Protein AF-A0A3L7VMI9-F1 (afdb_monomer_lite)

Radius of gyration: 37.43 Å; chains: 1; bounding box: 93×86×102 Å

Secondary structure (DSSP, 8-state):
-PPPHHHHHHHHHHHSTTEEEE-HHHHHHHHHHHTT--TT----S-SSEEEEEHHHHHTS--S-TTSS-----TT-EEEEEEPPPHHHHTT--HHHHHHHHHHHHHHHHHHHHHHHHHHTTS--HHHHHHHHHHH-HHHHHHHHHHHHHTT-S-TT--HHHHHHHHHHHHHHHHHH-GGGHHHH-TT--GGGGHHHHHHH--HHHHHHHT--TTPPPHHHHHHTS-----PPP-----HHHHHHHHHHHHHHHHTT-HHHHHHHHHHHHHH--SSSHHHHHHHHHHHHHHHHTTTTSS---SSPPHHHHHHHHHHHHTTTTT-HHHHHHHHHHHHHHHHHS--EEE-HHHHHHTTT-S-SEEE-TTHHHHHHHHHHHHHHHHHTTS-S-HHHHHHHHHHHHHHHHHHHHHHHHHHHHHHHHHHHHTT----SHHHHHHHHHHHHHHHHHHHHHSSEEHHHHHHHHHHSS-PBPPP-SHHHHHT--HHHHHHHHHHHHSBTTEEPPPHHHHHHHHHHHHHHTSHHHHHHIIIIIHHHHHHHHHHHHHHHHHHHHHHHHHHHTT-HHHHHHHHHHH-S------------TTTEEEEEEE-TTS-EEEEEEES-HHHHHHHHHHHHHHHH-HHHHHHHHHHHHHHHHHHHIIIIIHHHHHHHSHHHHHHHHSHHHHHHIIIIIHHHHHHHHHHHHHHHHHTTS---HHHHHHHHHHHHHHHTSHHHHHHHHHHHHHHHHHHHHTSHHHHHHHHHHHHHHHHHHHHHHHHHHHHHHHHTSPPTT--THHHHHHHHHHHHHHHHHHHHHHIIIIIIHHHH-HHHIIIIIHHHHHHHHTTHHHHHHHHHHTT--HHHHHHHHHHHHHHSTHHHHHHHHHHHHHHTTBGGG--SSPPPPEETTTTEEHHHHTSSS---

pLDDT: mean 74.66, std 13.31, range [31.59, 93.62]

Structure (mmCIF, N/CA/C/O backbone):
data_AF-A0A3L7VMI9-F1
#
_entry.id   AF-A0A3L7VMI9-F1
#
loop_
_atom_site.group_PDB
_atom_site.id
_atom_site.type_symbol
_atom_site.label_atom_id
_atom_site.label_alt_id
_atom_site.label_comp_id
_atom_site.label_asym_id
_atom_site.label_entity_id
_atom_site.label_seq_id
_atom_site.pdbx_PDB_ins_code
_atom_site.Cartn_x
_atom_site.Cartn_y
_atom_site.Cartn_z
_atom_site.occupancy
_atom_site.B_iso_or_equiv
_atom_site.auth_seq_id
_atom_site.auth_comp_id
_atom_site.auth_asym_id
_atom_site.auth_atom_id
_atom_site.pdbx_PDB_model_num
ATOM 1 N N . MET A 1 1 ? 32.407 -4.230 32.947 1.00 40.41 1 MET A N 1
ATOM 2 C CA . MET A 1 1 ? 33.372 -5.328 32.732 1.00 40.41 1 MET A CA 1
ATOM 3 C C . MET A 1 1 ? 33.107 -5.873 31.345 1.00 40.41 1 MET A C 1
ATOM 5 O O . MET A 1 1 ? 32.041 -6.430 31.130 1.00 40.41 1 MET A O 1
ATOM 9 N N . THR A 1 2 ? 33.994 -5.601 30.394 1.00 49.28 2 THR A N 1
ATOM 10 C CA . THR A 1 2 ? 33.923 -6.137 29.029 1.00 49.28 2 THR A CA 1
ATOM 11 C C . THR A 1 2 ? 34.437 -7.572 29.056 1.00 49.28 2 THR A C 1
ATOM 13 O O . THR A 1 2 ? 35.595 -7.775 29.407 1.00 49.28 2 THR A O 1
ATOM 16 N N . TRP A 1 3 ? 33.585 -8.544 28.737 1.00 59.41 3 TRP A N 1
ATOM 17 C CA . TRP A 1 3 ? 33.980 -9.950 28.617 1.00 59.41 3 TRP A CA 1
ATOM 18 C C . TRP A 1 3 ? 34.935 -10.123 27.441 1.00 59.41 3 TRP A C 1
ATOM 20 O O . TRP A 1 3 ? 34.664 -9.606 26.352 1.00 59.41 3 TRP A O 1
ATOM 30 N N . SER A 1 4 ? 36.036 -10.846 27.638 1.00 69.38 4 SER A N 1
ATOM 31 C CA . SER A 1 4 ? 36.892 -11.238 26.519 1.00 69.38 4 SER A CA 1
ATOM 32 C C . SER A 1 4 ? 36.332 -12.499 25.849 1.00 69.38 4 SER A C 1
ATOM 34 O O . SER A 1 4 ? 35.715 -13.359 26.482 1.00 69.38 4 SER A O 1
ATOM 36 N N . VAL A 1 5 ? 36.537 -12.632 24.538 1.00 69.50 5 VAL A N 1
ATOM 37 C CA . VAL A 1 5 ? 36.149 -13.843 23.792 1.00 69.50 5 VAL A CA 1
ATOM 38 C C . VAL A 1 5 ? 36.865 -15.087 24.344 1.00 69.50 5 VAL A C 1
ATOM 40 O O . VAL A 1 5 ? 36.305 -16.182 24.331 1.00 69.50 5 VAL A O 1
ATOM 43 N N . GLU A 1 6 ? 38.068 -14.912 24.894 1.00 73.81 6 GLU A N 1
ATOM 44 C CA . GLU A 1 6 ? 38.850 -15.966 25.549 1.00 73.81 6 GLU A CA 1
ATOM 45 C C . GLU A 1 6 ? 38.201 -16.451 26.856 1.00 73.81 6 GLU A C 1
ATOM 47 O O . GLU A 1 6 ? 38.164 -17.657 27.114 1.00 73.81 6 GLU A O 1
ATOM 52 N N . GLU A 1 7 ? 37.621 -15.547 27.655 1.00 78.62 7 GLU A N 1
ATOM 53 C CA . GLU A 1 7 ? 36.875 -15.899 28.872 1.00 78.62 7 GLU A CA 1
ATOM 54 C C . GLU A 1 7 ? 35.625 -16.723 28.539 1.00 78.62 7 GLU A C 1
ATOM 56 O O . GLU A 1 7 ? 35.392 -17.771 29.149 1.00 78.62 7 GLU A O 1
ATOM 61 N N . LEU A 1 8 ? 34.852 -16.301 27.529 1.00 81.06 8 LEU A N 1
ATOM 62 C CA . LEU A 1 8 ? 33.688 -17.056 27.051 1.00 81.06 8 LEU A CA 1
ATOM 63 C C . LEU A 1 8 ? 34.095 -18.424 26.488 1.00 81.06 8 LEU A C 1
ATOM 65 O O . LEU A 1 8 ? 33.434 -19.420 26.775 1.00 81.06 8 LEU A O 1
ATOM 69 N N . GLY A 1 9 ? 35.201 -18.500 25.739 1.00 80.94 9 GLY A N 1
ATOM 70 C CA . GLY A 1 9 ? 35.722 -19.756 25.192 1.00 80.94 9 GLY A CA 1
ATOM 71 C C . GLY A 1 9 ? 36.192 -20.732 26.275 1.00 80.94 9 GLY A C 1
ATOM 72 O O . GLY A 1 9 ? 35.923 -21.936 26.197 1.00 80.94 9 GLY A O 1
ATOM 73 N N . THR A 1 10 ? 36.828 -20.214 27.328 1.00 82.69 10 THR A N 1
ATOM 74 C CA . THR A 1 10 ? 37.255 -21.004 28.492 1.00 82.69 10 THR A CA 1
ATOM 75 C C . THR A 1 10 ? 36.047 -21.555 29.247 1.00 82.69 10 THR A C 1
ATOM 77 O O . THR A 1 10 ? 36.005 -22.742 29.577 1.00 82.69 10 THR A O 1
ATOM 80 N N . LEU A 1 11 ? 35.029 -20.720 29.473 1.00 84.62 11 LEU A N 1
ATOM 81 C CA . LEU A 1 11 ? 33.807 -21.118 30.170 1.00 84.62 11 LEU A CA 1
ATOM 82 C C . LEU A 1 11 ? 32.978 -22.123 29.353 1.00 84.62 11 LEU A C 1
ATOM 84 O O . LEU A 1 11 ? 32.453 -23.086 29.919 1.00 84.62 11 LEU A O 1
ATOM 88 N N . ALA A 1 12 ? 32.920 -21.952 28.028 1.00 84.56 12 ALA A N 1
ATOM 89 C CA . ALA A 1 12 ? 32.299 -22.900 27.106 1.00 84.56 12 ALA A CA 1
ATOM 90 C C . ALA A 1 12 ? 32.961 -24.281 27.205 1.00 84.56 12 ALA A C 1
ATOM 92 O O . ALA A 1 12 ? 32.272 -25.273 27.425 1.00 84.56 12 ALA A O 1
ATOM 93 N N . THR A 1 13 ? 34.296 -24.327 27.140 1.00 83.00 13 THR A N 1
ATOM 94 C CA . THR A 1 13 ? 35.079 -25.574 27.199 1.00 83.00 13 THR A CA 1
ATOM 95 C C . THR A 1 13 ? 34.976 -26.258 28.566 1.00 83.00 13 THR A C 1
ATOM 97 O O . THR A 1 13 ? 34.907 -27.483 28.639 1.00 83.00 13 THR A O 1
ATOM 100 N N . LYS A 1 14 ? 34.929 -25.485 29.660 1.00 85.06 14 LYS A N 1
ATOM 101 C CA . LYS A 1 14 ? 34.741 -26.015 31.021 1.00 85.06 14 LYS A CA 1
ATOM 102 C C . LYS A 1 14 ? 33.357 -26.650 31.208 1.00 85.06 14 LYS A C 1
ATOM 104 O O . LYS A 1 14 ? 33.241 -27.653 31.903 1.00 85.06 14 LYS A O 1
ATOM 109 N N . THR A 1 15 ? 32.326 -26.063 30.598 1.00 84.25 15 THR A N 1
ATOM 110 C CA . THR A 1 15 ? 30.929 -26.518 30.720 1.00 84.25 15 THR A CA 1
ATOM 111 C C . THR A 1 15 ? 30.641 -27.695 29.786 1.00 84.25 15 THR A C 1
ATOM 113 O O . THR A 1 15 ? 30.086 -28.709 30.200 1.00 84.25 15 THR A O 1
ATOM 116 N N . VAL A 1 16 ? 31.056 -27.588 28.521 1.00 84.25 16 VAL A N 1
ATOM 117 C CA . VAL A 1 16 ? 30.921 -28.628 27.498 1.00 84.25 16 VAL A CA 1
ATOM 118 C C . VAL A 1 16 ? 32.297 -28.855 26.856 1.00 84.25 16 VAL A C 1
ATOM 120 O O . VAL A 1 16 ? 32.711 -28.065 26.007 1.00 84.25 16 VAL A O 1
ATOM 123 N N . PRO A 1 17 ? 33.014 -29.945 27.200 1.00 81.25 17 PRO A N 1
ATOM 124 C CA . PRO A 1 17 ? 34.388 -30.177 26.737 1.00 81.25 17 PRO A CA 1
ATOM 125 C C . PRO A 1 17 ? 34.582 -30.207 25.214 1.00 81.25 17 PRO A C 1
ATOM 127 O O . PRO A 1 17 ? 35.685 -29.938 24.736 1.00 81.25 17 PRO A O 1
ATOM 130 N N . SER A 1 18 ? 33.528 -30.504 24.447 1.00 79.75 18 SER A N 1
ATOM 131 C CA . SER A 1 18 ? 33.520 -30.530 22.978 1.00 79.75 18 SER A CA 1
ATOM 132 C C . SER A 1 18 ? 33.166 -29.190 22.315 1.00 79.75 18 SER A C 1
ATOM 134 O O . SER A 1 18 ? 33.252 -29.095 21.092 1.00 79.75 18 SER A O 1
ATOM 136 N N . ALA A 1 19 ? 32.776 -28.162 23.079 1.00 84.12 19 ALA A N 1
ATOM 137 C CA . ALA A 1 19 ? 32.385 -26.856 22.550 1.00 84.12 19 ALA A CA 1
ATOM 138 C C . ALA A 1 19 ? 33.593 -25.935 22.332 1.00 84.12 19 ALA A C 1
ATOM 140 O O . ALA A 1 19 ? 34.449 -25.802 23.209 1.00 84.12 19 ALA A O 1
ATOM 141 N N . ARG A 1 20 ? 33.669 -25.274 21.175 1.00 85.62 20 ARG A N 1
ATOM 142 C CA . ARG A 1 20 ? 34.714 -24.302 20.827 1.00 85.62 20 ARG A CA 1
ATOM 143 C C . ARG A 1 20 ? 34.093 -23.051 20.228 1.00 85.62 20 ARG A C 1
ATOM 145 O O . ARG A 1 20 ? 33.284 -23.142 19.311 1.00 85.62 20 ARG A O 1
ATOM 152 N N . ILE A 1 21 ? 34.511 -21.889 20.721 1.00 84.38 21 ILE A N 1
ATOM 153 C CA . ILE A 1 21 ? 34.149 -20.604 20.121 1.00 84.38 21 ILE A CA 1
ATOM 154 C C . ILE A 1 21 ? 35.179 -20.274 19.038 1.00 84.38 21 ILE A C 1
ATOM 156 O O . ILE A 1 21 ? 36.371 -20.195 19.327 1.00 84.38 21 ILE A O 1
ATOM 160 N N . VAL A 1 22 ? 34.726 -20.081 17.802 1.00 83.12 22 VAL A N 1
ATOM 161 C CA . VAL A 1 22 ? 35.566 -19.824 16.621 1.00 83.12 22 VAL A CA 1
ATOM 162 C C . VAL A 1 22 ? 35.161 -18.525 15.931 1.00 83.12 22 VAL A C 1
ATOM 164 O O . VAL A 1 22 ? 34.031 -18.052 16.074 1.00 83.12 22 VAL A O 1
ATOM 167 N N . SER A 1 23 ? 36.075 -17.920 15.170 1.00 78.69 23 SER A N 1
ATOM 168 C CA . SER A 1 23 ? 35.725 -16.738 14.376 1.00 78.69 23 SER A CA 1
ATOM 169 C C . SER A 1 23 ? 34.623 -17.083 13.364 1.00 78.69 23 SER A C 1
ATOM 171 O O . SER A 1 23 ? 34.585 -18.191 12.823 1.00 78.69 23 SER A O 1
ATOM 173 N N . ARG A 1 24 ? 33.732 -16.122 13.081 1.00 75.75 24 ARG A N 1
ATOM 174 C CA . ARG A 1 24 ? 32.665 -16.284 12.071 1.00 75.75 24 ARG A CA 1
ATOM 175 C C . ARG A 1 24 ? 33.235 -16.712 10.712 1.00 75.75 24 ARG A C 1
ATOM 177 O O . ARG A 1 24 ? 32.659 -17.565 10.046 1.00 75.75 24 ARG A O 1
ATOM 184 N N . GLN A 1 25 ? 34.409 -16.187 10.350 1.00 72.75 25 GLN A N 1
ATOM 185 C CA . GLN A 1 25 ? 35.116 -16.558 9.124 1.00 72.75 25 GLN A CA 1
ATOM 186 C C . GLN A 1 25 ? 35.567 -18.023 9.120 1.00 72.75 25 GLN A C 1
ATOM 188 O O . GLN A 1 25 ? 35.386 -18.716 8.123 1.00 72.75 25 GLN A O 1
ATOM 193 N N . LEU A 1 26 ? 36.149 -18.505 10.223 1.00 76.75 26 LEU A N 1
ATOM 194 C CA . LEU A 1 26 ? 36.621 -19.886 10.316 1.00 76.75 26 LEU A CA 1
ATOM 195 C C . LEU A 1 26 ? 35.449 -20.868 10.224 1.00 76.75 26 LEU A C 1
ATOM 197 O O . LEU A 1 26 ? 35.517 -21.824 9.455 1.00 76.75 26 LEU A O 1
ATOM 201 N N . LEU A 1 27 ? 34.349 -20.592 10.933 1.00 79.12 27 LEU A N 1
ATOM 202 C CA . LEU A 1 27 ? 33.138 -21.410 10.850 1.00 79.12 27 LEU A CA 1
ATOM 203 C C . LEU A 1 27 ? 32.574 -21.444 9.424 1.00 79.12 27 LEU A C 1
ATOM 205 O O . LEU A 1 27 ? 32.246 -22.513 8.917 1.00 79.12 27 LEU A O 1
ATOM 209 N N . ARG A 1 28 ? 32.538 -20.292 8.744 1.00 74.00 28 ARG A N 1
ATOM 210 C CA . ARG A 1 28 ? 32.099 -20.185 7.348 1.00 74.00 28 ARG A CA 1
ATOM 211 C C . ARG A 1 28 ? 32.957 -21.025 6.400 1.00 74.00 28 ARG A C 1
ATOM 213 O O . ARG A 1 28 ? 32.413 -21.747 5.568 1.00 74.00 28 ARG A O 1
ATOM 220 N N . ASN A 1 29 ? 34.280 -20.961 6.541 1.00 73.19 29 ASN A N 1
ATOM 221 C CA . ASN A 1 29 ? 35.206 -21.737 5.716 1.00 73.19 29 ASN A CA 1
ATOM 222 C C . ASN A 1 29 ? 35.028 -23.251 5.942 1.00 73.19 29 ASN A C 1
ATOM 224 O O . ASN A 1 29 ? 35.033 -24.022 4.982 1.00 73.19 29 ASN A O 1
ATOM 228 N N . ILE A 1 30 ? 34.824 -23.672 7.198 1.00 75.94 30 ILE A N 1
ATOM 229 C CA . ILE A 1 30 ? 34.547 -25.072 7.558 1.00 75.94 30 ILE A CA 1
ATOM 230 C C . ILE A 1 30 ? 33.219 -25.531 6.942 1.00 75.94 30 ILE A C 1
ATOM 232 O O . ILE A 1 30 ? 33.175 -26.591 6.322 1.00 75.94 30 ILE A O 1
ATOM 236 N N . LEU A 1 31 ? 32.158 -24.724 7.044 1.00 74.56 31 LEU A N 1
ATOM 237 C CA . LEU A 1 31 ? 30.854 -25.018 6.441 1.00 74.56 31 LEU A CA 1
ATOM 238 C C . LEU A 1 31 ? 30.947 -25.164 4.917 1.00 74.56 31 LEU A C 1
ATOM 240 O O . LEU A 1 31 ? 30.411 -26.121 4.362 1.00 74.56 31 LEU A O 1
ATOM 244 N N . GLN A 1 32 ? 31.660 -24.263 4.232 1.00 71.81 32 GLN A N 1
ATOM 245 C CA . GLN A 1 32 ? 31.852 -24.338 2.777 1.00 71.81 32 GLN A CA 1
ATOM 246 C C . GLN A 1 32 ? 32.584 -25.612 2.355 1.00 71.81 32 GLN A C 1
ATOM 248 O O . GLN A 1 32 ? 32.165 -26.276 1.406 1.00 71.81 32 GLN A O 1
ATOM 253 N N . ALA A 1 33 ? 33.657 -25.960 3.068 1.00 69.88 33 ALA A N 1
ATOM 254 C CA . ALA A 1 33 ? 34.448 -27.146 2.775 1.00 69.88 33 ALA A CA 1
ATOM 255 C C . ALA A 1 33 ? 33.692 -28.446 3.083 1.00 69.88 33 ALA A C 1
ATOM 257 O O . ALA A 1 33 ? 33.752 -29.381 2.288 1.00 69.88 33 ALA A O 1
ATOM 258 N N . HIS A 1 34 ? 32.955 -28.499 4.198 1.00 70.94 34 HIS A N 1
ATOM 259 C CA . HIS A 1 34 ? 32.206 -29.688 4.605 1.00 70.94 34 HIS A CA 1
ATOM 260 C C . HIS A 1 34 ? 30.989 -29.956 3.717 1.00 70.94 34 HIS A C 1
ATOM 262 O O . HIS A 1 34 ? 30.733 -31.100 3.356 1.00 70.94 34 HIS A O 1
ATOM 268 N N . LEU A 1 35 ? 30.257 -28.905 3.339 1.00 67.19 35 LEU A N 1
ATOM 269 C CA . LEU A 1 35 ? 29.027 -29.011 2.550 1.00 67.19 35 LEU A CA 1
ATOM 270 C C . LEU A 1 35 ? 29.286 -28.982 1.029 1.00 67.19 35 LEU A C 1
ATOM 272 O O . LEU A 1 35 ? 28.346 -29.011 0.239 1.00 67.19 35 LEU A O 1
ATOM 276 N N . GLY A 1 36 ? 30.553 -28.925 0.593 1.00 59.31 36 GLY A N 1
ATOM 277 C CA . GLY A 1 36 ? 30.933 -28.981 -0.826 1.00 59.31 36 GLY A CA 1
ATOM 278 C C . GLY A 1 36 ? 30.521 -27.751 -1.641 1.00 59.31 36 GLY A C 1
ATOM 279 O O . GLY A 1 36 ? 30.455 -27.802 -2.874 1.00 59.31 36 GLY A O 1
ATOM 280 N N . TYR A 1 37 ? 30.241 -26.635 -0.972 1.00 57.66 37 TYR A N 1
ATOM 281 C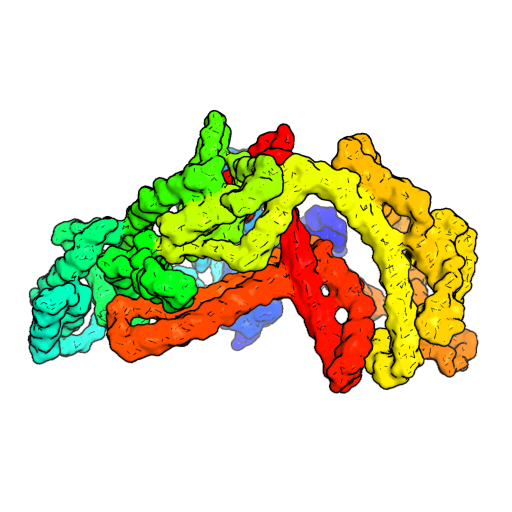 CA . TYR A 1 37 ? 29.866 -25.396 -1.631 1.00 57.66 37 TYR A CA 1
ATOM 282 C C . TYR A 1 37 ? 31.092 -24.777 -2.332 1.00 57.66 37 TYR A C 1
ATOM 284 O O . TYR A 1 37 ? 32.156 -24.656 -1.722 1.00 57.66 37 TYR A O 1
ATOM 292 N N . PRO A 1 38 ? 30.993 -24.345 -3.608 1.00 50.38 38 PRO A N 1
ATOM 293 C CA . PRO A 1 38 ? 32.072 -23.586 -4.239 1.00 50.38 38 PRO A CA 1
ATOM 294 C C . PRO A 1 38 ? 32.353 -22.330 -3.402 1.00 50.38 38 PRO A C 1
ATOM 296 O O . PRO A 1 38 ? 31.413 -21.761 -2.858 1.00 50.38 38 PRO A O 1
ATOM 299 N N . GLY A 1 39 ? 33.599 -21.842 -3.345 1.00 43.16 39 GLY A N 1
ATOM 300 C CA . GLY A 1 39 ? 33.997 -20.673 -2.524 1.00 43.16 39 GLY A CA 1
ATOM 301 C C . GLY A 1 39 ? 33.257 -19.348 -2.809 1.00 43.16 39 GLY A C 1
ATOM 302 O O . GLY A 1 39 ? 33.553 -18.330 -2.204 1.00 43.16 39 GLY A O 1
ATOM 303 N N . LEU A 1 40 ? 32.284 -19.369 -3.724 1.00 41.31 40 LEU A N 1
ATOM 304 C CA . LEU A 1 40 ? 31.339 -18.312 -4.087 1.00 41.31 40 LEU A CA 1
ATOM 305 C C . LEU A 1 40 ? 29.884 -18.649 -3.695 1.00 41.31 40 LEU A C 1
ATOM 307 O O . LEU A 1 40 ? 28.959 -18.054 -4.238 1.00 41.31 40 LEU A O 1
ATOM 311 N N . ALA A 1 41 ? 29.633 -19.630 -2.826 1.00 41.97 41 ALA A N 1
ATOM 312 C CA . ALA A 1 41 ? 28.279 -19.927 -2.372 1.00 41.97 41 ALA A CA 1
ATOM 313 C C . ALA A 1 41 ? 27.784 -18.817 -1.446 1.00 41.97 41 ALA A C 1
ATOM 315 O O . ALA A 1 41 ? 28.363 -18.547 -0.391 1.00 41.97 41 ALA A O 1
ATOM 316 N N . TRP A 1 42 ? 26.731 -18.151 -1.910 1.00 46.41 42 TRP A N 1
ATOM 317 C CA . TRP A 1 42 ? 26.243 -16.908 -1.340 1.00 46.41 42 TRP A CA 1
ATOM 318 C C . TRP A 1 42 ? 25.449 -17.130 -0.044 1.00 46.41 42 TRP A C 1
ATOM 320 O O . TRP A 1 42 ? 25.654 -16.365 0.884 1.00 46.41 42 TRP A O 1
ATOM 330 N N . ASN A 1 43 ? 24.690 -18.226 0.111 1.00 50.50 43 ASN A N 1
ATOM 331 C CA . ASN A 1 43 ? 23.945 -18.527 1.344 1.00 50.50 43 ASN A CA 1
ATOM 332 C C . ASN A 1 43 ? 24.456 -19.809 2.022 1.00 50.50 43 ASN A C 1
ATOM 334 O O . ASN A 1 43 ? 24.373 -20.880 1.421 1.00 50.50 43 ASN A O 1
ATOM 338 N N . LEU A 1 44 ? 24.974 -19.705 3.251 1.00 58.78 44 LEU A N 1
ATOM 339 C CA . LEU A 1 44 ? 25.351 -20.857 4.076 1.00 58.78 44 LEU A CA 1
ATOM 340 C C . LEU A 1 44 ? 24.373 -20.947 5.254 1.00 58.78 44 LEU A C 1
ATOM 342 O O . LEU A 1 44 ? 24.344 -20.011 6.054 1.00 58.78 44 LEU A O 1
ATOM 346 N N . PRO A 1 45 ? 23.573 -22.019 5.359 1.00 60.97 45 PRO A N 1
ATOM 347 C CA . PRO A 1 45 ? 22.741 -22.247 6.538 1.00 60.97 45 PRO A CA 1
ATOM 348 C C . PRO A 1 45 ? 23.636 -22.468 7.769 1.00 60.97 45 PRO A C 1
ATOM 350 O O . PRO A 1 45 ? 24.766 -22.947 7.633 1.00 60.97 45 PRO A O 1
ATOM 353 N N . HIS A 1 46 ? 23.140 -22.138 8.964 1.00 64.31 46 HIS A N 1
ATOM 354 C CA . HIS A 1 46 ? 23.820 -22.417 10.243 1.00 64.31 46 HIS A CA 1
ATOM 355 C C . HIS A 1 46 ? 25.166 -21.744 10.465 1.00 64.31 46 HIS A C 1
ATOM 357 O O . HIS A 1 46 ? 26.117 -22.335 10.974 1.00 64.31 46 HIS A O 1
ATOM 363 N N . SER A 1 47 ? 25.249 -20.452 10.157 1.00 65.25 47 SER A N 1
ATOM 364 C CA . SER A 1 47 ? 26.471 -19.672 10.380 1.00 65.25 47 SER A CA 1
ATOM 365 C C . SER A 1 47 ? 26.774 -19.343 11.850 1.00 65.25 47 SER A C 1
ATOM 367 O O . SER A 1 47 ? 27.778 -18.680 12.112 1.00 65.25 47 SER A O 1
ATOM 369 N N . GLU A 1 48 ? 25.923 -19.746 12.802 1.00 74.06 48 GLU A N 1
ATOM 370 C CA . GLU A 1 48 ? 26.089 -19.419 14.227 1.00 74.06 48 GLU A CA 1
ATOM 371 C C . GLU A 1 48 ? 26.542 -20.609 15.083 1.00 74.06 48 GLU A C 1
ATOM 373 O O . GLU A 1 48 ? 27.378 -20.431 15.970 1.00 74.06 48 GLU A O 1
ATOM 378 N N . ILE A 1 49 ? 26.061 -21.824 14.804 1.00 83.69 49 ILE A N 1
ATOM 379 C CA . ILE A 1 49 ? 26.427 -23.044 15.534 1.00 83.69 49 ILE A CA 1
ATOM 380 C C . ILE A 1 49 ? 26.519 -24.210 14.548 1.00 83.69 49 ILE A C 1
ATOM 382 O O . ILE A 1 49 ? 25.638 -24.385 13.712 1.00 83.69 49 ILE A O 1
ATOM 386 N N . TYR A 1 50 ? 27.560 -25.038 14.656 1.00 84.44 50 TYR A N 1
ATOM 387 C CA . TYR A 1 50 ? 27.705 -26.222 13.811 1.00 84.44 50 TYR A CA 1
ATOM 388 C C . TYR A 1 50 ? 28.329 -27.411 14.541 1.00 84.44 50 TYR A C 1
ATOM 390 O O . TYR A 1 50 ? 29.330 -27.268 15.243 1.00 84.44 50 TYR A O 1
ATOM 398 N N . LEU A 1 51 ? 27.762 -28.602 14.341 1.00 84.62 51 LEU A N 1
ATOM 399 C CA . LEU A 1 51 ? 28.286 -29.858 14.874 1.00 84.62 51 LEU A CA 1
ATOM 400 C C . LEU A 1 51 ? 29.004 -30.636 13.765 1.00 84.62 51 LEU A C 1
ATOM 402 O O . LEU A 1 51 ? 28.417 -30.915 12.723 1.00 84.62 51 LEU A O 1
ATOM 406 N N . ILE A 1 52 ? 30.261 -31.019 13.997 1.00 82.19 52 ILE A N 1
ATOM 407 C CA . ILE A 1 52 ? 31.071 -31.748 13.011 1.00 82.19 52 ILE A CA 1
ATOM 408 C C . ILE A 1 52 ? 31.916 -32.856 13.667 1.00 82.19 52 ILE A C 1
ATOM 410 O O . ILE A 1 52 ? 32.486 -32.632 14.738 1.00 82.19 52 ILE A O 1
ATOM 414 N N . PRO A 1 53 ? 32.047 -34.057 13.065 1.00 79.94 53 PRO A N 1
ATOM 415 C CA . PRO A 1 53 ? 33.004 -35.067 13.520 1.00 79.94 53 PRO A CA 1
ATOM 416 C C . PRO A 1 53 ? 34.453 -34.572 13.416 1.00 79.94 53 PRO A C 1
ATOM 418 O O . PRO A 1 53 ? 34.848 -34.002 12.396 1.00 79.94 53 PRO A O 1
ATOM 421 N N . TYR A 1 54 ? 35.278 -34.831 14.435 1.00 75.31 54 TYR A N 1
ATOM 422 C CA . TYR A 1 54 ? 36.672 -34.380 14.443 1.00 75.31 54 TYR A CA 1
ATOM 423 C C . TYR A 1 54 ? 37.489 -34.961 13.278 1.00 75.31 54 TYR A C 1
ATOM 425 O O . TYR A 1 54 ? 38.272 -34.236 12.668 1.00 75.31 54 TYR A O 1
ATOM 433 N N . ALA A 1 55 ? 37.252 -36.224 12.905 1.00 69.81 55 ALA A N 1
ATOM 434 C CA . ALA A 1 55 ? 37.876 -36.843 11.734 1.00 69.81 55 ALA A CA 1
ATOM 435 C C . ALA A 1 55 ? 37.545 -36.124 10.411 1.00 69.81 55 ALA A C 1
ATOM 437 O O . ALA A 1 55 ? 38.386 -36.058 9.518 1.00 69.81 55 ALA A O 1
ATOM 438 N N . SER A 1 56 ? 36.341 -35.560 10.267 1.00 73.44 56 SER A N 1
ATOM 439 C CA . SER A 1 56 ? 35.989 -34.758 9.089 1.00 73.44 56 SER A CA 1
ATOM 440 C C . SER A 1 56 ? 36.723 -33.421 9.113 1.00 73.44 56 SER A C 1
ATOM 442 O O . SER A 1 56 ? 37.275 -33.005 8.100 1.00 73.44 56 SER A O 1
ATOM 444 N N . LEU A 1 57 ? 36.781 -32.777 10.283 1.00 73.38 57 LEU A N 1
ATOM 445 C CA . LEU A 1 57 ? 37.437 -31.486 10.474 1.00 73.38 57 LEU A CA 1
ATOM 446 C C . LEU A 1 57 ? 38.952 -31.562 10.198 1.00 73.38 57 LEU A C 1
ATOM 448 O O . LEU A 1 57 ? 39.483 -30.720 9.477 1.00 73.38 57 LEU A O 1
ATOM 452 N N . SER A 1 58 ? 39.644 -32.586 10.711 1.00 67.62 58 SER A N 1
ATOM 453 C CA . SER A 1 58 ? 41.097 -32.761 10.541 1.00 67.62 58 SER A CA 1
ATOM 454 C C . SER A 1 58 ? 41.524 -33.031 9.092 1.00 67.62 58 SER A C 1
ATOM 456 O O . SER A 1 58 ? 42.634 -32.668 8.704 1.00 67.62 58 SER A O 1
ATOM 458 N N . ASN A 1 59 ? 40.636 -33.599 8.272 1.00 64.31 59 ASN A N 1
ATOM 459 C CA . ASN A 1 59 ? 40.906 -33.946 6.876 1.00 64.31 59 ASN A CA 1
ATOM 460 C C . ASN A 1 59 ? 40.653 -32.797 5.875 1.00 64.31 59 ASN A C 1
ATOM 462 O O . ASN A 1 59 ? 40.969 -32.949 4.696 1.00 64.31 59 ASN A O 1
ATOM 466 N N . MET A 1 60 ? 40.102 -31.651 6.301 1.00 67.81 60 MET A N 1
ATOM 467 C CA . MET A 1 60 ? 39.720 -30.560 5.385 1.00 67.81 60 MET A CA 1
ATOM 468 C C . MET A 1 60 ? 40.891 -29.693 4.900 1.00 67.81 60 MET A C 1
ATOM 470 O O . MET A 1 60 ? 40.808 -29.128 3.814 1.00 67.81 60 MET A O 1
ATOM 474 N N . GLY A 1 61 ? 41.982 -29.562 5.666 1.00 59.34 61 GLY A N 1
ATOM 475 C CA . GLY A 1 61 ? 43.149 -28.749 5.273 1.00 59.34 61 GLY A CA 1
ATOM 476 C C . GLY A 1 61 ? 42.875 -27.240 5.116 1.00 59.34 61 GLY A C 1
ATOM 477 O O . GLY A 1 61 ? 43.636 -26.546 4.446 1.00 59.34 61 GLY A O 1
ATOM 478 N N . VAL A 1 62 ? 41.780 -26.738 5.702 1.00 58.09 62 VAL A N 1
ATOM 479 C CA . VAL A 1 62 ? 41.263 -25.363 5.526 1.00 58.09 62 VAL A CA 1
ATOM 480 C C . VAL A 1 62 ? 41.862 -24.357 6.524 1.00 58.09 62 VAL A C 1
ATOM 482 O O . VAL A 1 62 ? 41.741 -23.152 6.318 1.00 58.09 62 VAL A O 1
ATOM 485 N N . PHE A 1 63 ? 42.523 -24.822 7.586 1.00 63.81 63 PHE A N 1
ATOM 486 C CA . PHE A 1 63 ? 42.999 -23.993 8.701 1.00 63.81 63 PHE A CA 1
ATOM 487 C C . PHE A 1 63 ? 44.386 -24.430 9.193 1.00 63.81 63 PHE A C 1
ATOM 489 O O . PHE A 1 63 ? 44.801 -25.575 8.989 1.00 63.81 63 PHE A O 1
ATOM 496 N N . ALA A 1 64 ? 45.111 -23.520 9.849 1.00 56.03 64 ALA A N 1
ATOM 497 C CA . ALA A 1 64 ? 46.387 -23.847 10.486 1.00 56.03 64 ALA A CA 1
ATOM 498 C C . ALA A 1 64 ? 46.150 -24.654 11.785 1.00 56.03 64 ALA A C 1
ATOM 500 O O . ALA A 1 64 ? 45.180 -24.376 12.491 1.00 56.03 64 ALA A O 1
ATOM 501 N N . PRO A 1 65 ? 47.028 -25.607 12.168 1.00 53.97 65 PRO A N 1
ATOM 502 C CA . PRO A 1 65 ? 46.892 -26.378 13.416 1.00 53.97 65 PRO A CA 1
ATOM 503 C C . PRO A 1 65 ? 46.816 -25.517 14.689 1.00 53.97 65 PRO A C 1
ATOM 505 O O . PRO A 1 65 ? 46.350 -25.976 15.723 1.00 53.97 65 PRO A O 1
ATOM 508 N N . GLU A 1 66 ? 47.281 -24.271 14.606 1.00 54.78 66 GLU A N 1
ATOM 509 C CA . GLU A 1 66 ? 47.293 -23.277 15.682 1.00 54.78 66 GLU A CA 1
ATOM 510 C C . GLU A 1 66 ? 45.927 -22.583 15.876 1.00 54.78 66 GLU A C 1
ATOM 512 O O . GLU A 1 66 ? 45.680 -22.007 16.932 1.00 54.78 66 GLU A O 1
ATOM 517 N N . GLU A 1 67 ? 45.021 -22.650 14.889 1.00 56.72 67 GLU A N 1
ATOM 518 C CA . GLU A 1 67 ? 43.694 -22.004 14.914 1.00 56.72 67 GLU A CA 1
ATOM 519 C C . GLU A 1 67 ? 42.611 -22.859 15.604 1.00 56.72 67 GLU A C 1
ATOM 521 O O . GLU A 1 67 ? 41.526 -22.362 15.911 1.00 56.72 67 GLU A O 1
ATOM 526 N N . LEU A 1 68 ? 42.901 -24.136 15.883 1.00 59.97 68 LEU A N 1
ATOM 527 C CA . LEU A 1 68 ? 42.025 -25.068 16.596 1.00 59.97 68 LEU A CA 1
ATOM 528 C C . LEU A 1 68 ? 42.807 -25.721 17.754 1.00 59.97 68 LEU A C 1
ATOM 530 O O . LEU A 1 68 ? 43.745 -26.473 17.500 1.00 59.97 68 LEU A O 1
ATOM 534 N N . PRO A 1 69 ? 42.451 -25.473 19.032 1.00 54.56 69 PRO A N 1
ATOM 535 C CA . PRO A 1 69 ? 43.148 -26.075 20.171 1.00 54.56 69 PRO A CA 1
ATOM 536 C C . PRO A 1 69 ? 43.036 -27.606 20.141 1.00 54.56 69 PRO A C 1
ATOM 538 O O . PRO A 1 69 ? 42.061 -28.135 19.617 1.00 54.56 69 PRO A O 1
ATOM 541 N N . SER A 1 70 ? 44.007 -28.321 20.726 1.00 56.16 70 SER A N 1
ATOM 542 C CA . SER A 1 70 ? 44.102 -29.791 20.696 1.00 56.16 70 SER A CA 1
ATOM 543 C C . SER A 1 70 ? 42.784 -30.460 21.111 1.00 56.16 70 SER A C 1
ATOM 545 O O . SER A 1 70 ? 42.383 -30.411 22.278 1.00 56.16 70 SER A O 1
ATOM 547 N N . LEU A 1 71 ? 42.094 -31.055 20.143 1.00 58.19 71 LEU A N 1
ATOM 548 C CA . LEU A 1 71 ? 40.837 -31.768 20.335 1.00 58.19 71 LEU A CA 1
ATOM 549 C C . LEU A 1 71 ? 41.137 -33.249 20.619 1.00 58.19 71 LEU A C 1
ATOM 551 O O . LEU A 1 71 ? 42.172 -33.770 20.206 1.00 58.19 71 LEU A O 1
ATOM 555 N N . GLY A 1 72 ? 40.263 -33.900 21.390 1.00 55.09 72 GLY A N 1
ATOM 556 C CA . GLY A 1 72 ? 40.374 -35.321 21.727 1.00 55.09 72 GLY A CA 1
ATOM 557 C C . GLY A 1 72 ? 40.246 -36.247 20.511 1.00 55.09 72 GLY A C 1
ATOM 558 O O . GLY A 1 72 ? 40.213 -35.802 19.369 1.00 55.09 72 GLY A O 1
ATOM 559 N N . GLY A 1 73 ? 40.210 -37.557 20.773 1.00 54.88 73 GLY A N 1
ATOM 560 C CA . GLY A 1 73 ? 40.357 -38.612 19.762 1.00 54.88 73 GLY A CA 1
ATOM 561 C C . GLY A 1 73 ? 39.414 -38.542 18.540 1.00 54.88 73 GLY A C 1
ATOM 562 O O . GLY A 1 73 ? 38.378 -37.880 18.579 1.00 54.88 73 GLY A O 1
ATOM 563 N N . PRO A 1 74 ? 39.755 -39.272 17.458 1.00 52.09 74 PRO A N 1
ATOM 564 C CA . PRO A 1 74 ? 39.139 -39.179 16.122 1.00 52.09 74 PRO A CA 1
ATOM 565 C C . PRO A 1 74 ? 37.617 -39.403 16.063 1.00 52.09 74 PRO A C 1
ATOM 567 O O . PRO A 1 74 ? 36.975 -38.889 15.148 1.00 52.09 74 PRO A O 1
ATOM 570 N N . ASP A 1 75 ? 37.034 -40.081 17.053 1.00 54.44 75 ASP A N 1
ATOM 571 C CA . ASP A 1 75 ? 35.610 -40.449 17.083 1.00 54.44 75 ASP A CA 1
ATOM 572 C C . ASP A 1 75 ? 34.706 -39.418 17.794 1.00 54.44 75 ASP A C 1
ATOM 574 O O . ASP A 1 75 ? 33.521 -39.667 18.023 1.00 54.44 75 ASP A O 1
ATOM 578 N N . GLN A 1 76 ? 35.240 -38.256 18.188 1.00 70.12 76 GLN A N 1
ATOM 579 C CA . GLN A 1 76 ? 34.483 -37.232 18.916 1.00 70.12 76 GLN A CA 1
ATOM 580 C C . GLN A 1 76 ? 33.857 -36.186 17.980 1.00 70.12 76 GLN A C 1
ATOM 582 O O . GLN A 1 76 ? 34.505 -35.663 17.075 1.00 70.12 76 GLN A O 1
ATOM 587 N N . THR A 1 77 ? 32.593 -35.830 18.221 1.00 77.25 77 THR A N 1
ATOM 588 C CA . THR A 1 77 ? 31.933 -34.679 17.581 1.00 77.25 77 THR A CA 1
ATOM 589 C C . THR A 1 77 ? 32.294 -33.382 18.297 1.00 77.25 77 THR A C 1
ATOM 591 O O . THR A 1 77 ? 32.210 -33.306 19.526 1.00 77.25 77 THR A O 1
ATOM 594 N N . VAL A 1 78 ? 32.636 -32.351 17.530 1.00 83.44 78 VAL A N 1
ATOM 595 C CA . VAL A 1 78 ? 33.011 -31.018 18.008 1.00 83.44 78 VAL A CA 1
ATOM 596 C C . VAL A 1 78 ? 31.870 -30.048 17.731 1.00 83.44 78 VAL A C 1
ATOM 598 O O . VAL A 1 78 ? 31.338 -30.018 16.622 1.00 83.44 78 VAL A O 1
ATOM 601 N N . LEU A 1 79 ? 31.499 -29.260 18.741 1.00 86.25 79 LEU A N 1
ATOM 602 C CA . LEU A 1 79 ? 30.499 -28.202 18.629 1.00 86.25 79 LEU A CA 1
ATOM 603 C C . LEU A 1 79 ? 31.216 -26.868 18.407 1.00 86.25 79 LEU A C 1
ATOM 605 O O . LEU A 1 79 ? 31.910 -26.379 19.297 1.00 86.25 79 LEU A O 1
ATOM 609 N N . LEU A 1 80 ? 31.054 -26.284 17.228 1.00 87.19 80 LEU A N 1
ATOM 610 C CA . LEU A 1 80 ? 31.611 -24.986 16.871 1.00 87.19 80 LEU A CA 1
ATOM 611 C C . LEU A 1 80 ? 30.549 -23.908 17.081 1.00 87.19 80 LEU A C 1
ATOM 613 O O . LEU A 1 80 ? 29.443 -24.027 16.567 1.00 87.19 80 LEU A O 1
ATOM 617 N N . ILE A 1 81 ? 30.890 -22.862 17.827 1.00 87.31 81 ILE A N 1
ATOM 618 C CA . ILE A 1 81 ? 30.022 -21.715 18.105 1.00 87.31 81 ILE A CA 1
ATOM 619 C C . ILE A 1 81 ? 30.698 -20.476 17.526 1.00 87.31 81 ILE A C 1
ATOM 621 O O . ILE A 1 81 ? 31.867 -20.205 17.809 1.00 87.31 81 ILE A O 1
ATOM 625 N N . ALA A 1 82 ? 29.983 -19.718 16.708 1.00 84.31 82 ALA A N 1
ATOM 626 C CA . ALA A 1 82 ? 30.480 -18.473 16.156 1.00 84.31 82 ALA A CA 1
ATOM 627 C C . ALA A 1 82 ? 30.685 -17.426 17.255 1.00 84.31 82 ALA A C 1
ATOM 629 O O . ALA A 1 82 ? 29.870 -17.267 18.164 1.00 84.31 82 ALA A O 1
ATOM 630 N N . GLN A 1 83 ? 31.756 -16.643 17.141 1.00 83.12 83 GLN A N 1
ATOM 631 C CA . GLN A 1 83 ? 31.933 -15.466 17.986 1.00 83.12 83 GLN A CA 1
ATOM 632 C C . GLN A 1 83 ? 30.738 -14.496 17.847 1.00 83.12 83 GLN A C 1
ATOM 634 O O . GLN A 1 83 ? 30.273 -14.241 16.724 1.00 83.12 83 GLN A O 1
ATOM 639 N N . PRO A 1 84 ? 30.255 -13.916 18.963 1.00 77.81 84 PRO A N 1
ATOM 640 C CA . PRO A 1 84 ? 29.194 -12.916 18.926 1.00 77.81 84 PRO A CA 1
ATOM 641 C C . PRO A 1 84 ? 29.680 -11.653 18.203 1.00 77.81 84 PRO A C 1
ATOM 643 O O . PRO A 1 84 ? 30.866 -11.313 18.243 1.00 77.81 84 PRO A O 1
ATOM 646 N N . ALA A 1 85 ? 28.776 -10.946 17.521 1.00 68.06 85 ALA A N 1
ATOM 647 C CA . ALA A 1 85 ? 29.155 -9.752 16.772 1.00 68.06 85 ALA A CA 1
ATOM 648 C C . ALA A 1 85 ? 29.646 -8.640 17.719 1.00 68.06 85 ALA A C 1
ATOM 650 O O . ALA A 1 85 ? 29.046 -8.390 18.765 1.00 68.06 85 ALA A O 1
ATOM 651 N N . VAL A 1 86 ? 30.697 -7.907 17.328 1.00 58.94 86 VAL A N 1
ATOM 652 C CA . VAL A 1 86 ? 31.305 -6.833 18.148 1.00 58.94 86 VAL A CA 1
ATOM 653 C C . VAL A 1 86 ? 30.294 -5.737 18.522 1.00 58.94 86 VAL A C 1
ATOM 655 O O . VAL A 1 86 ? 30.422 -5.101 19.564 1.00 58.94 86 VAL A O 1
ATOM 658 N N . ALA A 1 87 ? 29.272 -5.511 17.691 1.00 54.47 87 ALA A N 1
ATOM 659 C CA . ALA A 1 87 ? 28.193 -4.570 17.988 1.00 54.47 87 ALA A CA 1
ATOM 660 C C . ALA A 1 87 ? 27.273 -5.053 19.126 1.00 54.47 87 ALA A C 1
ATOM 662 O O . ALA A 1 87 ? 26.822 -4.234 19.921 1.00 54.47 87 ALA A O 1
ATOM 663 N N . GLN A 1 88 ? 27.031 -6.365 19.226 1.00 56.97 88 GLN A N 1
ATOM 664 C CA . GLN A 1 88 ? 26.148 -6.967 20.230 1.00 56.97 88 GLN A CA 1
ATOM 665 C C . GLN A 1 88 ? 26.809 -7.006 21.614 1.00 56.97 88 GLN A C 1
ATOM 667 O O . GLN A 1 88 ? 26.163 -6.711 22.613 1.00 56.97 88 GLN A O 1
ATOM 672 N N . THR A 1 89 ? 28.111 -7.294 21.691 1.00 60.72 89 THR A N 1
ATOM 673 C CA . THR A 1 89 ? 28.817 -7.473 22.975 1.00 60.72 89 THR A CA 1
ATOM 674 C C . THR A 1 89 ? 29.132 -6.175 23.720 1.00 60.72 89 THR A C 1
ATOM 676 O O . THR A 1 89 ? 29.419 -6.216 24.916 1.00 60.72 89 THR A O 1
ATOM 679 N N . ARG A 1 90 ? 29.067 -5.010 23.057 1.00 59.75 90 ARG A N 1
ATOM 680 C CA . ARG A 1 90 ? 29.385 -3.701 23.667 1.00 59.75 90 ARG A CA 1
ATOM 681 C C . ARG A 1 90 ? 28.423 -3.284 24.779 1.00 59.75 90 ARG A C 1
ATOM 683 O O . ARG A 1 90 ? 28.826 -2.516 25.649 1.00 59.75 90 ARG A O 1
ATOM 690 N N . SER A 1 91 ? 27.181 -3.760 24.746 1.00 62.22 91 SER A N 1
ATOM 691 C CA . SER A 1 91 ? 26.128 -3.394 25.700 1.00 62.22 91 SER A CA 1
ATOM 692 C C . SER A 1 91 ? 25.803 -4.490 26.714 1.00 62.22 91 SER A C 1
ATOM 694 O O . SER A 1 91 ? 24.921 -4.281 27.542 1.00 62.22 91 SER A O 1
ATOM 696 N N . TRP A 1 92 ? 26.462 -5.653 26.645 1.00 71.81 92 TRP A N 1
ATOM 697 C CA . TRP A 1 92 ? 26.086 -6.797 27.473 1.00 71.81 92 TRP A CA 1
ATOM 698 C C . TRP A 1 92 ? 26.539 -6.661 28.921 1.00 71.81 92 TRP A C 1
ATOM 700 O O . TRP A 1 92 ? 27.717 -6.431 29.211 1.00 71.81 92 TRP A O 1
ATOM 710 N N . ASP A 1 93 ? 25.603 -6.887 29.841 1.00 75.56 93 ASP A N 1
ATOM 711 C CA . ASP A 1 93 ? 25.945 -7.194 31.224 1.00 75.56 93 ASP A CA 1
ATOM 712 C C . ASP A 1 93 ? 26.403 -8.663 31.378 1.00 75.56 93 ASP A C 1
ATOM 714 O O . ASP A 1 93 ? 26.340 -9.484 30.456 1.00 75.56 93 ASP A O 1
ATOM 718 N N . ARG A 1 94 ? 26.907 -9.016 32.566 1.00 76.94 94 ARG A N 1
ATOM 719 C CA . ARG A 1 94 ? 27.378 -10.379 32.871 1.00 76.94 94 ARG A CA 1
ATOM 720 C C . ARG A 1 94 ? 26.293 -11.439 32.692 1.00 76.94 94 ARG A C 1
ATOM 722 O O . ARG A 1 94 ? 26.601 -12.540 32.243 1.00 76.94 94 ARG A O 1
ATOM 729 N N . ASN A 1 95 ? 25.050 -11.131 33.037 1.00 77.44 95 ASN A N 1
ATOM 730 C CA . ASN A 1 95 ? 23.965 -12.097 32.938 1.00 77.44 95 ASN A CA 1
ATOM 731 C C . ASN A 1 95 ? 23.575 -12.322 31.476 1.00 77.44 95 ASN A C 1
ATOM 733 O O . ASN A 1 95 ? 23.338 -13.462 31.089 1.00 77.44 95 ASN A O 1
ATOM 737 N N . GLN A 1 96 ? 23.589 -11.277 30.652 1.00 79.50 96 GLN A N 1
ATOM 738 C CA . GLN A 1 96 ? 23.330 -11.345 29.216 1.00 79.50 96 GLN A CA 1
ATOM 739 C C . GLN A 1 96 ? 24.398 -12.174 28.493 1.00 79.50 96 GLN A C 1
ATOM 741 O O . GLN A 1 96 ? 24.047 -13.073 27.731 1.00 79.50 96 GLN A O 1
ATOM 746 N N . ALA A 1 97 ? 25.684 -11.970 28.801 1.00 81.44 97 ALA A N 1
ATOM 747 C CA . ALA A 1 97 ? 26.773 -12.764 28.223 1.00 81.44 97 ALA A CA 1
ATOM 748 C C . ALA A 1 97 ? 26.690 -14.257 28.608 1.00 81.44 97 ALA A C 1
ATOM 750 O O . ALA A 1 97 ? 26.844 -15.135 27.756 1.00 81.44 97 ALA A O 1
ATOM 751 N N . LEU A 1 98 ? 26.395 -14.558 29.880 1.00 85.50 98 LEU A N 1
ATOM 752 C CA . LEU A 1 98 ? 26.222 -15.936 30.356 1.00 85.50 98 LEU A CA 1
ATOM 753 C C . LEU A 1 98 ? 24.951 -16.594 29.805 1.00 85.50 98 LEU A C 1
ATOM 755 O O . LEU A 1 98 ? 24.970 -17.785 29.509 1.00 85.50 98 LEU A O 1
ATOM 759 N N . THR A 1 99 ? 23.870 -15.830 29.633 1.00 84.56 99 THR A N 1
ATOM 760 C CA . THR A 1 99 ? 22.617 -16.317 29.036 1.00 84.56 99 THR A CA 1
ATOM 761 C C . THR A 1 99 ? 22.810 -16.627 27.557 1.00 84.56 99 THR A C 1
ATOM 763 O O . THR A 1 99 ? 22.396 -17.693 27.113 1.00 84.56 99 THR A O 1
ATOM 766 N N . TRP A 1 100 ? 23.501 -15.762 26.807 1.00 87.00 100 TRP A N 1
ATOM 767 C CA . TRP A 1 100 ? 23.862 -16.031 25.413 1.00 87.00 100 TRP A CA 1
ATOM 768 C C . TRP A 1 100 ? 24.677 -17.322 25.289 1.00 87.00 100 TRP A C 1
ATOM 770 O O . TRP A 1 100 ? 24.327 -18.201 24.501 1.00 87.00 100 TRP A O 1
ATOM 780 N N . LEU A 1 101 ? 25.719 -17.485 26.113 1.00 87.62 101 LEU A N 1
ATOM 781 C CA . LEU A 1 101 ? 26.537 -18.697 26.093 1.00 87.62 101 LEU A CA 1
ATOM 782 C C . LEU A 1 101 ? 25.707 -19.939 26.446 1.00 87.62 101 LEU A C 1
ATOM 784 O O . LEU A 1 101 ? 25.823 -20.967 25.783 1.00 87.62 101 LEU A O 1
ATOM 788 N N . TRP A 1 102 ? 24.853 -19.845 27.467 1.00 89.69 102 TRP A N 1
ATOM 789 C CA . TRP A 1 102 ? 24.006 -20.956 27.891 1.00 89.69 102 TRP A CA 1
ATOM 790 C C . TRP A 1 102 ? 23.031 -21.390 26.793 1.00 89.69 102 TRP A C 1
ATOM 792 O O . TRP A 1 102 ? 22.898 -22.588 26.551 1.00 89.69 102 TRP A O 1
ATOM 802 N N . ARG A 1 103 ? 22.412 -20.438 26.085 1.00 89.00 103 ARG A N 1
ATOM 803 C CA . ARG A 1 103 ? 21.522 -20.715 24.946 1.00 89.00 103 ARG A CA 1
ATOM 804 C C . ARG A 1 103 ? 22.239 -21.490 23.849 1.00 89.00 103 ARG A C 1
ATOM 806 O O . ARG A 1 103 ? 21.791 -22.572 23.490 1.00 89.00 103 ARG A O 1
ATOM 813 N N . ASN A 1 104 ? 23.405 -21.013 23.414 1.00 88.50 104 ASN A N 1
ATOM 814 C CA . ASN A 1 104 ? 24.188 -21.669 22.361 1.00 88.50 104 ASN A CA 1
ATOM 815 C C . ASN A 1 104 ? 24.674 -23.072 22.777 1.00 88.50 104 ASN A C 1
ATOM 817 O O . ASN A 1 104 ? 24.627 -24.017 21.990 1.00 88.50 104 ASN A O 1
ATOM 821 N N . LEU A 1 105 ? 25.111 -23.242 24.032 1.00 89.12 105 LEU A N 1
ATOM 822 C CA . LEU A 1 105 ? 25.511 -24.554 24.555 1.00 89.12 105 LEU A CA 1
ATOM 823 C C . LEU A 1 105 ? 24.325 -25.513 24.678 1.00 89.12 105 LEU A C 1
ATOM 825 O O . LEU A 1 105 ? 24.476 -26.705 24.418 1.00 89.12 105 LEU A O 1
ATOM 829 N N . PHE A 1 106 ? 23.158 -25.017 25.089 1.00 88.56 106 PHE A N 1
ATOM 830 C CA . PHE A 1 106 ? 21.936 -25.808 25.153 1.00 88.56 106 PHE A CA 1
ATOM 831 C C . PHE A 1 106 ? 21.513 -26.256 23.751 1.00 88.56 106 PHE A C 1
ATOM 833 O O . PHE A 1 106 ? 21.413 -27.458 23.517 1.00 88.56 106 PHE A O 1
ATOM 840 N N . HIS A 1 107 ? 21.396 -25.315 22.815 1.00 88.44 107 HIS A N 1
ATOM 841 C CA . HIS A 1 107 ? 21.055 -25.553 21.414 1.00 88.44 107 HIS A CA 1
ATOM 842 C C . HIS A 1 107 ? 21.986 -26.601 20.772 1.00 88.44 107 HIS A C 1
ATOM 844 O O . HIS A 1 107 ? 21.543 -27.630 20.262 1.00 88.44 107 HIS A O 1
ATOM 850 N N . GLY A 1 108 ? 23.305 -26.435 20.916 1.00 86.75 108 GLY A N 1
ATOM 851 C CA . GLY A 1 108 ? 24.284 -27.392 20.396 1.00 86.75 108 GLY A CA 1
ATOM 852 C C . GLY A 1 108 ? 24.233 -28.788 21.037 1.00 86.75 108 GLY A C 1
ATOM 853 O O . GLY A 1 108 ? 24.553 -29.786 20.387 1.00 86.75 108 GLY A O 1
ATOM 854 N N . ARG A 1 109 ? 23.809 -28.904 22.304 1.00 86.75 109 ARG A N 1
ATOM 855 C CA . ARG A 1 109 ? 23.608 -30.212 22.954 1.00 86.75 109 ARG A CA 1
ATOM 856 C C . ARG A 1 109 ? 22.390 -30.954 22.419 1.00 86.75 109 ARG A C 1
ATOM 858 O O . ARG A 1 109 ? 22.441 -32.184 22.363 1.00 86.75 109 ARG A O 1
ATOM 865 N N . ILE A 1 110 ? 21.341 -30.235 22.020 1.00 86.44 110 ILE 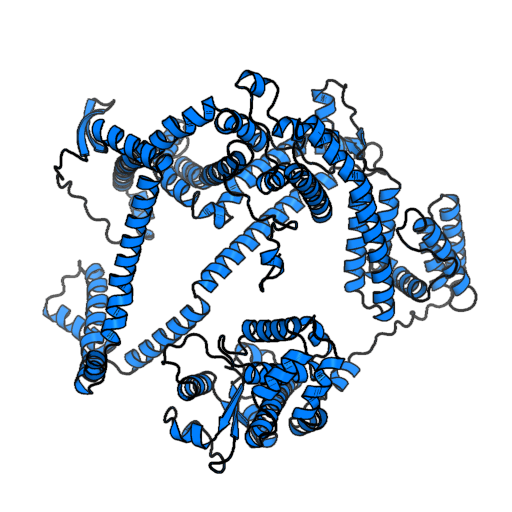A N 1
ATOM 866 C CA . ILE A 1 110 ? 20.170 -30.826 21.365 1.00 86.44 110 ILE A CA 1
ATOM 867 C C . ILE A 1 110 ? 20.585 -31.421 20.013 1.00 86.44 110 ILE A C 1
ATOM 869 O O . ILE A 1 110 ? 20.371 -32.617 19.807 1.00 86.44 110 ILE A O 1
ATOM 873 N N . HIS A 1 111 ? 21.331 -30.681 19.182 1.00 86.12 111 HIS A N 1
ATOM 874 C CA . HIS A 1 111 ? 21.939 -31.230 17.957 1.00 86.12 111 HIS A CA 1
ATOM 875 C C . HIS A 1 111 ? 22.775 -32.483 18.223 1.00 86.12 111 HIS A C 1
ATOM 877 O O . HIS A 1 111 ? 22.608 -33.510 17.568 1.00 86.12 111 HIS A O 1
ATOM 883 N N . ALA A 1 112 ? 23.649 -32.451 19.233 1.00 83.88 112 ALA A N 1
ATOM 884 C CA . ALA A 1 112 ? 24.474 -33.608 19.578 1.00 83.88 112 ALA A CA 1
ATOM 885 C C . ALA A 1 112 ? 23.653 -34.816 20.072 1.00 83.88 112 ALA A C 1
ATOM 887 O O . ALA A 1 112 ? 24.081 -35.964 19.928 1.00 83.88 112 ALA A O 1
ATOM 888 N N . ALA A 1 113 ? 22.490 -34.596 20.685 1.00 84.00 113 ALA A N 1
ATOM 889 C CA . ALA A 1 113 ? 21.582 -35.666 21.081 1.00 84.00 113 ALA A CA 1
ATOM 890 C C . ALA A 1 113 ? 20.869 -36.280 19.867 1.00 84.00 113 ALA A C 1
ATOM 892 O O . ALA A 1 113 ? 20.878 -37.504 19.730 1.00 84.00 113 ALA A O 1
ATOM 893 N N . VAL A 1 114 ? 20.357 -35.452 18.951 1.00 82.81 114 VAL A N 1
ATOM 894 C CA . VAL A 1 114 ? 19.733 -35.916 17.702 1.00 82.81 114 VAL A CA 1
ATOM 895 C C . VAL A 1 114 ? 20.751 -36.653 16.825 1.00 82.81 114 VAL A C 1
ATOM 897 O O . VAL A 1 114 ? 20.473 -37.749 16.344 1.00 82.81 114 VAL A O 1
ATOM 900 N N . HIS A 1 115 ? 21.974 -36.134 16.699 1.00 83.00 115 HIS A N 1
ATOM 901 C CA . HIS A 1 115 ? 23.060 -36.794 15.972 1.00 83.00 115 HIS A CA 1
ATOM 902 C C . HIS A 1 115 ? 23.423 -38.165 16.571 1.00 83.00 115 HIS A C 1
ATOM 904 O O . HIS A 1 115 ? 23.633 -39.133 15.840 1.00 83.00 115 HIS A O 1
ATOM 910 N N . ARG A 1 116 ? 23.443 -38.300 17.907 1.00 82.06 116 ARG A N 1
ATOM 911 C CA . ARG A 1 116 ? 23.633 -39.607 18.566 1.00 82.06 116 ARG A CA 1
ATOM 912 C C . ARG A 1 116 ? 22.478 -40.568 18.290 1.00 82.06 116 ARG A C 1
ATOM 914 O O . ARG A 1 116 ? 22.732 -41.749 18.066 1.00 82.06 116 ARG A O 1
ATOM 921 N N . ALA A 1 117 ? 21.238 -40.079 18.268 1.00 81.12 117 ALA A N 1
ATOM 922 C CA . ALA A 1 117 ? 20.075 -40.889 17.910 1.00 81.12 117 ALA A CA 1
ATOM 923 C C . ALA A 1 117 ? 20.131 -41.368 16.446 1.00 81.12 117 ALA A C 1
ATOM 925 O O . ALA A 1 117 ? 19.779 -42.518 16.176 1.00 81.12 117 ALA A O 1
ATOM 926 N N . LYS A 1 118 ? 20.648 -40.533 15.530 1.00 80.88 118 LYS A N 1
ATOM 927 C CA . LYS A 1 118 ? 20.919 -40.903 14.130 1.00 80.88 118 LYS A CA 1
ATOM 928 C C . LYS A 1 118 ? 21.970 -42.011 14.024 1.00 80.88 118 LYS A C 1
ATOM 930 O O . LYS A 1 118 ? 21.706 -43.038 13.408 1.00 80.88 118 LYS A O 1
ATOM 935 N N . ILE A 1 119 ? 23.120 -41.866 14.694 1.00 80.81 119 ILE A N 1
ATOM 936 C CA . ILE A 1 119 ? 24.171 -42.907 14.711 1.00 80.81 119 ILE A CA 1
ATOM 937 C C . ILE A 1 119 ? 23.650 -44.229 15.294 1.00 80.81 119 ILE A C 1
ATOM 939 O O . ILE A 1 119 ? 23.993 -45.301 14.804 1.00 80.81 119 ILE A O 1
ATOM 943 N N . ALA A 1 120 ? 22.810 -44.165 16.328 1.00 81.44 120 ALA A N 1
ATOM 944 C CA . ALA A 1 120 ? 22.237 -45.343 16.972 1.00 81.44 120 ALA A CA 1
ATOM 945 C C . ALA A 1 120 ? 21.103 -46.017 16.166 1.00 81.44 120 ALA A C 1
ATOM 947 O O . ALA A 1 120 ? 20.559 -47.021 16.625 1.00 81.44 120 ALA A O 1
ATOM 948 N N . GLY A 1 121 ? 20.703 -45.474 15.007 1.00 78.62 121 GLY A N 1
ATOM 949 C CA . GLY A 1 121 ? 19.570 -45.978 14.217 1.00 78.62 121 GLY A CA 1
ATOM 950 C C . GLY A 1 121 ? 18.203 -45.779 14.892 1.00 78.62 121 GLY A C 1
ATOM 951 O O . GLY A 1 121 ? 17.211 -46.417 14.528 1.00 78.62 121 GLY A O 1
ATOM 952 N N . VAL A 1 122 ? 18.134 -44.909 15.904 1.00 78.44 122 VAL A N 1
ATOM 953 C CA . VAL A 1 122 ? 16.905 -44.550 16.632 1.00 78.44 122 VAL A CA 1
ATOM 954 C C . VAL A 1 122 ? 16.128 -43.455 15.886 1.00 78.44 122 VAL A C 1
ATOM 956 O O . VAL A 1 122 ? 14.909 -43.356 16.033 1.00 78.44 122 VAL A O 1
ATOM 959 N N . TRP A 1 123 ? 16.789 -42.704 15.007 1.00 79.06 123 TRP A N 1
ATOM 960 C CA . TRP A 1 123 ? 16.184 -41.649 14.195 1.00 79.06 123 TRP A CA 1
ATOM 961 C C . TRP A 1 123 ? 16.734 -41.659 12.769 1.00 79.06 123 TRP A C 1
ATOM 963 O O . TRP A 1 123 ? 17.946 -41.716 12.583 1.00 79.06 123 TRP A O 1
ATOM 973 N N . ASP A 1 124 ? 15.847 -41.597 11.781 1.00 79.69 124 ASP A N 1
ATOM 974 C CA . ASP A 1 124 ? 16.153 -41.545 10.350 1.00 79.69 124 ASP A CA 1
ATOM 975 C C . ASP A 1 124 ? 15.083 -40.724 9.603 1.00 79.69 124 ASP A C 1
ATOM 977 O O . ASP A 1 124 ? 14.086 -40.294 10.193 1.00 79.69 124 ASP A O 1
ATOM 981 N N . ASP A 1 125 ? 15.283 -40.489 8.305 1.00 75.94 125 ASP A N 1
ATOM 982 C CA . ASP A 1 125 ? 14.354 -39.687 7.497 1.00 75.94 125 ASP A CA 1
ATOM 983 C C . ASP A 1 125 ? 12.986 -40.354 7.293 1.00 75.94 125 ASP A C 1
ATOM 985 O O . ASP A 1 125 ? 11.986 -39.661 7.107 1.00 75.94 125 ASP A O 1
ATOM 989 N N . ALA A 1 126 ? 12.905 -41.686 7.387 1.00 77.56 126 ALA A N 1
ATOM 990 C CA . ALA A 1 126 ? 11.634 -42.406 7.319 1.00 77.56 126 ALA A CA 1
ATOM 991 C C . ALA A 1 126 ? 10.759 -42.091 8.543 1.00 77.56 126 ALA A C 1
ATOM 993 O O . ALA A 1 126 ? 9.598 -41.709 8.399 1.00 77.56 126 ALA A O 1
ATOM 994 N N . ARG A 1 127 ? 11.336 -42.146 9.750 1.00 79.56 127 ARG A N 1
ATOM 995 C CA . ARG A 1 127 ? 10.646 -41.770 10.996 1.00 79.56 127 ARG A CA 1
ATOM 996 C C . ARG A 1 127 ? 10.350 -40.275 11.074 1.00 79.56 127 ARG A C 1
ATOM 998 O O . ARG A 1 127 ? 9.349 -39.888 11.676 1.00 79.56 127 ARG A O 1
ATOM 1005 N N . ALA A 1 128 ? 11.193 -39.444 10.460 1.00 78.62 128 ALA A N 1
ATOM 1006 C CA . ALA A 1 128 ? 10.916 -38.022 10.289 1.00 78.62 128 ALA A CA 1
ATOM 1007 C C . ALA A 1 128 ? 9.650 -37.807 9.437 1.00 78.62 128 ALA A C 1
ATOM 1009 O O . ALA A 1 128 ? 8.793 -37.011 9.818 1.00 78.62 128 ALA A O 1
ATOM 1010 N N . GLY A 1 129 ? 9.488 -38.563 8.345 1.00 79.81 129 GLY A N 1
ATOM 1011 C CA . GLY A 1 129 ? 8.270 -38.582 7.527 1.00 79.81 129 GLY A CA 1
ATOM 1012 C C . GLY A 1 129 ? 7.024 -39.009 8.311 1.00 79.81 129 GLY A C 1
ATOM 1013 O O . GLY A 1 129 ? 6.041 -38.271 8.337 1.00 79.81 129 GLY A O 1
ATOM 1014 N N . ASP A 1 130 ? 7.101 -40.118 9.055 1.00 80.75 130 ASP A N 1
ATOM 1015 C CA . ASP A 1 130 ? 6.000 -40.603 9.909 1.00 80.75 130 ASP A CA 1
ATOM 1016 C C . ASP A 1 130 ? 5.567 -39.578 10.970 1.00 80.75 130 ASP A C 1
ATOM 1018 O O . ASP A 1 130 ? 4.446 -39.620 11.491 1.00 80.75 130 ASP A O 1
ATOM 1022 N N . TRP A 1 131 ? 6.479 -38.698 11.384 1.00 79.38 131 TRP A N 1
ATOM 1023 C CA . TRP A 1 131 ? 6.170 -37.624 12.317 1.00 79.38 131 TRP A CA 1
ATOM 1024 C C . TRP A 1 131 ? 5.505 -36.436 11.622 1.00 79.38 131 TRP A C 1
ATOM 1026 O O . TRP A 1 131 ? 4.533 -35.906 12.153 1.00 79.38 131 TRP A O 1
ATOM 1036 N N . VAL A 1 132 ? 5.949 -36.068 10.416 1.00 79.25 132 VAL A N 1
ATOM 1037 C CA . VAL A 1 132 ? 5.273 -35.050 9.591 1.00 79.25 132 VAL A CA 1
ATOM 1038 C C . VAL A 1 132 ? 3.821 -35.441 9.314 1.00 79.25 132 VAL A C 1
ATOM 1040 O O . VAL A 1 132 ? 2.929 -34.603 9.454 1.00 79.25 132 VAL A O 1
ATOM 1043 N N . ASP A 1 133 ? 3.565 -36.716 9.023 1.00 79.88 133 ASP A N 1
ATOM 1044 C CA . ASP A 1 133 ? 2.210 -37.231 8.798 1.00 79.88 133 ASP A CA 1
ATOM 1045 C C . ASP A 1 133 ? 1.312 -37.116 10.045 1.00 79.88 133 ASP A C 1
ATOM 1047 O O . ASP A 1 133 ? 0.100 -36.927 9.930 1.00 79.88 133 ASP A O 1
ATOM 1051 N N . ARG A 1 134 ? 1.896 -37.192 11.249 1.00 75.38 134 ARG A N 1
ATOM 1052 C CA . ARG A 1 134 ? 1.185 -37.044 12.533 1.00 75.38 134 ARG A CA 1
ATOM 1053 C C . ARG A 1 134 ? 1.041 -35.597 12.997 1.00 75.38 134 ARG A C 1
ATOM 1055 O O . ARG A 1 134 ? 0.052 -35.281 13.663 1.00 75.38 134 ARG A O 1
ATOM 1062 N N . LEU A 1 135 ? 2.025 -34.751 12.693 1.00 72.19 135 LEU A N 1
ATOM 1063 C CA . LEU A 1 135 ? 2.007 -33.323 12.998 1.00 72.19 135 LEU A CA 1
ATOM 1064 C C . LEU A 1 135 ? 0.945 -32.610 12.153 1.00 72.19 135 LEU A C 1
ATOM 1066 O O . LEU A 1 135 ? 0.220 -31.775 12.679 1.00 72.19 135 LEU A O 1
ATOM 1070 N N . GLY A 1 136 ? 0.840 -32.981 10.877 1.00 70.25 136 GLY A N 1
ATOM 1071 C CA . GLY A 1 136 ? 0.036 -32.270 9.895 1.00 70.25 136 GLY A CA 1
ATOM 1072 C C . GLY A 1 136 ? 0.911 -31.479 8.924 1.00 70.25 136 GLY A C 1
ATOM 1073 O O . GLY A 1 136 ? 1.962 -30.926 9.260 1.00 70.25 136 GLY A O 1
ATOM 1074 N N . TRP A 1 137 ? 0.487 -31.457 7.660 1.00 68.81 137 TRP A N 1
ATOM 1075 C CA . TRP A 1 137 ? 1.260 -30.834 6.584 1.00 68.81 137 TRP A CA 1
ATOM 1076 C C . TRP A 1 137 ? 1.324 -29.305 6.701 1.00 68.81 137 TRP A C 1
ATOM 1078 O O . TRP A 1 137 ? 2.267 -28.697 6.203 1.00 68.81 137 TRP A O 1
ATOM 1088 N N . MET A 1 138 ? 0.339 -28.664 7.335 1.00 59.25 138 MET A N 1
ATOM 1089 C CA . MET A 1 138 ? 0.298 -27.203 7.463 1.00 59.25 138 MET A CA 1
ATOM 1090 C C . MET A 1 138 ? 1.299 -26.712 8.510 1.00 59.25 138 MET A C 1
ATOM 1092 O O . MET A 1 138 ? 2.068 -25.792 8.247 1.00 59.25 138 MET A O 1
ATOM 1096 N N . GLU A 1 139 ? 1.357 -27.402 9.638 1.00 69.19 139 GLU A N 1
ATOM 1097 C CA . GLU A 1 139 ? 2.250 -27.173 10.765 1.00 69.19 139 GLU A CA 1
ATOM 1098 C C . GLU A 1 139 ? 3.707 -27.459 10.370 1.00 69.19 139 GLU A C 1
ATOM 1100 O O . GLU A 1 139 ? 4.589 -26.635 10.592 1.00 69.19 139 GLU A O 1
ATOM 1105 N N . TYR A 1 140 ? 3.978 -28.571 9.670 1.00 78.56 140 TYR A N 1
ATOM 1106 C CA . TYR A 1 140 ? 5.321 -28.837 9.131 1.00 78.56 140 TYR A CA 1
ATOM 1107 C C . TYR A 1 140 ? 5.783 -27.748 8.152 1.00 78.56 140 TYR A C 1
ATOM 1109 O O . TYR A 1 140 ? 6.961 -27.378 8.113 1.00 78.56 140 TYR A O 1
ATOM 1117 N N . ARG A 1 141 ? 4.861 -27.214 7.345 1.00 73.25 141 ARG A N 1
ATOM 1118 C CA . ARG A 1 141 ? 5.177 -26.138 6.403 1.00 73.25 141 ARG A CA 1
ATOM 1119 C C . ARG A 1 141 ? 5.431 -24.811 7.088 1.00 73.25 141 ARG A C 1
ATOM 1121 O O . ARG A 1 141 ? 6.327 -24.109 6.629 1.00 73.25 141 ARG A O 1
ATOM 1128 N N . GLU A 1 142 ? 4.683 -24.473 8.132 1.00 73.50 142 GLU A N 1
ATOM 1129 C CA . GLU A 1 142 ? 4.977 -23.317 8.983 1.00 73.50 142 GLU A CA 1
ATOM 1130 C C . GLU A 1 142 ? 6.389 -23.448 9.551 1.00 73.50 142 GLU A C 1
ATOM 1132 O O . GLU A 1 142 ? 7.226 -22.592 9.277 1.00 73.50 142 GLU A O 1
ATOM 1137 N N . ILE A 1 143 ? 6.693 -24.579 10.197 1.00 78.94 143 ILE A N 1
ATOM 1138 C CA . ILE A 1 143 ? 8.015 -24.869 10.764 1.00 78.94 143 ILE A CA 1
ATOM 1139 C C . ILE A 1 143 ? 9.116 -24.672 9.721 1.00 78.94 143 ILE A C 1
ATOM 1141 O O . ILE A 1 143 ? 10.059 -23.911 9.931 1.00 78.94 143 ILE A O 1
ATOM 1145 N N . ARG A 1 144 ? 8.989 -25.317 8.558 1.00 79.25 144 ARG A N 1
ATOM 1146 C CA . ARG A 1 144 ? 9.984 -25.204 7.486 1.00 79.25 144 ARG A CA 1
ATOM 1147 C C . ARG A 1 144 ? 10.114 -23.771 6.972 1.00 79.25 144 ARG A C 1
ATOM 1149 O O . ARG A 1 144 ? 11.209 -23.362 6.608 1.00 79.25 144 ARG A O 1
ATOM 1156 N N . THR A 1 145 ? 9.016 -23.025 6.899 1.00 69.38 145 THR A N 1
ATOM 1157 C CA . THR A 1 145 ? 9.019 -21.646 6.391 1.00 69.38 145 THR A CA 1
ATOM 1158 C C . THR A 1 145 ? 9.722 -20.714 7.367 1.00 69.38 145 THR A C 1
ATOM 1160 O O . THR A 1 145 ? 10.633 -20.008 6.953 1.00 69.38 145 THR A O 1
ATOM 1163 N N . VAL A 1 146 ? 9.382 -20.788 8.654 1.00 69.69 146 VAL A N 1
ATOM 1164 C CA . VAL A 1 146 ? 10.006 -19.988 9.718 1.00 69.69 146 VAL A CA 1
ATOM 1165 C C . VAL A 1 146 ? 11.512 -20.249 9.768 1.00 69.69 146 VAL A C 1
ATOM 1167 O O . VAL A 1 146 ? 12.306 -19.315 9.715 1.00 69.69 146 VAL A O 1
ATOM 1170 N N . LEU A 1 147 ? 11.933 -21.519 9.747 1.00 76.94 147 LEU A N 1
ATOM 1171 C CA . LEU A 1 147 ? 13.358 -21.869 9.755 1.00 76.94 147 LEU A CA 1
ATOM 1172 C C . LEU A 1 147 ? 14.100 -21.423 8.481 1.00 76.94 147 LEU A C 1
ATOM 1174 O O . LEU A 1 147 ? 15.284 -21.096 8.541 1.00 76.94 147 LEU A O 1
ATOM 1178 N N . LEU A 1 148 ? 13.435 -21.404 7.319 1.00 72.38 148 LEU A N 1
ATOM 1179 C CA . LEU A 1 148 ? 14.018 -20.879 6.077 1.00 72.38 148 LEU A CA 1
ATOM 1180 C C . LEU A 1 148 ? 14.159 -19.353 6.109 1.00 72.38 148 LEU A C 1
ATOM 1182 O O . LEU A 1 148 ? 15.167 -18.831 5.633 1.00 72.38 148 LEU A O 1
ATOM 1186 N N . GLU A 1 149 ? 13.158 -18.642 6.631 1.00 66.75 149 GLU A N 1
ATOM 1187 C CA . GLU A 1 149 ? 13.162 -17.178 6.731 1.00 66.75 149 GLU A CA 1
ATOM 1188 C C . GLU A 1 149 ? 14.225 -16.676 7.710 1.00 66.75 149 GLU A C 1
ATOM 1190 O O . GLU A 1 149 ? 14.940 -15.722 7.395 1.00 66.75 149 GLU A O 1
ATOM 1195 N N . GLU A 1 150 ? 14.411 -17.389 8.821 1.00 68.06 150 GLU A N 1
ATOM 1196 C CA . GLU A 1 150 ? 15.464 -17.142 9.814 1.00 68.06 150 GLU A CA 1
ATOM 1197 C C . GLU A 1 150 ? 16.849 -17.664 9.370 1.00 68.06 150 GLU A C 1
ATOM 1199 O O . GLU A 1 150 ? 17.833 -17.558 10.099 1.00 68.06 150 GLU A O 1
ATOM 1204 N N . ASN A 1 151 ? 16.957 -18.200 8.144 1.00 64.81 151 ASN A N 1
ATOM 1205 C CA . ASN A 1 151 ? 18.189 -18.718 7.538 1.00 64.81 151 ASN A CA 1
ATOM 1206 C C . ASN A 1 151 ? 18.868 -19.850 8.347 1.00 64.81 151 ASN A C 1
ATOM 1208 O O . ASN A 1 151 ? 20.090 -20.026 8.300 1.00 64.81 151 ASN A O 1
ATOM 1212 N N . LEU A 1 152 ? 18.058 -20.635 9.062 1.00 73.06 152 LEU A N 1
ATOM 1213 C CA . LEU A 1 152 ? 18.462 -21.780 9.881 1.00 73.06 152 LEU A CA 1
ATOM 1214 C C . LEU A 1 152 ? 18.496 -23.095 9.082 1.00 73.06 152 LEU A C 1
ATOM 1216 O O . LEU A 1 152 ? 19.075 -24.082 9.501 1.00 73.06 152 LEU A O 1
ATOM 1220 N N . ILE A 1 153 ? 17.907 -23.166 7.891 1.00 77.44 153 ILE A N 1
ATOM 1221 C CA . ILE A 1 153 ? 17.989 -24.377 7.056 1.00 77.44 153 ILE A CA 1
ATOM 1222 C C . ILE A 1 153 ? 18.264 -24.047 5.592 1.00 77.44 153 ILE A C 1
ATOM 1224 O O . ILE A 1 153 ? 17.972 -22.953 5.109 1.00 77.44 153 ILE A O 1
ATOM 1228 N N . ALA A 1 154 ? 18.839 -25.009 4.865 1.00 67.38 154 ALA A N 1
ATOM 1229 C CA . ALA A 1 154 ? 19.042 -24.894 3.425 1.00 67.38 154 ALA A CA 1
ATOM 1230 C C . ALA A 1 154 ? 17.695 -24.965 2.671 1.00 67.38 154 ALA A C 1
ATOM 1232 O O . ALA A 1 154 ? 16.799 -25.702 3.093 1.00 67.38 154 ALA A O 1
ATOM 1233 N N . PRO A 1 155 ? 17.539 -24.290 1.514 1.00 62.16 155 PRO A N 1
ATOM 1234 C CA . PRO A 1 155 ? 16.330 -24.400 0.688 1.00 62.16 155 PRO A CA 1
ATOM 1235 C C . PRO A 1 155 ? 15.993 -25.834 0.251 1.00 62.16 155 PRO A C 1
ATOM 1237 O O . PRO A 1 155 ? 14.824 -26.152 0.023 1.00 62.16 155 PRO A O 1
ATOM 1240 N N . ASP A 1 156 ? 17.013 -26.679 0.130 1.00 68.06 156 ASP A N 1
ATOM 1241 C CA . ASP A 1 156 ? 16.974 -28.093 -0.238 1.00 68.06 156 ASP A CA 1
ATOM 1242 C C . ASP A 1 156 ? 17.149 -29.043 0.961 1.00 68.06 156 ASP A C 1
ATOM 1244 O O . ASP A 1 156 ? 17.337 -30.238 0.758 1.00 68.06 156 ASP A O 1
ATOM 1248 N N . ALA A 1 157 ? 17.042 -28.540 2.200 1.00 70.25 157 ALA A N 1
ATOM 1249 C CA . ALA A 1 157 ? 17.157 -29.358 3.407 1.00 70.25 157 ALA A CA 1
ATOM 1250 C C . ALA A 1 157 ? 16.110 -30.486 3.444 1.00 70.25 157 ALA A C 1
ATOM 1252 O O . ALA A 1 157 ? 14.911 -30.257 3.235 1.00 70.25 157 ALA A O 1
ATOM 1253 N N . GLU A 1 158 ? 16.582 -31.693 3.754 1.00 78.88 158 GLU A N 1
ATOM 1254 C CA . GLU A 1 158 ? 15.763 -32.895 3.911 1.00 78.88 158 GLU A CA 1
ATOM 1255 C C . GLU A 1 158 ? 14.927 -32.843 5.199 1.00 78.88 158 GLU A C 1
ATOM 1257 O O . GLU A 1 158 ? 15.250 -32.132 6.156 1.00 78.88 158 GLU A O 1
ATOM 1262 N N . THR A 1 159 ? 13.835 -33.610 5.251 1.00 80.19 159 THR A N 1
ATOM 1263 C CA . THR A 1 159 ? 12.869 -33.570 6.361 1.00 80.19 159 THR A CA 1
ATOM 1264 C C . THR A 1 159 ? 13.516 -33.832 7.721 1.00 80.19 159 THR A C 1
ATOM 1266 O O . THR A 1 159 ? 13.218 -33.107 8.671 1.00 80.19 159 THR A O 1
ATOM 1269 N N . GLY A 1 160 ? 14.446 -34.786 7.826 1.00 80.75 160 GLY A N 1
ATOM 1270 C CA . GLY A 1 160 ? 15.157 -35.050 9.075 1.00 80.75 160 GLY A CA 1
ATOM 1271 C C . GLY A 1 160 ? 16.062 -33.904 9.533 1.00 80.75 160 GLY A C 1
ATOM 1272 O O . GLY A 1 160 ? 16.280 -33.763 10.735 1.00 80.75 160 GLY A O 1
ATOM 1273 N N . GLN A 1 161 ? 16.565 -33.068 8.618 1.00 79.88 161 GLN A N 1
ATOM 1274 C CA . GLN A 1 161 ? 17.338 -31.865 8.952 1.00 79.88 161 GLN A CA 1
ATOM 1275 C C . GLN A 1 161 ? 16.424 -30.726 9.420 1.00 79.88 161 GLN A C 1
ATOM 1277 O O . GLN A 1 161 ? 16.738 -30.053 10.397 1.00 79.88 161 GLN A O 1
ATOM 1282 N N . VAL A 1 162 ? 15.266 -30.548 8.772 1.00 82.75 162 VAL A N 1
ATOM 1283 C CA . VAL A 1 162 ? 14.252 -29.562 9.191 1.00 82.75 162 VAL A CA 1
ATOM 1284 C C . VAL A 1 162 ? 13.767 -29.845 10.612 1.00 82.75 162 VAL A C 1
ATOM 1286 O O . VAL A 1 162 ? 13.669 -28.928 11.422 1.00 82.75 162 VAL A O 1
ATOM 1289 N N . LEU A 1 163 ? 13.481 -31.111 10.929 1.00 83.81 163 LEU A N 1
ATOM 1290 C CA . LEU A 1 163 ? 13.001 -31.496 12.259 1.00 83.81 163 LEU A CA 1
ATOM 1291 C C . LEU A 1 163 ? 14.087 -31.432 13.333 1.00 83.81 163 LEU A C 1
ATOM 1293 O O . LEU A 1 163 ? 13.784 -31.087 14.472 1.00 83.81 163 LEU A O 1
ATOM 1297 N N . GLU A 1 164 ? 15.334 -31.754 12.984 1.00 84.69 164 GLU A N 1
ATOM 1298 C CA . GLU A 1 164 ? 16.472 -31.565 13.886 1.00 84.69 164 GLU A CA 1
ATOM 1299 C C . GLU A 1 164 ? 16.587 -30.099 14.302 1.00 84.69 164 GLU A C 1
ATOM 1301 O O . GLU A 1 164 ? 16.699 -29.807 15.491 1.00 84.69 164 GLU A O 1
ATOM 1306 N N . GLU A 1 165 ? 16.485 -29.191 13.334 1.00 86.69 165 GLU A N 1
ATOM 1307 C CA . GLU A 1 165 ? 16.597 -27.768 13.611 1.00 86.69 165 GLU A CA 1
ATOM 1308 C C . GLU A 1 165 ? 15.403 -27.215 14.379 1.00 86.69 165 GLU A C 1
ATOM 1310 O O . GLU A 1 165 ? 15.555 -26.506 15.374 1.00 86.69 165 GLU A O 1
ATOM 1315 N N . PHE A 1 166 ? 14.201 -27.610 13.971 1.00 87.44 166 PHE A N 1
ATOM 1316 C CA . PHE A 1 166 ? 12.981 -27.278 14.689 1.00 87.44 166 PHE A CA 1
ATOM 1317 C C . PHE A 1 166 ? 13.061 -27.675 16.165 1.00 87.44 166 PHE A C 1
ATOM 1319 O O . PHE A 1 166 ? 12.695 -26.885 17.032 1.00 87.44 166 PHE A O 1
ATOM 1326 N N . LEU A 1 167 ? 13.573 -28.874 16.460 1.00 85.44 167 LEU A N 1
ATOM 1327 C CA . LEU A 1 167 ? 13.726 -29.358 17.828 1.00 85.44 167 LEU A CA 1
ATOM 1328 C C . LEU A 1 167 ? 14.672 -28.496 18.657 1.00 85.44 167 LEU A C 1
ATOM 1330 O O . LEU A 1 167 ? 14.347 -28.181 19.803 1.00 85.44 167 LEU A O 1
ATOM 1334 N N . SER A 1 168 ? 15.818 -28.117 18.093 1.00 85.94 168 SER A N 1
ATOM 1335 C CA . SER A 1 168 ? 16.782 -27.242 18.760 1.00 85.94 168 SER A CA 1
ATOM 1336 C C . SER A 1 168 ? 16.171 -25.874 19.076 1.00 85.94 168 SER A C 1
ATOM 1338 O O . SER A 1 168 ? 16.254 -25.418 20.218 1.00 85.94 168 SER A O 1
ATOM 1340 N N . VAL A 1 169 ? 15.478 -25.265 18.108 1.00 84.94 169 VAL A N 1
ATOM 1341 C CA . VAL A 1 169 ? 14.856 -23.938 18.247 1.00 84.94 169 VAL A CA 1
ATOM 1342 C C . VAL A 1 169 ? 13.675 -23.957 19.215 1.00 84.94 169 VAL A C 1
ATOM 1344 O O . VAL A 1 169 ? 13.615 -23.143 20.136 1.00 84.94 169 VAL A O 1
ATOM 1347 N N . VAL A 1 170 ? 12.735 -24.893 19.059 1.00 81.50 170 VAL A N 1
ATOM 1348 C CA . VAL A 1 170 ? 11.518 -24.920 19.883 1.00 81.50 170 VAL A CA 1
ATOM 1349 C C . VAL A 1 170 ? 11.842 -25.215 21.347 1.00 81.50 170 VAL A C 1
ATOM 1351 O O . VAL A 1 170 ? 11.255 -24.611 22.242 1.00 81.50 170 VAL A O 1
ATOM 1354 N N . LEU A 1 171 ? 12.819 -26.090 21.615 1.00 81.44 171 LEU A N 1
ATOM 1355 C CA . LEU A 1 171 ? 13.281 -26.368 22.974 1.00 81.44 171 LEU A CA 1
ATOM 1356 C C . LEU A 1 171 ? 14.010 -25.179 23.587 1.00 81.44 171 LEU A C 1
ATOM 1358 O O . LEU A 1 171 ? 13.858 -24.924 24.782 1.00 81.44 171 LEU A O 1
ATOM 1362 N N . GLU A 1 172 ? 14.798 -24.455 22.795 1.00 83.69 172 GLU A N 1
ATOM 1363 C CA . GLU A 1 172 ? 15.427 -23.222 23.249 1.00 83.69 172 GLU A CA 1
ATOM 1364 C C . GLU A 1 172 ? 14.366 -22.184 23.641 1.00 83.69 172 GLU A C 1
ATOM 1366 O O . GLU A 1 172 ? 14.421 -21.651 24.753 1.00 83.69 172 GLU A O 1
ATOM 1371 N N . LEU A 1 173 ? 13.363 -21.951 22.788 1.00 77.25 173 LEU A N 1
ATOM 1372 C CA . LEU A 1 173 ? 12.264 -21.024 23.070 1.00 77.25 173 LEU A CA 1
ATOM 1373 C C . LEU A 1 173 ? 11.479 -21.452 24.316 1.00 77.25 173 LEU A C 1
ATOM 1375 O O . LEU A 1 173 ? 11.304 -20.656 25.232 1.00 77.25 173 LEU A O 1
ATOM 1379 N N . LEU A 1 174 ? 11.104 -22.726 24.439 1.00 74.25 174 LEU A N 1
ATOM 1380 C CA . LEU A 1 174 ? 10.380 -23.240 25.609 1.00 74.25 174 LEU A CA 1
ATOM 1381 C C . LEU A 1 174 ? 11.145 -23.082 26.934 1.00 74.25 174 LEU A C 1
ATOM 1383 O O . LEU A 1 174 ? 10.536 -23.074 28.003 1.00 74.25 174 LEU A O 1
ATOM 1387 N N . VAL A 1 175 ? 12.471 -22.961 26.901 1.00 71.44 175 VAL A N 1
ATOM 1388 C CA . VAL A 1 175 ? 13.288 -22.784 28.107 1.00 71.44 175 VAL A CA 1
ATOM 1389 C C . VAL A 1 175 ? 13.575 -21.312 28.389 1.00 71.44 175 VAL A C 1
ATOM 1391 O O . VAL A 1 175 ? 13.429 -20.852 29.527 1.00 71.44 175 VAL A O 1
ATOM 1394 N N . PHE A 1 176 ? 14.007 -20.569 27.375 1.00 75.12 176 PHE A N 1
ATOM 1395 C CA . PHE A 1 176 ? 14.518 -19.213 27.547 1.00 75.12 176 PHE A CA 1
ATOM 1396 C C . PHE A 1 176 ? 13.448 -18.143 27.286 1.00 75.12 176 PHE A C 1
ATOM 1398 O O . PHE A 1 176 ? 13.466 -17.120 27.967 1.00 75.12 176 PHE A O 1
ATOM 1405 N N . GLU A 1 177 ? 12.478 -18.393 26.401 1.00 71.88 177 GLU A N 1
ATOM 1406 C CA . GLU A 1 177 ? 11.493 -17.417 25.898 1.00 71.88 177 GLU A CA 1
ATOM 1407 C C . GLU A 1 177 ? 10.116 -18.072 25.634 1.00 71.88 177 GLU A C 1
ATOM 1409 O O . GLU A 1 177 ? 9.626 -18.075 24.505 1.00 71.88 177 GLU A O 1
ATOM 1414 N N . THR A 1 178 ? 9.482 -18.655 26.664 1.00 66.56 178 THR A N 1
ATOM 1415 C CA . THR A 1 178 ? 8.229 -19.441 26.511 1.00 66.56 178 THR A CA 1
ATOM 1416 C C . THR A 1 178 ? 7.125 -18.683 25.795 1.00 66.56 178 THR A C 1
ATOM 1418 O O . THR A 1 178 ? 6.380 -19.266 25.014 1.00 66.56 178 THR A O 1
ATOM 1421 N N . ASP A 1 179 ? 7.054 -17.383 26.048 1.00 62.09 179 ASP A N 1
ATOM 1422 C CA . ASP A 1 179 ? 5.960 -16.523 25.609 1.00 62.09 179 ASP A CA 1
ATOM 1423 C C . ASP A 1 179 ? 6.077 -16.205 24.107 1.00 62.09 179 ASP A C 1
ATOM 1425 O O . ASP A 1 179 ? 5.115 -15.772 23.488 1.00 62.09 179 ASP A O 1
ATOM 1429 N N . ARG A 1 180 ? 7.241 -16.489 23.498 1.00 63.91 180 ARG A N 1
ATOM 1430 C CA . ARG A 1 180 ? 7.524 -16.262 22.072 1.00 63.91 180 ARG A CA 1
ATOM 1431 C C . ARG A 1 180 ? 7.324 -17.493 21.195 1.00 63.91 180 ARG A C 1
ATOM 1433 O O . ARG A 1 180 ? 7.442 -17.390 19.978 1.00 63.91 180 ARG A O 1
ATOM 1440 N N . VAL A 1 181 ? 7.003 -18.655 21.769 1.00 67.44 181 VAL A N 1
ATOM 1441 C CA . VAL A 1 181 ? 6.722 -19.863 20.971 1.00 67.44 181 VAL A CA 1
ATOM 1442 C C . VAL A 1 181 ? 5.515 -19.632 20.059 1.00 67.44 181 VAL A C 1
ATOM 1444 O O . VAL A 1 181 ? 5.580 -19.985 18.887 1.00 67.44 181 VAL A O 1
ATOM 1447 N N . GLY A 1 182 ? 4.463 -18.978 20.566 1.00 62.22 182 GLY A N 1
ATOM 1448 C CA . GLY A 1 182 ? 3.274 -18.626 19.780 1.00 62.22 182 GLY A CA 1
ATOM 1449 C C . GLY A 1 182 ? 3.518 -17.536 18.730 1.00 62.22 182 GLY A C 1
ATOM 1450 O O . GLY A 1 182 ? 2.793 -17.486 17.743 1.00 62.22 182 GLY A O 1
ATOM 1451 N N . ASP A 1 183 ? 4.557 -16.711 18.901 1.00 67.94 183 ASP A N 1
ATOM 1452 C CA . ASP A 1 183 ? 4.973 -15.730 17.890 1.00 67.94 183 ASP A CA 1
ATOM 1453 C C . ASP A 1 183 ? 5.709 -16.403 16.721 1.00 67.94 183 ASP A C 1
ATOM 1455 O O . ASP A 1 183 ? 5.554 -15.996 15.572 1.00 67.94 183 ASP A O 1
ATOM 1459 N N . TRP A 1 184 ? 6.539 -17.410 17.021 1.00 64.50 184 TRP A N 1
ATOM 1460 C CA . TRP A 1 184 ? 7.360 -18.119 16.032 1.00 64.50 184 TRP A CA 1
ATOM 1461 C C . TRP A 1 184 ? 6.597 -19.237 15.323 1.00 64.50 184 TRP A C 1
ATOM 1463 O O . TRP A 1 184 ? 6.776 -19.426 14.125 1.00 64.50 184 TRP A O 1
ATOM 1473 N N . PHE A 1 185 ? 5.748 -19.969 16.046 1.00 75.56 185 PHE A N 1
ATOM 1474 C CA . PHE A 1 185 ? 4.958 -21.079 15.512 1.00 75.56 185 PHE A CA 1
ATOM 1475 C C . PHE A 1 185 ? 3.479 -20.968 15.940 1.00 75.56 185 PHE A C 1
ATOM 1477 O O . PHE A 1 185 ? 3.024 -21.741 16.789 1.00 75.56 185 PHE A O 1
ATOM 1484 N N . PRO A 1 186 ? 2.718 -19.999 15.392 1.00 70.12 186 PRO A N 1
ATOM 1485 C CA . PRO A 1 186 ? 1.300 -19.800 15.702 1.00 70.12 186 PRO A CA 1
ATOM 1486 C C . PRO A 1 186 ? 0.403 -21.036 15.549 1.00 70.12 186 PRO A C 1
ATOM 1488 O O . PRO A 1 186 ? -0.589 -21.153 16.270 1.00 70.12 186 PRO A O 1
ATOM 1491 N N . LEU A 1 187 ? 0.707 -21.941 14.611 1.00 66.88 187 LEU A N 1
ATOM 1492 C CA . LEU A 1 187 ? -0.101 -23.143 14.362 1.00 66.88 187 LEU A CA 1
ATOM 1493 C C . LEU A 1 187 ? 0.300 -24.338 15.245 1.00 66.88 187 LEU A C 1
ATOM 1495 O O . LEU A 1 187 ? -0.347 -25.385 15.191 1.00 66.88 187 LEU A O 1
ATOM 1499 N N . LEU A 1 188 ? 1.348 -24.216 16.066 1.00 68.88 188 LEU A N 1
ATOM 1500 C CA . LEU A 1 188 ? 1.883 -25.324 16.852 1.00 68.88 188 LEU A CA 1
ATOM 1501 C C . LEU A 1 188 ? 1.140 -25.510 18.185 1.00 68.88 188 LEU A C 1
ATOM 1503 O O . LEU A 1 188 ? 1.306 -24.746 19.135 1.00 68.88 188 LEU A O 1
ATOM 1507 N N . GLU A 1 189 ? 0.380 -26.601 18.308 1.00 66.00 189 GLU A N 1
ATOM 1508 C CA . GLU A 1 189 ? -0.251 -26.982 19.577 1.00 66.00 189 GLU A CA 1
ATOM 1509 C C . GLU A 1 189 ? 0.778 -27.533 20.598 1.00 66.00 189 GLU A C 1
ATOM 1511 O O . GLU A 1 189 ? 1.518 -28.475 20.282 1.00 66.00 189 GLU A O 1
ATOM 1516 N N . PRO A 1 190 ? 0.780 -27.074 21.870 1.00 58.22 190 PRO A N 1
ATOM 1517 C CA . PRO A 1 190 ? 1.755 -27.495 22.890 1.00 58.22 190 PRO A CA 1
ATOM 1518 C C . PRO A 1 190 ? 1.819 -29.011 23.157 1.00 58.22 190 PRO A C 1
ATOM 1520 O O . PRO A 1 190 ? 2.855 -29.537 23.566 1.00 58.22 190 PRO A O 1
ATOM 1523 N N . GLY A 1 191 ? 0.719 -29.736 22.928 1.00 63.19 191 GLY A N 1
ATOM 1524 C CA . GLY A 1 191 ? 0.644 -31.189 23.123 1.00 63.19 191 GLY A CA 1
ATOM 1525 C C . GLY A 1 191 ? 1.399 -32.009 22.070 1.00 63.19 191 GLY A C 1
ATOM 1526 O O . GLY A 1 191 ? 1.754 -33.153 22.337 1.00 63.19 191 GLY A O 1
ATOM 1527 N N . ARG A 1 192 ? 1.688 -31.435 20.894 1.00 66.44 192 ARG A N 1
ATOM 1528 C CA . ARG A 1 192 ? 2.244 -32.150 19.728 1.00 66.44 192 ARG A CA 1
ATOM 1529 C C . ARG A 1 192 ? 3.766 -32.322 19.765 1.00 66.44 192 ARG A C 1
ATOM 1531 O O . ARG A 1 192 ? 4.311 -33.133 19.023 1.00 66.44 192 ARG A O 1
ATOM 1538 N N . ILE A 1 193 ? 4.453 -31.598 20.649 1.00 66.81 193 ILE A N 1
ATOM 1539 C CA . ILE A 1 193 ? 5.919 -31.637 20.792 1.00 66.81 193 ILE A CA 1
ATOM 1540 C C . ILE A 1 193 ? 6.363 -32.822 21.673 1.00 66.81 193 ILE A C 1
ATOM 1542 O O . ILE A 1 193 ? 7.507 -33.264 21.584 1.00 66.81 193 ILE A O 1
ATOM 1546 N N . GLN A 1 194 ? 5.465 -33.381 22.499 1.00 66.50 194 GLN A N 1
ATOM 1547 C CA . GLN A 1 194 ? 5.795 -34.397 23.513 1.00 66.50 194 GLN A CA 1
ATOM 1548 C C . GLN A 1 194 ? 6.455 -35.657 22.930 1.00 66.50 194 GLN A C 1
ATOM 1550 O O . GLN A 1 194 ? 7.391 -36.188 23.529 1.00 66.50 194 GLN A O 1
ATOM 1555 N N . ASP A 1 195 ? 6.043 -36.078 21.733 1.00 63.06 195 ASP A N 1
ATOM 1556 C CA . ASP A 1 195 ? 6.610 -37.242 21.044 1.00 63.06 195 ASP A CA 1
ATOM 1557 C C . ASP A 1 195 ? 8.066 -37.016 20.603 1.00 63.06 195 ASP A C 1
ATOM 1559 O O . ASP A 1 195 ? 8.881 -37.938 20.652 1.00 63.06 195 ASP A O 1
ATOM 1563 N N . LEU A 1 196 ? 8.429 -35.784 20.222 1.00 64.50 196 LEU A N 1
ATOM 1564 C CA . LEU A 1 196 ? 9.809 -35.437 19.869 1.00 64.50 196 LEU A CA 1
ATOM 1565 C C . LEU A 1 196 ? 10.694 -35.209 21.100 1.00 64.50 196 LEU A C 1
ATOM 1567 O O . LEU A 1 196 ? 11.904 -35.416 21.031 1.00 64.50 196 LEU A O 1
ATOM 1571 N N . LEU A 1 197 ? 10.120 -34.844 22.252 1.00 67.31 197 LEU A N 1
ATOM 1572 C CA . LEU A 1 197 ? 10.879 -34.761 23.508 1.00 67.31 197 LEU A CA 1
ATOM 1573 C C . LEU A 1 197 ? 11.444 -36.128 23.918 1.00 67.31 197 LEU A C 1
ATOM 1575 O O . LEU A 1 197 ? 12.539 -36.203 24.476 1.00 67.31 197 LEU A O 1
ATOM 1579 N N . ALA A 1 198 ? 10.743 -37.217 23.587 1.00 67.62 198 ALA A N 1
ATOM 1580 C CA . ALA A 1 198 ? 11.223 -38.574 23.835 1.00 67.62 198 ALA A CA 1
ATOM 1581 C C . ALA A 1 198 ? 12.504 -38.913 23.044 1.00 67.62 198 ALA A C 1
ATOM 1583 O O . ALA A 1 198 ? 13.312 -39.710 23.520 1.00 67.62 198 ALA A O 1
ATOM 1584 N N . LEU A 1 199 ? 12.725 -38.283 21.880 1.00 68.00 199 LEU A N 1
ATOM 1585 C CA . LEU A 1 199 ? 13.908 -38.491 21.034 1.00 68.00 199 LEU A CA 1
ATOM 1586 C C . LEU A 1 199 ? 15.188 -37.928 21.667 1.00 68.00 199 LEU A C 1
ATOM 1588 O O . LEU A 1 199 ? 16.262 -38.521 21.563 1.00 68.00 199 LEU A O 1
ATOM 1592 N N . VAL A 1 200 ? 15.077 -36.766 22.310 1.00 69.00 200 VAL A N 1
ATOM 1593 C CA . VAL A 1 200 ? 16.221 -36.022 22.851 1.00 69.00 200 VAL A CA 1
ATOM 1594 C C . VAL A 1 200 ? 16.483 -36.373 24.324 1.00 69.00 200 VAL A C 1
ATOM 1596 O O . VAL A 1 200 ? 17.574 -36.120 24.841 1.00 69.00 200 VAL A O 1
ATOM 1599 N N . GLY A 1 201 ? 15.529 -37.023 24.996 1.00 71.19 201 GLY A N 1
ATOM 1600 C CA . GLY A 1 201 ? 15.561 -37.292 26.434 1.00 71.19 201 GLY A CA 1
ATOM 1601 C C . GLY A 1 201 ? 15.096 -36.080 27.249 1.00 71.19 201 GLY A C 1
ATOM 1602 O O . GLY A 1 201 ? 14.575 -35.118 26.697 1.00 71.19 201 GLY A O 1
ATOM 1603 N N . SER A 1 202 ? 15.279 -36.109 28.574 1.00 73.25 202 SER A N 1
ATOM 1604 C CA . SER A 1 202 ? 14.842 -35.028 29.476 1.00 73.25 202 SER A CA 1
ATOM 1605 C C . SER A 1 202 ? 15.481 -33.679 29.090 1.00 73.25 202 SER A C 1
ATOM 1607 O O . SER A 1 202 ? 16.692 -33.502 29.273 1.00 73.25 202 SER A O 1
ATOM 1609 N N . PRO A 1 203 ? 14.702 -32.678 28.622 1.00 70.06 203 PRO A N 1
ATOM 1610 C CA . PRO A 1 203 ? 15.240 -31.351 28.306 1.00 70.06 203 PRO A CA 1
ATOM 1611 C C . PRO A 1 203 ? 15.839 -30.661 29.538 1.00 70.06 203 PRO A C 1
ATOM 1613 O O . PRO A 1 203 ? 16.781 -29.879 29.422 1.00 70.06 203 PRO A O 1
ATOM 1616 N N . ARG A 1 204 ? 15.339 -30.999 30.737 1.00 70.94 204 ARG A N 1
ATOM 1617 C CA . ARG A 1 204 ? 15.868 -30.510 32.019 1.00 70.94 204 ARG A CA 1
ATOM 1618 C C . ARG A 1 204 ? 17.306 -30.965 32.257 1.00 70.94 204 ARG A C 1
ATOM 1620 O O . ARG A 1 204 ? 18.102 -30.196 32.791 1.00 70.94 204 ARG A O 1
ATOM 1627 N N . ASP A 1 205 ? 17.654 -32.170 31.819 1.00 76.06 205 ASP A N 1
ATOM 1628 C CA . ASP A 1 205 ? 18.993 -32.730 32.011 1.00 76.06 205 ASP A CA 1
ATOM 1629 C C . ASP A 1 205 ? 19.989 -32.059 31.060 1.00 76.06 205 ASP A C 1
ATOM 1631 O O . ASP A 1 205 ? 21.102 -31.710 31.460 1.00 76.06 205 ASP A O 1
ATOM 1635 N N . HIS A 1 206 ? 19.574 -31.799 29.813 1.00 79.88 206 HIS A N 1
ATOM 1636 C CA . HIS A 1 206 ? 20.377 -31.023 28.861 1.00 79.88 206 HIS A CA 1
ATOM 1637 C C . HIS A 1 206 ? 20.586 -29.587 29.318 1.00 79.88 206 HIS A C 1
ATOM 1639 O O . HIS A 1 206 ? 21.695 -29.076 29.178 1.00 79.88 206 HIS A O 1
ATOM 1645 N N . LEU A 1 207 ? 19.558 -28.973 29.907 1.00 80.94 207 LEU A N 1
ATOM 1646 C CA . LEU A 1 207 ? 19.616 -27.621 30.450 1.00 80.94 207 LEU A CA 1
ATOM 1647 C C . LEU A 1 207 ? 20.563 -27.513 31.649 1.00 80.94 207 LEU A C 1
ATOM 1649 O O . LEU A 1 207 ? 21.355 -26.573 31.735 1.00 80.94 207 LEU A O 1
ATOM 1653 N N . ALA A 1 208 ? 20.504 -28.480 32.567 1.00 80.00 208 ALA A N 1
ATOM 1654 C CA . ALA A 1 208 ? 21.402 -28.539 33.715 1.00 80.00 208 ALA A CA 1
ATOM 1655 C C . ALA A 1 208 ? 22.857 -28.769 33.280 1.00 80.00 208 ALA A C 1
ATOM 1657 O O . ALA A 1 208 ? 23.763 -28.111 33.788 1.00 80.00 208 ALA A O 1
ATOM 1658 N N . ALA A 1 209 ? 23.078 -29.656 32.306 1.00 81.56 209 ALA A N 1
ATOM 1659 C CA . ALA A 1 209 ? 24.406 -29.980 31.792 1.00 81.56 209 ALA A CA 1
ATOM 1660 C C . ALA A 1 209 ? 25.019 -28.889 30.892 1.00 81.56 209 ALA A C 1
ATOM 1662 O O . ALA A 1 209 ? 26.230 -28.896 30.686 1.00 81.56 209 ALA A O 1
ATOM 1663 N N . SER A 1 210 ? 24.220 -27.972 30.335 1.00 87.25 210 SER A N 1
ATOM 1664 C CA . SER A 1 210 ? 24.707 -26.838 29.532 1.00 87.25 210 SER A CA 1
ATOM 1665 C C . SER A 1 210 ? 24.934 -25.556 30.331 1.00 87.25 210 SER A C 1
ATOM 1667 O O . SER A 1 210 ? 25.386 -24.574 29.745 1.00 87.25 210 SER A O 1
ATOM 1669 N N . ARG A 1 211 ? 24.612 -25.533 31.633 1.00 87.06 211 ARG A N 1
ATOM 1670 C CA . ARG A 1 211 ? 24.617 -24.316 32.457 1.00 87.06 211 ARG A CA 1
ATOM 1671 C C . ARG A 1 211 ? 26.040 -23.830 32.763 1.00 87.06 211 ARG A C 1
ATOM 1673 O O . ARG A 1 211 ? 26.745 -24.497 33.522 1.00 87.06 211 ARG A O 1
ATOM 1680 N N . PRO A 1 212 ? 26.445 -22.639 32.279 1.00 87.38 212 PRO A N 1
ATOM 1681 C CA . PRO A 1 212 ? 27.720 -22.041 32.652 1.00 87.38 212 PRO A CA 1
ATOM 1682 C C . PRO A 1 212 ? 27.745 -21.640 34.130 1.00 87.38 212 PRO A C 1
ATOM 1684 O O . PRO A 1 212 ? 26.732 -21.233 34.710 1.00 87.38 212 PRO A O 1
ATOM 1687 N N . GLU A 1 213 ? 28.924 -21.708 34.745 1.00 80.94 213 GLU A N 1
ATOM 1688 C CA . GLU A 1 213 ? 29.119 -21.320 36.142 1.00 80.94 213 GLU A CA 1
ATOM 1689 C C . GLU A 1 213 ? 28.734 -19.844 36.368 1.00 80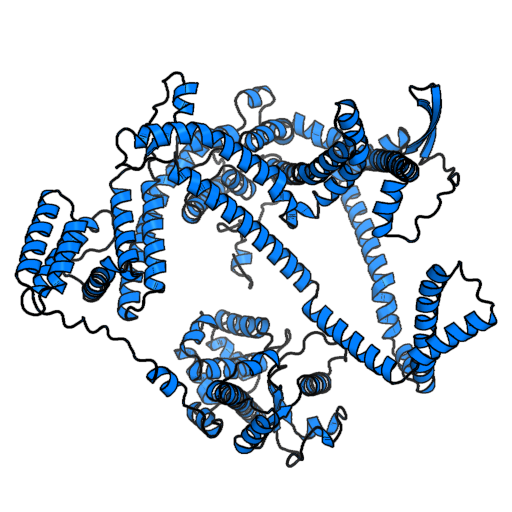.94 213 GLU A C 1
ATOM 1691 O O . GLU A 1 213 ? 29.237 -18.936 35.706 1.00 80.94 213 GLU A O 1
ATOM 1696 N N . GLY A 1 214 ? 27.812 -19.600 37.305 1.00 77.12 214 GLY A N 1
ATOM 1697 C CA . GLY A 1 214 ? 27.297 -18.262 37.611 1.00 77.12 214 GLY A CA 1
ATOM 1698 C C . GLY A 1 214 ? 26.091 -17.804 36.779 1.00 77.12 214 GLY A C 1
ATOM 1699 O O . GLY A 1 214 ? 25.584 -16.716 37.041 1.00 77.12 214 GLY A O 1
ATOM 1700 N N . ALA A 1 215 ? 25.591 -18.600 35.825 1.00 80.00 215 ALA A N 1
ATOM 1701 C CA . ALA A 1 215 ? 24.366 -18.271 35.091 1.00 80.00 215 ALA A CA 1
ATOM 1702 C C . ALA A 1 215 ? 23.120 -18.396 35.993 1.00 80.00 215 ALA A C 1
ATOM 1704 O O . ALA A 1 215 ? 22.949 -19.406 36.686 1.00 80.00 215 ALA A O 1
ATOM 1705 N N . ILE A 1 216 ? 22.238 -17.391 35.991 1.00 76.94 216 ILE A N 1
ATOM 1706 C CA . ILE A 1 216 ? 20.975 -17.378 36.755 1.00 76.94 216 ILE A CA 1
ATOM 1707 C C . ILE A 1 216 ? 19.893 -18.115 35.960 1.00 76.94 216 ILE A C 1
ATOM 1709 O O . ILE A 1 216 ? 19.767 -17.906 34.759 1.00 76.94 216 ILE A O 1
ATOM 1713 N N . HIS A 1 217 ? 19.107 -18.976 36.618 1.00 67.25 217 HIS A N 1
ATOM 1714 C CA . HIS A 1 217 ? 18.076 -19.773 35.946 1.00 67.25 217 HIS A CA 1
ATOM 1715 C C . HIS A 1 217 ? 16.982 -18.876 35.314 1.00 67.25 217 HIS A C 1
ATOM 1717 O O . HIS A 1 217 ? 16.510 -17.960 35.993 1.00 67.25 217 HIS A O 1
ATOM 1723 N N . PRO A 1 218 ? 16.511 -19.145 34.076 1.00 59.47 218 PRO A N 1
ATOM 1724 C CA . PRO A 1 218 ? 15.533 -18.297 33.382 1.00 59.47 218 PRO A CA 1
ATOM 1725 C C . PRO A 1 218 ? 14.214 -18.127 34.149 1.00 59.47 218 PRO A C 1
ATOM 1727 O O . PRO A 1 218 ? 13.683 -17.024 34.243 1.00 59.47 218 PRO A O 1
ATOM 1730 N N . ALA A 1 219 ? 13.725 -19.194 34.793 1.00 57.72 219 ALA A N 1
ATOM 1731 C CA . ALA A 1 219 ? 12.542 -19.121 35.660 1.00 57.72 219 ALA A CA 1
ATOM 1732 C C . ALA A 1 219 ? 12.745 -18.218 36.896 1.00 57.72 219 ALA A C 1
ATOM 1734 O O . ALA A 1 219 ? 11.799 -17.601 37.369 1.00 57.72 219 ALA A O 1
ATOM 1735 N N . THR A 1 220 ? 13.977 -18.102 37.406 1.00 56.22 220 THR A N 1
ATOM 1736 C CA . THR A 1 220 ? 14.307 -17.206 38.526 1.00 56.22 220 THR A CA 1
ATOM 1737 C C . THR A 1 220 ? 14.394 -15.755 38.062 1.00 56.22 220 THR A C 1
ATOM 1739 O O . THR A 1 220 ? 13.964 -14.875 38.791 1.00 56.22 220 THR A O 1
ATOM 1742 N N . LEU A 1 221 ? 14.877 -15.495 36.840 1.00 50.50 221 LEU A N 1
ATOM 1743 C CA . LEU A 1 221 ? 14.814 -14.165 36.217 1.00 50.50 221 LEU A CA 1
ATOM 1744 C C . LEU A 1 221 ? 13.365 -13.696 36.015 1.00 50.50 221 LEU A C 1
ATOM 1746 O O . LEU A 1 221 ? 13.082 -12.534 36.280 1.00 50.50 221 LEU A O 1
ATOM 1750 N N . ARG A 1 222 ? 12.447 -14.596 35.630 1.00 48.22 222 ARG A N 1
ATOM 1751 C CA . ARG A 1 222 ? 11.005 -14.293 35.548 1.00 48.22 222 ARG A CA 1
ATOM 1752 C C . ARG A 1 222 ? 10.370 -14.068 36.920 1.00 48.22 222 ARG A C 1
ATOM 1754 O O . ARG A 1 222 ? 9.667 -13.088 37.089 1.00 48.22 222 ARG A O 1
ATOM 1761 N N . ALA A 1 223 ? 10.679 -14.903 37.915 1.00 44.88 223 ALA A N 1
ATOM 1762 C CA . ALA A 1 223 ? 10.174 -14.735 39.285 1.00 44.88 223 ALA A CA 1
ATOM 1763 C C . ALA A 1 223 ? 10.736 -13.495 40.015 1.00 44.88 223 ALA A C 1
ATOM 1765 O O . ALA A 1 223 ? 10.160 -13.040 40.999 1.00 44.88 223 ALA A O 1
ATOM 1766 N N . LEU A 1 224 ? 11.872 -12.954 39.558 1.00 42.28 224 LEU A N 1
ATOM 1767 C CA . LEU A 1 224 ? 12.448 -11.693 40.042 1.00 42.28 224 LEU A CA 1
ATOM 1768 C C . LEU A 1 224 ? 11.763 -10.455 39.437 1.00 42.28 224 LEU A C 1
ATOM 1770 O O . LEU A 1 224 ? 12.000 -9.346 39.918 1.00 42.28 224 LEU A O 1
ATOM 1774 N N . VAL A 1 225 ? 10.914 -10.631 38.420 1.00 35.53 225 VAL A N 1
ATOM 1775 C CA . VAL A 1 225 ? 9.957 -9.618 37.971 1.00 35.53 225 VAL A CA 1
ATOM 1776 C C . VAL A 1 225 ? 8.681 -9.850 38.783 1.00 35.53 225 VAL A C 1
ATOM 1778 O O . VAL A 1 225 ? 8.000 -10.847 38.555 1.00 35.53 225 VAL A O 1
ATOM 1781 N N . PRO A 1 226 ? 8.367 -9.015 39.787 1.00 35.31 226 PRO A N 1
ATOM 1782 C CA . PRO A 1 226 ? 7.200 -9.257 40.622 1.00 35.31 226 PRO A CA 1
ATOM 1783 C C . PRO A 1 226 ? 5.924 -9.209 39.771 1.00 35.31 226 PRO A C 1
ATOM 1785 O O . PRO A 1 226 ? 5.696 -8.223 39.066 1.00 35.31 226 PRO A O 1
ATOM 1788 N N . GLU A 1 227 ? 5.077 -10.239 39.887 1.00 33.16 227 GLU A N 1
ATOM 1789 C CA . GLU A 1 227 ? 3.652 -10.133 39.562 1.00 33.16 227 GLU A CA 1
ATOM 1790 C C . GLU A 1 227 ? 3.100 -8.955 40.366 1.00 33.16 227 GLU A C 1
ATOM 1792 O O . GLU A 1 227 ? 3.005 -8.991 41.596 1.00 33.16 227 GLU A O 1
ATOM 1797 N N . LYS A 1 228 ? 2.785 -7.857 39.679 1.00 33.94 228 LYS A N 1
ATOM 1798 C CA . LYS A 1 228 ? 2.087 -6.736 40.297 1.00 33.94 228 LYS A CA 1
ATOM 1799 C C . LYS A 1 228 ? 0.630 -7.134 40.509 1.00 33.94 228 LYS A C 1
ATOM 1801 O O . LYS A 1 228 ? -0.250 -6.700 39.777 1.00 33.94 228 LYS A O 1
ATOM 1806 N N . THR A 1 229 ? 0.342 -7.890 41.562 1.00 35.34 229 THR A N 1
ATOM 1807 C CA . THR A 1 229 ? -0.981 -7.791 42.184 1.00 35.34 229 THR A CA 1
ATOM 1808 C C . THR A 1 229 ? -1.146 -6.360 42.682 1.00 35.34 229 THR A C 1
ATOM 1810 O O . THR A 1 229 ? -0.424 -5.911 43.575 1.00 35.34 229 THR A O 1
ATOM 1813 N N . PHE A 1 230 ? -2.061 -5.622 42.056 1.00 39.66 230 PHE A N 1
ATOM 1814 C CA . PHE A 1 230 ? -2.417 -4.267 42.448 1.00 39.66 230 PHE A CA 1
ATOM 1815 C C . PHE A 1 230 ? -3.019 -4.289 43.860 1.00 39.66 230 PHE A C 1
ATOM 1817 O O . PHE A 1 230 ? -4.158 -4.704 44.064 1.00 39.66 230 PHE A O 1
ATOM 1824 N N . VAL A 1 231 ? -2.238 -3.849 44.847 1.00 40.00 231 VAL A N 1
ATOM 1825 C CA . VAL A 1 231 ? -2.731 -3.546 46.193 1.00 40.00 231 VAL A CA 1
ATOM 1826 C C . VAL A 1 231 ? -3.304 -2.126 46.131 1.00 40.00 231 VAL A C 1
ATOM 1828 O O . VAL A 1 231 ? -2.549 -1.204 45.807 1.00 40.00 231 VAL A O 1
ATOM 1831 N N . PRO A 1 232 ? -4.613 -1.915 46.382 1.00 46.41 232 PRO A N 1
ATOM 1832 C CA . PRO A 1 232 ? -5.175 -0.573 46.473 1.00 46.41 232 PRO A CA 1
ATOM 1833 C C . PRO A 1 232 ? -4.352 0.235 47.473 1.00 46.41 232 PRO A C 1
ATOM 1835 O O . PRO A 1 232 ? -4.049 -0.270 48.551 1.00 46.41 232 PRO A O 1
ATOM 1838 N N . ALA A 1 233 ? -3.972 1.464 47.123 1.00 47.88 233 ALA A N 1
ATOM 1839 C CA . ALA A 1 233 ? -3.295 2.342 48.068 1.00 47.88 233 ALA A CA 1
ATOM 1840 C C . ALA A 1 233 ? -4.138 2.434 49.350 1.00 47.88 233 ALA A C 1
ATOM 1842 O O . ALA A 1 233 ? -5.342 2.680 49.255 1.00 47.88 233 ALA A O 1
ATOM 1843 N N . ASP A 1 234 ? -3.515 2.227 50.513 1.00 48.75 234 ASP A N 1
ATOM 1844 C CA . ASP A 1 234 ? -4.135 2.373 51.833 1.00 48.75 234 ASP A CA 1
ATOM 1845 C C . ASP A 1 234 ? -4.618 3.824 52.017 1.00 48.75 234 ASP A C 1
ATOM 1847 O O . ASP A 1 234 ? -3.932 4.678 52.577 1.00 48.75 234 ASP A O 1
ATOM 1851 N N . ARG A 1 235 ? -5.792 4.142 51.466 1.00 58.12 235 ARG A N 1
ATOM 1852 C CA . ARG A 1 235 ? -6.480 5.417 51.652 1.00 58.12 235 ARG A CA 1
ATOM 1853 C C . ARG A 1 235 ? -7.319 5.322 52.920 1.00 58.12 235 ARG A C 1
ATOM 1855 O O . ARG A 1 235 ? -8.180 4.450 53.036 1.00 58.12 235 ARG A O 1
ATOM 1862 N N . GLU A 1 236 ? -7.076 6.228 53.864 1.00 61.22 236 GLU A N 1
ATOM 1863 C CA . GLU A 1 236 ? -7.955 6.405 55.021 1.00 61.22 236 GLU A CA 1
ATOM 1864 C C . GLU A 1 236 ? -9.361 6.811 54.557 1.00 61.22 236 GLU A C 1
ATOM 1866 O O . GLU A 1 236 ? -9.527 7.614 53.639 1.00 61.22 236 GLU A O 1
ATOM 1871 N N . PHE A 1 237 ? -10.385 6.239 55.192 1.00 71.00 237 PHE A N 1
ATOM 1872 C CA . PHE A 1 237 ? -11.781 6.518 54.867 1.00 71.00 237 PHE A CA 1
ATOM 1873 C C . PHE A 1 237 ? -12.156 7.968 55.222 1.00 71.00 237 PHE A C 1
ATOM 1875 O O . PHE A 1 237 ? -12.216 8.318 56.403 1.00 71.00 237 PHE A O 1
ATOM 1882 N N . ASP A 1 238 ? -12.490 8.783 54.215 1.00 74.50 238 ASP A N 1
ATOM 1883 C CA . ASP A 1 238 ? -13.102 10.105 54.397 1.00 74.50 238 ASP A CA 1
ATOM 1884 C C . ASP A 1 238 ? -14.618 10.046 54.139 1.00 74.50 238 ASP A C 1
ATOM 1886 O O . ASP A 1 238 ? -15.101 10.013 53.003 1.00 74.50 238 ASP A O 1
ATOM 1890 N N . GLY A 1 239 ? -15.399 10.080 55.223 1.00 75.31 239 GLY A N 1
ATOM 1891 C CA . GLY A 1 239 ? -16.861 10.070 55.154 1.00 75.31 239 GLY A CA 1
ATOM 1892 C C . GLY A 1 239 ? -17.468 11.285 54.437 1.00 75.31 239 GLY A C 1
ATOM 1893 O O . GLY A 1 239 ? -18.555 11.170 53.871 1.00 75.31 239 GLY A O 1
ATOM 1894 N N . ARG A 1 240 ? -16.786 12.441 54.408 1.00 80.38 240 ARG A N 1
ATOM 1895 C CA . ARG A 1 240 ? -17.273 13.632 53.687 1.00 80.38 240 ARG A CA 1
ATOM 1896 C C . ARG A 1 240 ? -17.088 13.486 52.183 1.00 80.38 240 ARG A C 1
ATOM 1898 O O . ARG A 1 240 ? -17.993 13.846 51.431 1.00 80.38 240 ARG A O 1
ATOM 1905 N N . GLU A 1 241 ? -15.940 12.965 51.754 1.00 79.50 241 GLU A N 1
ATOM 1906 C CA . GLU A 1 241 ? -15.656 12.674 50.344 1.00 79.50 241 GLU A CA 1
ATOM 1907 C C . GLU A 1 241 ? -16.612 11.597 49.812 1.00 79.50 241 GLU A C 1
ATOM 1909 O O . GLU A 1 241 ? -17.194 11.758 48.737 1.00 79.50 241 GLU A O 1
ATOM 1914 N N . TYR A 1 242 ? -16.872 10.561 50.614 1.00 82.00 242 TYR A N 1
ATOM 1915 C CA . TYR A 1 242 ? -17.867 9.537 50.305 1.00 82.00 242 TYR A CA 1
ATOM 1916 C C . TYR A 1 242 ? -19.276 10.123 50.114 1.00 82.00 242 TYR A C 1
ATOM 1918 O O . TYR A 1 242 ? -19.899 9.922 49.068 1.00 82.00 242 TYR A O 1
ATOM 1926 N N . ASP A 1 243 ? -19.775 10.906 51.078 1.00 84.44 243 ASP A N 1
ATOM 1927 C CA . ASP A 1 243 ? -21.103 11.528 50.993 1.00 84.44 243 ASP A CA 1
ATOM 1928 C C . ASP A 1 243 ? -21.223 12.477 49.792 1.00 84.44 243 ASP A C 1
ATOM 1930 O O . ASP A 1 243 ? -22.280 12.558 49.151 1.00 84.44 243 ASP A O 1
ATOM 1934 N N . LEU A 1 244 ? -20.142 13.191 49.463 1.00 87.50 244 LEU A N 1
ATOM 1935 C CA . LEU A 1 244 ? -20.071 14.051 48.287 1.00 87.50 244 LEU A CA 1
ATOM 1936 C C . LEU A 1 244 ? -20.164 13.236 46.993 1.00 87.50 244 LEU A C 1
ATOM 1938 O O . LEU A 1 244 ? -20.942 13.608 46.108 1.00 87.50 244 LEU A O 1
ATOM 1942 N N . CYS A 1 245 ? -19.439 12.120 46.890 1.00 85.69 245 CYS A N 1
ATOM 1943 C CA . CYS A 1 245 ? -19.516 11.219 45.741 1.00 85.69 245 CYS A CA 1
ATOM 1944 C C . CYS A 1 245 ? -20.938 10.676 45.569 1.00 85.69 245 CYS A C 1
ATOM 1946 O O . CYS A 1 245 ? -21.496 10.759 44.480 1.00 85.69 245 CYS A O 1
ATOM 1948 N N . ILE A 1 246 ? -21.599 10.234 46.644 1.00 88.25 246 ILE A N 1
ATOM 1949 C CA . ILE A 1 246 ? -22.980 9.731 46.565 1.00 88.25 246 ILE A CA 1
ATOM 1950 C C . ILE A 1 246 ? -23.968 10.812 46.110 1.00 88.25 246 ILE A C 1
ATOM 1952 O O . ILE A 1 246 ? -24.832 10.548 45.269 1.00 88.25 246 ILE A O 1
ATOM 1956 N N . ARG A 1 247 ? -23.866 12.039 46.638 1.00 88.88 247 ARG A N 1
ATOM 1957 C CA . ARG A 1 247 ? -24.726 13.157 46.202 1.00 88.88 247 ARG A CA 1
ATOM 1958 C C . ARG A 1 247 ? -24.489 13.511 44.737 1.00 88.88 247 ARG A C 1
ATOM 1960 O O . ARG A 1 247 ? -25.449 13.771 44.015 1.00 88.88 247 ARG A O 1
ATOM 1967 N N . THR A 1 248 ? -23.232 13.495 44.307 1.00 89.00 248 THR A N 1
ATOM 1968 C CA . THR A 1 248 ? -22.835 13.803 42.929 1.00 89.00 248 THR A CA 1
ATOM 1969 C C . THR A 1 248 ? -23.296 12.709 41.964 1.00 89.00 248 THR A C 1
ATOM 1971 O O . THR A 1 248 ? -23.885 13.024 40.934 1.00 89.00 248 THR A O 1
ATOM 1974 N N . ALA A 1 249 ? -23.164 11.434 42.339 1.00 87.56 249 ALA A N 1
ATOM 1975 C CA . ALA A 1 249 ? -23.655 10.299 41.560 1.00 87.56 249 ALA A CA 1
ATOM 1976 C C . ALA A 1 249 ? -25.179 10.361 41.369 1.00 87.56 249 ALA A C 1
ATOM 1978 O O . ALA A 1 249 ? -25.662 10.277 40.243 1.00 87.56 249 ALA A O 1
ATOM 1979 N N . LYS A 1 250 ? -25.940 10.622 42.444 1.00 89.44 250 LYS A N 1
ATOM 1980 C CA . LYS A 1 250 ? -27.404 10.807 42.371 1.00 89.44 250 LYS A CA 1
ATOM 1981 C C . LYS A 1 250 ? -27.814 12.017 41.535 1.00 89.44 250 LYS A C 1
ATOM 1983 O O . LYS A 1 250 ? -28.862 12.001 40.895 1.00 89.44 250 LYS A O 1
ATOM 1988 N N . ARG A 1 251 ? -27.010 13.082 41.545 1.00 89.56 251 ARG A N 1
ATOM 1989 C CA . ARG A 1 251 ? -27.236 14.244 40.683 1.00 89.56 251 ARG A CA 1
ATOM 1990 C C . ARG A 1 251 ? -27.037 13.878 39.213 1.00 89.56 251 ARG A C 1
ATOM 1992 O O . ARG A 1 251 ? -27.895 14.207 38.405 1.00 89.56 251 ARG A O 1
ATOM 1999 N N . HIS A 1 252 ? -25.956 13.174 38.879 1.00 85.06 252 HIS A N 1
ATOM 2000 C CA . HIS A 1 252 ? -25.731 12.675 37.523 1.00 85.06 252 HIS A CA 1
ATOM 2001 C C . HIS A 1 252 ? -26.839 11.715 37.074 1.00 85.06 252 HIS A C 1
ATOM 2003 O O . HIS A 1 252 ? -27.314 11.835 35.949 1.00 85.06 252 HIS A O 1
ATOM 2009 N N . GLU A 1 253 ? -27.326 10.849 37.966 1.00 83.75 253 GLU A N 1
ATOM 2010 C CA . GLU A 1 253 ? -28.489 9.987 37.717 1.00 83.75 253 GLU A CA 1
ATOM 2011 C C . GLU A 1 253 ? -29.750 10.813 37.394 1.00 83.75 253 GLU A C 1
ATOM 2013 O O . GLU A 1 253 ? -30.416 10.555 36.393 1.00 83.75 253 GLU A O 1
ATOM 2018 N N . ALA A 1 254 ? -30.044 11.859 38.175 1.00 84.00 254 ALA A N 1
ATOM 2019 C CA . ALA A 1 254 ? -31.182 12.751 37.931 1.00 84.00 254 ALA A CA 1
ATOM 2020 C C . ALA A 1 254 ? -31.053 13.569 36.629 1.00 84.00 254 ALA A C 1
ATOM 2022 O O . ALA A 1 254 ? -32.057 13.885 35.994 1.00 84.00 254 ALA A O 1
ATOM 2023 N N . GLU A 1 255 ? -29.825 13.899 36.220 1.00 81.19 255 GLU A N 1
ATOM 2024 C CA . GLU A 1 255 ? -29.507 14.581 34.958 1.00 81.19 255 GLU A CA 1
ATOM 2025 C C . GLU A 1 255 ? -29.458 13.616 33.750 1.00 81.19 255 GLU A C 1
ATOM 2027 O O . GLU A 1 255 ? -29.239 14.062 32.623 1.00 81.19 255 GLU A O 1
ATOM 2032 N N . GLY A 1 256 ? -29.648 12.304 33.956 1.00 76.88 256 GLY A N 1
ATOM 2033 C CA . GLY A 1 256 ? -29.574 11.276 32.907 1.00 76.88 256 GLY A CA 1
ATOM 2034 C C . GLY A 1 256 ? -28.151 10.940 32.435 1.00 76.88 256 GLY A C 1
ATOM 2035 O O . GLY A 1 256 ? -27.973 10.274 31.415 1.00 76.88 256 GLY A O 1
ATOM 2036 N N . ARG A 1 257 ? -27.127 11.387 33.168 1.00 80.38 257 ARG A N 1
ATOM 2037 C CA . ARG A 1 257 ? -25.696 11.183 32.894 1.00 80.38 257 ARG A CA 1
ATOM 2038 C C . ARG A 1 257 ? -25.202 9.871 33.507 1.00 80.38 257 ARG A C 1
ATOM 2040 O O . ARG A 1 257 ? -24.486 9.852 34.506 1.00 80.38 257 ARG A O 1
ATOM 2047 N N . ASN A 1 258 ? -25.645 8.751 32.934 1.00 79.75 258 ASN A N 1
ATOM 2048 C CA . ASN A 1 258 ? -25.431 7.415 33.507 1.00 79.75 258 ASN A CA 1
ATOM 2049 C C . ASN A 1 258 ? -23.951 6.996 33.608 1.00 79.75 258 ASN A C 1
ATOM 2051 O O . ASN A 1 258 ? -23.603 6.239 34.512 1.00 79.75 258 ASN A O 1
ATOM 2055 N N . PHE A 1 259 ? -23.075 7.482 32.726 1.00 77.69 259 PHE A N 1
ATOM 2056 C CA . PHE A 1 259 ? -21.643 7.169 32.778 1.00 77.69 259 PHE A CA 1
ATOM 2057 C C . PHE A 1 259 ? -20.922 7.928 33.881 1.00 77.69 259 PHE A C 1
ATOM 2059 O O . PHE A 1 259 ? -20.186 7.328 34.659 1.00 77.69 259 PHE A O 1
ATOM 2066 N N . GLU A 1 260 ? -21.179 9.227 33.997 1.00 82.25 260 GLU A N 1
ATOM 2067 C CA . GLU A 1 260 ? -20.658 10.043 35.083 1.00 82.25 260 GLU A CA 1
ATOM 2068 C C . GLU A 1 260 ? -21.179 9.525 36.424 1.00 82.25 260 GLU A C 1
ATOM 2070 O O . GLU A 1 260 ? -20.395 9.374 37.355 1.00 82.25 260 GLU A O 1
ATOM 2075 N N . ALA A 1 261 ? -22.456 9.129 36.496 1.00 84.31 261 ALA A N 1
ATOM 2076 C CA . ALA A 1 261 ? -23.004 8.446 37.664 1.00 84.31 261 ALA A CA 1
ATOM 2077 C C . ALA A 1 261 ? -22.243 7.144 37.976 1.00 84.31 261 ALA A C 1
ATOM 2079 O O . ALA A 1 261 ? -21.848 6.936 39.122 1.00 84.31 261 ALA A O 1
ATOM 2080 N N . ALA A 1 262 ? -21.984 6.293 36.975 1.00 82.00 262 ALA A N 1
ATOM 2081 C CA . ALA A 1 262 ? -21.240 5.045 37.152 1.00 82.00 262 ALA A CA 1
ATOM 2082 C C . ALA A 1 262 ? -19.803 5.281 37.646 1.00 82.00 262 ALA A C 1
ATOM 2084 O O . ALA A 1 262 ? -19.387 4.647 38.614 1.00 82.00 262 ALA A O 1
ATOM 2085 N N . LEU A 1 263 ? -19.068 6.223 37.044 1.00 81.62 263 LEU A N 1
ATOM 2086 C CA . LEU A 1 263 ? -17.719 6.588 37.482 1.00 81.62 263 LEU A CA 1
ATOM 2087 C C . LEU A 1 263 ? -17.718 7.158 38.902 1.00 81.62 263 LEU A C 1
ATOM 2089 O O . LEU A 1 263 ? -16.859 6.793 39.692 1.00 81.62 263 LEU A O 1
ATOM 2093 N N . THR A 1 264 ? -18.678 8.013 39.257 1.00 86.19 264 THR A N 1
ATOM 2094 C CA . THR A 1 264 ? -18.762 8.564 40.617 1.00 86.19 264 THR A CA 1
ATOM 2095 C C . THR A 1 264 ? -19.148 7.497 41.650 1.00 86.19 264 THR A C 1
ATOM 2097 O O . THR A 1 264 ? -18.691 7.557 42.790 1.00 86.19 264 THR A O 1
ATOM 2100 N N . TYR A 1 265 ? -19.939 6.485 41.274 1.00 86.25 265 TYR A N 1
ATOM 2101 C CA . TYR A 1 265 ? -20.173 5.317 42.130 1.00 86.25 265 TYR A CA 1
ATOM 2102 C C . TYR A 1 265 ? -18.912 4.461 42.313 1.00 86.25 265 TYR A C 1
ATOM 2104 O O . TYR A 1 265 ? -18.714 3.922 43.400 1.00 86.25 265 TYR A O 1
ATOM 2112 N N . LEU A 1 266 ? -18.044 4.359 41.301 1.00 79.25 266 LEU A N 1
ATOM 2113 C CA . LEU A 1 266 ? -16.736 3.703 41.438 1.00 79.25 266 LEU A CA 1
ATOM 2114 C C . LEU A 1 266 ? -15.779 4.517 42.308 1.00 79.25 266 LEU A C 1
ATOM 2116 O O . LEU A 1 266 ? -15.150 3.950 43.195 1.00 79.25 266 LEU A O 1
ATOM 2120 N N . ASP A 1 267 ? -15.739 5.839 42.131 1.00 81.31 267 ASP A N 1
ATOM 2121 C CA . ASP A 1 267 ? -14.973 6.739 42.998 1.00 81.31 267 ASP A CA 1
ATOM 2122 C C . ASP A 1 267 ? -15.419 6.558 44.467 1.00 81.31 267 ASP A C 1
ATOM 2124 O O . ASP A 1 267 ? -14.589 6.387 45.357 1.00 81.31 267 ASP A O 1
ATOM 2128 N N . ALA A 1 268 ? -16.731 6.454 44.724 1.00 83.31 268 ALA A N 1
ATOM 2129 C CA . ALA A 1 268 ? -17.263 6.163 46.060 1.00 83.31 268 ALA A CA 1
ATOM 2130 C C . ALA A 1 268 ? -16.875 4.762 46.580 1.00 83.31 268 ALA A C 1
ATOM 2132 O O . ALA A 1 268 ? -16.671 4.584 47.782 1.00 83.31 268 ALA A O 1
ATOM 2133 N N . ALA A 1 269 ? -16.770 3.766 45.693 1.00 77.94 269 ALA A N 1
ATOM 2134 C CA . ALA A 1 269 ? -16.335 2.411 46.035 1.00 77.94 269 ALA A CA 1
ATOM 2135 C C . ALA A 1 269 ? -14.845 2.345 46.414 1.00 77.94 269 ALA A C 1
ATOM 2137 O O . ALA A 1 269 ? -14.467 1.507 47.231 1.00 77.94 269 ALA A O 1
ATOM 2138 N N . LEU A 1 270 ? -14.021 3.231 45.847 1.00 74.06 270 LEU A N 1
ATOM 2139 C CA . LEU A 1 270 ? -12.602 3.368 46.181 1.00 74.06 270 LEU A CA 1
ATOM 2140 C C . LEU A 1 270 ? -12.374 4.092 47.514 1.00 74.06 270 LEU A C 1
ATOM 2142 O O . LEU A 1 270 ? -11.387 3.815 48.190 1.00 74.06 270 LEU A O 1
ATOM 2146 N N . VAL A 1 271 ? -13.278 4.999 47.900 1.00 77.38 271 VAL A N 1
ATOM 2147 C CA . VAL A 1 271 ? -13.197 5.740 49.172 1.00 77.38 271 VAL A CA 1
ATOM 2148 C C . VAL A 1 271 ? -13.594 4.872 50.379 1.00 77.38 271 VAL A C 1
ATOM 2150 O O . VAL A 1 271 ? -13.029 5.053 51.453 1.00 77.38 271 VAL A O 1
ATOM 2153 N N . GLU A 1 272 ? -14.527 3.914 50.242 1.00 72.00 272 GLU A N 1
ATOM 2154 C CA . GLU A 1 272 ? -15.011 3.061 51.351 1.00 72.00 272 GLU A CA 1
ATOM 2155 C C . GLU A 1 272 ? -14.516 1.591 51.262 1.00 72.00 272 GLU A C 1
ATOM 2157 O O . GLU A 1 272 ? -15.047 0.822 50.458 1.00 72.00 272 GLU A O 1
ATOM 2162 N N . PRO A 1 273 ? -13.590 1.120 52.132 1.00 58.50 273 PRO A N 1
ATOM 2163 C CA . PRO A 1 273 ? -12.929 -0.181 51.943 1.00 58.50 273 PRO A CA 1
ATOM 2164 C C . PRO A 1 273 ? -13.737 -1.451 52.291 1.00 58.50 273 PRO A C 1
ATOM 2166 O O . PRO A 1 273 ? -13.391 -2.517 51.788 1.00 58.50 273 PRO A O 1
ATOM 2169 N N . THR A 1 274 ? -14.764 -1.408 53.159 1.00 61.56 274 THR A N 1
ATOM 2170 C CA . THR A 1 274 ? -15.192 -2.635 53.891 1.00 61.56 274 THR A CA 1
ATOM 2171 C C . THR A 1 274 ? -16.670 -3.051 53.843 1.00 61.56 274 THR A C 1
ATOM 2173 O O . THR A 1 274 ? -16.919 -4.254 53.794 1.00 61.56 274 THR A O 1
ATOM 2176 N N . ARG A 1 275 ? -17.679 -2.158 53.866 1.00 61.00 275 ARG A N 1
ATOM 2177 C CA . ARG A 1 275 ? -19.106 -2.587 53.958 1.00 61.00 275 ARG A CA 1
ATOM 2178 C C . ARG A 1 275 ? -19.988 -2.223 52.770 1.00 61.00 275 ARG A C 1
ATOM 2180 O O . ARG A 1 275 ? -20.902 -2.987 52.453 1.00 61.00 275 ARG A O 1
ATOM 2187 N N . SER A 1 276 ? -19.746 -1.099 52.099 1.00 65.50 276 SER A N 1
ATOM 2188 C CA . SER A 1 276 ? -20.592 -0.670 50.971 1.00 65.50 276 SER A CA 1
ATOM 2189 C C . SER A 1 276 ? -19.921 -0.758 49.604 1.00 65.50 276 SER A C 1
ATOM 2191 O O . SER A 1 276 ? -20.632 -0.610 48.611 1.00 65.50 276 SER A O 1
ATOM 2193 N N . ARG A 1 277 ? -18.626 -1.102 49.526 1.00 71.75 277 ARG A N 1
ATOM 2194 C CA . ARG A 1 277 ? -17.870 -1.257 48.267 1.00 71.75 277 ARG A CA 1
ATOM 2195 C C . ARG A 1 277 ? -18.598 -2.120 47.239 1.00 71.75 277 ARG A C 1
ATOM 2197 O O . ARG A 1 277 ? -18.914 -1.645 46.156 1.00 71.75 277 ARG A O 1
ATOM 2204 N N . GLY A 1 278 ? -19.006 -3.332 47.620 1.00 69.50 278 GLY A N 1
ATOM 2205 C CA . GLY A 1 278 ? -19.750 -4.228 46.726 1.00 69.50 278 GLY A CA 1
ATOM 2206 C C . GLY A 1 278 ? -21.138 -3.707 46.319 1.00 69.50 278 GLY A C 1
ATOM 2207 O O . GLY A 1 278 ? -21.631 -4.044 45.246 1.00 69.50 278 GLY A O 1
ATOM 2208 N N . ARG A 1 279 ? -21.789 -2.857 47.133 1.00 78.88 279 ARG A N 1
ATOM 2209 C CA . ARG A 1 279 ? -23.048 -2.187 46.743 1.00 78.88 279 ARG A CA 1
ATOM 2210 C C . ARG A 1 279 ? -22.790 -1.067 45.740 1.00 78.88 279 ARG A C 1
ATOM 2212 O O . ARG A 1 279 ? -23.556 -0.941 44.790 1.00 78.88 279 ARG A O 1
ATOM 2219 N N . MET A 1 280 ? -21.728 -0.289 45.939 1.00 81.94 280 MET A N 1
ATOM 2220 C CA . MET A 1 280 ? -21.341 0.800 45.042 1.00 81.94 280 MET A CA 1
ATOM 2221 C C . MET A 1 280 ? -20.851 0.265 43.700 1.00 81.94 280 MET A C 1
ATOM 2223 O O . MET A 1 280 ? -21.304 0.736 42.668 1.00 81.94 280 MET A O 1
ATOM 2227 N N . GLN A 1 281 ? -20.056 -0.803 43.699 1.00 75.12 281 GLN A N 1
ATOM 2228 C CA . GLN A 1 281 ? -19.660 -1.515 42.486 1.00 75.12 281 GLN A CA 1
ATOM 2229 C C . GLN A 1 281 ? -20.863 -2.101 41.732 1.00 75.12 281 GLN A C 1
ATOM 2231 O O . GLN A 1 281 ? -20.933 -2.000 40.512 1.00 75.12 281 GLN A O 1
ATOM 2236 N N . LYS A 1 282 ? -21.861 -2.657 42.436 1.00 77.94 282 LYS A N 1
ATOM 2237 C CA . LYS A 1 282 ? -23.117 -3.106 41.807 1.00 77.94 282 LYS A CA 1
ATOM 2238 C C . LYS A 1 282 ? -23.935 -1.948 41.236 1.00 77.94 282 LYS A C 1
ATOM 2240 O O . LYS A 1 282 ? -24.528 -2.108 40.174 1.00 77.94 282 LYS A O 1
ATOM 2245 N N . ALA A 1 283 ? -23.987 -0.802 41.915 1.00 81.81 283 ALA A N 1
ATOM 2246 C CA . ALA A 1 283 ? -24.652 0.396 41.405 1.00 81.81 283 ALA A CA 1
ATOM 2247 C C . ALA A 1 283 ? -23.921 0.953 40.174 1.00 81.81 283 ALA A C 1
ATOM 2249 O O . ALA A 1 283 ? -24.554 1.199 39.149 1.00 81.81 283 ALA A O 1
ATOM 2250 N N . ALA A 1 284 ? -22.592 1.049 40.235 1.00 79.69 284 ALA A N 1
ATOM 2251 C CA . ALA A 1 284 ? -21.740 1.419 39.116 1.00 79.69 284 ALA A CA 1
ATOM 2252 C C . ALA A 1 284 ? -21.955 0.485 37.927 1.00 79.69 284 ALA A C 1
ATOM 2254 O O . ALA A 1 284 ? -22.279 0.961 36.844 1.00 79.69 284 ALA A O 1
ATOM 2255 N N . TRP A 1 285 ? -21.881 -0.835 38.140 1.00 79.19 285 TRP A N 1
ATOM 2256 C CA . TRP A 1 285 ? -22.162 -1.806 37.091 1.00 79.19 285 TRP A CA 1
ATOM 2257 C C . TRP A 1 285 ? -23.576 -1.667 36.570 1.00 79.19 285 TRP A C 1
ATOM 2259 O O . TRP A 1 285 ? -23.734 -1.709 35.372 1.00 79.19 285 TRP A O 1
ATOM 2269 N N . LYS A 1 286 ? -24.601 -1.457 37.402 1.00 80.75 286 LYS A N 1
ATOM 2270 C CA . LYS A 1 286 ? -25.983 -1.263 36.934 1.00 80.75 286 LYS A CA 1
ATOM 2271 C C . LYS A 1 286 ? -26.104 -0.062 35.992 1.00 80.75 286 LYS A C 1
ATOM 2273 O O . LYS A 1 286 ? -26.766 -0.171 34.965 1.00 80.75 286 LYS A O 1
ATOM 2278 N N . HIS A 1 287 ? -25.492 1.073 36.317 1.00 78.38 287 HIS A N 1
ATOM 2279 C CA . HIS A 1 287 ? -25.543 2.252 35.449 1.00 78.38 287 HIS A CA 1
ATOM 2280 C C . HIS A 1 287 ? -24.664 2.083 34.206 1.00 78.38 287 HIS A C 1
ATOM 2282 O O . HIS A 1 287 ? -25.075 2.470 33.113 1.00 78.38 287 HIS A O 1
ATOM 2288 N N . LEU A 1 288 ? -23.514 1.417 34.334 1.00 76.31 288 LEU A N 1
ATOM 2289 C CA . LEU A 1 288 ? -22.666 1.030 33.208 1.00 76.31 288 LEU A CA 1
ATOM 2290 C C . LEU A 1 288 ? -23.405 0.050 32.282 1.00 76.31 288 LEU A C 1
ATOM 2292 O O . LEU A 1 288 ? -23.467 0.257 31.084 1.00 76.31 288 LEU A O 1
ATOM 2296 N N . ALA A 1 289 ? -24.076 -0.942 32.848 1.00 73.25 289 ALA A N 1
ATOM 2297 C CA . ALA A 1 289 ? -24.961 -1.911 32.219 1.00 73.25 289 ALA A CA 1
ATOM 2298 C C . ALA A 1 289 ? -26.146 -1.256 31.519 1.00 73.25 289 ALA A C 1
ATOM 2300 O O . ALA A 1 289 ? -26.495 -1.662 30.428 1.00 73.25 289 ALA A O 1
ATOM 2301 N N . GLN A 1 290 ? -26.784 -0.247 32.106 1.00 70.94 290 GLN A N 1
ATOM 2302 C CA . GLN A 1 290 ? -27.856 0.503 31.439 1.00 70.94 290 GLN A CA 1
ATOM 2303 C C . GLN A 1 290 ? -27.321 1.372 30.301 1.00 70.94 290 GLN A C 1
ATOM 2305 O O . GLN A 1 290 ? -28.019 1.644 29.327 1.00 70.94 290 GLN A O 1
ATOM 2310 N N . THR A 1 291 ? -26.068 1.799 30.425 1.00 68.50 291 THR A N 1
ATOM 2311 C CA . THR A 1 291 ? -25.376 2.563 29.398 1.00 68.50 291 THR A CA 1
ATOM 2312 C C . THR A 1 291 ? -24.975 1.657 28.232 1.00 68.50 291 THR A C 1
ATOM 2314 O O . THR A 1 291 ? -25.297 1.968 27.092 1.00 68.50 291 THR A O 1
ATOM 2317 N N . LEU A 1 292 ? -24.350 0.511 28.502 1.00 67.31 292 LEU A N 1
ATOM 2318 C CA . LEU A 1 292 ? -23.826 -0.445 27.517 1.00 67.31 292 LEU A CA 1
ATOM 2319 C C . LEU A 1 292 ? -24.876 -1.458 27.024 1.00 67.31 292 LEU A C 1
ATOM 2321 O O . LEU A 1 292 ? -24.774 -1.983 25.918 1.00 67.31 292 LEU A O 1
ATOM 2325 N N . GLY A 1 293 ? -25.895 -1.724 27.838 1.00 59.59 293 GLY A N 1
ATOM 2326 C CA . GLY A 1 293 ? -26.971 -2.688 27.626 1.00 59.59 293 GLY A CA 1
ATOM 2327 C C . GLY A 1 293 ? -28.059 -2.110 26.740 1.00 59.59 293 GLY A C 1
ATOM 2328 O O . GLY A 1 293 ? -29.099 -1.635 27.186 1.00 59.59 293 GLY A O 1
ATOM 2329 N N . GLY A 1 294 ? -27.788 -2.146 25.448 1.00 58.66 294 GLY A N 1
ATOM 2330 C CA . GLY A 1 294 ? -28.716 -1.794 24.392 1.00 58.66 294 GLY A CA 1
ATOM 2331 C C . GLY A 1 294 ? -27.960 -1.841 23.078 1.00 58.66 294 GLY A C 1
ATOM 2332 O O . GLY A 1 294 ? -26.877 -1.279 22.984 1.00 58.66 294 GLY A O 1
ATOM 2333 N N . GLU A 1 295 ? -28.512 -2.538 22.086 1.00 56.09 295 GLU A N 1
ATOM 2334 C CA . GLU A 1 295 ? -27.921 -2.701 20.742 1.00 56.09 295 GLU A CA 1
ATOM 2335 C C . GLU A 1 295 ? -26.679 -3.611 20.650 1.00 56.09 295 GLU A C 1
ATOM 2337 O O . GLU A 1 295 ? -26.079 -3.699 19.580 1.00 56.09 295 GLU A O 1
ATOM 2342 N N . GLY A 1 296 ? -26.358 -4.364 21.712 1.00 55.62 296 GLY A N 1
ATOM 2343 C CA . GLY A 1 296 ? -25.396 -5.474 21.647 1.00 55.62 296 GLY A CA 1
ATOM 2344 C C . GLY A 1 296 ? -23.921 -5.094 21.787 1.00 55.62 296 GLY A C 1
ATOM 2345 O O . GLY A 1 296 ? -23.058 -5.779 21.256 1.00 55.62 296 GLY A O 1
ATOM 2346 N N . LEU A 1 297 ? -23.627 -3.993 22.488 1.00 59.53 297 LEU A N 1
ATOM 2347 C CA . LEU A 1 297 ? -22.251 -3.589 22.793 1.00 59.53 297 LEU A CA 1
ATOM 2348 C C . LEU A 1 297 ? -21.606 -4.383 23.935 1.00 59.53 297 LEU A C 1
ATOM 2350 O O . LEU A 1 297 ? -20.398 -4.281 24.074 1.00 59.53 297 LEU A O 1
ATOM 2354 N N . PHE A 1 298 ? -22.393 -5.075 24.767 1.00 64.12 298 PHE A N 1
ATOM 2355 C CA . PHE A 1 298 ? -21.970 -6.028 25.801 1.00 64.12 298 PHE A CA 1
ATOM 2356 C C . PHE A 1 298 ? -23.159 -6.946 26.133 1.00 64.12 298 PHE A C 1
ATOM 2358 O O . PHE A 1 298 ? -24.295 -6.468 26.243 1.00 64.12 298 PHE A O 1
ATOM 2365 N N . GLU A 1 299 ? -22.916 -8.242 26.354 1.00 56.72 299 GLU A N 1
ATOM 2366 C CA . GLU A 1 299 ? -23.909 -9.111 26.993 1.00 56.72 299 GLU A CA 1
ATOM 2367 C C . GLU A 1 299 ? -23.957 -8.800 28.486 1.00 56.72 299 GLU A C 1
ATOM 2369 O O . GLU A 1 299 ? -23.178 -9.288 29.304 1.00 56.72 299 GLU A O 1
ATOM 2374 N N . VAL A 1 300 ? -24.886 -7.929 28.853 1.00 56.91 300 VAL A N 1
ATOM 2375 C CA . VAL A 1 300 ? -25.075 -7.559 30.245 1.00 56.91 300 VAL A CA 1
ATOM 2376 C C . VAL A 1 300 ? -26.035 -8.553 30.898 1.00 56.91 300 VAL A C 1
ATOM 2378 O O . VAL A 1 300 ? -27.255 -8.382 30.877 1.00 56.91 300 VAL A O 1
ATOM 2381 N N . GLY A 1 301 ? -25.471 -9.601 31.496 1.00 57.06 301 GLY A N 1
ATOM 2382 C CA . GLY A 1 301 ? -26.182 -10.457 32.445 1.00 57.06 301 GLY A CA 1
ATOM 2383 C C . GLY A 1 301 ? -26.545 -9.709 33.736 1.00 57.06 301 GLY A C 1
ATOM 2384 O O . GLY A 1 301 ? -25.947 -8.691 34.085 1.00 57.06 301 GLY A O 1
ATOM 2385 N N . GLY A 1 302 ? -27.536 -10.215 34.477 1.00 56.59 302 GLY A N 1
ATOM 2386 C CA . GLY A 1 302 ? -28.023 -9.567 35.705 1.00 56.59 302 GLY A CA 1
ATOM 2387 C C . GLY A 1 302 ? -27.018 -9.530 36.871 1.00 56.59 302 GLY A C 1
ATOM 2388 O O . GLY A 1 302 ? -27.155 -8.688 37.758 1.00 56.59 302 GLY A O 1
ATOM 2389 N N . ALA A 1 303 ? -26.014 -10.414 36.884 1.00 66.00 303 ALA A N 1
ATOM 2390 C CA . ALA A 1 303 ? -24.932 -10.419 37.870 1.00 66.00 303 ALA A CA 1
ATOM 2391 C C . ALA A 1 303 ? -23.660 -9.782 37.286 1.00 66.00 303 ALA A C 1
ATOM 2393 O O . ALA A 1 303 ? -23.345 -10.005 36.120 1.00 66.00 303 ALA A O 1
ATOM 2394 N N . VAL A 1 304 ? -22.937 -8.999 38.098 1.00 69.19 304 VAL A N 1
ATOM 2395 C CA . VAL A 1 304 ? -21.659 -8.390 37.692 1.00 69.19 304 VAL A CA 1
ATOM 2396 C C . VAL A 1 304 ? -20.585 -9.479 37.608 1.00 69.19 304 VAL A C 1
ATOM 2398 O O . VAL A 1 304 ? -20.374 -10.147 38.620 1.00 69.19 304 VAL A O 1
ATOM 2401 N N . PRO A 1 305 ? -19.904 -9.667 36.466 1.00 77.25 305 PRO A N 1
ATOM 2402 C CA . PRO A 1 305 ? -18.774 -10.588 36.380 1.00 77.25 305 PRO A CA 1
ATOM 2403 C C . PRO A 1 305 ? -17.565 -10.092 37.186 1.00 77.25 305 PRO A C 1
ATOM 2405 O O . PRO A 1 305 ? -17.288 -8.891 37.207 1.00 77.25 305 PRO A O 1
ATOM 2408 N N . ASP A 1 306 ? -16.795 -11.007 37.776 1.00 76.38 306 ASP A N 1
ATOM 2409 C CA . ASP A 1 306 ? -15.618 -10.658 38.591 1.00 76.38 306 ASP A CA 1
ATOM 2410 C C . ASP A 1 306 ? -14.546 -9.895 37.792 1.00 76.38 306 ASP A C 1
ATOM 2412 O O . ASP A 1 306 ? -13.981 -8.916 38.278 1.00 76.38 306 ASP A O 1
ATOM 2416 N N . TRP A 1 307 ? -14.334 -10.261 36.522 1.00 81.31 307 TRP A N 1
ATOM 2417 C CA . TRP A 1 307 ? -13.413 -9.547 35.625 1.00 81.31 307 TRP A CA 1
ATOM 2418 C C . TRP A 1 307 ? -13.832 -8.087 35.397 1.00 81.31 307 TRP A C 1
ATOM 2420 O O . TRP A 1 307 ? -12.985 -7.201 35.279 1.00 81.31 307 TRP A O 1
ATOM 2430 N N . ALA A 1 308 ? -15.140 -7.817 35.363 1.00 79.19 308 ALA A N 1
ATOM 2431 C CA . ALA A 1 308 ? -15.666 -6.481 35.126 1.00 79.19 308 ALA A CA 1
ATOM 2432 C C . ALA A 1 308 ? -15.496 -5.592 36.360 1.00 79.19 308 ALA A C 1
ATOM 2434 O O . ALA A 1 308 ? -15.151 -4.421 36.231 1.00 79.19 308 ALA A O 1
ATOM 2435 N N . LEU A 1 309 ? -15.678 -6.158 37.558 1.00 76.88 309 LEU A N 1
ATOM 2436 C CA . LEU A 1 309 ? -15.368 -5.473 38.815 1.00 76.88 309 LEU A CA 1
ATOM 2437 C C . LEU A 1 309 ? -13.892 -5.075 38.875 1.00 76.88 309 LEU A C 1
ATOM 2439 O O . LEU A 1 309 ? -13.583 -3.932 39.205 1.00 76.88 309 LEU A O 1
ATOM 2443 N N . HIS A 1 310 ? -13.000 -5.995 38.502 1.00 79.06 310 HIS A N 1
ATOM 2444 C CA . HIS A 1 310 ? -11.563 -5.746 38.510 1.00 79.06 310 HIS A CA 1
ATOM 2445 C C . HIS A 1 310 ? -11.177 -4.629 37.526 1.00 79.06 310 HIS A C 1
ATOM 2447 O O . HIS A 1 310 ? -10.498 -3.676 37.910 1.00 79.06 310 HIS A O 1
ATOM 2453 N N . TRP A 1 311 ? -11.673 -4.678 36.285 1.00 82.69 311 TRP A N 1
ATOM 2454 C CA . TRP A 1 311 ? -11.404 -3.628 35.299 1.00 82.69 311 TRP A CA 1
ATOM 2455 C C . TRP A 1 311 ? -11.905 -2.251 35.752 1.00 82.69 311 TRP A C 1
ATOM 2457 O O . TRP A 1 311 ? -11.181 -1.261 35.635 1.00 82.69 311 TRP A O 1
ATOM 2467 N N . LEU A 1 312 ? -13.122 -2.180 36.299 1.00 78.81 312 LEU A N 1
ATOM 2468 C CA . LEU A 1 312 ? -13.710 -0.922 36.758 1.00 78.81 312 LEU A CA 1
ATOM 2469 C C . LEU A 1 312 ? -12.957 -0.313 37.948 1.00 78.81 312 LEU A C 1
ATOM 2471 O O . LEU A 1 312 ? -12.761 0.903 37.972 1.00 78.81 312 LEU A O 1
ATOM 2475 N N . ASP A 1 313 ? -12.499 -1.131 38.899 1.00 75.75 313 ASP A N 1
ATOM 2476 C CA . ASP A 1 313 ? -11.699 -0.667 40.039 1.00 75.75 313 ASP A CA 1
ATOM 2477 C C . ASP A 1 313 ? -10.349 -0.080 39.583 1.00 75.75 313 ASP A C 1
ATOM 2479 O O . ASP A 1 313 ? -9.919 0.969 40.075 1.00 75.75 313 ASP A O 1
ATOM 2483 N N . VAL A 1 314 ? -9.686 -0.722 38.614 1.00 77.38 314 VAL A N 1
ATOM 2484 C CA . VAL A 1 314 ? -8.420 -0.229 38.047 1.00 77.38 314 VAL A CA 1
ATOM 2485 C C . VAL A 1 314 ? -8.648 1.059 37.252 1.00 77.38 314 VAL A C 1
ATOM 2487 O O . VAL A 1 314 ? -7.952 2.052 37.468 1.00 77.38 314 VAL A O 1
ATOM 2490 N N . ALA A 1 315 ? -9.662 1.087 36.385 1.00 77.94 315 ALA A N 1
ATOM 2491 C CA . ALA A 1 315 ? -9.996 2.255 35.574 1.00 77.94 315 ALA A CA 1
ATOM 2492 C C . ALA A 1 315 ? -10.346 3.485 36.432 1.00 77.94 315 ALA A C 1
ATOM 2494 O O . ALA A 1 315 ? -9.920 4.597 36.118 1.00 77.94 315 ALA A O 1
ATOM 2495 N N . ALA A 1 316 ? -11.080 3.307 37.533 1.00 74.38 316 ALA A N 1
ATOM 2496 C CA . ALA A 1 316 ? -11.432 4.404 38.432 1.00 74.38 316 ALA A CA 1
ATOM 2497 C C . ALA A 1 316 ? -10.198 5.001 39.135 1.00 74.38 316 ALA A C 1
ATOM 2499 O O . ALA A 1 316 ? -10.042 6.222 39.167 1.00 74.38 316 ALA A O 1
ATOM 2500 N N . ASN A 1 317 ? -9.255 4.167 39.590 1.00 73.00 317 ASN A N 1
ATOM 2501 C CA . ASN A 1 317 ? -7.995 4.642 40.182 1.00 73.00 317 ASN A CA 1
ATOM 2502 C C . ASN A 1 317 ? -7.113 5.410 39.187 1.00 73.00 317 ASN A C 1
ATOM 2504 O O . ASN A 1 317 ? -6.353 6.297 39.572 1.00 73.00 317 ASN A O 1
ATOM 2508 N N . GLN A 1 318 ? -7.222 5.086 37.900 1.00 75.69 318 GLN A N 1
ATOM 2509 C CA . GLN A 1 318 ? -6.454 5.721 36.833 1.00 75.69 318 GLN A CA 1
ATOM 2510 C C . GLN A 1 318 ? -7.133 6.949 36.216 1.00 75.69 318 GLN A C 1
ATOM 2512 O O . GLN A 1 318 ? -6.575 7.569 35.309 1.00 75.69 318 GLN A O 1
ATOM 2517 N N . LYS A 1 319 ? -8.325 7.332 36.680 1.00 72.06 319 LYS A N 1
ATOM 2518 C CA . LYS A 1 319 ? -9.104 8.442 36.114 1.00 72.06 319 LYS A CA 1
ATOM 2519 C C . LYS A 1 319 ? -8.343 9.772 36.103 1.00 72.06 319 LYS A C 1
ATOM 2521 O O . LYS A 1 319 ? -8.464 10.541 35.154 1.00 72.06 319 LYS A O 1
ATOM 2526 N N . THR A 1 320 ? -7.546 10.044 37.136 1.00 66.69 320 THR A N 1
ATOM 2527 C CA . THR A 1 320 ? -6.745 11.277 37.254 1.00 66.69 320 THR A CA 1
ATOM 2528 C C . THR A 1 320 ? -5.447 11.226 36.452 1.00 66.69 320 THR A C 1
ATOM 2530 O O . THR A 1 320 ? -4.986 12.262 35.977 1.00 66.69 320 THR A O 1
ATOM 2533 N N . THR A 1 321 ? -4.861 10.039 36.283 1.00 66.25 321 THR A N 1
ATOM 2534 C CA . THR A 1 321 ? -3.605 9.830 35.545 1.00 66.25 321 THR A CA 1
ATOM 2535 C C . THR A 1 321 ? -3.826 9.555 34.058 1.00 66.25 321 THR A C 1
ATOM 2537 O O . THR A 1 321 ? -2.885 9.655 33.275 1.00 66.25 321 THR A O 1
ATOM 2540 N N . GLY A 1 322 ? -5.060 9.240 33.653 1.00 69.00 322 GLY A N 1
ATOM 2541 C CA . GLY A 1 322 ? -5.410 8.904 32.277 1.00 69.00 322 GLY A CA 1
ATOM 2542 C C . GLY A 1 322 ? -4.809 7.576 31.815 1.00 69.00 322 GLY A C 1
ATOM 2543 O O . GLY A 1 322 ? -4.391 7.482 30.662 1.00 69.00 322 GLY A O 1
ATOM 2544 N N . GLY A 1 323 ? -4.732 6.576 32.699 1.00 74.06 323 GLY A N 1
ATOM 2545 C CA . GLY A 1 323 ? -4.165 5.257 32.388 1.00 74.06 323 GLY A CA 1
ATOM 2546 C C . GLY A 1 323 ? -4.915 4.488 31.287 1.00 74.06 323 GLY A C 1
ATOM 2547 O O . GLY A 1 323 ? -6.017 4.867 30.872 1.00 74.06 323 GLY A O 1
ATOM 2548 N N . LEU A 1 324 ? -4.289 3.429 30.762 1.00 75.88 324 LEU A N 1
ATOM 2549 C CA . LEU A 1 324 ? -4.753 2.704 29.570 1.00 75.88 324 LEU A CA 1
ATOM 2550 C C . LEU A 1 324 ? -6.134 2.067 29.780 1.00 75.88 324 LEU A C 1
ATOM 2552 O O . LEU A 1 324 ? -6.981 2.116 28.888 1.00 75.88 324 LEU A O 1
ATOM 2556 N N . GLU A 1 325 ? -6.386 1.538 30.972 1.00 82.56 325 GLU A N 1
ATOM 2557 C CA . GLU A 1 325 ? -7.609 0.849 31.366 1.00 82.56 325 GLU A CA 1
ATOM 2558 C C . GLU A 1 325 ? -8.784 1.828 31.475 1.00 82.56 325 GLU A C 1
ATOM 2560 O O . GLU A 1 325 ? -9.892 1.516 31.028 1.00 82.56 325 GLU A O 1
ATOM 2565 N N . TYR A 1 326 ? -8.530 3.044 31.979 1.00 81.88 326 TYR A N 1
ATOM 2566 C CA . TYR A 1 326 ? -9.501 4.140 31.955 1.00 81.88 326 TYR A CA 1
ATOM 2567 C C . TYR A 1 326 ? -9.801 4.601 30.524 1.00 81.88 326 TYR A C 1
ATOM 2569 O O . TYR A 1 326 ? -10.965 4.766 30.155 1.00 81.88 326 TYR A O 1
ATOM 2577 N N . GLN A 1 327 ? -8.773 4.773 29.686 1.00 77.19 327 GLN A N 1
ATOM 2578 C CA . GLN A 1 327 ? -8.962 5.156 28.283 1.00 77.19 327 GLN A CA 1
ATOM 2579 C C . GLN A 1 327 ? -9.734 4.094 27.489 1.00 77.19 327 GLN A C 1
ATOM 2581 O O . GLN A 1 327 ? -10.528 4.445 26.614 1.00 77.19 327 GLN A O 1
ATOM 2586 N N . ALA A 1 328 ? -9.526 2.810 27.790 1.00 79.50 328 ALA A N 1
ATOM 2587 C CA . ALA A 1 328 ? -10.272 1.714 27.187 1.00 79.50 328 ALA A CA 1
ATOM 2588 C C . ALA A 1 328 ? -11.753 1.768 27.579 1.00 79.50 328 ALA A C 1
ATOM 2590 O O . ALA A 1 328 ? -12.620 1.695 26.708 1.00 79.50 328 ALA A O 1
ATOM 2591 N N . LEU A 1 329 ? -12.044 1.969 28.870 1.00 84.50 329 LEU A N 1
ATOM 2592 C CA . LEU A 1 329 ? -13.413 2.103 29.372 1.00 84.50 329 LEU A CA 1
ATOM 2593 C C . LEU A 1 329 ? -14.119 3.312 28.744 1.00 84.50 329 LEU A C 1
ATOM 2595 O O . LEU A 1 329 ? -15.263 3.214 28.297 1.00 84.50 329 LEU A O 1
ATOM 2599 N N . HIS A 1 330 ? -13.411 4.437 28.644 1.00 81.69 330 HIS A N 1
ATOM 2600 C CA . HIS A 1 330 ? -13.911 5.642 27.991 1.00 81.69 330 HIS A CA 1
ATOM 2601 C C . HIS A 1 330 ? -14.200 5.406 26.503 1.00 81.69 330 HIS A C 1
ATOM 2603 O O . HIS A 1 330 ? -15.235 5.835 26.010 1.00 81.69 330 HIS A O 1
ATOM 2609 N N . ALA A 1 331 ? -13.339 4.677 25.786 1.00 77.06 331 ALA A N 1
ATOM 2610 C CA . ALA A 1 331 ? -13.545 4.371 24.370 1.00 77.06 331 ALA A CA 1
ATOM 2611 C C . ALA A 1 331 ? -14.779 3.477 24.124 1.00 77.06 331 ALA A C 1
ATOM 2613 O O . ALA A 1 331 ? -15.489 3.663 23.132 1.00 77.06 331 ALA A O 1
ATOM 2614 N N . VAL A 1 332 ? -15.073 2.544 25.036 1.00 84.00 332 VAL A N 1
ATOM 2615 C CA . VAL A 1 332 ? -16.322 1.763 25.011 1.00 84.00 332 VAL A CA 1
ATOM 2616 C C . VAL A 1 332 ? -17.537 2.667 25.227 1.00 84.00 332 VAL A C 1
ATOM 2618 O O . VAL A 1 332 ? -18.533 2.553 24.512 1.00 84.00 332 VAL A O 1
ATOM 2621 N N . PHE A 1 333 ? -17.457 3.596 26.178 1.00 79.62 333 PHE A N 1
ATOM 2622 C CA . PHE A 1 333 ? -18.538 4.546 26.417 1.00 79.62 333 PHE A CA 1
ATOM 2623 C C . PHE A 1 333 ? -18.751 5.503 25.233 1.00 79.62 333 PHE A C 1
ATOM 2625 O O . PHE A 1 333 ? -19.888 5.700 24.799 1.00 79.62 333 PHE A O 1
ATOM 2632 N N . ASP A 1 334 ? -17.670 6.020 24.647 1.00 78.69 334 ASP A N 1
ATOM 2633 C CA . ASP A 1 334 ? -17.714 6.852 23.444 1.00 78.69 334 ASP A CA 1
ATOM 2634 C C . ASP A 1 334 ? -18.473 6.138 22.321 1.00 78.69 334 ASP A C 1
ATOM 2636 O O . ASP A 1 334 ? -19.313 6.748 21.658 1.00 78.69 334 ASP A O 1
ATOM 2640 N N . ALA A 1 335 ? -18.245 4.830 22.138 1.00 79.06 335 ALA A N 1
ATOM 2641 C CA . ALA A 1 335 ? -18.970 4.036 21.150 1.00 79.06 335 ALA A CA 1
ATOM 2642 C C . ALA A 1 335 ? -20.492 4.098 21.367 1.00 79.06 335 ALA A C 1
ATOM 2644 O O . ALA A 1 335 ? -21.242 4.301 20.411 1.00 79.06 335 ALA A O 1
ATOM 2645 N N . ARG A 1 336 ? -20.963 4.012 22.617 1.00 80.25 336 ARG A N 1
ATOM 2646 C CA . ARG A 1 336 ? -22.390 4.131 22.942 1.00 80.25 336 ARG A CA 1
ATOM 2647 C C . ARG A 1 336 ? -22.938 5.529 22.680 1.00 80.25 336 ARG A C 1
ATOM 2649 O O . ARG A 1 336 ? -24.012 5.668 22.091 1.00 80.25 336 ARG A O 1
ATOM 2656 N N . VAL A 1 337 ? -22.223 6.564 23.117 1.00 76.50 337 VAL A N 1
ATOM 2657 C CA . VAL A 1 337 ? -22.642 7.957 22.901 1.00 76.50 337 VAL A CA 1
ATOM 2658 C C . VAL A 1 337 ? -22.801 8.224 21.407 1.00 76.50 337 VAL A C 1
ATOM 2660 O O . VAL A 1 337 ? -23.814 8.776 20.984 1.00 76.50 337 VAL A O 1
ATOM 2663 N N . ILE A 1 338 ? -21.861 7.739 20.598 1.00 76.94 338 ILE A N 1
ATOM 2664 C CA . ILE A 1 338 ? -21.896 7.852 19.139 1.00 76.94 338 ILE A CA 1
ATOM 2665 C C . ILE A 1 338 ? -23.132 7.163 18.536 1.00 76.94 338 ILE A C 1
ATOM 2667 O O . ILE A 1 338 ? -23.768 7.745 17.660 1.00 76.94 338 ILE A O 1
ATOM 2671 N N . LEU A 1 339 ? -23.503 5.961 18.997 1.00 77.88 339 LEU A N 1
ATOM 2672 C CA . LEU A 1 339 ? -24.698 5.256 18.502 1.00 77.88 339 LEU A CA 1
ATOM 2673 C C . LEU A 1 339 ? -25.997 6.008 18.817 1.00 77.88 339 LEU A C 1
ATOM 2675 O O . LEU A 1 339 ? -26.911 6.058 17.994 1.00 77.88 339 LEU A O 1
ATOM 2679 N N . THR A 1 340 ? -26.072 6.633 19.993 1.00 75.31 340 THR A N 1
ATOM 2680 C CA . THR A 1 340 ? -27.265 7.388 20.412 1.00 75.31 340 THR A CA 1
ATOM 2681 C C . THR A 1 340 ? -27.363 8.761 19.739 1.00 75.31 340 THR A C 1
ATOM 2683 O O . THR A 1 340 ? -28.459 9.223 19.409 1.00 75.31 340 THR A O 1
ATOM 2686 N N . GLN A 1 341 ? -26.228 9.417 19.484 1.00 68.31 341 GLN A N 1
ATOM 2687 C CA . GLN A 1 341 ? -26.157 10.750 18.893 1.00 68.31 341 GLN A CA 1
ATOM 2688 C C . GLN A 1 341 ? -25.822 10.663 17.400 1.00 68.31 341 GLN A C 1
ATOM 2690 O O . GLN A 1 341 ? -24.661 10.697 17.000 1.00 68.31 341 GLN A O 1
ATOM 2695 N N . LYS A 1 342 ? -26.852 10.589 16.546 1.00 67.88 342 LYS A N 1
ATOM 2696 C CA . LYS A 1 342 ? -26.681 10.510 15.082 1.00 67.88 342 LYS A CA 1
ATOM 2697 C C . LYS A 1 342 ? -25.778 11.647 14.557 1.00 67.88 342 LYS A C 1
ATOM 2699 O O . LYS A 1 342 ? -26.164 12.818 14.665 1.00 67.88 342 LYS A O 1
ATOM 2704 N N . PRO A 1 343 ? -24.612 11.345 13.955 1.00 71.88 343 PRO A N 1
ATOM 2705 C CA . PRO A 1 343 ? -23.654 12.356 13.521 1.00 71.88 343 PRO A CA 1
ATOM 2706 C C . PRO A 1 343 ? -24.213 13.251 12.405 1.00 71.88 343 PRO A C 1
ATOM 2708 O O . PRO A 1 343 ? -25.032 12.839 11.576 1.00 71.88 343 PRO A O 1
ATOM 2711 N N . SER A 1 344 ? -23.750 14.505 12.368 1.00 73.19 344 SER A N 1
ATOM 2712 C CA . SER A 1 344 ? -24.171 15.502 11.376 1.00 73.19 344 SER A CA 1
ATOM 2713 C C . SER A 1 344 ? -23.008 16.355 10.875 1.00 73.19 344 SER A C 1
ATOM 2715 O O . SER A 1 344 ? -22.097 16.658 11.637 1.00 73.19 344 SER A O 1
ATOM 2717 N N . GLU A 1 345 ? -23.075 16.801 9.623 1.00 74.88 345 GLU A N 1
ATOM 2718 C CA . GLU A 1 345 ? -22.070 17.658 8.981 1.00 74.88 345 GLU A CA 1
ATOM 2719 C C . GLU A 1 345 ? -22.677 19.000 8.546 1.00 74.88 345 GLU A C 1
ATOM 2721 O O . GLU A 1 345 ? -23.844 19.059 8.141 1.00 74.88 345 GLU A O 1
ATOM 2726 N N . LEU A 1 346 ? -21.882 20.076 8.612 1.00 73.25 346 LEU A N 1
ATOM 2727 C CA . LEU A 1 346 ? -22.241 21.379 8.045 1.00 73.25 346 LEU A CA 1
ATOM 2728 C C . LEU A 1 346 ? -21.738 21.500 6.606 1.00 73.25 346 LEU A C 1
ATOM 2730 O O . LEU A 1 346 ? -20.566 21.256 6.331 1.00 73.25 346 LEU A O 1
ATOM 2734 N N . ARG A 1 347 ? -22.604 21.940 5.690 1.00 75.00 347 ARG A N 1
ATOM 2735 C CA . ARG A 1 347 ? -22.284 22.120 4.265 1.00 75.00 347 ARG A CA 1
ATOM 2736 C C . ARG A 1 347 ? -22.593 23.545 3.785 1.00 75.00 347 ARG A C 1
ATOM 2738 O O . ARG A 1 347 ? -23.496 23.727 2.964 1.00 75.00 347 ARG A O 1
ATOM 2745 N N . PRO A 1 348 ? -21.834 24.559 4.246 1.00 70.88 348 PRO A N 1
ATOM 2746 C CA . PRO A 1 348 ? -22.090 25.962 3.910 1.00 70.88 348 PRO A CA 1
ATOM 2747 C C . PRO A 1 348 ? -22.009 26.230 2.399 1.00 70.88 348 PRO A C 1
ATOM 2749 O O . PRO A 1 348 ? -22.886 26.891 1.849 1.00 70.88 348 PRO A O 1
ATOM 2752 N N . TRP A 1 349 ? -21.040 25.633 1.694 1.00 73.31 349 TRP A N 1
ATOM 2753 C CA . TRP A 1 349 ? -20.926 25.759 0.234 1.00 73.31 349 TRP A CA 1
ATOM 2754 C C . TRP A 1 349 ? -22.096 25.143 -0.522 1.00 73.31 349 TRP A C 1
ATOM 2756 O O . TRP A 1 349 ? -22.576 25.720 -1.490 1.00 73.31 349 TRP A O 1
ATOM 2766 N N . SER A 1 350 ? -22.579 23.977 -0.092 1.00 74.81 350 SER A N 1
ATOM 2767 C CA . SER A 1 350 ? -23.722 23.342 -0.750 1.00 74.81 350 SER A CA 1
ATOM 2768 C C . SER A 1 350 ? -24.997 24.152 -0.544 1.00 74.81 350 SER A C 1
ATOM 2770 O O . SER A 1 350 ? -25.779 24.283 -1.480 1.00 74.81 350 SER A O 1
ATOM 2772 N N . TRP A 1 351 ? -25.188 24.740 0.638 1.00 80.19 351 TRP A N 1
ATOM 2773 C CA . TRP A 1 351 ? -26.285 25.672 0.893 1.00 80.19 351 TRP A CA 1
ATOM 2774 C C . TRP A 1 351 ? -26.180 26.927 0.012 1.00 80.19 351 TRP A C 1
ATOM 2776 O O . TRP A 1 351 ? -27.149 27.273 -0.659 1.00 80.19 351 TRP A O 1
ATOM 2786 N N . LEU A 1 352 ? -24.991 27.536 -0.075 1.00 79.25 352 LEU A N 1
ATOM 2787 C CA . LEU A 1 352 ? -24.751 28.747 -0.864 1.00 79.25 352 LEU A CA 1
ATOM 2788 C C . LEU A 1 352 ? -24.941 28.511 -2.373 1.00 79.25 352 LEU A C 1
ATOM 2790 O O . LEU A 1 352 ? -25.698 29.232 -3.016 1.00 79.25 352 LEU A O 1
ATOM 2794 N N . ILE A 1 353 ? -24.333 27.456 -2.928 1.00 82.12 353 ILE A N 1
ATOM 2795 C CA . ILE A 1 353 ? -24.446 27.093 -4.355 1.00 82.12 353 ILE A CA 1
ATOM 2796 C C . ILE A 1 353 ? -25.881 26.680 -4.714 1.00 82.12 353 ILE A C 1
ATOM 2798 O O . ILE A 1 353 ? -26.351 26.947 -5.816 1.00 82.12 353 ILE A O 1
ATOM 2802 N N . SER A 1 354 ? -26.599 26.034 -3.791 1.00 79.38 354 SER A N 1
ATOM 2803 C CA . SER A 1 354 ? -27.992 25.628 -4.014 1.00 79.38 354 SER A CA 1
ATOM 2804 C C . SER A 1 354 ? -29.014 26.742 -3.770 1.00 79.38 354 SER A C 1
ATOM 2806 O O . SER A 1 354 ? -30.214 26.471 -3.859 1.00 79.38 354 SER A O 1
ATOM 2808 N N . LEU A 1 355 ? -28.564 27.966 -3.453 1.00 81.94 355 LEU A N 1
ATOM 2809 C CA . LEU A 1 355 ? -29.413 29.107 -3.094 1.00 81.94 355 LEU A CA 1
ATOM 2810 C C . LEU A 1 355 ? -30.423 28.748 -1.988 1.00 81.94 355 LEU A C 1
ATOM 2812 O O . LEU A 1 355 ? -31.606 29.066 -2.070 1.00 81.94 355 LEU A O 1
ATOM 2816 N N . GLY A 1 356 ? -29.961 28.014 -0.973 1.00 73.19 356 GLY A N 1
ATOM 2817 C CA . GLY A 1 356 ? -30.763 27.628 0.187 1.00 73.19 356 GLY A CA 1
ATOM 2818 C C . GLY A 1 356 ? -31.632 26.378 0.024 1.00 73.19 356 GLY A C 1
ATOM 2819 O O . GLY A 1 356 ? -32.314 26.001 0.974 1.00 73.19 356 GLY A O 1
ATOM 2820 N N . LYS A 1 357 ? -31.598 25.691 -1.127 1.00 78.94 357 LYS A N 1
ATOM 2821 C CA . LYS A 1 357 ? -32.363 24.444 -1.337 1.00 78.94 357 LYS A CA 1
ATOM 2822 C C . LYS A 1 357 ? -31.777 23.239 -0.595 1.00 78.94 357 LYS A C 1
ATOM 2824 O O . LYS A 1 357 ? -32.513 22.325 -0.236 1.00 78.94 357 LYS A O 1
ATOM 2829 N N . ALA A 1 358 ? -30.461 23.205 -0.389 1.00 77.38 358 ALA A N 1
ATOM 2830 C CA . ALA A 1 358 ? -29.797 22.169 0.396 1.00 77.38 358 ALA A CA 1
ATOM 2831 C C . ALA A 1 358 ? -29.675 22.612 1.864 1.00 77.38 358 ALA A C 1
ATOM 2833 O O . ALA A 1 358 ? -29.240 23.736 2.105 1.00 77.38 358 ALA A O 1
ATOM 2834 N N . PRO A 1 359 ? -29.996 21.757 2.853 1.00 79.62 359 PRO A N 1
ATOM 2835 C CA . PRO A 1 359 ? -29.891 22.128 4.260 1.00 79.62 359 PRO A CA 1
ATOM 2836 C C . PRO A 1 359 ? -28.431 22.372 4.667 1.00 79.62 359 PRO A C 1
ATOM 2838 O O . PRO A 1 359 ? -27.530 21.642 4.247 1.00 79.62 359 PRO A O 1
ATOM 2841 N N . ILE A 1 360 ? -28.207 23.372 5.531 1.00 76.31 360 ILE A N 1
ATOM 2842 C CA . ILE A 1 360 ? -26.876 23.680 6.084 1.00 76.31 360 ILE A CA 1
ATOM 2843 C C . ILE A 1 360 ? -26.356 22.502 6.916 1.00 76.31 360 ILE A C 1
ATOM 2845 O O . ILE A 1 360 ? -25.176 22.177 6.823 1.00 76.31 360 ILE A O 1
ATOM 2849 N N . ARG A 1 361 ? -27.225 21.847 7.697 1.00 76.56 361 ARG A N 1
ATOM 2850 C CA . ARG A 1 361 ? -26.899 20.678 8.527 1.00 76.56 361 ARG A CA 1
ATOM 2851 C C . ARG A 1 361 ? -27.480 19.411 7.899 1.00 76.56 361 ARG A C 1
ATOM 2853 O O . ARG A 1 361 ? -28.690 19.327 7.702 1.00 76.56 361 ARG A O 1
ATOM 2860 N N . LYS A 1 362 ? -26.633 18.421 7.604 1.00 78.94 362 LYS A N 1
ATOM 2861 C CA . LYS A 1 362 ? -27.031 17.121 7.035 1.00 78.94 362 LYS A CA 1
ATOM 2862 C C . LYS A 1 362 ? -26.730 15.994 8.025 1.00 78.94 362 LYS A C 1
ATOM 2864 O O . LYS A 1 362 ? -25.603 15.893 8.501 1.00 78.94 362 LYS A O 1
ATOM 2869 N N . SER A 1 363 ? -27.715 15.144 8.318 1.00 78.56 363 SER A N 1
ATOM 2870 C CA . SER A 1 363 ? -27.516 13.909 9.092 1.00 78.56 363 SER A CA 1
ATOM 2871 C C . SER A 1 363 ? -26.754 12.863 8.272 1.00 78.56 363 SER A C 1
ATOM 2873 O O . SER A 1 363 ? -27.008 12.728 7.070 1.00 78.56 363 SER A O 1
ATOM 2875 N N . LEU A 1 364 ? -25.867 12.105 8.915 1.00 82.06 364 LEU A N 1
ATOM 2876 C CA . LEU A 1 364 ? -25.007 11.095 8.288 1.00 82.06 364 LEU A CA 1
ATOM 2877 C C . LEU A 1 364 ? -25.369 9.674 8.768 1.00 82.06 364 LEU A C 1
ATOM 2879 O O . LEU A 1 364 ? -24.644 9.108 9.578 1.00 82.06 364 LEU A O 1
ATOM 2883 N N . PRO A 1 365 ? -26.493 9.093 8.307 1.00 80.12 365 PRO A N 1
ATOM 2884 C CA . PRO A 1 365 ? -26.954 7.787 8.775 1.00 80.12 365 PRO A CA 1
ATOM 2885 C C . PRO A 1 365 ? -25.968 6.657 8.448 1.00 80.12 365 PRO A C 1
ATOM 2887 O O . PRO A 1 365 ? -25.614 6.458 7.284 1.00 80.12 365 PRO A O 1
ATOM 2890 N N . GLY A 1 366 ? -25.633 5.851 9.450 1.00 80.56 366 GLY A N 1
ATOM 2891 C CA . GLY A 1 366 ? -24.714 4.713 9.387 1.00 80.56 366 GLY A CA 1
ATOM 2892 C C . GLY A 1 366 ? -23.265 5.048 9.759 1.00 80.56 366 GLY A C 1
ATOM 2893 O O . GLY A 1 366 ? -22.493 4.134 10.039 1.00 80.56 366 GLY A O 1
ATOM 2894 N N . VAL A 1 367 ? -22.880 6.330 9.809 1.00 82.44 367 VAL A N 1
ATOM 2895 C CA . VAL A 1 367 ? -21.531 6.737 10.253 1.00 82.44 367 VAL A CA 1
ATOM 2896 C C . VAL A 1 367 ? -21.355 6.481 11.751 1.00 82.44 367 VAL A C 1
ATOM 2898 O O . VAL A 1 367 ? -20.254 6.165 12.194 1.00 82.44 367 VAL A O 1
ATOM 2901 N N . GLU A 1 368 ? -22.442 6.546 12.519 1.00 84.38 368 GLU A N 1
ATOM 2902 C CA . GLU A 1 368 ? -22.490 6.162 13.928 1.00 84.38 368 GLU A CA 1
ATOM 2903 C C . GLU A 1 368 ? -21.968 4.738 14.162 1.00 84.38 368 GLU A C 1
ATOM 2905 O O . GLU A 1 368 ? -21.139 4.537 15.045 1.00 84.38 368 GLU A O 1
ATOM 2910 N N . LEU A 1 369 ? -22.357 3.772 13.322 1.00 87.38 369 LEU A N 1
ATOM 2911 C CA . LEU A 1 369 ? -21.938 2.374 13.452 1.00 87.38 369 LEU A CA 1
ATOM 2912 C C . LEU A 1 369 ? -20.426 2.215 13.222 1.00 87.38 369 LEU A C 1
ATOM 2914 O O . LEU A 1 369 ? -19.737 1.538 13.984 1.00 87.38 369 LEU A O 1
ATOM 2918 N N . LEU A 1 370 ? -19.894 2.884 12.194 1.00 85.00 370 LEU A N 1
ATOM 2919 C CA . LEU A 1 370 ? -18.469 2.840 11.839 1.00 85.00 370 LEU A CA 1
ATOM 2920 C C . LEU A 1 370 ? -17.594 3.485 12.921 1.00 85.00 370 LEU A C 1
ATOM 2922 O O . LEU A 1 370 ? -16.544 2.954 13.292 1.00 85.00 370 LEU A O 1
ATOM 2926 N N . SER A 1 371 ? -18.041 4.624 13.448 1.00 81.88 371 SER A N 1
ATOM 2927 C CA . SER A 1 371 ? -17.361 5.336 14.528 1.00 81.88 371 SER A CA 1
ATOM 2928 C C . SER A 1 371 ? -17.445 4.576 15.856 1.00 81.88 371 SER A C 1
ATOM 2930 O O . SER A 1 371 ? -16.451 4.510 16.577 1.00 81.88 371 SER A O 1
ATOM 2932 N N . ALA A 1 372 ? -18.572 3.928 16.157 1.00 83.81 372 ALA A N 1
ATOM 2933 C CA . ALA A 1 372 ? -18.706 3.073 17.334 1.00 83.81 372 ALA A CA 1
ATOM 2934 C C . ALA A 1 372 ? -17.783 1.848 17.264 1.00 83.81 372 ALA A C 1
ATOM 2936 O O . ALA A 1 372 ? -17.077 1.557 18.228 1.00 83.81 372 ALA A O 1
ATOM 2937 N N . ARG A 1 373 ? -17.691 1.189 16.099 1.00 86.00 373 ARG A N 1
ATOM 2938 C CA . ARG A 1 373 ? -16.760 0.069 15.879 1.00 86.00 373 ARG A CA 1
ATOM 2939 C C . ARG A 1 373 ? -15.308 0.481 16.120 1.00 86.00 373 ARG A C 1
ATOM 2941 O O . ARG A 1 373 ? -14.567 -0.211 16.811 1.00 86.00 373 ARG A O 1
ATOM 2948 N N . SER A 1 374 ? -14.904 1.629 15.581 1.00 78.94 374 SER A N 1
ATOM 2949 C CA . SER A 1 374 ? -13.605 2.240 15.883 1.00 78.94 374 SER A CA 1
ATOM 2950 C C . SER A 1 374 ? -13.374 2.419 17.381 1.00 78.94 374 SER A C 1
ATOM 2952 O O . SER A 1 374 ? -12.287 2.124 17.876 1.00 78.94 374 SER A O 1
ATOM 2954 N N . SER A 1 375 ? -14.407 2.925 18.060 1.00 79.56 375 SER A N 1
ATOM 2955 C CA . SER A 1 375 ? -14.549 3.010 19.514 1.00 79.56 375 SER A CA 1
ATOM 2956 C C . SER A 1 375 ? -13.967 1.787 20.214 1.00 79.56 375 SER A C 1
ATOM 2958 O O . SER A 1 375 ? -12.983 1.835 20.952 1.00 79.56 375 SER A O 1
ATOM 2960 N N . LEU A 1 376 ? -14.578 0.655 19.878 1.00 83.69 376 LEU A N 1
ATOM 2961 C CA . LEU A 1 376 ? -14.295 -0.647 20.466 1.00 83.69 376 LEU A CA 1
ATOM 2962 C C . LEU A 1 376 ? -12.942 -1.223 20.046 1.00 83.69 376 LEU A C 1
ATOM 2964 O O . LEU A 1 376 ? -12.240 -1.785 20.880 1.00 83.69 376 LEU A O 1
ATOM 2968 N N . LEU A 1 377 ? -12.530 -1.054 18.786 1.00 78.06 377 LEU A N 1
ATOM 2969 C CA . LEU A 1 377 ? -11.204 -1.497 18.340 1.00 78.06 377 LEU A CA 1
ATOM 2970 C C . LEU A 1 377 ? -10.083 -0.747 19.065 1.00 78.06 377 LEU A C 1
ATOM 2972 O O . LEU A 1 377 ? -9.076 -1.349 19.435 1.00 78.06 377 LEU A O 1
ATOM 2976 N N . LYS A 1 378 ? -10.270 0.553 19.325 1.00 73.56 378 LYS A N 1
ATOM 2977 C CA . LYS A 1 378 ? -9.354 1.328 20.167 1.00 73.56 378 LYS A CA 1
ATOM 2978 C C . LYS A 1 378 ? -9.327 0.771 21.592 1.00 73.56 378 LYS A C 1
ATOM 2980 O O . LYS A 1 378 ? -8.240 0.595 22.131 1.00 73.56 378 LYS A O 1
ATOM 2985 N N . ALA A 1 379 ? -10.486 0.463 22.179 1.00 78.50 379 ALA A N 1
ATOM 2986 C CA . ALA A 1 379 ? -10.556 -0.153 23.504 1.00 78.50 379 ALA A CA 1
ATOM 2987 C C . ALA A 1 379 ? -9.795 -1.490 23.552 1.00 78.50 379 ALA A C 1
ATOM 2989 O O . ALA A 1 379 ? -8.972 -1.686 24.440 1.00 78.50 379 ALA A O 1
ATOM 2990 N N . ARG A 1 380 ? -9.979 -2.359 22.549 1.00 82.19 380 ARG A N 1
ATOM 2991 C CA . ARG A 1 380 ? -9.260 -3.639 22.416 1.00 82.19 380 ARG A CA 1
ATOM 2992 C C . ARG A 1 380 ? -7.744 -3.443 22.389 1.00 82.19 380 ARG A C 1
ATOM 2994 O O . ARG A 1 380 ? -7.030 -4.108 23.131 1.00 82.19 380 ARG A O 1
ATOM 3001 N N . LEU A 1 381 ? -7.252 -2.506 21.573 1.00 69.12 381 LEU A N 1
ATOM 3002 C CA . LEU A 1 381 ? -5.819 -2.200 21.485 1.00 69.12 381 LEU A CA 1
ATOM 3003 C C . LEU A 1 381 ? -5.239 -1.671 22.803 1.00 69.12 381 LEU A C 1
ATOM 3005 O O . LEU A 1 381 ? -4.082 -1.945 23.106 1.00 69.12 381 LEU A O 1
ATOM 3009 N N . LEU A 1 382 ? -6.017 -0.900 23.566 1.00 70.12 382 LEU A N 1
ATOM 3010 C CA . LEU A 1 382 ? -5.593 -0.374 24.864 1.00 70.12 382 LEU A CA 1
ATOM 3011 C C . LEU A 1 382 ? -5.544 -1.472 25.933 1.00 70.12 382 LEU A C 1
ATOM 3013 O O . LEU A 1 382 ? -4.583 -1.520 26.691 1.00 70.12 382 LEU A O 1
ATOM 3017 N N . ILE A 1 383 ? -6.523 -2.384 25.951 1.00 80.56 383 ILE A N 1
ATOM 3018 C CA . ILE A 1 383 ? -6.557 -3.526 26.880 1.00 80.56 383 ILE A CA 1
ATOM 3019 C C . ILE A 1 383 ? -5.431 -4.524 26.594 1.00 80.56 383 ILE A C 1
ATOM 3021 O O . ILE A 1 383 ? -4.786 -4.988 27.526 1.00 80.56 383 ILE A O 1
ATOM 3025 N N . LEU A 1 384 ? -5.111 -4.786 25.323 1.00 71.44 384 LEU A N 1
ATOM 3026 C CA . LEU A 1 384 ? -3.962 -5.626 24.944 1.00 71.44 384 LEU A CA 1
ATOM 3027 C C . LEU A 1 384 ? -2.607 -5.067 25.412 1.00 71.44 384 LEU A C 1
ATOM 3029 O O . LEU A 1 384 ? -1.621 -5.791 25.431 1.00 71.44 384 LEU A O 1
ATOM 3033 N N . ARG A 1 385 ? -2.546 -3.773 25.746 1.00 66.50 385 ARG A N 1
ATOM 3034 C CA . ARG A 1 385 ? -1.349 -3.093 26.264 1.00 66.50 385 ARG A CA 1
ATOM 3035 C C . ARG A 1 385 ? -1.423 -2.809 27.765 1.00 66.50 385 ARG A C 1
ATOM 3037 O O . ARG A 1 385 ? -0.546 -2.121 28.277 1.00 66.50 385 ARG A O 1
ATOM 3044 N N . SER A 1 386 ? -2.495 -3.242 28.424 1.00 72.44 386 SER A N 1
ATOM 3045 C CA . SER A 1 386 ? -2.711 -3.023 29.853 1.00 72.44 386 SER A CA 1
ATOM 3046 C C . SER A 1 386 ? -1.895 -3.998 30.699 1.00 72.44 386 SER A C 1
ATOM 3048 O O . SER A 1 386 ? -1.555 -5.082 30.232 1.00 72.44 386 SER A O 1
ATOM 3050 N N . ASP A 1 387 ? -1.635 -3.625 31.953 1.00 70.38 387 ASP A N 1
ATOM 3051 C CA . ASP A 1 387 ? -0.948 -4.475 32.938 1.00 70.38 387 ASP A CA 1
ATOM 3052 C C . ASP A 1 387 ? -1.957 -5.335 33.741 1.00 70.38 387 ASP A C 1
ATOM 3054 O O . ASP A 1 387 ? -1.685 -5.743 34.873 1.00 70.38 387 ASP A O 1
ATOM 3058 N N . LEU A 1 388 ? -3.162 -5.562 33.198 1.00 72.31 388 LEU A N 1
ATOM 3059 C CA . LEU A 1 388 ? -4.197 -6.382 33.830 1.00 72.31 388 LEU A CA 1
ATOM 3060 C C . LEU A 1 388 ? -3.812 -7.869 33.835 1.00 72.31 388 LEU A C 1
ATOM 3062 O O . LEU A 1 388 ? -3.028 -8.340 33.016 1.00 72.31 388 LEU A O 1
ATOM 3066 N N . GLU A 1 389 ? -4.422 -8.628 34.745 1.00 74.50 389 GLU A N 1
ATOM 3067 C CA . GLU A 1 389 ? -4.283 -10.085 34.777 1.00 74.50 389 GLU A CA 1
ATOM 3068 C C . GLU A 1 389 ? -4.761 -10.712 33.453 1.00 74.50 389 GLU A C 1
ATOM 3070 O O . GLU A 1 389 ? -5.805 -10.331 32.916 1.00 74.50 389 GLU A O 1
ATOM 3075 N N . GLU A 1 390 ? -4.031 -11.705 32.940 1.00 73.38 390 GLU A N 1
ATOM 3076 C CA . GLU A 1 390 ? -4.291 -12.325 31.632 1.00 73.38 390 GLU A CA 1
ATOM 3077 C C . GLU A 1 390 ? -5.712 -12.915 31.520 1.00 73.38 390 GLU A C 1
ATOM 3079 O O . GLU A 1 390 ? -6.368 -12.805 30.482 1.00 73.38 390 GLU A O 1
ATOM 3084 N N . THR A 1 391 ? -6.244 -13.450 32.624 1.00 74.19 391 THR A N 1
ATOM 3085 C CA . THR A 1 391 ? -7.622 -13.965 32.721 1.00 74.19 391 THR A CA 1
ATOM 3086 C C . THR A 1 391 ? -8.670 -12.863 32.513 1.00 74.19 391 THR A C 1
ATOM 3088 O O . THR A 1 391 ? -9.683 -13.068 31.836 1.00 74.19 391 THR A O 1
ATOM 3091 N N . VAL A 1 392 ? -8.410 -11.667 33.047 1.00 77.44 392 VAL A N 1
ATOM 3092 C CA . VAL A 1 392 ? -9.262 -10.478 32.923 1.00 77.44 392 VAL A CA 1
ATOM 3093 C C . VAL A 1 392 ? -9.155 -9.896 31.517 1.00 77.44 392 VAL A C 1
ATOM 3095 O O . VAL A 1 392 ? -10.182 -9.580 30.914 1.00 77.44 392 VAL A O 1
ATOM 3098 N N . ILE A 1 393 ? -7.941 -9.822 30.960 1.00 77.69 393 ILE A N 1
ATOM 3099 C CA . ILE A 1 393 ? -7.701 -9.400 29.573 1.00 77.69 393 ILE A CA 1
ATOM 3100 C C . ILE A 1 393 ? -8.497 -10.287 28.607 1.00 77.69 393 ILE A C 1
ATOM 3102 O O . ILE A 1 393 ? -9.260 -9.764 27.790 1.00 77.69 393 ILE A O 1
ATOM 3106 N N . GLY A 1 394 ? -8.394 -11.614 28.736 1.00 80.56 394 GLY A N 1
ATOM 3107 C CA . GLY A 1 394 ? -9.112 -12.564 27.883 1.00 80.56 394 GLY A CA 1
ATOM 3108 C C . GLY A 1 394 ? -10.635 -12.391 27.936 1.00 80.56 394 GLY A C 1
ATOM 3109 O O . GLY A 1 394 ? -11.301 -12.379 26.895 1.00 80.56 394 GLY A O 1
ATOM 3110 N N . ALA A 1 395 ? -11.199 -12.178 29.130 1.00 83.50 395 ALA A N 1
ATOM 3111 C CA . ALA A 1 395 ? -12.635 -11.957 29.303 1.00 83.50 395 ALA A CA 1
ATOM 3112 C C . ALA A 1 395 ? -13.118 -10.636 28.673 1.00 83.50 395 ALA A C 1
ATOM 3114 O O . ALA A 1 395 ? -14.160 -10.614 28.006 1.00 83.50 395 ALA A O 1
ATOM 3115 N N . ILE A 1 396 ? -12.360 -9.545 28.839 1.00 83.56 396 ILE A N 1
ATOM 3116 C CA . ILE A 1 396 ? -12.681 -8.245 28.232 1.00 83.56 396 ILE A CA 1
ATOM 3117 C C . ILE A 1 396 ? -12.608 -8.344 26.706 1.00 83.56 396 ILE A C 1
ATOM 3119 O O . ILE A 1 396 ? -13.537 -7.913 26.022 1.00 83.56 396 ILE A O 1
ATOM 3123 N N . ILE A 1 397 ? -11.538 -8.939 26.169 1.00 85.44 397 ILE A N 1
ATOM 3124 C CA . ILE A 1 397 ? -11.341 -9.088 24.722 1.00 85.44 397 ILE A CA 1
ATOM 3125 C C . ILE A 1 397 ? -12.467 -9.910 24.103 1.00 85.44 397 ILE A C 1
ATOM 3127 O O . ILE A 1 397 ? -13.050 -9.460 23.122 1.00 85.44 397 ILE A O 1
ATOM 3131 N N . THR A 1 398 ? -12.839 -11.041 24.708 1.00 86.88 398 THR A N 1
ATOM 3132 C CA . THR A 1 398 ? -13.929 -11.895 24.203 1.00 86.88 398 THR A CA 1
ATOM 3133 C C . THR A 1 398 ? -15.242 -11.111 24.064 1.00 86.88 398 THR A C 1
ATOM 3135 O O . THR A 1 398 ? -15.923 -11.197 23.042 1.00 86.88 398 THR A O 1
ATOM 3138 N N . ASN A 1 399 ? -15.584 -10.285 25.059 1.00 85.00 399 ASN A N 1
ATOM 3139 C CA . ASN A 1 399 ? -16.789 -9.452 25.010 1.00 85.00 399 ASN A CA 1
ATOM 3140 C C . ASN A 1 399 ? -16.677 -8.304 23.994 1.00 85.00 399 ASN A C 1
ATOM 3142 O O . ASN A 1 399 ? -17.636 -8.024 23.270 1.00 85.00 399 ASN A O 1
ATOM 3146 N N . LEU A 1 400 ? -15.517 -7.643 23.909 1.00 85.19 400 LEU A N 1
ATOM 3147 C CA . LEU A 1 400 ? -15.272 -6.602 22.907 1.00 85.19 400 LEU A CA 1
ATOM 3148 C C . LEU A 1 400 ? -15.359 -7.166 21.485 1.00 85.19 400 LEU A C 1
ATOM 3150 O O . LEU A 1 400 ? -15.926 -6.516 20.610 1.00 85.19 400 LEU A O 1
ATOM 3154 N N . GLU A 1 401 ? -14.839 -8.368 21.251 1.00 86.31 401 GLU A N 1
ATOM 3155 C CA . GLU A 1 401 ? -14.872 -9.038 19.951 1.00 86.31 401 GLU A CA 1
ATOM 3156 C C . GLU A 1 401 ? -16.292 -9.429 19.549 1.00 86.31 401 GLU A C 1
ATOM 3158 O O . GLU A 1 401 ? -16.699 -9.111 18.432 1.00 86.31 401 GLU A O 1
ATOM 3163 N N . ALA A 1 402 ? -17.084 -10.002 20.460 1.00 86.56 402 ALA A N 1
ATOM 3164 C CA . ALA A 1 402 ? -18.502 -10.276 20.211 1.00 86.56 402 ALA A CA 1
ATOM 3165 C C . ALA A 1 402 ? -19.269 -9.000 19.807 1.00 86.56 402 ALA A C 1
ATOM 3167 O O . ALA A 1 402 ? -20.065 -8.991 18.865 1.00 86.56 402 ALA A O 1
ATOM 3168 N N . SER A 1 403 ? -18.957 -7.889 20.470 1.00 86.44 403 SER A N 1
ATOM 3169 C CA . SER A 1 403 ? -19.598 -6.592 20.242 1.00 86.44 403 SER A CA 1
ATOM 3170 C C . SER A 1 403 ? -19.162 -5.945 18.926 1.00 86.44 403 SER A C 1
ATOM 3172 O O . SER A 1 403 ? -19.978 -5.371 18.202 1.00 86.44 403 SER A O 1
ATOM 3174 N N . VAL A 1 404 ? -17.881 -6.080 18.564 1.00 86.88 404 VAL A N 1
ATOM 3175 C CA . VAL A 1 404 ? -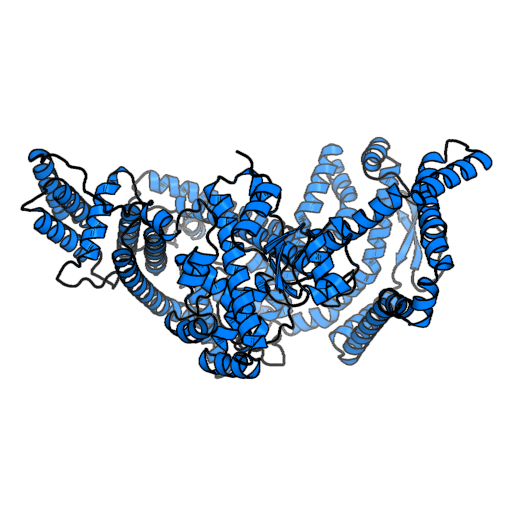17.367 -5.682 17.247 1.00 86.88 404 VAL A CA 1
ATOM 3176 C C . VAL A 1 404 ? -18.026 -6.511 16.147 1.00 86.88 404 VAL A C 1
ATOM 3178 O O . VAL A 1 404 ? -18.523 -5.922 15.191 1.00 86.88 404 VAL A O 1
ATOM 3181 N N . GLN A 1 405 ? -18.114 -7.836 16.293 1.00 88.81 405 GLN A N 1
ATOM 3182 C CA . GLN A 1 405 ? -18.766 -8.718 15.317 1.00 88.81 405 GLN A CA 1
ATOM 3183 C C . GLN A 1 405 ? -20.246 -8.356 15.121 1.00 88.81 405 GLN A C 1
ATOM 3185 O O . GLN A 1 405 ? -20.744 -8.323 13.992 1.00 88.81 405 GLN A O 1
ATOM 3190 N N . GLN A 1 406 ? -20.956 -8.025 16.202 1.00 88.12 406 GLN A N 1
ATOM 3191 C CA . GLN A 1 406 ? -22.345 -7.584 16.117 1.00 88.12 406 GLN A CA 1
ATOM 3192 C C . GLN A 1 406 ? -22.488 -6.242 15.384 1.00 88.12 406 GLN A C 1
ATOM 3194 O O . GLN A 1 406 ? -23.379 -6.105 14.539 1.00 88.12 406 GLN A O 1
ATOM 3199 N N . LEU A 1 407 ? -21.606 -5.272 15.647 1.00 87.69 407 LEU A N 1
ATOM 3200 C CA . LEU A 1 407 ? -21.575 -4.011 14.900 1.00 87.69 407 LEU A CA 1
ATOM 3201 C C . LEU A 1 407 ? -21.220 -4.224 13.426 1.00 87.69 407 LEU A C 1
ATOM 3203 O O . LEU A 1 407 ? -21.849 -3.622 12.562 1.00 87.69 407 LEU A O 1
ATOM 3207 N N . GLU A 1 408 ? -20.255 -5.088 13.112 1.00 90.19 408 GLU A N 1
ATOM 3208 C CA . GLU A 1 408 ? -19.889 -5.428 11.731 1.00 90.19 408 GLU A CA 1
ATOM 3209 C C . GLU A 1 408 ? -21.065 -6.038 10.970 1.00 90.19 408 GLU A C 1
ATOM 3211 O O . GLU A 1 408 ? -21.339 -5.645 9.833 1.00 90.19 408 GLU A O 1
ATOM 3216 N N . LYS A 1 409 ? -21.831 -6.916 11.623 1.00 90.94 409 LYS A N 1
ATOM 3217 C CA . LYS A 1 409 ? -23.079 -7.445 11.071 1.00 90.94 409 LYS A CA 1
ATOM 3218 C C . LYS A 1 409 ? -24.104 -6.336 10.812 1.00 90.94 409 LYS A C 1
ATOM 3220 O O . LYS A 1 409 ? -24.641 -6.257 9.712 1.00 90.94 409 LYS A O 1
ATOM 3225 N N . GLN A 1 410 ? -24.330 -5.432 11.770 1.00 89.94 410 GLN A N 1
ATOM 3226 C CA . GLN A 1 410 ? -25.246 -4.294 11.586 1.00 89.94 410 GLN A CA 1
ATOM 3227 C C . GLN A 1 410 ? -24.795 -3.347 10.462 1.00 89.94 410 GLN A C 1
ATOM 3229 O O . GLN A 1 410 ? -25.629 -2.840 9.708 1.00 89.94 410 GLN A O 1
ATOM 3234 N N . ILE A 1 411 ? -23.487 -3.109 10.325 1.00 90.56 411 ILE A N 1
ATOM 3235 C CA . ILE A 1 411 ? -22.896 -2.330 9.228 1.00 90.56 411 ILE A CA 1
ATOM 3236 C C . ILE A 1 411 ? -23.214 -3.020 7.899 1.00 90.56 411 ILE A C 1
ATOM 3238 O O . ILE A 1 411 ? -23.745 -2.378 6.991 1.00 90.56 411 ILE A O 1
ATOM 3242 N N . ARG A 1 412 ? -22.980 -4.330 7.794 1.00 92.88 412 ARG A N 1
ATOM 3243 C CA . ARG A 1 412 ? -23.288 -5.108 6.589 1.00 92.88 412 ARG A CA 1
ATOM 3244 C C . ARG A 1 412 ? -24.773 -5.042 6.232 1.00 92.88 412 ARG A C 1
ATOM 3246 O O . ARG A 1 412 ? -25.099 -4.712 5.091 1.00 92.88 412 ARG A O 1
ATOM 3253 N N . ASP A 1 413 ? -25.658 -5.238 7.203 1.00 91.69 413 ASP A N 1
ATOM 3254 C CA . ASP A 1 413 ? -27.113 -5.175 7.016 1.00 91.69 413 ASP A CA 1
ATOM 3255 C C . ASP A 1 413 ? -27.594 -3.762 6.624 1.00 91.69 413 ASP A C 1
ATOM 3257 O O . ASP A 1 413 ? -28.542 -3.603 5.853 1.00 91.69 413 ASP A O 1
ATOM 3261 N N . THR A 1 414 ? -26.914 -2.714 7.103 1.00 90.94 414 THR A N 1
ATOM 3262 C CA . THR A 1 414 ? -27.265 -1.311 6.828 1.00 90.94 414 THR A CA 1
ATOM 3263 C C . THR A 1 414 ? -26.761 -0.827 5.466 1.00 90.94 414 THR A C 1
ATOM 3265 O O . THR A 1 414 ? -27.479 -0.105 4.764 1.00 90.94 414 THR A O 1
ATOM 3268 N N . PHE A 1 415 ? -25.521 -1.162 5.096 1.00 92.69 415 PHE A N 1
ATOM 3269 C CA . PHE A 1 415 ? -24.862 -0.613 3.907 1.00 92.69 415 PHE A CA 1
ATOM 3270 C C . PHE A 1 415 ? -25.049 -1.472 2.652 1.00 92.69 415 PHE A C 1
ATOM 3272 O O . PHE A 1 415 ? -25.206 -0.892 1.576 1.00 92.69 415 PHE A O 1
ATOM 3279 N N . SER A 1 416 ? -25.135 -2.804 2.757 1.00 93.12 416 SER A N 1
ATOM 3280 C CA . SER A 1 416 ? -25.293 -3.680 1.577 1.00 93.12 416 SER A CA 1
ATOM 3281 C C . SER A 1 416 ? -26.523 -3.326 0.724 1.00 93.12 416 SER A C 1
ATOM 3283 O O . SER A 1 416 ? -26.367 -3.141 -0.487 1.00 93.12 416 SER A O 1
ATOM 3285 N N . PRO A 1 417 ? -27.725 -3.097 1.301 1.00 93.62 417 PRO A N 1
ATOM 3286 C CA . PRO A 1 417 ? -28.893 -2.694 0.512 1.00 93.62 417 PRO A CA 1
ATOM 3287 C C . PRO A 1 417 ? -28.736 -1.308 -0.131 1.00 93.62 417 PRO A C 1
ATOM 3289 O O . PRO A 1 417 ? -29.284 -1.045 -1.202 1.00 93.62 417 PRO A O 1
ATOM 3292 N N . ARG A 1 418 ? -27.979 -0.401 0.504 1.00 93.00 418 ARG A N 1
ATOM 3293 C CA . ARG A 1 418 ? -27.714 0.943 -0.034 1.00 93.00 418 ARG A CA 1
ATOM 3294 C C . ARG A 1 418 ? -26.755 0.888 -1.220 1.00 93.00 418 ARG A C 1
ATOM 3296 O O . ARG A 1 418 ? -26.998 1.586 -2.202 1.00 93.00 418 ARG A O 1
ATOM 3303 N N . PHE A 1 419 ? -25.718 0.049 -1.146 1.00 93.06 419 PHE A N 1
ATOM 3304 C CA . PHE A 1 419 ? -24.819 -0.224 -2.269 1.00 93.06 419 PHE A CA 1
ATOM 3305 C C . PHE A 1 419 ? -25.580 -0.845 -3.439 1.00 93.06 419 PHE A C 1
ATOM 3307 O O . PHE A 1 419 ? -25.504 -0.334 -4.555 1.00 93.06 419 PHE A O 1
ATOM 3314 N N . GLN A 1 420 ? -26.395 -1.868 -3.170 1.00 91.94 420 GLN A N 1
ATOM 3315 C CA . GLN A 1 420 ? -27.213 -2.509 -4.195 1.00 91.94 420 GLN A CA 1
ATOM 3316 C C . GLN A 1 420 ? -28.129 -1.500 -4.904 1.00 91.94 420 GLN A C 1
ATOM 3318 O O . GLN A 1 420 ? -28.122 -1.418 -6.131 1.00 91.94 420 GLN A O 1
ATOM 3323 N N . LYS A 1 421 ? -28.857 -0.673 -4.144 1.00 91.88 421 LYS A N 1
ATOM 3324 C CA . LYS A 1 421 ? -29.729 0.362 -4.712 1.00 91.88 421 LYS A CA 1
ATOM 3325 C C . LYS A 1 421 ? -28.953 1.375 -5.563 1.00 91.88 421 LYS A C 1
ATOM 3327 O O . LYS A 1 421 ? -29.430 1.776 -6.621 1.00 91.88 421 LYS A O 1
ATOM 3332 N N . ALA A 1 422 ? -27.762 1.789 -5.126 1.00 91.94 422 ALA A N 1
ATOM 3333 C CA . ALA A 1 422 ? -26.929 2.718 -5.888 1.00 91.94 422 ALA A CA 1
ATOM 3334 C C . ALA A 1 422 ? -26.445 2.114 -7.220 1.00 91.94 422 ALA A C 1
ATOM 3336 O O . ALA A 1 422 ? -26.423 2.814 -8.233 1.00 91.94 422 ALA A O 1
ATOM 3337 N N . MET A 1 423 ? -26.111 0.819 -7.234 1.00 90.06 423 MET A N 1
ATOM 3338 C CA . MET A 1 423 ? -25.746 0.080 -8.448 1.00 90.06 423 MET A CA 1
ATOM 3339 C C . MET A 1 423 ? -26.937 -0.053 -9.408 1.00 90.06 423 MET A C 1
ATOM 3341 O O . MET A 1 423 ? -26.798 0.204 -10.604 1.00 90.06 423 MET A O 1
ATOM 3345 N N . GLU A 1 424 ? -28.129 -0.356 -8.893 1.00 88.06 424 GLU A N 1
ATOM 3346 C CA . GLU A 1 424 ? -29.364 -0.421 -9.686 1.00 88.06 424 GLU A CA 1
ATOM 3347 C C . GLU A 1 424 ? -29.716 0.943 -10.316 1.00 88.06 424 GLU A C 1
ATOM 3349 O O . GLU A 1 424 ? -29.982 1.015 -11.517 1.00 88.06 424 GLU A O 1
ATOM 3354 N N . GLU A 1 425 ? -29.622 2.045 -9.557 1.00 88.12 425 GLU A N 1
ATOM 3355 C CA . GLU A 1 425 ? -29.823 3.414 -10.072 1.00 88.12 425 GLU A CA 1
ATOM 3356 C C . GLU A 1 425 ? -28.828 3.786 -11.188 1.00 88.12 425 GLU A C 1
ATOM 3358 O O . GLU A 1 425 ? -29.152 4.569 -12.085 1.00 88.12 425 GLU A O 1
ATOM 3363 N N . ALA A 1 426 ? -27.621 3.216 -11.164 1.00 84.50 426 ALA A N 1
ATOM 3364 C CA . ALA A 1 426 ? -26.590 3.429 -12.176 1.00 84.50 426 ALA A CA 1
ATOM 3365 C C . ALA A 1 426 ? -26.732 2.523 -13.415 1.00 84.50 426 ALA A C 1
ATOM 3367 O O . ALA A 1 426 ? -25.865 2.557 -14.287 1.00 84.50 426 ALA A O 1
ATOM 3368 N N . SER A 1 427 ? -27.823 1.749 -13.529 1.00 81.31 427 SER A N 1
ATOM 3369 C CA . SER A 1 427 ? -28.039 0.742 -14.588 1.00 81.31 427 SER A CA 1
ATOM 3370 C C . SER A 1 427 ? -27.021 -0.407 -14.566 1.00 81.31 427 SER A C 1
ATOM 3372 O O . SER A 1 427 ? -26.720 -1.006 -15.596 1.00 81.31 427 SER A O 1
ATOM 3374 N N . PHE A 1 428 ? -26.496 -0.728 -13.384 1.00 76.44 428 PHE A N 1
ATOM 3375 C CA . PHE A 1 428 ? -25.514 -1.785 -13.166 1.00 76.44 428 PHE A CA 1
ATOM 3376 C C . PHE A 1 428 ? -26.212 -3.047 -12.633 1.00 76.44 428 PHE A C 1
ATOM 3378 O O . PHE A 1 428 ? -26.062 -3.436 -11.473 1.00 76.44 428 PHE A O 1
ATOM 3385 N N . ALA A 1 429 ? -27.058 -3.643 -13.479 1.00 74.06 429 ALA A N 1
ATOM 3386 C CA . ALA A 1 429 ? -27.875 -4.804 -13.134 1.00 74.06 429 ALA A CA 1
ATOM 3387 C C . ALA A 1 429 ? -27.317 -6.089 -13.781 1.00 74.06 429 ALA A C 1
ATOM 3389 O O . ALA A 1 429 ? -27.087 -6.099 -14.991 1.00 74.06 429 ALA A O 1
ATOM 3390 N N . PRO A 1 430 ? -27.111 -7.175 -13.012 1.00 82.25 430 PRO A N 1
ATOM 3391 C CA . PRO A 1 430 ? -26.588 -8.427 -13.544 1.00 82.25 430 PRO A CA 1
ATOM 3392 C C . PRO A 1 430 ? -27.628 -9.143 -14.415 1.00 82.25 430 PRO A C 1
ATOM 3394 O O . PRO A 1 430 ? -28.787 -9.280 -14.025 1.00 82.25 430 PRO A O 1
ATOM 3397 N N . THR A 1 431 ? -27.199 -9.652 -15.567 1.00 81.81 431 THR A N 1
ATOM 3398 C CA . THR A 1 431 ? -28.048 -10.398 -16.516 1.00 81.81 431 THR A CA 1
ATOM 3399 C C . THR A 1 431 ? -27.940 -11.915 -16.351 1.00 81.81 431 THR A C 1
ATOM 3401 O O . THR A 1 431 ? -28.891 -12.648 -16.624 1.00 81.81 431 THR A O 1
ATOM 3404 N N . HIS A 1 432 ? -26.800 -12.401 -15.850 1.00 83.12 432 HIS A N 1
ATOM 3405 C CA . HIS A 1 432 ? -26.497 -13.826 -15.695 1.00 83.12 432 HIS A CA 1
ATOM 3406 C C . HIS A 1 432 ? -25.984 -14.168 -14.286 1.00 83.12 432 HIS A C 1
ATOM 3408 O O . HIS A 1 432 ? -25.573 -13.294 -13.525 1.00 83.12 432 HIS A O 1
ATOM 3414 N N . LEU A 1 433 ? -25.959 -15.462 -13.934 1.00 83.31 433 LEU A N 1
ATOM 3415 C CA . LEU A 1 433 ? -25.531 -15.936 -12.605 1.00 83.31 433 LEU A CA 1
ATOM 3416 C C . LEU A 1 433 ? -24.110 -15.488 -12.228 1.00 83.31 433 LEU A C 1
ATOM 3418 O O . LEU A 1 433 ? -23.876 -15.107 -11.086 1.00 83.31 433 LEU A O 1
ATOM 3422 N N . VAL A 1 434 ? -23.180 -15.484 -13.189 1.00 81.62 434 VAL A N 1
ATOM 3423 C CA . VAL A 1 434 ? -21.794 -15.027 -12.973 1.00 81.62 434 VAL A CA 1
ATOM 3424 C C . VAL A 1 434 ? -21.753 -13.540 -12.624 1.00 81.62 434 VAL A C 1
ATOM 3426 O O . VAL A 1 434 ? -21.023 -13.131 -11.728 1.00 81.62 434 VAL A O 1
ATOM 3429 N N . GLU A 1 435 ? -22.567 -12.729 -13.296 1.00 84.69 435 GLU A N 1
ATOM 3430 C CA . GLU A 1 435 ? -22.679 -11.296 -13.017 1.00 84.69 435 GLU A CA 1
ATOM 3431 C C . GLU A 1 435 ? -23.349 -11.031 -11.671 1.00 84.69 435 GLU A C 1
ATOM 3433 O O . GLU A 1 435 ? -22.963 -10.099 -10.971 1.00 84.69 435 GLU A O 1
ATOM 3438 N N . LYS A 1 436 ? -24.308 -11.875 -11.271 1.00 86.81 436 LYS A N 1
ATOM 3439 C CA . LYS A 1 436 ? -24.923 -11.805 -9.943 1.00 86.81 436 LYS A CA 1
ATOM 3440 C C . LYS A 1 436 ? -23.894 -12.093 -8.848 1.00 86.81 436 LYS A C 1
ATOM 3442 O O . LYS A 1 436 ? -23.776 -11.302 -7.922 1.00 86.81 436 LYS A O 1
ATOM 3447 N N . ALA A 1 437 ? -23.099 -13.153 -9.005 1.00 85.00 437 ALA A N 1
ATOM 3448 C CA . ALA A 1 437 ? -22.010 -13.467 -8.082 1.00 85.00 437 ALA A CA 1
ATOM 3449 C C . ALA A 1 437 ? -20.954 -12.348 -8.034 1.00 85.00 437 ALA A C 1
ATOM 3451 O O . ALA A 1 437 ? -20.505 -11.976 -6.956 1.00 85.00 437 ALA A O 1
ATOM 3452 N N . ALA A 1 438 ? -20.601 -11.763 -9.184 1.00 85.12 438 ALA A N 1
ATOM 3453 C CA . ALA A 1 438 ? -19.670 -10.638 -9.246 1.00 85.12 438 ALA A CA 1
ATOM 3454 C C . ALA A 1 438 ? -20.231 -9.369 -8.584 1.00 85.12 438 ALA A C 1
ATOM 3456 O O . ALA A 1 438 ? -19.486 -8.654 -7.926 1.00 85.12 438 ALA A O 1
ATOM 3457 N N . ARG A 1 439 ? -21.534 -9.086 -8.715 1.00 89.69 439 ARG A N 1
ATOM 3458 C CA . ARG A 1 439 ? -22.192 -7.989 -7.991 1.00 89.69 439 ARG A CA 1
ATOM 3459 C C . ARG A 1 439 ? -22.124 -8.205 -6.483 1.00 89.69 439 ARG A C 1
ATOM 3461 O O . ARG A 1 439 ? -21.793 -7.274 -5.759 1.00 89.69 439 ARG A O 1
ATOM 3468 N N . ASP A 1 440 ? -22.460 -9.405 -6.025 1.00 88.69 440 ASP A N 1
ATOM 3469 C CA . ASP A 1 440 ? -22.484 -9.720 -4.599 1.00 88.69 440 ASP A CA 1
ATOM 3470 C C . ASP A 1 440 ? -21.054 -9.644 -4.016 1.00 88.69 440 ASP A C 1
ATOM 3472 O O . ASP A 1 440 ? -20.865 -9.056 -2.956 1.00 88.69 440 ASP A O 1
ATOM 3476 N N . ALA A 1 441 ? -20.037 -10.089 -4.769 1.00 87.25 441 ALA A N 1
ATOM 3477 C CA . ALA A 1 441 ? -18.622 -9.894 -4.434 1.00 87.25 441 ALA A CA 1
ATOM 3478 C C . ALA A 1 441 ? -18.209 -8.410 -4.399 1.00 87.25 441 ALA A C 1
ATOM 3480 O O . ALA A 1 441 ? -17.542 -7.984 -3.467 1.00 87.25 441 ALA A O 1
ATOM 3481 N N . ILE A 1 442 ? -18.651 -7.595 -5.364 1.00 90.25 442 ILE A N 1
ATOM 3482 C CA . ILE A 1 442 ? -18.402 -6.145 -5.368 1.00 90.25 442 ILE A CA 1
ATOM 3483 C C . ILE A 1 442 ? -18.997 -5.476 -4.121 1.00 90.25 442 ILE A C 1
ATOM 3485 O O . ILE A 1 442 ? -18.354 -4.619 -3.520 1.00 90.25 442 ILE A O 1
ATOM 3489 N N . ILE A 1 443 ? -20.228 -5.832 -3.739 1.00 92.12 443 ILE A N 1
ATOM 3490 C CA . ILE A 1 443 ? -20.881 -5.278 -2.544 1.00 92.12 443 ILE A CA 1
ATOM 3491 C C . ILE A 1 443 ? -20.101 -5.681 -1.289 1.00 92.12 443 ILE A C 1
ATOM 3493 O O . ILE A 1 443 ? -19.859 -4.835 -0.431 1.00 92.12 443 ILE A O 1
ATOM 3497 N N . GLU A 1 444 ? -19.681 -6.942 -1.210 1.00 90.44 444 GLU A N 1
ATOM 3498 C CA . GLU A 1 444 ? -18.860 -7.460 -0.118 1.00 90.44 444 GLU A CA 1
ATOM 3499 C C . GLU A 1 444 ? -17.524 -6.709 -0.011 1.00 90.44 444 GLU A C 1
ATOM 3501 O O . GLU A 1 444 ? -17.207 -6.193 1.059 1.00 90.44 444 GLU A O 1
ATOM 3506 N N . ASP A 1 445 ? -16.811 -6.527 -1.128 1.00 89.25 445 ASP A N 1
ATOM 3507 C CA . ASP A 1 445 ? -15.563 -5.756 -1.202 1.00 89.25 445 ASP A CA 1
ATOM 3508 C C . ASP A 1 445 ? -15.764 -4.296 -0.751 1.00 89.25 445 ASP A C 1
ATOM 3510 O O . ASP A 1 445 ? -14.908 -3.721 -0.074 1.00 89.25 445 ASP A O 1
ATOM 3514 N N . MET A 1 446 ? -16.897 -3.671 -1.101 1.00 91.56 446 MET A N 1
ATOM 3515 C CA . MET A 1 446 ? -17.220 -2.305 -0.669 1.00 91.56 446 MET A CA 1
ATOM 3516 C C . MET A 1 446 ? -17.498 -2.217 0.835 1.00 91.56 446 MET A C 1
ATOM 3518 O O . MET A 1 446 ? -17.066 -1.252 1.471 1.00 91.56 446 MET A O 1
ATOM 3522 N N . VAL A 1 447 ? -18.220 -3.188 1.407 1.00 91.75 447 VAL A N 1
ATOM 3523 C CA . VAL A 1 447 ? -18.472 -3.252 2.856 1.00 91.75 447 VAL A CA 1
ATOM 3524 C C . VAL A 1 447 ? -17.168 -3.501 3.600 1.00 91.75 447 VAL A C 1
ATOM 3526 O O . VAL A 1 447 ? -16.883 -2.795 4.563 1.00 91.75 447 VAL A O 1
ATOM 3529 N N . GLU A 1 448 ? -16.351 -4.437 3.127 1.00 87.38 448 GLU A N 1
ATOM 3530 C CA . GLU A 1 448 ? -15.055 -4.757 3.719 1.00 87.38 448 GLU A CA 1
ATOM 3531 C C . GLU A 1 448 ? -14.128 -3.538 3.697 1.00 87.38 448 GLU A C 1
ATOM 3533 O O . GLU A 1 448 ? -13.574 -3.138 4.723 1.00 87.38 448 GLU A O 1
ATOM 3538 N N . ARG A 1 449 ? -14.051 -2.840 2.557 1.00 84.31 449 ARG A N 1
ATOM 3539 C CA . ARG A 1 449 ? -13.299 -1.587 2.463 1.00 84.31 449 ARG A CA 1
ATOM 3540 C C . ARG A 1 449 ? -13.819 -0.541 3.447 1.00 84.31 449 ARG A C 1
ATOM 3542 O O . ARG A 1 449 ? -13.025 0.131 4.100 1.00 84.31 449 ARG A O 1
ATOM 3549 N N . LEU A 1 450 ? -15.136 -0.427 3.601 1.00 84.31 450 LEU A N 1
ATOM 3550 C CA . LEU A 1 450 ? -15.747 0.489 4.561 1.00 84.31 450 LEU A CA 1
ATOM 3551 C C . LEU A 1 450 ? -15.419 0.113 6.017 1.00 84.31 450 LEU A C 1
ATOM 3553 O O . LEU A 1 450 ? -15.182 1.007 6.828 1.00 84.31 450 LEU A O 1
ATOM 3557 N N . LEU A 1 451 ? -15.362 -1.177 6.354 1.00 81.31 451 LEU A N 1
ATOM 3558 C CA . LEU A 1 451 ? -14.931 -1.658 7.670 1.00 81.31 451 LEU A CA 1
ATOM 3559 C C . LEU A 1 451 ? -13.454 -1.339 7.934 1.00 81.31 451 LEU A C 1
ATOM 3561 O O . LEU A 1 451 ? -13.100 -0.952 9.048 1.00 81.31 451 LEU A O 1
ATOM 3565 N N . GLN A 1 452 ? -12.598 -1.429 6.920 1.00 72.31 452 GLN A N 1
ATOM 3566 C CA . GLN A 1 452 ? -11.167 -1.155 7.054 1.00 72.31 452 GLN A CA 1
ATOM 3567 C C . GLN A 1 452 ? -10.861 0.342 7.214 1.00 72.31 452 GLN A C 1
ATOM 3569 O O . GLN A 1 452 ? -10.181 0.733 8.163 1.00 72.31 452 GLN A O 1
ATOM 3574 N N . SER A 1 453 ? -11.377 1.199 6.325 1.00 66.88 453 SER A N 1
ATOM 3575 C CA . SER A 1 453 ? -11.015 2.627 6.271 1.00 66.88 453 SER A CA 1
ATOM 3576 C C . SER A 1 453 ? -12.078 3.587 6.815 1.00 66.88 453 SER A C 1
ATOM 3578 O O . SER A 1 453 ? -11.849 4.796 6.814 1.00 66.88 453 SER A O 1
ATOM 3580 N N . ARG A 1 454 ? -13.248 3.099 7.268 1.00 74.56 454 ARG A N 1
ATOM 3581 C CA . ARG A 1 454 ? -14.451 3.880 7.684 1.00 74.56 454 ARG A CA 1
ATOM 3582 C C . ARG A 1 454 ? -15.070 4.757 6.600 1.00 74.56 454 ARG A C 1
ATOM 3584 O O . ARG A 1 454 ? -16.116 5.369 6.808 1.00 74.56 454 ARG A O 1
ATOM 3591 N N . GLN A 1 455 ? -14.421 4.846 5.454 1.00 79.88 455 GLN A N 1
ATOM 3592 C CA . GLN A 1 455 ? -14.845 5.639 4.327 1.00 79.88 455 GLN A CA 1
ATOM 3593 C C . GLN A 1 455 ? -14.487 4.895 3.048 1.00 79.88 455 GLN A C 1
ATOM 3595 O O . GLN A 1 455 ? -13.378 4.387 2.911 1.00 79.88 455 GLN A O 1
ATOM 3600 N N . LEU A 1 456 ? -15.423 4.877 2.108 1.00 85.56 456 LEU A N 1
ATOM 3601 C CA . LEU A 1 456 ? -15.221 4.405 0.748 1.00 85.56 456 LEU A CA 1
ATOM 3602 C C . LEU A 1 456 ? -15.012 5.617 -0.163 1.00 85.56 456 LEU A C 1
ATOM 3604 O O . LEU A 1 456 ? -15.847 6.523 -0.180 1.00 85.56 456 LEU A O 1
ATOM 3608 N N . SER A 1 457 ? -13.915 5.664 -0.914 1.00 86.44 457 SER A N 1
ATOM 3609 C CA . SER A 1 457 ? -13.665 6.725 -1.895 1.00 86.44 457 SER A CA 1
ATOM 3610 C C . SER A 1 457 ? -14.068 6.320 -3.313 1.00 86.44 457 SER A C 1
ATOM 3612 O O . SER A 1 457 ? -14.221 5.141 -3.623 1.00 86.44 457 SER A O 1
ATOM 3614 N N . PHE A 1 458 ? -14.194 7.300 -4.209 1.00 88.62 458 PHE A N 1
ATOM 3615 C CA . PHE A 1 458 ? -14.354 7.045 -5.644 1.00 88.62 458 PHE A CA 1
ATOM 3616 C C . PHE A 1 458 ? -13.218 6.198 -6.237 1.00 88.62 458 PHE A C 1
ATOM 3618 O O . PHE A 1 458 ? -13.467 5.371 -7.111 1.00 88.62 458 PHE A O 1
ATOM 3625 N N . GLY A 1 459 ? -11.983 6.382 -5.756 1.00 84.75 459 GLY A N 1
ATOM 3626 C CA . GLY A 1 459 ? -10.844 5.561 -6.173 1.00 84.75 459 GLY A CA 1
ATOM 3627 C C . GLY A 1 459 ? -11.041 4.097 -5.784 1.00 84.75 459 GLY A C 1
ATOM 3628 O O . GLY A 1 459 ? -10.922 3.223 -6.635 1.00 84.75 459 GLY A O 1
ATOM 3629 N N . ASP A 1 460 ? -11.453 3.843 -4.537 1.00 85.12 460 ASP A N 1
ATOM 3630 C CA . ASP A 1 460 ? -11.760 2.488 -4.061 1.00 85.12 460 ASP A CA 1
ATOM 3631 C C . ASP A 1 460 ? -12.906 1.858 -4.858 1.00 85.12 460 ASP A C 1
ATOM 3633 O O . ASP A 1 460 ? -12.806 0.716 -5.296 1.00 85.12 460 ASP A O 1
ATOM 3637 N N . LEU A 1 461 ? -13.982 2.620 -5.090 1.00 89.56 461 LEU A N 1
ATOM 3638 C CA . LEU A 1 461 ? -15.119 2.189 -5.899 1.00 89.56 461 LEU A CA 1
ATOM 3639 C C . LEU A 1 461 ? -14.660 1.747 -7.291 1.00 89.56 461 LEU A C 1
ATOM 3641 O O . LEU A 1 461 ? -15.010 0.660 -7.748 1.00 89.56 461 LEU A O 1
ATOM 3645 N N . ARG A 1 462 ? -13.862 2.579 -7.962 1.00 87.62 462 ARG A N 1
ATOM 3646 C CA . ARG A 1 462 ? -13.337 2.269 -9.289 1.00 87.62 462 ARG A CA 1
ATOM 3647 C C . ARG A 1 462 ? -12.463 1.019 -9.267 1.00 87.62 462 ARG A C 1
ATOM 3649 O O . ARG A 1 462 ? -12.632 0.157 -10.124 1.00 87.62 462 ARG A O 1
ATOM 3656 N N . ASP A 1 463 ? -11.557 0.910 -8.305 1.00 84.12 463 ASP A N 1
ATOM 3657 C CA . ASP A 1 463 ? -10.633 -0.216 -8.202 1.00 84.12 463 ASP A CA 1
ATOM 3658 C C . ASP A 1 463 ? -11.376 -1.537 -7.942 1.00 84.12 463 ASP A C 1
ATOM 3660 O O . ASP A 1 463 ? -11.058 -2.555 -8.563 1.00 84.12 463 ASP A O 1
ATOM 3664 N N . ILE A 1 464 ? -12.408 -1.526 -7.089 1.00 86.31 464 ILE A N 1
ATOM 3665 C CA . ILE A 1 464 ? -13.278 -2.687 -6.839 1.00 86.31 464 ILE A CA 1
ATOM 3666 C C . ILE A 1 464 ? -13.987 -3.111 -8.136 1.00 86.31 464 ILE A C 1
ATOM 3668 O O . ILE A 1 464 ? -13.982 -4.293 -8.490 1.00 86.31 464 ILE A O 1
ATOM 3672 N N . LEU A 1 465 ? -14.541 -2.160 -8.896 1.00 87.00 465 LEU A N 1
ATOM 3673 C CA . LEU A 1 465 ? -15.196 -2.438 -10.183 1.00 87.00 465 LEU A CA 1
ATOM 3674 C C . LEU A 1 465 ? -14.207 -2.949 -11.244 1.00 87.00 465 LEU A C 1
ATOM 3676 O O . LEU A 1 465 ? -14.506 -3.873 -12.004 1.00 87.00 465 LEU A O 1
ATOM 3680 N N . ALA A 1 466 ? -13.003 -2.379 -11.300 1.00 82.69 466 ALA A N 1
ATOM 3681 C CA . ALA A 1 466 ? -11.982 -2.768 -12.266 1.00 82.69 466 ALA A CA 1
ATOM 3682 C C . ALA A 1 466 ? -11.467 -4.198 -12.030 1.00 82.69 466 ALA A C 1
ATOM 3684 O O . ALA A 1 466 ? -11.169 -4.911 -12.996 1.00 82.69 466 ALA A O 1
ATOM 3685 N N . ARG A 1 467 ? -11.409 -4.642 -10.767 1.00 78.06 467 ARG A N 1
ATOM 3686 C CA . ARG A 1 467 ? -10.978 -5.995 -10.369 1.00 78.06 467 ARG A CA 1
ATOM 3687 C C . ARG A 1 467 ? -12.035 -7.072 -10.602 1.00 78.06 467 ARG A C 1
ATOM 3689 O O . ARG A 1 467 ? -11.662 -8.219 -10.839 1.00 78.06 467 ARG A O 1
ATOM 3696 N N . ASN A 1 468 ? -13.314 -6.713 -10.555 1.00 80.94 468 ASN A N 1
ATOM 3697 C CA . ASN A 1 468 ? -14.423 -7.655 -10.652 1.00 80.94 468 ASN A CA 1
ATOM 3698 C C . ASN A 1 468 ? -14.926 -7.853 -12.095 1.00 80.94 468 ASN A C 1
ATOM 3700 O O . ASN A 1 468 ? -14.657 -7.057 -12.997 1.00 80.94 468 ASN A O 1
ATOM 3704 N N . GLU A 1 469 ? -15.638 -8.960 -12.327 1.00 79.56 469 GLU A N 1
ATOM 3705 C CA . GLU A 1 469 ? -16.099 -9.385 -13.662 1.00 79.56 469 GLU A CA 1
ATOM 3706 C C . GLU A 1 469 ? -17.354 -8.646 -14.153 1.00 79.56 469 GLU A C 1
ATOM 3708 O O . GLU A 1 469 ? -17.603 -8.608 -15.359 1.00 79.56 469 GLU A O 1
ATOM 3713 N N . LEU A 1 470 ? -18.136 -8.048 -13.250 1.00 85.44 470 LEU A N 1
ATOM 3714 C CA . LEU A 1 470 ? -19.257 -7.191 -13.629 1.00 85.44 470 LEU A CA 1
ATOM 3715 C C . LEU A 1 470 ? -18.699 -5.834 -14.074 1.00 85.44 470 LEU A C 1
ATOM 3717 O O . LEU A 1 470 ? -18.154 -5.086 -13.265 1.00 85.44 470 LEU A O 1
ATOM 3721 N N . LYS A 1 471 ? -18.779 -5.557 -15.377 1.00 85.50 471 LYS A N 1
ATOM 3722 C CA . LYS A 1 471 ? -18.228 -4.353 -16.016 1.00 85.50 471 LYS A CA 1
ATOM 3723 C C . LYS A 1 471 ? -19.307 -3.310 -16.283 1.00 85.50 471 LYS A C 1
ATOM 3725 O O . LYS A 1 471 ? -20.486 -3.641 -16.380 1.00 85.50 471 LYS A O 1
ATOM 3730 N N . LEU A 1 472 ? -18.897 -2.047 -16.404 1.00 85.31 472 LEU A N 1
ATOM 3731 C CA . LEU A 1 472 ? -19.801 -0.942 -16.721 1.00 85.31 472 LEU A CA 1
ATOM 3732 C C . LEU A 1 472 ? -20.397 -1.131 -18.120 1.00 85.31 472 LEU A C 1
ATOM 3734 O O . LEU A 1 472 ? -19.664 -1.515 -19.040 1.00 85.31 472 LEU A O 1
ATOM 3738 N N . PRO A 1 473 ? -21.696 -0.838 -18.303 1.00 82.62 473 PRO A N 1
ATOM 3739 C CA . PRO A 1 473 ? -22.304 -0.863 -19.623 1.00 82.62 473 PRO A CA 1
ATOM 3740 C C . PRO A 1 473 ? -21.664 0.198 -20.526 1.00 82.62 473 PRO A C 1
ATOM 3742 O O . PRO A 1 473 ? -21.335 1.300 -20.085 1.00 82.62 473 PRO A O 1
ATOM 3745 N N . ASP A 1 474 ? -21.503 -0.140 -21.802 1.00 82.62 474 ASP A N 1
ATOM 3746 C CA . ASP A 1 474 ? -20.978 0.780 -22.808 1.00 82.62 474 ASP A CA 1
ATOM 3747 C C . ASP A 1 474 ? -21.970 1.919 -23.105 1.00 82.62 474 ASP A C 1
ATOM 3749 O O . ASP A 1 474 ? -23.191 1.782 -22.979 1.00 82.62 474 ASP A O 1
ATOM 3753 N N . LEU A 1 475 ? -21.443 3.064 -23.536 1.00 81.19 475 LEU A N 1
ATOM 3754 C CA . LEU A 1 475 ? -22.238 4.232 -23.900 1.00 81.19 475 LEU A CA 1
ATOM 3755 C C . LEU A 1 475 ? -22.802 4.083 -25.318 1.00 81.19 475 LEU A C 1
ATOM 3757 O O . LEU A 1 475 ? -22.072 3.814 -26.272 1.00 81.19 475 LEU A O 1
ATOM 3761 N N . THR A 1 476 ? -24.087 4.401 -25.499 1.00 73.31 476 THR A N 1
ATOM 3762 C CA . THR A 1 476 ? -24.778 4.396 -26.806 1.00 73.31 476 THR A CA 1
ATOM 3763 C C . THR A 1 476 ? -24.384 5.570 -27.726 1.00 73.31 476 THR A C 1
ATOM 3765 O O . THR A 1 476 ? -25.122 5.912 -28.647 1.00 73.31 476 THR A O 1
ATOM 3768 N N . GLY A 1 477 ? -23.230 6.209 -27.486 1.00 70.81 477 GLY A N 1
ATOM 3769 C CA . GLY A 1 477 ? -22.687 7.338 -28.252 1.00 70.81 477 GLY A CA 1
ATOM 3770 C C . GLY A 1 477 ? -22.567 8.648 -27.459 1.00 70.81 477 GLY A C 1
ATOM 3771 O O . GLY A 1 477 ? -22.720 8.681 -26.237 1.00 70.81 477 GLY A O 1
ATOM 3772 N N . VAL A 1 478 ? -22.303 9.754 -28.169 1.00 68.56 478 VAL A N 1
ATOM 3773 C CA . VAL A 1 478 ? -22.065 11.090 -27.576 1.00 68.56 478 VAL A CA 1
ATOM 3774 C C . VAL A 1 478 ? -23.300 11.617 -26.832 1.00 68.56 478 VAL A C 1
ATOM 3776 O O . VAL A 1 478 ? -23.165 12.270 -25.802 1.00 68.56 478 VAL A O 1
ATOM 3779 N N . SER A 1 479 ? -24.514 11.291 -27.287 1.00 65.69 479 SER A N 1
ATOM 3780 C CA . SER A 1 479 ? -25.750 11.661 -26.580 1.00 65.69 479 SER A CA 1
ATOM 3781 C C . SER A 1 479 ? -25.857 10.990 -25.206 1.00 65.69 479 SER A C 1
ATOM 3783 O O . SER A 1 479 ? -26.277 11.633 -24.246 1.00 65.69 479 SER A O 1
ATOM 3785 N N . GLY A 1 480 ? -25.417 9.734 -25.076 1.00 68.19 480 GLY A N 1
ATOM 3786 C CA . GLY A 1 480 ? -25.359 9.012 -23.801 1.00 68.19 480 GLY A CA 1
ATOM 3787 C C . GLY A 1 480 ? -24.336 9.604 -22.827 1.00 68.19 480 GLY A C 1
ATOM 3788 O O . GLY A 1 480 ? -24.590 9.647 -21.626 1.00 68.19 480 GLY A O 1
ATOM 3789 N N . TRP A 1 481 ? -23.231 10.151 -23.345 1.00 74.50 481 TRP A N 1
ATOM 3790 C CA . TRP A 1 481 ? -22.210 10.840 -22.549 1.00 74.50 481 TRP A CA 1
ATOM 3791 C C . TRP A 1 481 ? -22.740 12.117 -21.874 1.00 74.50 481 TRP A C 1
ATOM 3793 O O . TRP A 1 481 ? -22.504 12.333 -20.684 1.00 74.50 481 TRP A O 1
ATOM 3803 N N . TRP A 1 482 ? -23.542 12.918 -22.589 1.00 69.38 482 TRP A N 1
ATOM 3804 C CA . TRP A 1 482 ? -24.197 14.112 -22.029 1.00 69.38 482 TRP A CA 1
ATOM 3805 C C . TRP A 1 482 ? -25.179 13.787 -20.892 1.00 69.38 482 TRP A C 1
ATOM 3807 O O . TRP A 1 482 ? -25.311 14.567 -19.951 1.00 69.38 482 TRP A O 1
ATOM 3817 N N . HIS A 1 483 ? -25.821 12.614 -20.932 1.00 65.31 483 HIS A N 1
ATOM 3818 C CA . HIS A 1 483 ? -26.714 12.131 -19.868 1.00 65.31 483 HIS A CA 1
ATOM 3819 C C . HIS A 1 483 ? -25.960 11.546 -18.656 1.00 65.31 483 HIS A C 1
ATOM 3821 O O . HIS A 1 483 ? -26.585 11.119 -17.682 1.00 65.31 483 HIS A O 1
ATOM 3827 N N . GLY A 1 484 ? -24.624 11.561 -18.692 1.00 67.94 484 GLY A N 1
ATOM 3828 C CA . GLY A 1 484 ? -23.741 11.095 -17.633 1.00 67.94 484 GLY A CA 1
ATOM 3829 C C . GLY A 1 484 ? -23.337 9.634 -17.806 1.00 67.94 484 GLY A C 1
ATOM 3830 O O . GLY A 1 484 ? -24.188 8.744 -17.876 1.00 67.94 484 GLY A O 1
ATOM 3831 N N . ASP A 1 485 ? -22.025 9.411 -17.813 1.00 80.19 485 ASP A N 1
ATOM 3832 C CA . ASP A 1 485 ? -21.395 8.090 -17.776 1.00 80.19 485 ASP A CA 1
ATOM 3833 C C . ASP A 1 485 ? -21.899 7.243 -16.576 1.00 80.19 485 ASP A C 1
ATOM 3835 O O . ASP A 1 485 ? -22.101 7.800 -15.485 1.00 80.19 485 ASP A O 1
ATOM 3839 N N . PRO A 1 486 ? -22.147 5.926 -16.764 1.00 82.62 486 PRO A N 1
ATOM 3840 C CA . PRO A 1 486 ? -22.487 4.977 -15.704 1.00 82.62 486 PRO A CA 1
ATOM 3841 C C . PRO A 1 486 ? -21.675 5.123 -14.413 1.00 82.62 486 PRO A C 1
ATOM 3843 O O . PRO A 1 486 ? -22.275 5.135 -13.336 1.00 82.62 486 PRO A O 1
ATOM 3846 N N . LEU A 1 487 ? -20.351 5.313 -14.482 1.00 87.88 487 LEU A N 1
ATOM 3847 C CA . LEU A 1 487 ? -19.541 5.460 -13.267 1.00 87.88 487 LEU A CA 1
ATOM 3848 C C . LEU A 1 487 ? -19.854 6.767 -12.529 1.00 87.88 487 LEU A C 1
ATOM 3850 O O . LEU A 1 487 ? -19.969 6.786 -11.305 1.00 87.88 487 LEU A O 1
ATOM 3854 N N . ARG A 1 488 ? -20.085 7.865 -13.256 1.00 86.50 488 ARG A N 1
ATOM 3855 C CA . ARG A 1 488 ? -20.519 9.142 -12.659 1.00 86.50 488 ARG A CA 1
ATOM 3856 C C . ARG A 1 488 ? -21.933 9.079 -12.088 1.00 86.50 488 ARG A C 1
ATOM 3858 O O . ARG A 1 488 ? -22.230 9.770 -11.112 1.00 86.50 488 ARG A O 1
ATOM 3865 N N . LYS A 1 489 ? -22.830 8.297 -12.695 1.00 88.12 489 LYS A N 1
ATOM 3866 C CA . LYS A 1 489 ? -24.167 8.039 -12.136 1.00 88.12 489 LYS A CA 1
ATOM 3867 C C . LYS A 1 489 ? -24.057 7.264 -10.829 1.00 88.12 489 LYS A C 1
ATOM 3869 O O . LYS A 1 489 ? -24.690 7.665 -9.853 1.00 88.12 489 LYS A O 1
ATOM 3874 N N . LEU A 1 490 ? -23.201 6.244 -10.796 1.00 90.25 490 LEU A N 1
ATOM 3875 C CA . LEU A 1 490 ? -22.906 5.474 -9.595 1.00 90.25 490 LEU A CA 1
ATOM 3876 C C . LEU A 1 490 ? -22.291 6.352 -8.501 1.00 90.25 490 LEU A C 1
ATOM 3878 O O . LEU A 1 490 ? -22.820 6.383 -7.399 1.00 90.25 490 LEU A O 1
ATOM 3882 N N . ASP A 1 491 ? -21.272 7.154 -8.812 1.00 91.44 491 ASP A N 1
ATOM 3883 C CA . ASP A 1 491 ? -20.652 8.103 -7.874 1.00 91.44 491 ASP A CA 1
ATOM 3884 C C . ASP A 1 491 ? -21.690 9.044 -7.232 1.00 91.44 491 ASP A C 1
ATOM 3886 O O . ASP A 1 491 ? -21.761 9.195 -6.009 1.00 91.44 491 ASP A O 1
ATOM 3890 N N . LYS A 1 492 ? -22.590 9.614 -8.045 1.00 89.44 492 LYS A N 1
ATOM 3891 C CA . LYS A 1 492 ? -23.689 10.463 -7.556 1.00 89.44 492 LYS A CA 1
ATOM 3892 C C . LYS A 1 492 ? -24.732 9.693 -6.744 1.00 89.44 492 LYS A C 1
ATOM 3894 O O . LYS A 1 492 ? -25.315 10.265 -5.820 1.00 89.44 492 LYS A O 1
ATOM 3899 N N . ALA A 1 493 ? -25.032 8.445 -7.097 1.00 91.25 493 ALA A N 1
ATOM 3900 C CA . ALA A 1 493 ? -25.955 7.598 -6.343 1.00 91.25 493 ALA A CA 1
ATOM 3901 C C . ALA A 1 493 ? -25.363 7.231 -4.974 1.00 91.25 493 ALA A C 1
ATOM 3903 O O . ALA A 1 493 ? -26.025 7.417 -3.954 1.00 91.25 493 ALA A O 1
ATOM 3904 N N . MET A 1 494 ? -24.084 6.858 -4.934 1.00 91.69 494 MET A N 1
ATOM 3905 C CA . MET A 1 494 ? -23.324 6.544 -3.722 1.00 91.69 494 MET A CA 1
ATOM 3906 C C . MET A 1 494 ? -23.220 7.758 -2.790 1.00 91.69 494 MET A C 1
ATOM 3908 O O . MET A 1 494 ? -23.559 7.668 -1.611 1.00 91.69 494 MET A O 1
ATOM 3912 N N . ALA A 1 495 ? -22.886 8.940 -3.321 1.00 89.00 495 ALA A N 1
ATOM 3913 C CA . ALA A 1 495 ? -22.820 10.181 -2.542 1.00 89.00 495 ALA A CA 1
ATOM 3914 C C . ALA A 1 495 ? -24.175 10.617 -1.950 1.00 89.00 495 ALA A C 1
ATOM 3916 O O . ALA A 1 495 ? -24.227 11.313 -0.927 1.00 89.00 495 ALA A O 1
ATOM 3917 N N . ARG A 1 496 ? -25.288 10.225 -2.585 1.00 87.31 496 ARG A N 1
ATOM 3918 C CA . ARG A 1 496 ? -26.644 10.461 -2.066 1.00 87.31 496 ARG A CA 1
ATOM 3919 C C . ARG A 1 496 ? -27.055 9.406 -1.040 1.00 87.31 496 ARG A C 1
ATOM 3921 O O . ARG A 1 496 ? -27.556 9.791 0.015 1.00 87.31 496 ARG A O 1
ATOM 3928 N N . GLY A 1 497 ? -26.852 8.124 -1.343 1.00 85.81 497 GLY A N 1
ATOM 3929 C CA . GLY A 1 497 ? -27.305 6.994 -0.530 1.00 85.81 497 GLY A CA 1
ATOM 3930 C C . GLY A 1 497 ? -26.459 6.736 0.717 1.00 85.81 497 GLY A C 1
ATOM 3931 O O . GLY A 1 497 ? -26.975 6.216 1.705 1.00 85.81 497 GLY A O 1
ATOM 3932 N N . ILE A 1 498 ? -25.180 7.120 0.696 1.00 88.56 498 ILE A N 1
ATOM 3933 C CA . ILE A 1 498 ? -24.204 6.792 1.743 1.00 88.56 498 ILE A CA 1
ATOM 3934 C C . ILE A 1 498 ? -23.460 8.062 2.200 1.00 88.56 498 ILE A C 1
ATOM 3936 O O . ILE A 1 498 ? -22.246 8.200 2.043 1.00 88.56 498 ILE A O 1
ATOM 3940 N N . PRO A 1 499 ? -24.183 9.058 2.741 1.00 82.19 499 PRO A N 1
ATOM 3941 C CA . PRO A 1 499 ? -23.572 10.323 3.129 1.00 82.19 499 PRO A CA 1
ATOM 3942 C C . PRO A 1 499 ? -22.588 10.144 4.295 1.00 82.19 499 PRO A C 1
ATOM 3944 O O . PRO A 1 499 ? -22.908 9.517 5.299 1.00 82.19 499 PRO A O 1
ATOM 3947 N N . GLY A 1 500 ? -21.397 10.736 4.176 1.00 77.69 500 GLY A N 1
ATOM 3948 C CA . GLY A 1 500 ? -20.355 10.726 5.213 1.00 77.69 500 GLY A CA 1
ATOM 3949 C C . GLY A 1 500 ? -19.438 9.502 5.160 1.00 77.69 500 GLY A C 1
ATOM 3950 O O . GLY A 1 500 ? -18.235 9.653 5.351 1.00 77.69 500 GLY A O 1
ATOM 3951 N N . ALA A 1 501 ? -19.991 8.337 4.818 1.00 85.19 501 ALA A N 1
ATOM 3952 C CA . ALA A 1 501 ? -19.254 7.090 4.607 1.00 85.19 501 ALA A CA 1
ATOM 3953 C C . ALA A 1 501 ? -18.746 6.918 3.162 1.00 85.19 501 ALA A C 1
ATOM 3955 O O . ALA A 1 501 ? -17.747 6.241 2.955 1.00 85.19 501 ALA A O 1
ATOM 3956 N N . TYR A 1 502 ? -19.370 7.551 2.162 1.00 89.00 502 TYR A N 1
ATOM 3957 C CA . TYR A 1 502 ? -18.850 7.599 0.793 1.00 89.00 502 TYR A CA 1
ATOM 3958 C C . TYR A 1 502 ? -18.298 8.982 0.458 1.00 89.00 502 TYR A C 1
ATOM 3960 O O . TYR A 1 502 ? -18.926 10.011 0.734 1.00 89.00 502 TYR A O 1
ATOM 3968 N N . ARG A 1 503 ? -17.131 8.998 -0.179 1.00 85.50 503 ARG A N 1
ATOM 3969 C CA . ARG A 1 503 ? -16.464 10.200 -0.651 1.00 85.50 503 ARG A CA 1
ATOM 3970 C C . ARG A 1 503 ? -16.515 10.269 -2.180 1.00 85.50 503 ARG A C 1
ATOM 3972 O O . ARG A 1 503 ? -15.888 9.431 -2.831 1.00 85.50 503 ARG A O 1
ATOM 3979 N N . PRO A 1 504 ? -17.188 11.287 -2.743 1.00 87.56 504 PRO A N 1
ATOM 3980 C CA . PRO A 1 504 ? -17.281 11.439 -4.184 1.00 87.56 504 PRO A CA 1
ATOM 3981 C C . PRO A 1 504 ? -15.921 11.733 -4.812 1.00 87.56 504 PRO A C 1
ATOM 3983 O O . PRO A 1 504 ? -15.002 12.223 -4.146 1.00 87.56 504 PRO A O 1
ATOM 3986 N N . GLY A 1 505 ? -15.814 11.438 -6.105 1.00 85.00 505 GLY A N 1
ATOM 3987 C CA . GLY A 1 505 ? -14.591 11.675 -6.857 1.00 85.00 505 GLY A CA 1
ATOM 3988 C C . GLY A 1 505 ? -14.267 13.163 -6.964 1.00 85.00 505 GLY A C 1
ATOM 3989 O O . GLY A 1 505 ? -15.149 14.008 -7.122 1.00 85.00 505 GLY A O 1
ATOM 3990 N N . GLU A 1 506 ? -12.980 13.484 -6.876 1.00 86.69 506 GLU A N 1
ATOM 3991 C CA . GLU A 1 506 ? -12.495 14.843 -7.092 1.00 86.69 506 GLU A CA 1
ATOM 3992 C C . GLU A 1 506 ? -12.672 15.256 -8.564 1.00 86.69 506 GLU A C 1
ATOM 3994 O O . GLU A 1 506 ? -12.852 14.425 -9.460 1.00 86.69 506 GLU A O 1
ATOM 3999 N N . PHE A 1 507 ? -12.611 16.559 -8.841 1.00 84.38 507 PHE A N 1
ATOM 4000 C CA . PHE A 1 507 ? -12.873 17.086 -10.187 1.00 84.38 507 PHE A CA 1
ATOM 4001 C C . PHE A 1 507 ? -11.923 16.519 -11.258 1.00 84.38 507 PHE A C 1
ATOM 4003 O O . PHE A 1 507 ? -12.328 16.342 -12.403 1.00 84.38 507 PHE A O 1
ATOM 4010 N N . TYR A 1 508 ? -10.670 16.226 -10.899 1.00 82.88 508 TYR A N 1
ATOM 4011 C CA . TYR A 1 508 ? -9.653 15.759 -11.841 1.00 82.88 508 TYR A CA 1
ATOM 4012 C C . TYR A 1 508 ? -9.825 14.277 -12.193 1.00 82.88 508 TYR A C 1
ATOM 4014 O O . TYR A 1 508 ? -9.691 13.930 -13.362 1.00 82.88 508 TYR A O 1
ATOM 4022 N N . THR A 1 509 ? -10.194 13.411 -11.241 1.00 84.62 509 THR A N 1
ATOM 4023 C CA . THR A 1 509 ? -10.490 11.996 -11.528 1.00 84.62 509 THR A CA 1
ATOM 4024 C C . THR A 1 509 ? -11.816 11.851 -12.259 1.00 84.62 509 THR A C 1
ATOM 4026 O O . THR A 1 509 ? -11.890 11.175 -13.280 1.00 84.62 509 THR A O 1
ATOM 4029 N N . THR A 1 510 ? -12.862 12.537 -11.793 1.00 85.75 510 THR A N 1
ATOM 4030 C CA . THR A 1 510 ? -14.187 12.485 -12.432 1.00 85.75 510 THR A CA 1
ATOM 4031 C C . THR A 1 510 ? -14.203 13.157 -13.803 1.00 85.75 510 THR A C 1
ATOM 4033 O O . THR A 1 510 ? -14.912 12.704 -14.702 1.00 85.75 510 THR A O 1
ATOM 4036 N N . GLY A 1 511 ? -13.420 14.224 -13.984 1.00 85.38 511 GLY A N 1
ATOM 4037 C CA . GLY A 1 511 ? -13.225 14.895 -15.266 1.00 85.38 511 GLY A CA 1
ATOM 4038 C C . GLY A 1 511 ? -12.426 14.043 -16.248 1.00 85.38 511 GLY A C 1
ATOM 4039 O O . GLY A 1 511 ? -12.844 13.899 -17.397 1.00 85.38 511 GLY A O 1
ATOM 4040 N N . LEU A 1 512 ? -11.326 13.432 -15.794 1.00 87.06 512 LEU A N 1
ATOM 4041 C CA . LEU A 1 512 ? -10.531 12.518 -16.614 1.00 87.06 512 LEU A CA 1
ATOM 4042 C C . LEU A 1 512 ? -11.338 11.283 -17.022 1.00 87.06 512 LEU A C 1
ATOM 4044 O O . LEU A 1 512 ? -11.280 10.897 -18.185 1.00 87.06 512 LEU A O 1
ATOM 4048 N N . GLU A 1 513 ? -12.130 10.712 -16.111 1.00 87.00 513 GLU A N 1
ATOM 4049 C CA . GLU A 1 513 ? -13.034 9.599 -16.417 1.00 87.00 513 GLU A CA 1
ATOM 4050 C C . GLU A 1 513 ? -14.102 9.995 -17.433 1.00 87.00 513 GLU A C 1
ATOM 4052 O O . GLU A 1 513 ? -14.314 9.302 -18.426 1.00 87.00 513 GLU A O 1
ATOM 4057 N N . ALA A 1 514 ? -14.732 11.159 -17.247 1.00 84.88 514 ALA A N 1
ATOM 4058 C CA . ALA A 1 514 ? -15.675 11.671 -18.229 1.00 84.88 514 ALA A CA 1
ATOM 4059 C C . ALA A 1 514 ? -15.006 11.795 -19.605 1.00 84.88 514 ALA A C 1
ATOM 4061 O O . ALA A 1 514 ? -15.572 11.349 -20.598 1.00 84.88 514 ALA A O 1
ATOM 4062 N N . PHE A 1 515 ? -13.801 12.354 -19.680 1.00 86.00 515 PHE A N 1
ATOM 4063 C CA . PHE A 1 515 ? -13.088 12.506 -20.943 1.00 86.00 515 PHE A CA 1
ATOM 4064 C C . PHE A 1 515 ? -12.703 11.158 -21.575 1.00 86.00 515 PHE A C 1
ATOM 4066 O O . PHE A 1 515 ? -12.954 10.943 -22.761 1.00 86.00 515 PHE A O 1
ATOM 4073 N N . SER A 1 516 ? -12.137 10.228 -20.803 1.00 87.12 516 SER A N 1
ATOM 4074 C CA . SER A 1 516 ? -11.674 8.933 -21.314 1.00 87.12 516 SER A CA 1
ATOM 4075 C C . SER A 1 516 ? -12.827 7.997 -21.694 1.00 87.12 516 SER A C 1
ATOM 4077 O O . SER A 1 516 ? -12.702 7.254 -22.671 1.00 87.12 516 SER A O 1
ATOM 4079 N N . SER A 1 517 ? -13.985 8.100 -21.029 1.00 86.06 517 SER A N 1
ATOM 4080 C CA . SER A 1 517 ? -15.198 7.336 -21.366 1.00 86.06 517 SER A CA 1
ATOM 4081 C C . SER A 1 517 ? -15.642 7.528 -22.823 1.00 86.06 517 SER A C 1
ATOM 4083 O O . SER A 1 517 ? -16.137 6.586 -23.441 1.00 86.06 517 SER A O 1
ATOM 4085 N N . LEU A 1 518 ? -15.385 8.696 -23.432 1.00 86.06 518 LEU A N 1
ATOM 4086 C CA . LEU A 1 518 ? -15.669 8.939 -24.853 1.00 86.06 518 LEU A CA 1
ATOM 4087 C C . LEU A 1 518 ? -14.908 7.970 -25.759 1.00 86.06 518 LEU A C 1
ATOM 4089 O O . LEU A 1 518 ? -15.470 7.475 -26.733 1.00 86.06 518 LEU A O 1
ATOM 4093 N N . PHE A 1 519 ? -13.652 7.673 -25.429 1.00 86.31 519 PHE A N 1
ATOM 4094 C CA . PHE A 1 519 ? -12.799 6.779 -26.207 1.00 86.31 519 PHE A CA 1
ATOM 4095 C C . PHE A 1 519 ? -12.949 5.314 -25.796 1.00 86.31 519 PHE A C 1
ATOM 4097 O O . PHE A 1 519 ? -12.722 4.428 -26.613 1.00 86.31 519 PHE A O 1
ATOM 4104 N N . TYR A 1 520 ? -13.298 5.036 -24.539 1.00 88.12 520 TYR A N 1
ATOM 4105 C CA . TYR A 1 520 ? -13.277 3.671 -24.003 1.00 88.12 520 TYR A CA 1
ATOM 4106 C C . TYR A 1 520 ? -14.652 3.006 -24.053 1.00 88.12 520 TYR A C 1
ATOM 4108 O O . TYR A 1 520 ? -14.769 1.865 -24.509 1.00 88.12 520 TYR A O 1
ATOM 4116 N N . ALA A 1 521 ? -15.687 3.745 -23.655 1.00 84.00 521 ALA A N 1
ATOM 4117 C CA . ALA A 1 521 ? -17.050 3.251 -23.505 1.00 84.00 521 ALA A CA 1
ATOM 4118 C C . ALA A 1 521 ? -17.861 3.292 -24.805 1.00 84.00 521 ALA A C 1
ATOM 4120 O O . ALA A 1 521 ? -18.940 2.716 -24.859 1.00 84.00 521 ALA A O 1
ATOM 4121 N N . THR A 1 522 ? -17.394 3.984 -25.852 1.00 86.50 522 THR A N 1
ATOM 4122 C CA . THR A 1 522 ? -18.089 4.033 -27.150 1.00 86.50 522 THR A CA 1
ATOM 4123 C C . THR A 1 522 ? -17.365 3.191 -28.197 1.00 86.50 522 THR A C 1
ATOM 4125 O O . THR A 1 522 ? -16.136 3.188 -28.275 1.00 86.50 522 THR A O 1
ATOM 4128 N N . ASN A 1 523 ? -18.122 2.503 -29.057 1.00 84.06 523 ASN A N 1
ATOM 4129 C CA . ASN A 1 523 ? -17.540 1.705 -30.144 1.00 84.06 523 ASN A CA 1
ATOM 4130 C C . ASN A 1 523 ? -16.759 2.574 -31.143 1.00 84.06 523 ASN A C 1
ATOM 4132 O O . ASN A 1 523 ? -15.676 2.194 -31.585 1.00 84.06 523 ASN A O 1
ATOM 4136 N N . THR A 1 524 ? -17.283 3.756 -31.480 1.00 85.44 524 THR A N 1
ATOM 4137 C CA . THR A 1 524 ? -16.645 4.691 -32.418 1.00 85.44 524 THR A CA 1
ATOM 4138 C C . THR A 1 524 ? -15.387 5.316 -31.829 1.00 85.44 524 THR A C 1
ATOM 4140 O O . THR A 1 524 ? -14.353 5.332 -32.493 1.00 85.44 524 THR A O 1
ATOM 4143 N N . GLY A 1 525 ? -15.436 5.776 -30.577 1.00 86.75 525 GLY A N 1
ATOM 4144 C CA . GLY A 1 525 ? -14.274 6.327 -29.887 1.00 86.75 525 GLY A CA 1
ATOM 4145 C C . GLY A 1 525 ? -13.156 5.300 -29.742 1.00 86.75 525 GLY A C 1
ATOM 4146 O O . GLY A 1 525 ? -11.995 5.629 -29.974 1.00 86.75 525 GLY A O 1
ATOM 4147 N N . ARG A 1 526 ? -13.501 4.037 -29.466 1.00 87.38 526 ARG A N 1
ATOM 4148 C CA . ARG A 1 526 ? -12.518 2.955 -29.350 1.00 87.38 526 ARG A CA 1
ATOM 4149 C C . ARG A 1 526 ? -11.890 2.592 -30.680 1.00 87.38 526 ARG A C 1
ATOM 4151 O O . ARG A 1 526 ? -10.685 2.353 -30.743 1.00 87.38 526 ARG A O 1
ATOM 4158 N N . LEU A 1 527 ? -12.697 2.577 -31.739 1.00 88.81 527 LEU A N 1
ATOM 4159 C CA . LEU A 1 527 ? -12.204 2.401 -33.096 1.00 88.81 527 LEU A CA 1
ATOM 4160 C C . LEU A 1 527 ? -11.199 3.511 -33.425 1.00 88.81 527 LEU A C 1
ATOM 4162 O O . LEU A 1 527 ? -10.062 3.211 -33.768 1.00 88.81 527 LEU A O 1
ATOM 4166 N N . VAL A 1 528 ? -11.561 4.780 -33.226 1.00 90.38 528 VAL A N 1
ATOM 4167 C CA . VAL A 1 528 ? -10.656 5.916 -33.470 1.00 90.38 528 VAL A CA 1
ATOM 4168 C C . VAL A 1 528 ? -9.388 5.820 -32.614 1.00 90.38 528 VAL A C 1
ATOM 4170 O O . VAL A 1 528 ? -8.283 6.026 -33.118 1.00 90.38 528 VAL A O 1
ATOM 4173 N N . LEU A 1 529 ? -9.515 5.457 -31.337 1.00 90.00 529 LEU A N 1
ATOM 4174 C CA . LEU A 1 529 ? -8.375 5.332 -30.436 1.00 90.00 529 LEU A CA 1
ATOM 4175 C C . LEU A 1 529 ? -7.400 4.234 -30.884 1.00 90.00 529 LEU A C 1
ATOM 4177 O O . LEU A 1 529 ? -6.210 4.503 -31.029 1.00 90.00 529 LEU A O 1
ATOM 4181 N N . LEU A 1 530 ? -7.885 3.006 -31.097 1.00 89.44 530 LEU A N 1
ATOM 4182 C CA . LEU A 1 530 ? -7.034 1.846 -31.386 1.00 89.44 530 LEU A CA 1
ATOM 4183 C C . LEU A 1 530 ? -6.545 1.793 -32.838 1.00 89.44 530 LEU A C 1
ATOM 4185 O O . LEU A 1 530 ? -5.530 1.151 -33.103 1.00 89.44 530 LEU A O 1
ATOM 4189 N N . TRP A 1 531 ? -7.266 2.410 -33.777 1.00 91.31 531 TRP A N 1
ATOM 4190 C CA . TRP A 1 531 ? -6.942 2.344 -35.206 1.00 91.31 531 TRP A CA 1
ATOM 4191 C C . TRP A 1 531 ? -6.286 3.612 -35.751 1.00 91.31 531 TRP A C 1
ATOM 4193 O O . TRP A 1 531 ? -5.616 3.535 -36.775 1.00 91.31 531 TRP A O 1
ATOM 4203 N N . ALA A 1 532 ? -6.436 4.760 -35.084 1.00 90.69 532 ALA A N 1
ATOM 4204 C CA . ALA A 1 532 ? -5.830 6.013 -35.529 1.00 90.69 532 ALA A CA 1
ATOM 4205 C C . ALA A 1 532 ? -4.915 6.622 -34.463 1.00 90.69 532 ALA A C 1
ATOM 4207 O O . ALA A 1 532 ? -3.709 6.709 -34.678 1.00 90.69 532 ALA A O 1
ATOM 4208 N N . ILE A 1 533 ? -5.456 7.006 -33.303 1.00 90.69 533 ILE A N 1
ATOM 4209 C CA . ILE A 1 533 ? -4.723 7.824 -32.321 1.00 90.69 533 ILE A CA 1
ATOM 4210 C C . ILE A 1 533 ? -3.512 7.078 -31.751 1.00 90.69 533 ILE A C 1
ATOM 4212 O O . ILE A 1 533 ? -2.411 7.622 -31.749 1.00 90.69 533 ILE A O 1
ATOM 4216 N N . LEU A 1 534 ? -3.691 5.845 -31.268 1.00 90.19 534 LEU A N 1
ATOM 4217 C CA . LEU A 1 534 ? -2.630 5.107 -30.582 1.00 90.19 534 LEU A CA 1
ATOM 4218 C C . LEU A 1 534 ? -1.463 4.725 -31.519 1.00 90.19 534 LEU A C 1
ATOM 4220 O O . LEU A 1 534 ? -0.327 5.060 -31.175 1.00 90.19 534 LEU A O 1
ATOM 4224 N N . PRO A 1 535 ? -1.678 4.113 -32.706 1.00 93.25 535 PRO A N 1
ATOM 4225 C CA . PRO A 1 535 ? -0.583 3.851 -33.646 1.00 93.25 535 PRO A CA 1
ATOM 4226 C C . PRO A 1 535 ? 0.116 5.135 -34.116 1.00 93.25 535 PRO A C 1
ATOM 4228 O O . PRO A 1 535 ? 1.339 5.156 -34.276 1.00 93.25 535 PRO A O 1
ATOM 4231 N N . PHE A 1 536 ? -0.639 6.223 -34.305 1.00 90.50 536 PHE A N 1
ATOM 4232 C CA . PHE A 1 536 ? -0.087 7.523 -34.685 1.00 90.50 536 PHE A CA 1
ATOM 4233 C C . PHE A 1 536 ? 0.801 8.107 -33.586 1.00 90.50 536 PHE A C 1
ATOM 4235 O O . PHE A 1 536 ? 1.936 8.495 -33.856 1.00 90.50 536 PHE A O 1
ATOM 4242 N N . LEU A 1 537 ? 0.334 8.093 -32.335 1.00 86.31 537 LEU A N 1
ATOM 4243 C CA . LEU A 1 537 ? 1.107 8.566 -31.191 1.00 86.31 537 LEU A CA 1
ATOM 4244 C C . LEU A 1 537 ? 2.400 7.757 -31.023 1.00 86.31 537 LEU A C 1
ATOM 4246 O O . LEU A 1 537 ? 3.465 8.341 -30.851 1.00 86.31 537 LEU A O 1
ATOM 4250 N N . MET A 1 538 ? 2.333 6.426 -31.147 1.00 88.69 538 MET A N 1
ATOM 4251 C CA . MET A 1 538 ? 3.518 5.558 -31.104 1.00 88.69 538 MET A CA 1
ATOM 4252 C C . MET A 1 538 ? 4.517 5.885 -32.222 1.00 88.69 538 MET A C 1
ATOM 4254 O O . MET A 1 538 ? 5.723 5.899 -31.990 1.00 88.69 538 MET A O 1
ATOM 4258 N N . THR A 1 539 ? 4.020 6.200 -33.419 1.00 88.50 539 THR A N 1
ATOM 4259 C CA . THR A 1 539 ? 4.842 6.595 -34.572 1.00 88.50 539 THR A CA 1
ATOM 4260 C C . THR A 1 539 ? 5.549 7.930 -34.337 1.00 88.50 539 THR A C 1
ATOM 4262 O O . THR A 1 539 ? 6.751 8.045 -34.578 1.00 88.50 539 THR A O 1
ATOM 4265 N N . ILE A 1 540 ? 4.829 8.931 -33.819 1.00 83.38 540 ILE A N 1
ATOM 4266 C CA . ILE A 1 540 ? 5.402 10.238 -33.470 1.00 83.38 540 ILE A CA 1
ATOM 4267 C C . ILE A 1 540 ? 6.470 10.082 -32.389 1.00 83.38 540 ILE A C 1
ATOM 4269 O O . ILE A 1 540 ? 7.570 10.612 -32.540 1.00 83.38 540 ILE A O 1
ATOM 4273 N N . VAL A 1 541 ? 6.169 9.343 -31.319 1.00 83.62 541 VAL A N 1
ATOM 4274 C CA . VAL A 1 541 ? 7.113 9.111 -30.217 1.00 83.62 541 VAL A CA 1
ATOM 4275 C C . VAL A 1 541 ? 8.356 8.359 -30.701 1.00 83.62 541 VAL A C 1
ATOM 4277 O O . VAL A 1 541 ? 9.446 8.616 -30.206 1.00 83.62 541 VAL A O 1
ATOM 4280 N N . LEU A 1 542 ? 8.237 7.468 -31.686 1.00 84.69 542 LEU A N 1
ATOM 4281 C CA . LEU A 1 542 ? 9.398 6.764 -32.230 1.00 84.69 542 LEU A CA 1
ATOM 4282 C C . LEU A 1 542 ? 10.325 7.686 -33.041 1.00 84.69 542 LEU A C 1
ATOM 4284 O O . LEU A 1 542 ? 11.539 7.579 -32.905 1.00 84.69 542 LEU A O 1
ATOM 4288 N N . TRP A 1 543 ? 9.773 8.572 -33.877 1.00 81.38 543 TRP A N 1
ATOM 4289 C CA . TRP A 1 543 ? 10.565 9.329 -34.863 1.00 81.38 543 TRP A CA 1
ATOM 4290 C C . TRP A 1 543 ? 10.781 10.798 -34.519 1.00 81.38 543 TRP A C 1
ATOM 4292 O O . TRP A 1 543 ? 11.903 11.295 -34.586 1.00 81.38 543 TRP A O 1
ATOM 4302 N N . LYS A 1 544 ? 9.713 11.510 -34.153 1.00 75.12 544 LYS A N 1
ATOM 4303 C CA . LYS A 1 544 ? 9.771 12.957 -33.911 1.00 75.12 544 LYS A CA 1
ATOM 4304 C C . LYS A 1 544 ? 10.353 13.294 -32.554 1.00 75.12 544 LYS A C 1
ATOM 4306 O O . LYS A 1 544 ? 10.987 14.334 -32.414 1.00 75.12 544 LYS A O 1
ATOM 4311 N N . PHE A 1 545 ? 10.195 12.413 -31.574 1.00 73.06 545 PHE A N 1
ATOM 4312 C CA . PHE A 1 545 ? 10.765 12.664 -30.262 1.00 73.06 545 PHE A CA 1
ATOM 4313 C C . PHE A 1 545 ? 12.304 12.639 -30.251 1.00 73.06 545 PHE A C 1
ATOM 4315 O O . PHE A 1 545 ? 12.871 13.626 -29.793 1.00 73.06 545 PHE A O 1
ATOM 4322 N N . PRO A 1 546 ? 13.010 11.622 -30.790 1.00 73.06 546 PRO A N 1
ATOM 4323 C CA . PRO A 1 546 ? 14.472 11.668 -30.868 1.00 73.06 546 PRO A CA 1
ATOM 4324 C C . PRO A 1 546 ? 14.995 12.880 -31.642 1.00 73.06 546 PRO A C 1
ATOM 4326 O O . PRO A 1 546 ? 16.014 13.447 -31.260 1.00 73.06 546 PRO A O 1
ATOM 4329 N N . GLN A 1 547 ? 14.276 13.305 -32.688 1.00 69.12 547 GLN A N 1
ATOM 4330 C CA . GLN A 1 547 ? 14.604 14.515 -33.443 1.00 69.12 547 GLN A CA 1
ATOM 4331 C C . GLN A 1 547 ? 14.525 15.757 -32.552 1.00 69.12 547 GLN A C 1
ATOM 4333 O O . GLN A 1 547 ? 15.491 16.506 -32.458 1.00 69.12 547 GLN A O 1
ATOM 4338 N N . TYR A 1 548 ? 13.394 15.950 -31.871 1.00 66.88 548 TYR A N 1
ATOM 4339 C CA . TYR A 1 548 ? 13.193 17.088 -30.977 1.00 66.88 548 TYR A CA 1
ATOM 4340 C C . TYR A 1 548 ? 14.206 17.091 -29.826 1.00 66.88 548 TYR A C 1
ATOM 4342 O O . TYR A 1 548 ? 14.800 18.120 -29.522 1.00 66.88 548 TYR A O 1
ATOM 4350 N N . MET A 1 549 ? 14.472 15.919 -29.239 1.00 67.19 549 MET A N 1
ATOM 4351 C CA . MET A 1 549 ? 15.509 15.750 -28.220 1.00 67.19 549 MET A CA 1
ATOM 4352 C C . MET A 1 549 ? 16.877 16.164 -28.738 1.00 67.19 549 MET A C 1
ATOM 4354 O O . MET A 1 549 ? 17.600 16.852 -28.034 1.00 67.19 549 MET A O 1
ATOM 4358 N N . HIS A 1 550 ? 17.242 15.750 -29.950 1.00 68.00 550 HIS A N 1
ATOM 4359 C CA . HIS A 1 550 ? 18.527 16.095 -30.536 1.00 68.00 550 HIS A CA 1
ATOM 4360 C C . HIS A 1 550 ? 18.654 17.603 -30.793 1.00 68.00 550 HIS A C 1
ATOM 4362 O O . HIS A 1 550 ? 19.640 18.202 -30.370 1.00 68.00 550 HIS A O 1
ATOM 4368 N N . GLU A 1 551 ? 17.650 18.222 -31.423 1.00 63.56 551 GLU A N 1
ATOM 4369 C CA . GLU A 1 551 ? 17.630 19.664 -31.710 1.00 63.56 551 GLU A CA 1
ATOM 4370 C C . GLU A 1 551 ? 17.754 20.501 -30.429 1.00 63.56 551 GLU A C 1
ATOM 4372 O O . GLU A 1 551 ? 18.563 21.424 -30.348 1.00 63.56 551 GLU A O 1
ATOM 4377 N N . GLU A 1 552 ? 16.986 20.167 -29.397 1.00 63.53 552 GLU A N 1
ATOM 4378 C CA . GLU A 1 552 ? 17.008 20.919 -28.147 1.00 63.53 552 GLU A CA 1
ATOM 4379 C C . GLU A 1 552 ? 18.235 20.598 -27.277 1.00 63.53 552 GLU A C 1
ATOM 4381 O O . GLU A 1 552 ? 18.740 21.488 -26.596 1.00 63.53 552 GLU A O 1
ATOM 4386 N N . LEU A 1 553 ? 18.788 19.378 -27.333 1.00 63.03 553 LEU A N 1
ATOM 4387 C CA . LEU A 1 553 ? 20.064 19.058 -26.680 1.00 63.03 553 LEU A CA 1
ATOM 4388 C C . LEU A 1 553 ? 21.216 19.861 -27.302 1.00 63.03 553 LEU A C 1
ATOM 4390 O O . LEU A 1 553 ? 22.098 20.319 -26.581 1.00 63.03 553 LEU A O 1
ATOM 4394 N N . LEU A 1 554 ? 21.194 20.082 -28.621 1.00 62.88 554 LEU A N 1
ATOM 4395 C CA . LEU A 1 554 ? 22.155 20.954 -29.302 1.00 62.88 554 LEU A CA 1
ATOM 4396 C C . LEU A 1 554 ? 21.986 22.422 -28.894 1.00 62.88 554 LEU A C 1
ATOM 4398 O O . LEU A 1 554 ? 22.983 23.093 -28.630 1.00 62.88 554 LEU A O 1
ATOM 4402 N N . LYS A 1 555 ? 20.747 22.920 -28.779 1.00 60.75 555 LYS A N 1
ATOM 4403 C CA . LYS A 1 555 ? 20.483 24.271 -28.249 1.00 60.75 555 LYS A CA 1
ATOM 4404 C C . LYS A 1 555 ? 20.938 24.411 -26.801 1.00 60.75 555 LYS A C 1
ATOM 4406 O O . LYS A 1 555 ? 21.547 25.419 -26.460 1.00 60.75 555 LYS A O 1
ATOM 4411 N N . PHE A 1 556 ? 20.690 23.400 -25.970 1.00 58.50 556 PHE A N 1
ATOM 4412 C CA . PHE A 1 556 ? 21.152 23.344 -24.586 1.00 58.50 556 PHE A CA 1
ATOM 4413 C C . PHE A 1 556 ? 22.681 23.360 -24.513 1.00 58.50 556 PHE A C 1
ATOM 4415 O O . PHE A 1 556 ? 23.246 24.202 -23.823 1.00 58.50 556 PHE A O 1
ATOM 4422 N N . ALA A 1 557 ? 23.359 22.502 -25.279 1.00 59.44 557 ALA A N 1
ATOM 4423 C CA . ALA A 1 557 ? 24.818 22.466 -25.350 1.00 59.44 557 ALA A CA 1
ATOM 4424 C C . ALA A 1 557 ? 25.398 23.802 -25.847 1.00 59.44 557 ALA A C 1
ATOM 4426 O O . ALA A 1 557 ? 26.341 24.322 -25.255 1.00 59.44 557 ALA A O 1
ATOM 4427 N N . GLY A 1 558 ? 24.791 24.397 -26.879 1.00 58.31 558 GLY A N 1
ATOM 4428 C CA . GLY A 1 558 ? 25.170 25.703 -27.418 1.00 58.31 558 GLY A CA 1
ATOM 4429 C C . GLY A 1 558 ? 24.884 26.877 -26.472 1.00 58.31 558 GLY A C 1
ATOM 4430 O O . GLY A 1 558 ? 25.593 27.881 -26.503 1.00 58.31 558 GLY A O 1
ATOM 4431 N N . PHE A 1 559 ? 23.861 26.773 -25.623 1.00 55.88 559 PHE A N 1
ATOM 4432 C CA . PHE A 1 559 ? 23.571 27.731 -24.558 1.00 55.88 559 PHE A CA 1
ATOM 4433 C C . PHE A 1 559 ? 24.579 27.603 -23.409 1.00 55.88 559 PHE A C 1
ATOM 4435 O O . PHE A 1 559 ? 25.130 28.611 -22.969 1.00 55.88 559 PHE A O 1
ATOM 4442 N N . VAL A 1 560 ? 24.863 26.375 -22.965 1.00 55.81 560 VAL A N 1
ATOM 4443 C CA . VAL A 1 560 ? 25.870 26.064 -21.940 1.00 55.81 560 VAL A CA 1
ATOM 4444 C C . VAL A 1 560 ? 27.246 26.568 -22.381 1.00 55.81 560 VAL A C 1
ATOM 4446 O O . VAL A 1 560 ? 27.908 27.261 -21.620 1.00 55.81 560 VAL A O 1
ATOM 4449 N N . SER A 1 561 ? 27.628 26.372 -23.646 1.00 55.88 561 SER A N 1
ATOM 4450 C CA . SER A 1 561 ? 28.892 26.901 -24.178 1.00 55.88 561 SER A CA 1
ATOM 4451 C C . SER A 1 561 ? 28.951 28.433 -24.288 1.00 55.88 561 SER A C 1
ATOM 4453 O O . SER A 1 561 ? 30.036 28.989 -24.413 1.00 55.88 561 SER A O 1
ATOM 4455 N N . ARG A 1 562 ? 27.806 29.136 -24.290 1.00 53.66 562 ARG A N 1
ATOM 4456 C CA . ARG A 1 562 ? 27.723 30.611 -24.382 1.00 53.66 562 ARG A CA 1
ATOM 4457 C C . ARG A 1 562 ? 27.629 31.309 -23.019 1.00 53.66 562 ARG A C 1
ATOM 4459 O O . ARG A 1 562 ? 27.661 32.536 -22.984 1.00 53.66 562 ARG A O 1
ATOM 4466 N N . ASN A 1 563 ? 27.500 30.565 -21.919 1.00 55.22 563 ASN A N 1
ATOM 4467 C CA . ASN A 1 563 ? 27.401 31.102 -20.558 1.00 55.22 563 ASN A CA 1
ATOM 4468 C C . ASN A 1 563 ? 28.531 30.520 -19.690 1.00 55.22 563 ASN A C 1
ATOM 4470 O O . ASN A 1 563 ? 28.314 29.488 -19.053 1.00 55.22 563 ASN A O 1
ATOM 4474 N N . PRO A 1 564 ? 29.715 31.162 -19.656 1.00 54.28 564 PRO A N 1
ATOM 4475 C CA . PRO A 1 564 ? 30.903 30.644 -18.971 1.00 54.28 564 PRO A CA 1
ATOM 4476 C C . PRO A 1 564 ? 30.655 30.313 -17.494 1.00 54.28 564 PRO A C 1
ATOM 4478 O O . PRO A 1 564 ? 31.018 29.238 -17.040 1.00 54.28 564 PRO A O 1
ATOM 4481 N N . ASP A 1 565 ? 29.910 31.159 -16.779 1.00 54.06 565 ASP A N 1
ATOM 4482 C CA . ASP A 1 565 ? 29.618 30.961 -15.350 1.00 54.06 565 ASP A CA 1
ATOM 4483 C C . ASP A 1 565 ? 28.743 29.719 -15.075 1.00 54.06 565 ASP A C 1
ATOM 4485 O O . ASP A 1 565 ? 28.813 29.107 -14.012 1.00 54.06 565 ASP A O 1
ATOM 4489 N N . LEU A 1 566 ? 27.903 29.330 -16.042 1.00 46.59 566 LEU A N 1
ATOM 4490 C CA . LEU A 1 566 ? 27.002 28.172 -15.961 1.00 46.59 566 LEU A CA 1
ATOM 4491 C C . LEU A 1 566 ? 27.703 26.895 -16.455 1.00 46.59 566 LEU A C 1
ATOM 4493 O O . LEU A 1 566 ? 27.436 25.806 -15.951 1.00 46.59 566 LEU A O 1
ATOM 4497 N N . TYR A 1 567 ? 28.625 27.051 -17.411 1.00 47.75 567 TYR A N 1
ATOM 4498 C CA . TYR A 1 567 ? 29.571 26.031 -17.860 1.00 47.75 567 TYR A CA 1
ATOM 4499 C C . TYR A 1 567 ? 30.498 25.600 -16.714 1.00 47.75 567 TYR A C 1
ATOM 4501 O O . TYR A 1 567 ? 30.613 24.406 -16.446 1.00 47.75 567 TYR A O 1
ATOM 4509 N N . ASP A 1 568 ? 31.064 26.562 -15.980 1.00 46.16 568 ASP A N 1
ATOM 4510 C CA . ASP A 1 568 ? 31.955 26.313 -14.843 1.00 46.16 568 ASP A CA 1
ATOM 4511 C C . ASP A 1 568 ? 31.204 25.712 -13.636 1.00 46.16 568 ASP A C 1
ATOM 4513 O O . ASP A 1 568 ? 31.688 24.757 -13.026 1.00 46.16 568 ASP A O 1
ATOM 4517 N N . ALA A 1 569 ? 29.975 26.164 -13.348 1.00 48.62 569 ALA A N 1
ATOM 4518 C CA . ALA A 1 569 ? 29.135 25.604 -12.278 1.00 48.62 569 ALA A CA 1
ATOM 4519 C C . ALA A 1 569 ? 28.634 24.168 -12.558 1.00 48.62 569 ALA A C 1
ATOM 4521 O O . ALA A 1 569 ? 28.486 23.371 -11.633 1.00 48.62 569 ALA A O 1
ATOM 4522 N N . LEU A 1 570 ? 28.376 23.810 -13.824 1.00 40.88 570 LEU A N 1
ATOM 4523 C CA . LEU A 1 570 ? 28.031 22.434 -14.218 1.00 40.88 570 LEU A CA 1
ATOM 4524 C C . LEU A 1 570 ? 29.266 21.513 -14.242 1.00 40.88 570 LEU A C 1
ATOM 4526 O O . LEU A 1 570 ? 29.158 20.321 -13.947 1.00 40.88 570 LEU A O 1
ATOM 4530 N N . LEU A 1 571 ? 30.450 22.054 -14.548 1.00 43.84 571 LEU A N 1
ATOM 4531 C CA . LEU A 1 571 ? 31.710 21.305 -14.583 1.00 43.84 571 LEU A CA 1
ATOM 4532 C C . LEU A 1 571 ? 32.292 20.985 -13.203 1.00 43.84 571 LEU A C 1
ATOM 4534 O O . LEU A 1 571 ? 33.029 20.003 -13.096 1.00 43.84 571 LEU A O 1
ATOM 4538 N N . GLU A 1 572 ? 31.913 21.704 -12.141 1.00 43.66 572 GLU A N 1
ATOM 4539 C CA . GLU A 1 572 ? 32.237 21.285 -10.767 1.00 43.66 572 GLU A CA 1
ATOM 4540 C C . GLU A 1 572 ? 31.605 19.930 -10.392 1.00 43.66 572 GLU A C 1
ATOM 4542 O O . GLU A 1 572 ? 32.060 19.295 -9.440 1.00 43.66 572 GLU A O 1
ATOM 4547 N N . THR A 1 573 ? 30.619 19.431 -11.156 1.00 44.28 573 THR A N 1
ATOM 4548 C CA . THR A 1 573 ? 29.991 18.125 -10.882 1.00 44.28 573 THR A CA 1
ATOM 4549 C C . THR A 1 573 ? 30.348 17.006 -11.866 1.00 44.28 573 THR A C 1
ATOM 4551 O O . THR A 1 573 ? 30.225 15.848 -11.483 1.00 44.28 573 THR A O 1
ATOM 4554 N N . GLU A 1 574 ? 30.840 17.275 -13.082 1.00 38.28 574 GLU A N 1
ATOM 4555 C CA . GLU A 1 574 ? 31.246 16.191 -14.000 1.00 38.28 574 GLU A CA 1
ATOM 4556 C C . GLU A 1 574 ? 32.171 16.668 -15.140 1.00 38.28 574 GLU A C 1
ATOM 4558 O O . GLU A 1 574 ? 31.830 16.696 -16.321 1.00 38.28 574 GLU A O 1
ATOM 4563 N N . ALA A 1 575 ? 33.403 17.037 -14.791 1.00 34.84 575 ALA A N 1
ATOM 4564 C CA . ALA A 1 575 ? 34.466 17.268 -15.764 1.00 34.84 575 ALA A CA 1
ATOM 4565 C C . ALA A 1 575 ? 35.201 15.960 -16.112 1.00 34.84 575 ALA A C 1
ATOM 4567 O O . ALA A 1 575 ? 36.152 15.584 -15.426 1.00 34.84 575 ALA A O 1
ATOM 4568 N N . ALA A 1 576 ? 34.779 15.282 -17.187 1.00 38.97 576 ALA A N 1
ATOM 4569 C CA . ALA A 1 576 ? 35.676 14.700 -18.199 1.00 38.97 576 ALA A CA 1
ATOM 4570 C C . ALA A 1 576 ? 34.888 13.940 -19.286 1.00 38.97 576 ALA A C 1
ATOM 4572 O O . ALA A 1 576 ? 34.235 12.940 -19.009 1.00 38.97 576 ALA A O 1
ATOM 4573 N N . HIS A 1 577 ? 35.080 14.364 -20.540 1.00 38.31 577 HIS A N 1
ATOM 4574 C CA . HIS A 1 577 ? 34.680 13.686 -21.785 1.00 38.31 577 HIS A CA 1
ATOM 4575 C C . HIS A 1 577 ? 33.225 13.865 -22.247 1.00 38.31 577 HIS A C 1
ATOM 4577 O O . HIS A 1 577 ? 32.483 12.897 -22.398 1.00 38.31 577 HIS A O 1
ATOM 4583 N N . LEU A 1 578 ? 32.860 15.087 -22.641 1.00 32.34 578 LEU A N 1
ATOM 4584 C CA . LEU A 1 578 ? 31.909 15.233 -23.745 1.00 32.34 578 LEU A CA 1
ATOM 4585 C C . LEU A 1 578 ? 32.704 15.255 -25.062 1.00 32.34 578 LEU A C 1
ATOM 4587 O O . LEU A 1 578 ? 33.604 16.085 -25.205 1.00 32.34 578 LEU A O 1
ATOM 4591 N N . PRO A 1 579 ? 32.445 14.333 -26.006 1.00 32.25 579 PRO A N 1
ATOM 4592 C CA . PRO A 1 579 ? 33.115 14.341 -27.295 1.00 32.25 579 PRO A CA 1
ATOM 4593 C C . PRO A 1 579 ? 32.685 15.585 -28.076 1.00 32.25 579 PRO A C 1
ATOM 4595 O O . PRO A 1 579 ? 31.496 15.890 -28.176 1.00 32.25 579 PRO A O 1
ATOM 4598 N N . THR A 1 580 ? 33.648 16.291 -28.664 1.00 33.69 580 THR A N 1
ATOM 4599 C CA . THR A 1 580 ? 33.385 17.235 -29.750 1.00 33.69 580 THR A CA 1
ATOM 4600 C C . THR A 1 580 ? 32.743 16.459 -30.893 1.00 33.69 580 THR A C 1
ATOM 4602 O O . THR A 1 580 ? 33.412 15.690 -31.582 1.00 33.69 580 THR A O 1
ATOM 4605 N N . PHE A 1 581 ? 31.429 16.613 -31.058 1.00 31.95 581 PHE A N 1
ATOM 4606 C CA . PHE A 1 581 ? 30.707 16.085 -32.208 1.00 31.95 581 PHE A CA 1
ATOM 4607 C C . PHE A 1 581 ? 31.130 16.877 -33.449 1.00 31.95 581 PHE A C 1
ATOM 4609 O O . PHE A 1 581 ? 30.545 17.908 -33.773 1.00 31.95 581 PHE A O 1
ATOM 4616 N N . GLU A 1 582 ? 32.149 16.394 -34.158 1.00 31.59 582 GLU A N 1
ATOM 4617 C CA . GLU A 1 582 ? 32.243 16.664 -35.589 1.00 31.59 582 GLU A CA 1
ATOM 4618 C C . GLU A 1 582 ? 30.997 16.064 -36.244 1.00 31.59 582 GLU A C 1
ATOM 4620 O O . GLU A 1 582 ? 30.695 14.879 -36.081 1.00 31.59 582 GLU A O 1
ATOM 4625 N N . THR A 1 583 ? 30.241 16.893 -36.958 1.00 36.84 583 THR A N 1
ATOM 4626 C CA . THR A 1 583 ? 29.062 16.498 -37.728 1.00 36.84 583 THR A CA 1
ATOM 4627 C C . THR A 1 583 ? 29.489 15.630 -38.911 1.00 36.84 583 THR A C 1
ATOM 4629 O O . THR A 1 583 ? 29.553 16.066 -40.057 1.00 36.84 583 THR A O 1
ATOM 4632 N N . THR A 1 584 ? 29.802 14.364 -38.637 1.00 32.44 584 THR A N 1
ATOM 4633 C CA . THR A 1 584 ? 30.023 13.363 -39.677 1.00 32.44 584 THR A CA 1
ATOM 4634 C C . THR A 1 584 ? 28.698 13.147 -40.403 1.00 32.44 584 THR A C 1
ATOM 4636 O O . THR A 1 584 ? 27.690 12.759 -39.810 1.00 32.44 584 THR A O 1
ATOM 4639 N N . SER A 1 585 ? 28.688 13.445 -41.697 1.00 37.41 585 SER A N 1
ATOM 4640 C CA . SER A 1 585 ? 27.546 13.314 -42.592 1.00 37.41 585 SER A CA 1
ATOM 4641 C C . SER A 1 585 ? 27.198 11.839 -42.824 1.00 37.41 585 SER A C 1
ATOM 4643 O O . SER A 1 585 ? 27.608 11.221 -43.805 1.00 37.41 585 SER A O 1
ATOM 4645 N N . TRP A 1 586 ? 26.390 11.265 -41.929 1.00 36.31 586 TRP A N 1
ATOM 4646 C CA . TRP A 1 586 ? 25.741 9.970 -42.141 1.00 36.31 586 TRP A CA 1
ATOM 4647 C C . TRP A 1 586 ? 24.649 10.110 -43.206 1.00 36.31 586 TRP A C 1
ATOM 4649 O O . TRP A 1 586 ? 23.460 10.238 -42.926 1.00 36.31 586 TRP A O 1
ATOM 4659 N N . THR A 1 587 ? 25.072 10.102 -44.465 1.00 39.47 587 THR A N 1
ATOM 4660 C CA . THR A 1 587 ? 24.205 10.025 -45.638 1.00 39.47 587 THR A CA 1
ATOM 4661 C C . THR A 1 587 ? 23.723 8.586 -45.818 1.00 39.47 587 THR A C 1
ATOM 4663 O O . THR A 1 587 ? 24.295 7.789 -46.553 1.00 39.47 587 THR A O 1
ATOM 4666 N N . THR A 1 588 ? 22.618 8.244 -45.155 1.00 41.22 588 THR A N 1
ATOM 4667 C CA . THR A 1 588 ? 21.690 7.240 -45.693 1.00 41.22 588 THR A CA 1
ATOM 4668 C C . THR A 1 588 ? 20.318 7.904 -45.845 1.00 41.22 588 THR A C 1
ATOM 4670 O O . THR A 1 588 ? 19.646 8.156 -44.846 1.00 41.22 588 THR A O 1
ATOM 4673 N N . PRO A 1 589 ? 19.875 8.215 -47.079 1.00 45.97 589 PRO A N 1
ATOM 4674 C CA . PRO A 1 589 ? 18.704 9.067 -47.337 1.00 45.97 589 PRO A CA 1
ATOM 4675 C C . PRO A 1 589 ? 17.354 8.433 -46.946 1.00 45.97 589 PRO A C 1
ATOM 4677 O O . PRO A 1 589 ? 16.298 8.990 -47.225 1.00 45.97 589 PRO A O 1
ATOM 4680 N N . VAL A 1 590 ? 17.362 7.258 -46.310 1.00 49.22 590 VAL A N 1
ATOM 4681 C CA . VAL A 1 590 ? 16.155 6.501 -45.952 1.00 49.22 590 VAL A CA 1
ATOM 4682 C C . VAL A 1 590 ? 15.680 6.803 -44.522 1.00 49.22 590 VAL A C 1
ATOM 4684 O O . VAL A 1 590 ? 14.488 6.677 -44.245 1.00 49.22 590 VAL A O 1
ATOM 4687 N N . LEU A 1 591 ? 16.575 7.227 -43.618 1.00 50.72 591 LEU A N 1
ATOM 4688 C CA . LEU A 1 591 ? 16.279 7.387 -42.182 1.00 50.72 591 LEU A CA 1
ATOM 4689 C C . LEU A 1 591 ? 16.344 8.841 -41.684 1.00 50.72 591 LEU A C 1
ATOM 4691 O O . LEU A 1 591 ? 15.602 9.192 -40.764 1.00 50.72 591 LEU A O 1
ATOM 4695 N N . ALA A 1 592 ? 17.179 9.680 -42.302 1.00 53.41 592 ALA A N 1
ATOM 4696 C CA . ALA A 1 592 ? 17.337 11.089 -41.958 1.00 53.41 592 ALA A CA 1
ATOM 4697 C C . ALA A 1 592 ? 17.561 11.933 -43.223 1.00 53.41 592 ALA A C 1
ATOM 4699 O O . ALA A 1 592 ? 18.387 11.571 -44.064 1.00 53.41 592 ALA A O 1
ATOM 4700 N N . SER A 1 593 ? 16.848 13.053 -43.354 1.00 54.94 593 SER A N 1
ATOM 4701 C CA . SER A 1 593 ? 17.145 14.105 -44.336 1.00 54.94 593 SER A CA 1
ATOM 4702 C C . SER A 1 593 ? 17.624 15.362 -43.616 1.00 54.94 593 SER A C 1
ATOM 4704 O O . SER A 1 593 ? 17.246 15.614 -42.476 1.00 54.94 593 SER A O 1
ATOM 4706 N N . VAL A 1 594 ? 18.488 16.141 -44.264 1.00 56.03 594 VAL A N 1
ATOM 4707 C CA . VAL A 1 594 ? 18.861 17.477 -43.788 1.00 56.03 594 VAL A CA 1
ATOM 4708 C C . VAL A 1 594 ? 18.087 18.467 -44.643 1.00 56.03 594 VAL A C 1
ATOM 4710 O O . VAL A 1 594 ? 18.300 18.508 -45.853 1.00 56.03 594 VAL A O 1
ATOM 4713 N N . GLU A 1 595 ? 17.162 19.201 -44.034 1.00 59.50 595 GLU A N 1
ATOM 4714 C CA . GLU A 1 595 ? 16.394 20.256 -44.701 1.00 59.50 595 GLU A CA 1
ATOM 4715 C C . GLU A 1 595 ? 16.906 21.623 -44.239 1.00 59.50 595 GLU A C 1
ATOM 4717 O O . GLU A 1 595 ? 17.168 21.829 -43.049 1.00 59.50 595 GLU A O 1
ATOM 4722 N N . ASP A 1 596 ? 17.068 22.544 -45.191 1.00 51.25 596 ASP A N 1
ATOM 4723 C CA . ASP A 1 596 ? 17.376 23.942 -44.900 1.00 51.25 596 ASP A CA 1
ATOM 4724 C C . ASP A 1 596 ? 16.084 24.629 -44.439 1.00 51.25 596 ASP A C 1
ATOM 4726 O O . ASP A 1 596 ? 15.085 24.651 -45.162 1.00 51.25 596 ASP A O 1
ATOM 4730 N N . TYR A 1 597 ? 16.091 25.149 -43.213 1.00 51.88 597 TYR A N 1
ATOM 4731 C CA . TYR A 1 597 ? 14.955 25.835 -42.611 1.00 51.88 597 TYR A CA 1
ATOM 4732 C C . TYR A 1 597 ? 15.298 27.310 -42.396 1.00 51.88 597 TYR A C 1
ATOM 4734 O O . TYR A 1 597 ? 16.323 27.633 -41.796 1.00 51.88 597 TYR A O 1
ATOM 4742 N N . ASP A 1 598 ? 14.429 28.200 -42.869 1.00 44.66 598 ASP A N 1
ATOM 4743 C CA . ASP A 1 598 ? 14.573 29.645 -42.685 1.00 44.66 598 ASP A CA 1
ATOM 4744 C C . ASP A 1 598 ? 14.107 30.015 -41.270 1.00 44.66 598 ASP A C 1
ATOM 4746 O O . ASP A 1 598 ? 12.934 29.838 -40.909 1.00 44.66 598 ASP A O 1
ATOM 4750 N N . ASN A 1 599 ? 15.031 30.444 -40.410 1.00 52.62 599 ASN A N 1
ATOM 4751 C CA . ASN A 1 599 ? 14.655 30.898 -39.077 1.00 52.62 599 ASN A CA 1
ATOM 4752 C C . ASN A 1 599 ? 14.041 32.314 -39.150 1.00 52.62 599 ASN A C 1
ATOM 4754 O O . ASN A 1 599 ? 14.222 33.043 -40.118 1.00 52.62 599 ASN A O 1
ATOM 4758 N N . HIS A 1 600 ? 13.303 32.745 -38.118 1.00 47.31 600 HIS A N 1
ATOM 4759 C CA . HIS A 1 600 ? 12.655 34.075 -38.098 1.00 47.31 600 HIS A CA 1
ATOM 4760 C C . HIS A 1 600 ? 13.641 35.265 -38.180 1.00 47.31 600 HIS A C 1
ATOM 4762 O O . HIS A 1 600 ? 13.201 36.412 -38.249 1.00 47.31 600 HIS A O 1
ATOM 4768 N N . ASN A 1 601 ? 14.951 34.999 -38.196 1.00 50.31 601 ASN A N 1
ATOM 4769 C CA . ASN A 1 601 ? 16.022 35.983 -38.287 1.00 50.31 601 ASN A CA 1
ATOM 4770 C C . ASN A 1 601 ? 16.694 36.005 -39.681 1.00 50.31 601 ASN A C 1
ATOM 4772 O O . ASN A 1 601 ? 17.622 36.786 -39.876 1.00 50.31 601 ASN A O 1
ATOM 4776 N N . GLY A 1 602 ? 16.237 35.186 -40.642 1.00 44.12 602 GLY A N 1
ATOM 4777 C CA . GLY A 1 602 ? 16.772 35.122 -42.009 1.00 44.12 602 GLY A CA 1
ATOM 4778 C C . GLY A 1 602 ? 18.081 34.334 -42.160 1.00 44.12 602 GLY A C 1
ATOM 4779 O O . GLY A 1 602 ? 18.759 34.467 -43.179 1.00 44.12 602 GLY A O 1
ATOM 4780 N N . GLU A 1 603 ? 18.471 33.542 -41.155 1.00 47.28 603 GLU A N 1
ATOM 4781 C CA . GLU A 1 603 ? 19.622 32.637 -41.232 1.00 47.28 603 GLU A CA 1
ATOM 4782 C C . GLU A 1 603 ? 19.161 31.208 -41.561 1.00 47.28 603 GLU A C 1
ATOM 4784 O O . GLU A 1 603 ? 18.248 30.662 -40.937 1.00 47.28 603 GLU A O 1
ATOM 4789 N N . MET A 1 604 ? 19.834 30.585 -42.534 1.00 46.38 604 MET A N 1
ATOM 4790 C CA . MET A 1 604 ? 19.570 29.209 -42.966 1.00 46.38 604 MET A CA 1
ATOM 4791 C C . MET A 1 604 ? 20.101 28.219 -41.923 1.00 46.38 604 MET A C 1
ATOM 4793 O O . MET A 1 604 ? 21.313 28.025 -41.796 1.00 46.38 604 MET A O 1
ATOM 4797 N N . GLU A 1 605 ? 19.197 27.570 -41.189 1.00 52.41 605 GLU A N 1
ATOM 4798 C CA . GLU A 1 605 ? 19.533 26.564 -40.183 1.00 52.41 605 GLU A CA 1
ATOM 4799 C C . GLU A 1 605 ? 19.275 25.155 -40.737 1.00 52.41 605 GLU A C 1
ATOM 4801 O O . GLU A 1 605 ? 18.178 24.828 -41.192 1.00 52.41 605 GLU A O 1
ATOM 4806 N N . LYS A 1 606 ? 20.296 24.292 -40.702 1.00 54.09 606 LYS A N 1
ATOM 4807 C CA . LYS A 1 606 ? 20.190 22.900 -41.163 1.00 54.09 606 LYS A CA 1
ATOM 4808 C C . LYS A 1 606 ? 19.540 22.037 -40.087 1.00 54.09 606 LYS A C 1
ATOM 4810 O O . LYS A 1 606 ? 20.151 21.798 -39.047 1.00 54.09 606 LYS A O 1
ATOM 4815 N N . ARG A 1 607 ? 18.337 21.515 -40.347 1.00 55.50 607 ARG A N 1
ATOM 4816 C CA . ARG A 1 607 ? 17.641 20.590 -39.436 1.00 55.50 607 ARG A CA 1
ATOM 4817 C C . ARG A 1 607 ? 17.740 19.150 -39.912 1.00 55.50 607 ARG A C 1
ATOM 4819 O O . ARG A 1 607 ? 17.485 18.852 -41.075 1.00 55.50 607 ARG A O 1
ATOM 4826 N N . ILE A 1 608 ? 18.053 18.244 -38.987 1.00 59.12 608 ILE A N 1
ATOM 4827 C CA . ILE A 1 608 ? 17.978 16.800 -39.221 1.00 59.12 608 ILE A CA 1
ATOM 4828 C C . ILE A 1 608 ? 16.522 16.376 -39.040 1.00 59.12 608 ILE A C 1
ATOM 4830 O O . ILE A 1 608 ? 16.022 16.325 -37.922 1.00 59.12 608 ILE A O 1
ATOM 4834 N N . VAL A 1 609 ? 15.841 16.046 -40.131 1.00 61.12 609 VAL A N 1
ATOM 4835 C CA . VAL A 1 609 ? 14.488 15.495 -40.107 1.00 61.12 609 VAL A CA 1
ATOM 4836 C C . VAL A 1 609 ? 14.580 13.975 -40.019 1.00 61.12 609 VAL A C 1
ATOM 4838 O O . VAL A 1 609 ? 14.998 13.308 -40.966 1.00 61.12 609 VAL A O 1
ATOM 4841 N N . LEU A 1 610 ? 14.185 13.415 -38.870 1.00 64.06 610 LEU A N 1
ATOM 4842 C CA . LEU A 1 610 ? 14.042 11.968 -38.697 1.00 64.06 610 LEU A CA 1
ATOM 4843 C C . LEU A 1 610 ? 12.629 11.543 -39.107 1.00 64.06 610 LEU A C 1
ATOM 4845 O O . LEU A 1 610 ? 11.629 12.151 -38.705 1.00 64.06 610 LEU A O 1
ATOM 4849 N N . GLY A 1 611 ? 12.558 10.470 -39.895 1.00 62.66 611 GLY A N 1
ATOM 4850 C CA . GLY A 1 611 ? 11.307 9.918 -40.404 1.00 62.66 611 GLY A CA 1
ATOM 4851 C C . GLY A 1 611 ? 10.770 10.662 -41.623 1.00 62.66 611 GLY A C 1
ATOM 4852 O O . GLY A 1 611 ? 10.075 11.670 -41.502 1.00 62.66 611 GLY A O 1
ATOM 4853 N N . SER A 1 612 ? 11.033 10.115 -42.810 1.00 72.50 612 SER A N 1
ATOM 4854 C CA . SER A 1 612 ? 10.357 10.535 -44.039 1.00 72.50 612 SER A CA 1
ATOM 4855 C C . SER A 1 612 ? 8.861 10.163 -43.983 1.00 72.50 612 SER A C 1
ATOM 4857 O O . SER A 1 612 ? 8.499 9.208 -43.285 1.00 72.50 612 SER A O 1
ATOM 4859 N N . PRO A 1 613 ? 7.960 10.853 -44.714 1.00 77.62 613 PRO A N 1
ATOM 4860 C CA . PRO A 1 613 ? 6.539 10.492 -44.746 1.00 77.62 613 PRO A CA 1
ATOM 4861 C C . PRO A 1 613 ? 6.270 9.001 -45.052 1.00 77.62 613 PRO A C 1
ATOM 4863 O O . PRO A 1 613 ? 5.421 8.413 -44.380 1.00 77.62 613 PRO A O 1
ATOM 4866 N N . PRO A 1 614 ? 7.020 8.334 -45.961 1.00 80.50 614 PRO A N 1
ATOM 4867 C CA . PRO A 1 614 ? 6.923 6.886 -46.150 1.00 80.50 614 PRO A CA 1
ATOM 4868 C C . PRO A 1 614 ? 7.297 6.073 -44.906 1.00 80.50 614 PRO A C 1
ATOM 4870 O O . PRO A 1 614 ? 6.625 5.098 -44.588 1.00 80.50 614 PRO A O 1
ATOM 4873 N N . LEU A 1 615 ? 8.340 6.468 -44.173 1.00 80.50 615 LEU A N 1
ATOM 4874 C CA . LEU A 1 615 ? 8.786 5.776 -42.964 1.00 80.50 615 LEU A CA 1
ATOM 4875 C C . LEU A 1 615 ? 7.776 5.925 -41.818 1.00 80.50 615 LEU A C 1
ATOM 4877 O O . LEU A 1 615 ? 7.498 4.958 -41.105 1.00 80.50 615 LEU A O 1
ATOM 4881 N N . LEU A 1 616 ? 7.182 7.115 -41.679 1.00 84.19 616 LEU A N 1
ATOM 4882 C CA . LEU A 1 616 ? 6.072 7.365 -40.758 1.00 84.19 616 LEU A CA 1
ATOM 4883 C C . LEU A 1 616 ? 4.862 6.496 -41.125 1.00 84.19 616 LEU A C 1
ATOM 4885 O O . LEU A 1 616 ? 4.294 5.851 -40.252 1.00 84.19 616 LEU A O 1
ATOM 4889 N N . ALA A 1 617 ? 4.512 6.395 -42.410 1.00 85.44 617 ALA A N 1
ATOM 4890 C CA . ALA A 1 617 ? 3.430 5.522 -42.866 1.00 85.44 617 ALA A CA 1
ATOM 4891 C C . ALA A 1 617 ? 3.726 4.033 -42.602 1.00 85.44 617 ALA A C 1
ATOM 4893 O O . ALA A 1 617 ? 2.871 3.321 -42.080 1.00 85.44 617 ALA A O 1
ATOM 4894 N N . ILE A 1 618 ? 4.942 3.561 -42.896 1.00 89.19 618 ILE A N 1
ATOM 4895 C CA . ILE A 1 618 ? 5.361 2.172 -42.645 1.00 89.19 618 ILE A CA 1
ATOM 4896 C C . ILE A 1 618 ? 5.316 1.852 -41.151 1.00 89.19 618 ILE A C 1
ATOM 4898 O O . ILE A 1 618 ? 4.799 0.807 -40.762 1.00 89.19 618 ILE A O 1
ATOM 4902 N N . THR A 1 619 ? 5.834 2.740 -40.301 1.00 90.00 619 THR A N 1
ATOM 4903 C CA . THR A 1 619 ? 5.838 2.517 -38.848 1.00 90.00 619 THR A CA 1
ATOM 4904 C C . THR A 1 619 ? 4.451 2.648 -38.227 1.00 90.00 619 THR A C 1
ATOM 4906 O O . THR A 1 619 ? 4.114 1.854 -37.350 1.00 90.00 619 THR A O 1
ATOM 4909 N N . PHE A 1 620 ? 3.597 3.529 -38.753 1.00 92.19 620 PHE A N 1
ATOM 4910 C CA . PHE A 1 620 ? 2.175 3.571 -38.417 1.00 92.19 620 PHE A CA 1
ATOM 4911 C C . PHE A 1 620 ? 1.479 2.248 -38.751 1.00 92.19 620 PHE A C 1
ATOM 4913 O O . PHE A 1 620 ? 0.818 1.669 -37.888 1.00 92.19 620 PHE A O 1
ATOM 4920 N N . ILE A 1 621 ? 1.677 1.723 -39.966 1.00 93.38 621 ILE A N 1
ATOM 4921 C CA . ILE A 1 621 ? 1.131 0.423 -40.386 1.00 93.38 621 ILE A CA 1
ATOM 4922 C C . ILE A 1 621 ? 1.692 -0.702 -39.512 1.00 93.38 621 ILE A C 1
ATOM 4924 O O . ILE A 1 621 ? 0.940 -1.576 -39.088 1.00 93.38 621 ILE A O 1
ATOM 4928 N N . TYR A 1 622 ? 2.988 -0.679 -39.191 1.00 93.44 622 TYR A N 1
ATOM 4929 C CA . TYR A 1 622 ? 3.600 -1.654 -38.291 1.00 93.44 622 TYR A CA 1
ATOM 4930 C C . TYR A 1 622 ? 2.930 -1.648 -36.913 1.00 93.44 622 TYR A C 1
ATOM 4932 O O . TYR A 1 622 ? 2.536 -2.712 -36.436 1.00 93.44 622 TYR A O 1
ATOM 4940 N N . PHE A 1 623 ? 2.745 -0.482 -36.283 1.00 93.44 623 PHE A N 1
ATOM 4941 C CA . PHE A 1 623 ? 2.085 -0.394 -34.978 1.00 93.44 623 PHE A CA 1
ATOM 4942 C C . PHE A 1 623 ? 0.603 -0.771 -35.045 1.00 93.44 623 PHE A C 1
ATOM 4944 O O . PHE A 1 623 ? 0.106 -1.443 -34.141 1.00 93.44 623 PHE A O 1
ATOM 4951 N N . LEU A 1 624 ? -0.087 -0.425 -36.133 1.00 93.56 624 LEU A N 1
ATOM 4952 C CA . LEU A 1 624 ? -1.458 -0.863 -36.379 1.00 93.56 624 LEU A CA 1
ATOM 4953 C C . LEU A 1 624 ? -1.540 -2.398 -36.451 1.00 93.56 624 LEU A C 1
ATOM 4955 O O . LEU A 1 624 ? -2.343 -3.018 -35.753 1.00 93.56 624 LEU A O 1
ATOM 4959 N N . CYS A 1 625 ? -0.656 -3.026 -37.227 1.00 91.88 625 CYS A N 1
ATOM 4960 C CA . CYS A 1 625 ? -0.550 -4.479 -37.317 1.00 91.88 625 CYS A CA 1
ATOM 4961 C C . CYS A 1 625 ? -0.145 -5.111 -35.978 1.00 91.88 625 CYS A C 1
ATOM 4963 O O . CYS A 1 625 ? -0.677 -6.151 -35.605 1.00 91.88 625 CYS A O 1
ATOM 4965 N N . MET A 1 626 ? 0.755 -4.487 -35.219 1.00 91.06 626 MET A N 1
ATOM 4966 C CA . MET A 1 626 ? 1.178 -4.971 -33.904 1.00 91.06 626 MET A CA 1
ATOM 4967 C C . MET A 1 626 ? 0.018 -5.004 -32.894 1.00 91.06 626 MET A C 1
ATOM 4969 O O . MET A 1 626 ? -0.037 -5.913 -32.061 1.00 91.06 626 MET A O 1
ATOM 4973 N N . LEU A 1 627 ? -0.905 -4.039 -32.960 1.00 87.81 627 LEU A N 1
ATOM 4974 C CA . LEU A 1 627 ? -2.065 -3.956 -32.067 1.00 87.81 627 LEU A CA 1
ATOM 4975 C C . LEU A 1 627 ? -3.168 -4.957 -32.428 1.00 87.81 627 LEU A C 1
ATOM 4977 O O . LEU A 1 627 ? -3.753 -5.558 -31.526 1.00 87.81 627 LEU A O 1
ATOM 4981 N N . HIS A 1 628 ? -3.431 -5.162 -33.722 1.00 88.88 628 HIS A N 1
ATOM 4982 C CA . HIS A 1 628 ? -4.604 -5.920 -34.187 1.00 88.88 628 HIS A CA 1
ATOM 4983 C C . HIS A 1 628 ? -4.288 -7.322 -34.731 1.00 88.88 628 HIS A C 1
ATOM 4985 O O . HIS A 1 628 ? -5.175 -8.172 -34.778 1.00 88.88 628 HIS A O 1
ATOM 4991 N N . VAL A 1 629 ? -3.037 -7.613 -35.107 1.00 90.88 629 VAL A N 1
ATOM 4992 C CA . VAL A 1 629 ? -2.637 -8.890 -35.724 1.00 90.88 629 VAL A CA 1
ATOM 4993 C C . VAL A 1 629 ? -1.784 -9.720 -34.761 1.00 90.88 629 VAL A C 1
ATOM 4995 O O . VAL A 1 629 ? -0.620 -9.418 -34.488 1.00 90.88 629 VAL A O 1
ATOM 4998 N N . GLY A 1 630 ? -2.345 -10.839 -34.289 1.00 88.62 630 GLY A N 1
ATOM 4999 C CA . GLY A 1 630 ? -1.680 -11.740 -33.336 1.00 88.62 630 GLY A CA 1
ATOM 5000 C C . GLY A 1 630 ? -0.338 -12.295 -33.828 1.00 88.62 630 GLY A C 1
ATOM 5001 O O . GLY A 1 630 ? 0.595 -12.423 -33.034 1.00 88.62 630 GLY A O 1
ATOM 5002 N N . LEU A 1 631 ? -0.210 -12.552 -35.137 1.00 91.38 631 LEU A N 1
ATOM 5003 C CA . LEU A 1 631 ? 1.041 -13.001 -35.754 1.00 91.38 631 LEU A CA 1
ATOM 5004 C C . LEU A 1 631 ? 2.161 -11.974 -35.549 1.00 91.38 631 LEU A C 1
ATOM 5006 O O . LEU A 1 631 ? 3.204 -12.326 -35.005 1.00 91.38 631 LEU A O 1
ATOM 5010 N N . VAL A 1 632 ? 1.930 -10.705 -35.904 1.00 91.38 632 VAL A N 1
ATOM 5011 C CA . VAL A 1 632 ? 2.930 -9.632 -35.766 1.00 91.38 632 VAL A CA 1
ATOM 5012 C C . VAL A 1 632 ? 3.337 -9.466 -34.306 1.00 91.38 632 VAL A C 1
ATOM 5014 O O . VAL A 1 632 ? 4.524 -9.469 -34.001 1.00 91.38 632 VAL A O 1
ATOM 5017 N N . LYS A 1 633 ? 2.370 -9.456 -33.380 1.00 87.94 633 LYS A N 1
ATOM 5018 C CA . LYS A 1 633 ? 2.650 -9.418 -31.938 1.00 87.94 633 LYS A CA 1
ATOM 5019 C C . LYS A 1 633 ? 3.541 -10.580 -31.481 1.00 87.94 633 LYS A C 1
ATOM 5021 O O . LYS A 1 633 ? 4.499 -10.361 -30.741 1.00 87.94 633 LYS A O 1
ATOM 5026 N N . SER A 1 634 ? 3.242 -11.806 -31.914 1.00 89.06 634 SER A N 1
ATOM 5027 C CA . SER A 1 634 ? 4.029 -12.994 -31.557 1.00 89.06 634 SER A CA 1
ATOM 5028 C C . SER A 1 634 ? 5.444 -12.964 -32.144 1.00 89.06 634 SER A C 1
ATOM 5030 O O . SER A 1 634 ? 6.397 -13.310 -31.446 1.00 89.06 634 SER A O 1
ATOM 5032 N N . LEU A 1 635 ? 5.598 -12.475 -33.380 1.00 91.62 635 LEU A N 1
ATOM 5033 C CA . LEU A 1 635 ? 6.888 -12.319 -34.049 1.00 91.62 635 LEU A CA 1
ATOM 5034 C C . LEU A 1 635 ? 7.747 -11.260 -33.359 1.00 91.62 635 LEU A C 1
ATOM 5036 O O . LEU A 1 635 ? 8.901 -11.538 -33.045 1.00 91.62 635 LEU A O 1
ATOM 5040 N N . THR A 1 636 ? 7.181 -10.093 -33.045 1.00 90.31 636 THR A N 1
ATOM 5041 C CA . THR A 1 636 ? 7.875 -9.031 -32.305 1.00 90.31 636 THR A CA 1
ATOM 5042 C C . THR A 1 636 ? 8.330 -9.527 -30.929 1.00 90.31 636 THR A C 1
ATOM 5044 O O . THR A 1 636 ? 9.492 -9.354 -30.562 1.00 90.31 636 THR A O 1
ATOM 5047 N N . LEU A 1 637 ? 7.456 -10.205 -30.175 1.00 89.12 637 LEU A N 1
ATOM 5048 C CA . LEU A 1 637 ? 7.814 -10.780 -28.872 1.00 89.12 637 LEU A CA 1
ATOM 5049 C C . LEU A 1 637 ? 8.895 -11.861 -28.991 1.00 89.12 637 LEU A C 1
ATOM 5051 O O . LEU A 1 637 ? 9.824 -11.887 -28.185 1.00 89.12 637 LEU A O 1
ATOM 5055 N N . SER A 1 638 ? 8.803 -12.731 -29.999 1.00 91.06 638 SER A N 1
ATOM 5056 C CA . SER A 1 638 ? 9.820 -13.748 -30.272 1.00 91.06 638 SER A CA 1
ATOM 5057 C C . SER A 1 638 ? 11.164 -13.111 -30.618 1.00 91.06 638 SER A C 1
ATOM 5059 O O . SER A 1 638 ? 12.178 -13.521 -30.062 1.00 91.06 638 SER A O 1
ATOM 5061 N N . PHE A 1 639 ? 11.183 -12.078 -31.465 1.00 91.81 639 PHE A N 1
ATOM 5062 C CA . PHE A 1 639 ? 12.394 -11.346 -31.834 1.00 91.81 639 PHE A CA 1
ATOM 5063 C C . PHE A 1 639 ? 13.098 -10.763 -30.603 1.00 91.81 639 PHE A C 1
ATOM 5065 O O . PHE A 1 639 ? 14.260 -11.080 -30.354 1.00 91.81 639 PHE A O 1
ATOM 5072 N N . PHE A 1 640 ? 12.387 -9.992 -29.773 1.00 88.44 640 PHE A N 1
ATOM 5073 C CA . PHE A 1 640 ? 12.977 -9.421 -28.557 1.00 88.44 640 PHE A CA 1
ATOM 5074 C C . PHE A 1 640 ? 13.360 -10.491 -27.527 1.00 88.44 640 PHE A C 1
ATOM 5076 O O . PHE A 1 640 ? 14.377 -10.351 -26.850 1.00 88.44 640 PHE A O 1
ATOM 5083 N N . SER A 1 641 ? 12.603 -11.590 -27.427 1.00 89.50 641 SER A N 1
ATOM 5084 C CA . SER A 1 641 ? 12.956 -12.720 -26.559 1.00 89.50 641 SER A CA 1
ATOM 5085 C C . SER A 1 641 ? 14.237 -13.416 -27.018 1.00 89.50 641 SER A C 1
ATOM 5087 O O . SER A 1 641 ? 15.095 -13.729 -26.193 1.00 89.50 641 SER A O 1
ATOM 5089 N N . GLN A 1 642 ? 14.398 -13.644 -28.321 1.00 92.44 642 GLN A N 1
ATOM 5090 C CA . GLN A 1 642 ? 15.610 -14.232 -28.889 1.00 92.44 642 GLN A CA 1
ATOM 5091 C C . GLN A 1 642 ? 16.805 -13.300 -28.735 1.00 92.44 642 GLN A C 1
ATOM 5093 O O . GLN A 1 642 ? 17.872 -13.758 -28.341 1.00 92.44 642 GLN A O 1
ATOM 5098 N N . LEU A 1 643 ? 16.612 -12.000 -28.951 1.00 91.00 643 LEU A N 1
ATOM 5099 C CA . LEU A 1 643 ? 17.635 -10.992 -28.716 1.00 91.00 643 LEU A CA 1
ATOM 5100 C C . LEU A 1 643 ? 18.080 -11.013 -27.247 1.00 91.00 643 LEU A C 1
ATOM 5102 O O . LEU A 1 643 ? 19.264 -11.175 -26.975 1.00 91.00 643 LEU A O 1
ATOM 5106 N N . ALA A 1 644 ? 17.145 -10.994 -26.292 1.00 85.06 644 ALA A N 1
ATOM 5107 C CA . ALA A 1 644 ? 17.458 -11.100 -24.866 1.00 85.06 644 ALA A CA 1
ATOM 5108 C C . ALA A 1 644 ? 18.181 -12.413 -24.503 1.00 85.06 644 ALA A C 1
ATOM 5110 O O . ALA A 1 644 ? 19.137 -12.401 -23.724 1.00 85.06 644 ALA A O 1
ATOM 5111 N N . LYS A 1 645 ? 17.771 -13.549 -25.087 1.00 87.31 645 LYS A N 1
ATOM 5112 C CA . LYS A 1 645 ? 18.468 -14.838 -24.930 1.00 87.31 645 LYS A CA 1
ATOM 5113 C C . LYS A 1 645 ? 19.878 -14.792 -25.515 1.00 87.31 645 LYS A C 1
ATOM 5115 O O . LYS A 1 645 ? 20.789 -15.310 -24.881 1.00 87.31 645 LYS A O 1
ATOM 5120 N N . GLY A 1 646 ? 20.064 -14.151 -26.667 1.00 91.50 646 GLY A N 1
ATOM 5121 C CA . GLY A 1 646 ? 21.361 -13.943 -27.307 1.00 91.50 646 GLY A CA 1
ATOM 5122 C C . GLY A 1 646 ? 22.288 -13.089 -26.448 1.00 91.50 646 GLY A C 1
ATOM 5123 O O . GLY A 1 646 ? 23.409 -13.500 -26.174 1.00 91.50 646 GLY A O 1
ATOM 5124 N N . PHE A 1 647 ? 21.795 -11.967 -25.918 1.00 86.88 647 PHE A N 1
ATOM 5125 C CA . PHE A 1 647 ? 22.541 -11.138 -24.968 1.00 86.88 647 PHE A CA 1
ATOM 5126 C C . PHE A 1 647 ? 22.930 -11.926 -23.713 1.00 86.88 647 PHE A C 1
ATOM 5128 O O . PHE A 1 647 ? 24.097 -11.939 -23.328 1.00 86.88 647 PHE A O 1
ATOM 5135 N N . ARG A 1 648 ? 21.987 -12.655 -23.104 1.00 80.94 648 ARG A N 1
ATOM 5136 C CA . ARG A 1 648 ? 22.283 -13.529 -21.958 1.00 80.94 648 ARG A CA 1
ATOM 5137 C C . ARG A 1 648 ? 23.303 -14.611 -22.320 1.00 80.94 648 ARG A C 1
ATOM 5139 O O . ARG A 1 648 ? 24.156 -14.948 -21.506 1.00 80.94 648 ARG A O 1
ATOM 5146 N N . PHE A 1 649 ? 23.224 -15.170 -23.519 1.00 87.38 649 PHE A N 1
ATOM 5147 C CA . PHE A 1 649 ? 24.170 -16.179 -23.962 1.00 87.38 649 PHE A CA 1
ATOM 5148 C C . PHE A 1 649 ? 25.578 -15.593 -24.103 1.00 87.38 649 PHE A C 1
ATOM 5150 O O . PHE A 1 649 ? 26.497 -16.095 -23.466 1.00 87.38 649 PHE A O 1
ATOM 5157 N N . ILE A 1 650 ? 25.728 -14.496 -24.848 1.00 88.44 650 ILE A N 1
ATOM 5158 C CA . ILE A 1 650 ? 27.017 -13.857 -25.149 1.00 88.44 650 ILE A CA 1
ATOM 5159 C C . ILE A 1 650 ? 27.686 -13.305 -23.889 1.00 88.44 650 ILE A C 1
ATOM 5161 O O . ILE A 1 650 ? 28.869 -13.545 -23.669 1.00 88.44 650 ILE A O 1
ATOM 5165 N N . PHE A 1 651 ? 26.944 -12.572 -23.058 1.00 78.06 651 PHE A N 1
ATOM 5166 C CA . PHE A 1 651 ? 27.530 -11.821 -21.945 1.00 78.06 651 PHE A CA 1
ATOM 5167 C C . PHE A 1 651 ? 27.537 -12.579 -20.615 1.00 78.06 651 PHE A C 1
ATOM 5169 O O . PHE A 1 651 ? 28.205 -12.144 -19.682 1.00 78.06 651 PHE A O 1
ATOM 5176 N N . TRP A 1 652 ? 26.818 -13.702 -20.501 1.00 74.69 652 TRP A N 1
ATOM 5177 C CA . TRP A 1 652 ? 26.716 -14.439 -19.237 1.00 74.69 652 TRP A CA 1
ATOM 5178 C C . TRP A 1 652 ? 27.016 -15.931 -19.364 1.00 74.69 652 TRP A C 1
ATOM 5180 O O . TRP A 1 652 ? 27.902 -16.431 -18.677 1.00 74.69 652 TRP A O 1
ATOM 5190 N N . ILE A 1 653 ? 26.295 -16.657 -20.224 1.00 78.56 653 ILE A N 1
ATOM 5191 C CA . ILE A 1 653 ? 26.402 -18.126 -20.298 1.00 78.56 653 ILE A CA 1
ATOM 5192 C C . ILE A 1 653 ? 27.732 -18.544 -20.930 1.00 78.56 653 ILE A C 1
ATOM 5194 O O . ILE A 1 653 ? 28.473 -19.314 -20.330 1.00 78.56 653 ILE A O 1
ATOM 5198 N N . LEU A 1 654 ? 28.064 -17.990 -22.097 1.00 83.56 654 LEU A N 1
ATOM 5199 C CA . LEU A 1 654 ? 29.254 -18.356 -22.859 1.00 83.56 654 LEU A CA 1
ATOM 5200 C C . LEU A 1 654 ? 30.554 -18.124 -22.062 1.00 83.56 654 LEU A C 1
ATOM 5202 O O . LEU A 1 654 ? 31.345 -19.064 -21.979 1.00 83.56 654 LEU A O 1
ATOM 5206 N N . PRO A 1 655 ? 30.784 -16.965 -21.403 1.00 77.06 655 PRO A N 1
ATOM 5207 C CA . PRO A 1 655 ? 31.977 -16.777 -20.579 1.00 77.06 655 PRO A CA 1
ATOM 5208 C C . PRO A 1 655 ? 32.000 -17.731 -19.381 1.00 77.06 655 PRO A C 1
ATOM 5210 O O . PRO A 1 655 ? 33.017 -18.366 -19.110 1.00 77.06 655 PRO A O 1
ATOM 5213 N N . LYS A 1 656 ? 30.870 -17.878 -18.679 1.00 76.12 656 LYS A N 1
ATOM 5214 C CA . LYS A 1 656 ? 30.762 -18.743 -17.498 1.00 76.12 656 LYS A CA 1
ATOM 5215 C C . LYS A 1 656 ? 31.072 -20.203 -17.825 1.00 76.12 656 LYS A C 1
ATOM 5217 O O . LYS A 1 656 ? 31.800 -20.848 -17.073 1.00 76.12 656 LYS A O 1
ATOM 5222 N N . ASP A 1 657 ? 30.524 -20.713 -18.921 1.00 78.44 657 ASP A N 1
ATOM 5223 C CA . ASP A 1 657 ? 30.700 -22.104 -19.325 1.00 78.44 657 ASP A CA 1
ATOM 5224 C C . ASP A 1 657 ? 32.111 -22.339 -19.870 1.00 78.44 657 ASP A C 1
ATOM 5226 O O . ASP A 1 657 ? 32.730 -23.339 -19.510 1.00 78.44 657 ASP A O 1
ATOM 5230 N N . PHE A 1 658 ? 32.676 -21.382 -20.619 1.00 81.62 658 PHE A N 1
ATOM 5231 C CA . PHE A 1 658 ? 34.072 -21.421 -21.067 1.00 81.62 658 PHE A CA 1
ATOM 5232 C C . PHE A 1 658 ? 35.046 -21.602 -19.891 1.00 81.62 658 PHE A C 1
ATOM 5234 O O . PHE A 1 658 ? 35.847 -22.541 -19.898 1.00 81.62 658 PHE A O 1
ATOM 5241 N N . PHE A 1 659 ? 34.921 -20.785 -18.837 1.00 73.44 659 PHE A N 1
ATOM 5242 C CA . PHE A 1 659 ? 35.765 -20.877 -17.636 1.00 73.44 659 PHE A CA 1
ATOM 5243 C C . PHE A 1 659 ? 35.486 -22.111 -16.757 1.00 73.44 659 PHE A C 1
ATOM 5245 O O . PHE A 1 659 ? 36.312 -22.451 -15.910 1.00 73.44 659 PHE A O 1
ATOM 5252 N N . ARG A 1 660 ? 34.351 -22.800 -16.941 1.00 74.44 660 ARG A N 1
ATOM 5253 C CA . ARG A 1 660 ? 34.007 -24.044 -16.226 1.00 74.44 660 ARG A CA 1
ATOM 5254 C C . ARG A 1 660 ? 34.458 -25.312 -16.942 1.00 74.44 660 ARG A C 1
ATOM 5256 O O . ARG A 1 660 ? 34.422 -26.379 -16.328 1.00 74.44 660 ARG A O 1
ATOM 5263 N N . THR A 1 661 ? 34.860 -25.228 -18.210 1.00 83.06 661 THR A N 1
ATOM 5264 C CA . THR A 1 661 ? 35.319 -26.415 -18.938 1.00 83.06 661 THR A CA 1
ATOM 5265 C C . THR A 1 661 ? 36.541 -27.037 -18.243 1.00 83.06 661 THR A C 1
ATOM 5267 O O . THR A 1 661 ? 37.441 -26.302 -17.823 1.00 83.06 661 THR A O 1
ATOM 5270 N N . PRO A 1 662 ? 36.615 -28.380 -18.118 1.00 78.12 662 PRO A N 1
ATOM 5271 C CA . PRO A 1 662 ? 37.700 -29.046 -17.397 1.00 78.12 662 PRO A CA 1
ATOM 5272 C C . PRO A 1 662 ? 39.079 -28.663 -17.933 1.00 78.12 662 PRO A C 1
ATOM 5274 O O . PRO A 1 662 ? 39.982 -28.405 -17.155 1.00 78.12 662 PRO A O 1
ATOM 5277 N N . ILE A 1 663 ? 39.217 -28.532 -19.256 1.00 83.19 663 ILE A N 1
ATOM 5278 C CA . ILE A 1 663 ? 40.476 -28.178 -19.924 1.00 83.19 663 ILE A CA 1
ATOM 5279 C C . ILE A 1 663 ? 40.939 -26.773 -19.524 1.00 83.19 663 ILE A C 1
ATOM 5281 O O . ILE A 1 663 ? 42.090 -26.591 -19.131 1.00 83.19 663 ILE A O 1
ATOM 5285 N N . VAL A 1 664 ? 40.045 -25.781 -19.597 1.00 78.50 664 VAL A N 1
ATOM 5286 C CA . VAL A 1 664 ? 40.369 -24.393 -19.238 1.00 78.50 664 VAL A CA 1
ATOM 5287 C C . VAL A 1 664 ? 40.656 -24.288 -17.747 1.00 78.50 664 VAL A C 1
ATOM 5289 O O . VAL A 1 664 ? 41.622 -23.636 -17.366 1.00 78.50 664 VAL A O 1
ATOM 5292 N N . ARG A 1 665 ? 39.888 -24.982 -16.901 1.00 76.19 665 ARG A N 1
ATOM 5293 C CA . ARG A 1 665 ? 40.151 -25.038 -15.463 1.00 76.19 665 ARG A CA 1
ATOM 5294 C C . ARG A 1 665 ? 41.517 -25.657 -15.181 1.00 76.19 665 ARG A C 1
ATOM 5296 O O . ARG A 1 665 ? 42.335 -25.005 -14.555 1.00 76.19 665 ARG A O 1
ATOM 5303 N N . THR A 1 666 ? 41.817 -26.846 -15.698 1.00 79.44 666 THR A N 1
ATOM 5304 C CA . THR A 1 666 ? 43.116 -27.502 -15.490 1.00 79.44 666 THR A CA 1
ATOM 5305 C C . THR A 1 666 ? 44.277 -26.628 -15.967 1.00 79.44 666 THR A C 1
ATOM 5307 O O . THR A 1 666 ? 45.262 -26.507 -15.247 1.00 79.44 666 THR A O 1
ATOM 5310 N N . LEU A 1 667 ? 44.148 -25.950 -17.115 1.00 79.94 667 LEU A N 1
ATOM 5311 C CA . LEU A 1 667 ? 45.143 -24.980 -17.592 1.00 79.94 667 LEU A CA 1
ATOM 5312 C C . LEU A 1 667 ? 45.294 -23.787 -16.637 1.00 79.94 667 LEU A C 1
ATOM 5314 O O . LEU A 1 667 ? 46.410 -23.436 -16.270 1.00 79.94 667 LEU A O 1
ATOM 5318 N N . LEU A 1 668 ? 44.191 -23.185 -16.191 1.00 70.69 668 LEU A N 1
ATOM 5319 C CA . LEU A 1 668 ? 44.206 -22.072 -15.236 1.00 70.69 668 LEU A CA 1
ATOM 5320 C C . LEU A 1 668 ? 44.705 -22.482 -13.846 1.00 70.69 668 LEU A C 1
ATOM 5322 O O . LEU A 1 668 ? 45.138 -21.620 -13.084 1.00 70.69 668 LEU A O 1
ATOM 5326 N N . GLU A 1 669 ? 44.651 -23.769 -13.502 1.00 75.00 669 GLU A N 1
ATOM 5327 C CA . GLU A 1 669 ? 45.133 -24.305 -12.232 1.00 75.00 669 GLU A CA 1
ATOM 5328 C C . GLU A 1 669 ? 46.624 -24.684 -12.242 1.00 75.00 669 GLU A C 1
ATOM 5330 O O . GLU A 1 669 ? 47.205 -24.873 -11.168 1.00 75.00 669 GLU A O 1
ATOM 5335 N N . LEU A 1 670 ? 47.271 -24.719 -13.417 1.00 83.00 670 LEU A N 1
ATOM 5336 C CA . LEU A 1 670 ? 48.705 -24.984 -13.524 1.00 83.00 670 LEU A CA 1
ATOM 5337 C C . LEU A 1 670 ? 49.512 -23.923 -12.746 1.00 83.00 670 LEU A C 1
ATOM 5339 O O . LEU A 1 670 ? 49.305 -22.723 -12.957 1.00 83.00 670 LEU A O 1
ATOM 5343 N N . PRO A 1 671 ? 50.482 -24.326 -11.899 1.00 73.44 671 PRO A N 1
ATOM 5344 C CA . PRO A 1 671 ? 51.299 -23.403 -11.109 1.00 73.44 671 PRO A CA 1
ATOM 5345 C C . PRO A 1 671 ? 51.913 -22.224 -11.891 1.00 73.44 671 PRO A C 1
ATOM 5347 O O . PRO A 1 671 ? 51.789 -21.095 -11.412 1.00 73.44 671 PRO A O 1
ATOM 5350 N N . PRO A 1 672 ? 52.508 -22.406 -13.094 1.00 77.69 672 PRO A N 1
ATOM 5351 C CA . PRO A 1 672 ? 53.062 -21.281 -13.854 1.00 77.69 672 PRO A CA 1
ATOM 5352 C C . PRO A 1 672 ? 51.985 -20.320 -14.374 1.00 77.69 672 PRO A C 1
ATOM 5354 O O . PRO A 1 672 ? 52.217 -19.115 -14.418 1.00 77.69 672 PRO A O 1
ATOM 5357 N N . ILE A 1 673 ? 50.796 -20.821 -14.722 1.00 75.38 673 ILE A N 1
ATOM 5358 C CA . ILE A 1 673 ? 49.688 -20.001 -15.231 1.00 75.38 673 ILE A CA 1
ATOM 5359 C C . ILE A 1 673 ? 49.026 -19.232 -14.089 1.00 75.38 673 ILE A C 1
ATOM 5361 O O . ILE A 1 673 ? 48.782 -18.036 -14.230 1.00 75.38 673 ILE A O 1
ATOM 5365 N N . ARG A 1 674 ? 48.818 -19.860 -12.924 1.00 72.75 674 ARG A N 1
ATOM 5366 C CA . ARG A 1 674 ? 48.364 -19.161 -11.710 1.00 72.75 674 ARG A CA 1
ATOM 5367 C C . ARG A 1 674 ? 49.341 -18.072 -11.286 1.00 72.75 674 ARG A C 1
ATOM 5369 O O . ARG A 1 674 ? 48.909 -16.977 -10.928 1.00 72.75 674 ARG A O 1
ATOM 5376 N N . TRP A 1 675 ? 50.641 -18.355 -11.343 1.00 77.69 675 TRP A N 1
ATOM 5377 C CA . TRP A 1 675 ? 51.687 -17.385 -11.030 1.00 77.69 675 TRP A CA 1
ATOM 5378 C C . TRP A 1 675 ? 51.670 -16.210 -12.019 1.00 77.69 675 TRP A C 1
ATOM 5380 O O . TRP A 1 675 ? 51.592 -15.060 -11.590 1.00 77.69 675 TRP A O 1
ATOM 5390 N N . LEU A 1 676 ? 51.614 -16.488 -13.329 1.00 77.06 676 LEU A N 1
ATOM 5391 C CA . LEU A 1 676 ? 51.519 -15.471 -14.383 1.00 77.06 676 LEU A CA 1
ATOM 5392 C C . LEU A 1 676 ? 50.237 -14.635 -14.267 1.00 77.06 676 LEU A C 1
ATOM 5394 O O . LEU A 1 676 ? 50.272 -13.420 -14.433 1.00 77.06 676 LEU A O 1
ATOM 5398 N N . TRP A 1 677 ? 49.104 -15.262 -13.958 1.00 75.81 677 TRP A N 1
ATOM 5399 C CA . TRP A 1 677 ? 47.826 -14.581 -13.772 1.00 75.81 677 TRP A CA 1
ATOM 5400 C C . TRP A 1 677 ? 47.840 -13.673 -12.538 1.00 75.81 677 TRP A C 1
ATOM 5402 O O . TRP A 1 677 ? 47.417 -12.521 -12.621 1.00 75.81 677 TRP A O 1
ATOM 5412 N N . THR A 1 678 ? 48.360 -14.166 -11.410 1.00 68.44 678 THR A N 1
ATOM 5413 C CA . THR A 1 678 ? 48.294 -13.482 -10.107 1.00 68.44 678 THR A CA 1
ATOM 5414 C C . THR A 1 678 ? 49.351 -12.390 -9.950 1.00 68.44 678 THR A C 1
ATOM 5416 O O . THR A 1 678 ? 49.058 -11.354 -9.361 1.00 68.44 678 THR A O 1
ATOM 5419 N N . LEU A 1 679 ? 50.557 -12.594 -10.488 1.00 73.44 679 LEU A N 1
ATOM 5420 C CA . LEU A 1 679 ? 51.687 -11.664 -10.351 1.00 73.44 679 LEU A CA 1
ATOM 5421 C C . LEU A 1 679 ? 52.026 -10.909 -11.643 1.00 73.44 679 LEU A C 1
ATOM 5423 O O . LEU A 1 679 ? 52.779 -9.944 -11.589 1.00 73.44 679 LEU A O 1
ATOM 5427 N N . GLY A 1 680 ? 51.477 -11.319 -12.788 1.00 79.12 680 GLY A N 1
ATOM 5428 C CA . GLY A 1 680 ? 51.730 -10.701 -14.091 1.00 79.12 680 GLY A CA 1
ATOM 5429 C C . GLY A 1 680 ? 50.493 -10.020 -14.670 1.00 79.12 680 GLY A C 1
ATOM 5430 O O . GLY A 1 680 ? 50.349 -8.802 -14.597 1.00 79.12 680 GLY A O 1
ATOM 5431 N N . LEU A 1 681 ? 49.592 -10.809 -15.260 1.00 79.62 681 LEU A N 1
ATOM 5432 C CA . LEU A 1 681 ? 48.524 -10.315 -16.132 1.00 79.62 681 LEU A CA 1
ATOM 5433 C C . LEU A 1 681 ? 47.466 -9.488 -15.386 1.00 79.62 681 LEU A C 1
ATOM 5435 O O . LEU A 1 681 ? 47.113 -8.403 -15.843 1.00 79.62 681 LEU A O 1
ATOM 5439 N N . LYS A 1 682 ? 46.978 -9.953 -14.227 1.00 76.56 682 LYS A N 1
ATOM 5440 C CA . LYS A 1 682 ? 45.968 -9.223 -13.441 1.00 76.56 682 LYS A CA 1
ATOM 5441 C C . LYS A 1 682 ? 46.514 -7.886 -12.895 1.00 76.56 682 LYS A C 1
ATOM 5443 O O . LYS A 1 682 ? 45.844 -6.872 -13.101 1.00 76.56 682 LYS A O 1
ATOM 5448 N N . PRO A 1 683 ? 47.718 -7.824 -12.284 1.00 82.25 683 PRO A N 1
ATOM 5449 C CA . PRO A 1 683 ? 48.363 -6.556 -11.933 1.00 82.25 683 PRO A CA 1
ATOM 5450 C C . PRO A 1 683 ? 48.615 -5.641 -13.132 1.00 82.25 683 PRO A C 1
ATOM 5452 O O . PRO A 1 683 ? 48.389 -4.443 -13.020 1.00 82.25 683 PRO A O 1
ATOM 5455 N N . ALA A 1 684 ? 49.028 -6.183 -14.283 1.00 82.81 684 ALA A N 1
ATOM 5456 C CA . ALA A 1 684 ? 49.283 -5.394 -15.488 1.00 82.81 684 ALA A CA 1
ATOM 5457 C C . ALA A 1 684 ? 48.006 -4.769 -16.071 1.00 82.81 684 ALA A C 1
ATOM 5459 O O . ALA A 1 684 ? 48.031 -3.610 -16.470 1.00 82.81 684 ALA A O 1
ATOM 5460 N N . LEU A 1 685 ? 46.881 -5.495 -16.081 1.00 84.31 685 LEU A N 1
ATOM 5461 C CA . LEU A 1 685 ? 45.587 -4.963 -16.527 1.00 84.31 685 LEU A CA 1
ATOM 5462 C C . LEU A 1 685 ? 45.074 -3.855 -15.596 1.00 84.31 685 LEU A C 1
ATOM 5464 O O . LEU A 1 685 ? 44.594 -2.829 -16.072 1.00 84.31 685 LEU A O 1
ATOM 5468 N N . LEU A 1 686 ? 45.219 -4.028 -14.279 1.00 82.50 686 LEU A N 1
ATOM 5469 C CA . LEU A 1 686 ? 44.871 -2.994 -13.298 1.00 82.50 686 LEU A CA 1
ATOM 5470 C C . LEU A 1 686 ? 45.805 -1.783 -13.395 1.00 82.50 686 LEU A C 1
ATOM 5472 O O . LEU A 1 686 ? 45.334 -0.649 -13.383 1.00 82.50 686 LEU A O 1
ATOM 5476 N N . ALA A 1 687 ? 47.111 -2.013 -13.552 1.00 85.38 687 ALA A N 1
ATOM 5477 C CA . ALA A 1 687 ? 48.095 -0.961 -13.779 1.00 85.38 687 ALA A CA 1
ATOM 5478 C C . ALA A 1 687 ? 47.790 -0.195 -15.066 1.00 85.38 687 ALA A C 1
ATOM 5480 O O . ALA A 1 687 ? 47.845 1.025 -15.048 1.00 85.38 687 ALA A O 1
ATOM 5481 N N . ALA A 1 688 ? 47.396 -0.880 -16.145 1.00 84.81 688 ALA A N 1
ATOM 5482 C CA . ALA A 1 688 ? 47.009 -0.256 -17.408 1.00 84.81 688 ALA A CA 1
ATOM 5483 C C . ALA A 1 688 ? 45.739 0.583 -17.270 1.00 84.81 688 ALA A C 1
ATOM 5485 O O . ALA A 1 688 ? 45.704 1.707 -17.760 1.00 84.81 688 ALA A O 1
ATOM 5486 N N . LEU A 1 689 ? 44.722 0.072 -16.570 1.00 84.12 689 LEU A N 1
ATOM 5487 C CA . LEU A 1 689 ? 43.478 0.799 -16.327 1.00 84.12 689 LEU A CA 1
ATOM 5488 C C . LEU A 1 689 ? 43.715 2.055 -15.480 1.00 84.12 689 LEU A C 1
ATOM 5490 O O . LEU A 1 689 ? 43.270 3.140 -15.844 1.00 84.12 689 LEU A O 1
ATOM 5494 N N . VAL A 1 690 ? 44.438 1.924 -14.365 1.00 83.56 690 VAL A N 1
ATOM 5495 C CA . VAL A 1 690 ? 44.751 3.055 -13.481 1.00 83.56 690 VAL A CA 1
ATOM 5496 C C . VAL A 1 690 ? 45.676 4.039 -14.179 1.00 83.56 690 VAL A C 1
ATOM 5498 O O . VAL A 1 690 ? 45.439 5.238 -14.103 1.00 83.56 690 VAL A O 1
ATOM 5501 N N . TYR A 1 691 ? 46.679 3.556 -14.913 1.00 83.81 691 TYR A N 1
ATOM 5502 C CA . TYR A 1 691 ? 47.535 4.401 -15.736 1.00 83.81 691 TYR A CA 1
ATOM 5503 C C . TYR A 1 691 ? 46.722 5.163 -16.784 1.00 83.81 691 TYR A C 1
ATOM 5505 O O . TYR A 1 691 ? 46.919 6.361 -16.918 1.00 83.81 691 TYR A O 1
ATOM 5513 N N . TRP A 1 692 ? 45.771 4.525 -17.472 1.00 80.31 692 TRP A N 1
ATOM 5514 C CA . TRP A 1 692 ? 44.888 5.184 -18.440 1.00 80.31 692 TRP A CA 1
ATOM 5515 C C . TRP A 1 692 ? 44.016 6.273 -17.790 1.00 80.31 692 TRP A C 1
ATOM 5517 O O . TRP A 1 692 ? 43.939 7.386 -18.310 1.00 80.31 692 TRP A O 1
ATOM 5527 N N . LEU A 1 693 ? 43.443 5.997 -16.612 1.00 76.31 693 LEU A N 1
ATOM 5528 C CA . LEU A 1 693 ? 42.665 6.968 -15.827 1.00 76.31 693 LEU A CA 1
ATOM 5529 C C . LEU A 1 693 ? 43.516 8.123 -15.269 1.00 76.31 693 LEU A C 1
ATOM 5531 O O . LEU A 1 693 ? 43.018 9.234 -15.104 1.00 76.31 693 LEU A O 1
ATOM 5535 N N . LEU A 1 694 ? 44.788 7.873 -14.946 1.00 75.06 694 LEU A N 1
ATOM 5536 C CA . LEU A 1 694 ? 45.707 8.890 -14.429 1.00 75.06 694 LEU A CA 1
ATOM 5537 C C . LEU A 1 694 ? 46.312 9.723 -15.567 1.00 75.06 694 LEU A C 1
ATOM 5539 O O . LEU A 1 694 ? 46.460 10.936 -15.441 1.00 75.06 694 LEU A O 1
ATOM 5543 N N . ALA A 1 695 ? 46.624 9.081 -16.693 1.00 70.94 695 ALA A N 1
ATOM 5544 C CA . ALA A 1 695 ? 47.176 9.708 -17.887 1.00 70.94 695 ALA A CA 1
ATOM 5545 C C . ALA A 1 695 ? 46.189 10.703 -18.505 1.00 70.94 695 ALA A C 1
ATOM 5547 O O . ALA A 1 695 ? 46.614 11.776 -18.926 1.00 70.94 695 ALA A O 1
ATOM 5548 N N . SER A 1 696 ? 44.881 10.414 -18.486 1.00 64.69 696 SER A N 1
ATOM 5549 C CA . SER A 1 696 ? 43.858 11.365 -18.943 1.00 64.69 696 SER A CA 1
ATOM 5550 C C . SER A 1 696 ? 43.799 12.639 -18.087 1.00 64.69 696 SER A C 1
ATOM 5552 O O . SER A 1 696 ? 43.509 13.709 -18.616 1.00 64.69 696 SER A O 1
ATOM 5554 N N . ARG A 1 697 ? 44.144 12.559 -16.792 1.00 62.97 697 ARG A N 1
ATOM 5555 C CA . ARG A 1 697 ? 44.202 13.711 -15.867 1.00 62.97 697 ARG A CA 1
ATOM 5556 C C . ARG A 1 697 ? 45.543 14.444 -15.858 1.00 62.97 697 ARG A C 1
ATOM 5558 O O . ARG A 1 697 ? 45.615 15.580 -15.402 1.00 62.97 697 ARG A O 1
ATOM 5565 N N . LEU A 1 698 ? 46.601 13.804 -16.347 1.00 60.25 698 LEU A N 1
ATOM 5566 C CA . LEU A 1 698 ? 47.966 14.333 -16.368 1.00 60.25 698 LEU A CA 1
ATOM 5567 C C . LEU A 1 698 ? 48.427 14.755 -17.773 1.00 60.25 698 LEU A C 1
ATOM 5569 O O . LEU A 1 698 ? 49.578 15.147 -17.941 1.00 60.25 698 LEU A O 1
ATOM 5573 N N . ALA A 1 699 ? 47.539 14.715 -18.771 1.00 56.72 699 ALA A N 1
ATOM 5574 C CA . ALA A 1 699 ? 47.842 14.956 -20.185 1.00 56.72 699 ALA A CA 1
ATOM 5575 C C . ALA A 1 699 ? 48.476 16.333 -20.497 1.00 56.72 699 ALA A C 1
ATOM 5577 O O . ALA A 1 699 ? 49.079 16.494 -21.555 1.00 56.72 699 ALA A O 1
ATOM 5578 N N . GLY A 1 700 ? 48.382 17.312 -19.587 1.00 57.00 700 GLY A N 1
ATOM 5579 C CA . GLY A 1 700 ? 49.043 18.621 -19.705 1.00 57.00 700 GLY A CA 1
ATOM 5580 C C . GLY A 1 700 ? 50.475 18.684 -19.151 1.00 57.00 700 GLY A C 1
ATOM 5581 O O . GLY A 1 700 ? 51.190 19.650 -19.405 1.00 57.00 700 GLY A O 1
ATOM 5582 N N . ILE A 1 701 ? 50.916 17.668 -18.407 1.00 59.28 701 ILE A N 1
ATOM 5583 C CA . ILE A 1 701 ? 52.256 17.580 -17.821 1.00 59.28 701 ILE A CA 1
ATOM 5584 C C . ILE A 1 701 ? 53.029 16.583 -18.683 1.00 59.28 701 ILE A C 1
ATOM 5586 O O . ILE A 1 701 ? 52.895 15.375 -18.519 1.00 59.28 701 ILE A O 1
ATOM 5590 N N . GLY A 1 702 ? 53.774 17.078 -19.672 1.00 54.56 702 GLY A N 1
ATOM 5591 C CA . GLY A 1 702 ? 54.477 16.254 -20.660 1.00 54.56 702 GLY A CA 1
ATOM 5592 C C . GLY A 1 702 ? 55.492 15.294 -20.031 1.00 54.56 702 GLY A C 1
ATOM 5593 O O . GLY A 1 702 ? 56.671 15.613 -19.901 1.00 54.56 702 GLY A O 1
ATOM 5594 N N . PHE A 1 703 ? 55.049 14.099 -19.652 1.00 63.41 703 PHE A N 1
ATOM 5595 C CA . PHE A 1 703 ? 55.927 13.040 -19.178 1.00 63.41 703 PHE A CA 1
ATOM 5596 C C . PHE A 1 703 ? 56.567 12.329 -20.369 1.00 63.41 703 PHE A C 1
ATOM 5598 O O . PHE A 1 703 ? 55.870 11.767 -21.214 1.00 63.41 703 PHE A O 1
ATOM 5605 N N . GLY A 1 704 ? 57.901 12.319 -20.421 1.00 72.69 704 GLY A N 1
ATOM 5606 C CA . GLY A 1 704 ? 58.642 11.540 -21.412 1.00 72.69 704 GLY A CA 1
ATOM 5607 C C . GLY A 1 704 ? 58.362 10.029 -21.295 1.00 72.69 704 GLY A C 1
ATOM 5608 O O . GLY A 1 704 ? 57.994 9.549 -20.218 1.00 72.69 704 GLY A O 1
ATOM 5609 N N . PRO A 1 705 ? 58.585 9.247 -22.369 1.00 74.06 705 PRO A N 1
ATOM 5610 C CA . PRO A 1 705 ? 58.228 7.823 -22.439 1.00 74.06 705 PRO A CA 1
ATOM 5611 C C . PRO A 1 705 ? 58.874 6.975 -21.331 1.00 74.06 705 PRO A C 1
ATOM 5613 O O . PRO A 1 705 ? 58.277 6.020 -20.844 1.00 74.06 705 PRO A O 1
ATOM 5616 N N . ILE A 1 706 ? 60.065 7.362 -20.865 1.00 77.88 706 ILE A N 1
ATOM 5617 C CA . ILE A 1 706 ? 60.769 6.688 -19.764 1.00 77.88 706 ILE A CA 1
ATOM 5618 C C . ILE A 1 706 ? 59.987 6.807 -18.452 1.00 77.88 706 ILE A C 1
ATOM 5620 O O . ILE A 1 706 ? 59.834 5.825 -17.731 1.00 77.88 706 ILE A O 1
ATOM 5624 N N . LEU A 1 707 ? 59.454 7.992 -18.149 1.00 78.38 707 LEU A N 1
ATOM 5625 C CA . LEU A 1 707 ? 58.702 8.228 -16.920 1.00 78.38 707 LEU A CA 1
ATOM 5626 C C . LEU A 1 707 ? 57.330 7.542 -16.963 1.00 78.38 707 LEU A C 1
ATOM 5628 O O . LEU A 1 707 ? 56.874 7.032 -15.947 1.00 78.38 707 LEU A O 1
ATOM 5632 N N . GLN A 1 708 ? 56.714 7.438 -18.143 1.00 77.31 708 GLN A N 1
ATOM 5633 C CA . GLN A 1 708 ? 55.484 6.666 -18.352 1.00 77.31 708 GLN A CA 1
ATOM 5634 C C . GLN A 1 708 ? 55.687 5.168 -18.077 1.00 77.31 708 GLN A C 1
ATOM 5636 O O . GLN A 1 708 ? 54.908 4.566 -17.337 1.00 77.31 708 GLN A O 1
ATOM 5641 N N . ILE A 1 709 ? 56.770 4.587 -18.606 1.00 81.38 709 ILE A N 1
ATOM 5642 C CA . ILE A 1 709 ? 57.158 3.193 -18.339 1.00 81.38 709 ILE A CA 1
ATOM 5643 C C . ILE A 1 709 ? 57.448 2.992 -16.846 1.00 81.38 709 ILE A C 1
ATOM 5645 O O . ILE A 1 709 ? 57.044 1.983 -16.271 1.00 81.38 709 ILE A O 1
ATOM 5649 N N . LEU A 1 710 ? 58.106 3.959 -16.203 1.00 83.38 710 LEU A N 1
ATOM 5650 C CA . LEU A 1 710 ? 58.465 3.891 -14.787 1.00 83.38 710 LEU A CA 1
ATOM 5651 C C . LEU A 1 710 ? 57.223 3.970 -13.882 1.00 83.38 710 LEU A C 1
ATOM 5653 O O . LEU A 1 710 ? 57.091 3.161 -12.968 1.00 83.38 710 LEU A O 1
ATOM 5657 N N . VAL A 1 711 ? 56.269 4.860 -14.175 1.00 82.75 711 VAL A N 1
ATOM 5658 C CA . VAL A 1 711 ? 54.978 4.945 -13.465 1.00 82.75 711 VAL A CA 1
ATOM 5659 C C . VAL A 1 711 ? 54.166 3.663 -13.647 1.00 82.75 711 VAL A C 1
ATOM 5661 O O . VAL A 1 711 ? 53.670 3.112 -12.665 1.00 82.75 711 VAL A O 1
ATOM 5664 N N . PHE A 1 712 ? 54.070 3.145 -14.874 1.00 85.38 712 PHE A N 1
ATOM 5665 C CA . PHE A 1 712 ? 53.399 1.872 -15.138 1.00 85.38 712 PHE A CA 1
ATOM 5666 C C . PHE A 1 712 ? 54.067 0.709 -14.386 1.00 85.38 712 PHE A C 1
ATOM 5668 O O . PHE A 1 712 ? 53.380 -0.101 -13.767 1.00 85.38 712 PHE A O 1
ATOM 5675 N N . GLY A 1 713 ? 55.403 0.658 -14.371 1.00 85.69 713 GLY A N 1
ATOM 5676 C CA . GLY A 1 713 ? 56.178 -0.339 -13.631 1.00 85.69 713 GLY A CA 1
ATOM 5677 C C . GLY A 1 713 ? 55.974 -0.260 -12.115 1.00 85.69 713 GLY A C 1
ATOM 5678 O O . GLY A 1 713 ? 55.817 -1.294 -11.469 1.00 85.69 713 GLY A O 1
ATOM 5679 N N . ILE A 1 714 ? 55.899 0.950 -11.548 1.00 86.56 714 ILE A N 1
ATOM 5680 C CA . ILE A 1 714 ? 55.572 1.162 -10.129 1.00 86.56 714 ILE A CA 1
ATOM 5681 C C . ILE A 1 714 ? 54.150 0.676 -9.823 1.00 86.56 714 ILE A C 1
ATOM 5683 O O . ILE A 1 714 ? 53.961 -0.066 -8.861 1.00 86.56 714 ILE A O 1
ATOM 5687 N N . LEU A 1 715 ? 53.156 1.038 -10.640 1.00 84.44 715 LEU A N 1
ATOM 5688 C CA . LEU A 1 715 ? 51.772 0.575 -10.469 1.00 84.44 715 LEU A CA 1
ATOM 5689 C C . LEU A 1 715 ? 51.677 -0.954 -10.549 1.00 84.44 715 LEU A C 1
ATOM 5691 O O . LEU A 1 715 ? 51.010 -1.579 -9.726 1.00 84.44 715 LEU A O 1
ATOM 5695 N N . MET A 1 716 ? 52.397 -1.565 -11.492 1.00 85.50 716 MET A N 1
ATOM 5696 C CA . MET A 1 716 ? 52.482 -3.017 -11.632 1.00 85.50 716 MET A CA 1
ATOM 5697 C C . MET A 1 716 ? 53.098 -3.661 -10.380 1.00 85.50 716 MET A C 1
ATOM 5699 O O . MET A 1 716 ? 52.518 -4.598 -9.838 1.00 85.50 716 MET A O 1
ATOM 5703 N N . ALA A 1 717 ? 54.203 -3.119 -9.855 1.00 83.94 717 ALA A N 1
ATOM 5704 C CA . ALA A 1 717 ? 54.843 -3.604 -8.630 1.00 83.94 717 ALA A CA 1
ATOM 5705 C C . ALA A 1 717 ? 53.946 -3.461 -7.385 1.00 83.94 717 ALA A C 1
ATOM 5707 O O . ALA A 1 717 ? 53.901 -4.366 -6.549 1.00 83.94 717 ALA A O 1
ATOM 5708 N N . ILE A 1 718 ? 53.190 -2.362 -7.274 1.00 85.69 718 ILE A N 1
ATOM 5709 C CA . ILE A 1 718 ? 52.207 -2.152 -6.201 1.00 85.69 718 ILE A CA 1
ATOM 5710 C C . ILE A 1 718 ? 51.093 -3.200 -6.291 1.00 85.69 718 ILE A C 1
ATOM 5712 O O . ILE A 1 718 ? 50.786 -3.853 -5.292 1.00 85.69 718 ILE A O 1
ATOM 5716 N N . PHE A 1 719 ? 50.523 -3.421 -7.477 1.00 80.06 719 PHE A N 1
ATOM 5717 C CA . PHE A 1 719 ? 49.436 -4.385 -7.668 1.00 80.06 719 PHE A CA 1
ATOM 5718 C C . PHE A 1 719 ? 49.888 -5.852 -7.635 1.00 80.06 719 PHE A C 1
ATOM 5720 O O . PHE A 1 719 ? 49.091 -6.729 -7.308 1.00 80.06 719 PHE A O 1
ATOM 5727 N N . ALA A 1 720 ? 51.163 -6.134 -7.904 1.00 81.19 720 ALA A N 1
ATOM 5728 C CA . ALA A 1 720 ? 51.770 -7.453 -7.717 1.00 81.19 720 ALA A CA 1
ATOM 5729 C C . ALA A 1 720 ? 52.223 -7.706 -6.263 1.00 81.19 720 ALA A C 1
ATOM 5731 O O . ALA A 1 720 ? 52.637 -8.815 -5.920 1.00 81.19 720 ALA A O 1
ATOM 5732 N N . SER A 1 721 ? 52.156 -6.701 -5.382 1.00 81.00 721 SER A N 1
ATOM 5733 C CA . SER A 1 721 ? 52.602 -6.832 -3.995 1.00 81.00 721 SER A CA 1
ATOM 5734 C C . SER A 1 721 ? 51.678 -7.739 -3.165 1.00 81.00 721 SER A C 1
ATOM 5736 O O . SER A 1 721 ? 50.452 -7.734 -3.298 1.00 81.00 721 SER A O 1
ATOM 5738 N N . ARG A 1 722 ? 52.268 -8.502 -2.233 1.00 72.94 722 ARG A N 1
ATOM 5739 C CA . ARG A 1 722 ? 51.532 -9.348 -1.272 1.00 72.94 722 ARG A CA 1
ATOM 5740 C C . ARG A 1 722 ? 50.433 -8.609 -0.483 1.00 72.94 722 ARG A C 1
ATOM 5742 O O . ARG A 1 722 ? 49.356 -9.192 -0.346 1.00 72.94 722 ARG A O 1
ATOM 5749 N N . PRO A 1 723 ? 50.644 -7.383 0.044 1.00 70.69 723 PRO A N 1
ATOM 5750 C CA . PRO A 1 723 ? 49.582 -6.663 0.744 1.00 70.69 723 PRO A CA 1
ATOM 5751 C C . PRO A 1 723 ? 48.411 -6.303 -0.177 1.00 70.69 723 PRO A C 1
ATOM 5753 O O . PRO A 1 723 ? 47.267 -6.470 0.234 1.00 70.69 723 PRO A O 1
ATOM 5756 N N . PHE A 1 724 ? 48.663 -5.906 -1.431 1.00 74.38 724 PHE A N 1
ATOM 5757 C CA . PHE A 1 724 ? 47.584 -5.620 -2.379 1.00 74.38 724 PHE A CA 1
ATOM 5758 C C . PHE A 1 724 ? 46.807 -6.879 -2.771 1.00 74.38 724 PHE A C 1
ATOM 5760 O O . PHE A 1 724 ? 45.584 -6.845 -2.822 1.00 74.38 724 PHE A O 1
ATOM 5767 N N . ILE A 1 725 ? 47.481 -8.012 -2.990 1.00 69.69 725 ILE A N 1
ATOM 5768 C CA . ILE A 1 725 ? 46.809 -9.286 -3.297 1.00 69.69 725 ILE A CA 1
ATOM 5769 C C . ILE A 1 725 ? 45.863 -9.695 -2.157 1.00 69.69 725 ILE A C 1
ATOM 5771 O O . ILE A 1 725 ? 44.732 -10.100 -2.425 1.00 69.69 725 ILE A O 1
ATOM 5775 N N . ARG A 1 726 ? 46.288 -9.538 -0.894 1.00 69.50 726 ARG A N 1
ATOM 5776 C CA . ARG A 1 726 ? 45.441 -9.799 0.284 1.00 69.50 726 ARG A CA 1
ATOM 5777 C C . ARG A 1 726 ? 44.286 -8.806 0.407 1.00 69.50 726 ARG A C 1
ATOM 5779 O O . ARG A 1 726 ? 43.161 -9.232 0.630 1.00 69.50 726 ARG A O 1
ATOM 5786 N N . ALA A 1 727 ? 44.545 -7.512 0.225 1.00 69.00 727 ALA A N 1
ATOM 5787 C CA . ALA A 1 727 ? 43.505 -6.486 0.254 1.00 69.00 727 ALA A CA 1
ATOM 5788 C C . ALA A 1 727 ? 42.474 -6.683 -0.868 1.00 69.00 727 ALA A C 1
ATOM 5790 O O . ALA A 1 727 ? 41.283 -6.520 -0.646 1.00 69.00 727 ALA A O 1
ATOM 5791 N N . ASN A 1 728 ? 42.917 -7.084 -2.060 1.00 66.88 728 ASN A N 1
ATOM 5792 C CA . ASN A 1 728 ? 42.053 -7.395 -3.193 1.00 66.88 728 ASN A CA 1
ATOM 5793 C C . ASN A 1 728 ? 41.188 -8.629 -2.909 1.00 66.88 728 ASN A C 1
ATOM 5795 O O . ASN A 1 728 ? 39.999 -8.590 -3.185 1.00 66.88 728 ASN A O 1
ATOM 5799 N N . ALA A 1 729 ? 41.755 -9.700 -2.338 1.00 66.56 729 ALA A N 1
ATOM 5800 C CA . ALA A 1 729 ? 40.970 -10.857 -1.899 1.00 66.56 729 ALA A CA 1
ATOM 5801 C C . ALA A 1 729 ? 39.896 -10.443 -0.880 1.00 66.56 729 ALA A C 1
ATOM 5803 O O . ALA A 1 729 ? 38.720 -10.683 -1.117 1.00 66.56 729 ALA A O 1
ATOM 5804 N N . TRP A 1 730 ? 40.283 -9.686 0.152 1.00 67.88 730 TRP A N 1
ATOM 5805 C CA . TRP A 1 730 ? 39.353 -9.139 1.142 1.00 67.88 730 TRP A CA 1
ATOM 5806 C C . TRP A 1 730 ? 38.264 -8.241 0.528 1.00 67.88 730 TRP A C 1
ATOM 5808 O O . TRP A 1 730 ? 37.105 -8.349 0.904 1.00 67.88 730 TRP A O 1
ATOM 5818 N N . LEU A 1 731 ? 38.597 -7.387 -0.448 1.00 64.81 731 LEU A N 1
ATOM 5819 C CA . LEU A 1 731 ? 37.622 -6.550 -1.159 1.00 64.81 731 LEU A CA 1
ATOM 5820 C C . LEU A 1 731 ? 36.647 -7.372 -2.006 1.00 64.81 731 LEU A C 1
ATOM 5822 O O . LEU A 1 731 ? 35.475 -7.019 -2.082 1.00 64.81 731 LEU A O 1
ATOM 5826 N N . TRP A 1 732 ? 37.112 -8.442 -2.658 1.00 63.53 732 TRP A N 1
ATOM 5827 C CA . TRP A 1 732 ? 36.240 -9.342 -3.416 1.00 63.53 732 TRP A CA 1
ATOM 5828 C C . TRP A 1 732 ? 35.322 -10.148 -2.501 1.00 63.53 732 TRP A C 1
ATOM 5830 O O . TRP A 1 732 ? 34.161 -10.343 -2.853 1.00 63.53 732 TRP A O 1
ATOM 5840 N N . ASP A 1 733 ? 35.814 -10.551 -1.332 1.00 58.16 733 ASP A N 1
ATOM 5841 C CA . ASP A 1 733 ? 35.010 -11.215 -0.308 1.00 58.16 733 ASP A CA 1
ATOM 5842 C C . ASP A 1 733 ? 33.965 -10.248 0.267 1.00 58.16 733 ASP A C 1
ATOM 5844 O O . ASP A 1 733 ? 32.783 -10.580 0.288 1.00 58.16 733 ASP A O 1
ATOM 5848 N N . LEU A 1 734 ? 34.357 -9.009 0.599 1.00 62.44 734 LEU A N 1
ATOM 5849 C CA . LEU A 1 734 ? 33.453 -7.942 1.044 1.00 62.44 734 LEU A CA 1
ATOM 5850 C C . LEU A 1 734 ? 32.411 -7.593 -0.027 1.00 62.44 734 LEU A C 1
ATOM 5852 O O . LEU A 1 734 ? 31.243 -7.397 0.283 1.00 62.44 734 LEU A O 1
ATOM 5856 N N . PHE A 1 735 ? 32.811 -7.526 -1.299 1.00 60.97 735 PHE A N 1
ATOM 5857 C CA . PHE A 1 735 ? 31.887 -7.312 -2.412 1.00 60.97 735 PHE A CA 1
ATOM 5858 C C . PHE A 1 735 ? 30.940 -8.503 -2.587 1.00 60.97 735 PHE A C 1
ATOM 5860 O O . PHE A 1 735 ? 29.769 -8.304 -2.887 1.00 60.97 735 PHE A O 1
ATOM 5867 N N . GLY A 1 736 ? 31.418 -9.732 -2.381 1.00 54.47 736 GLY A N 1
ATOM 5868 C CA . GLY A 1 736 ? 30.594 -10.939 -2.391 1.00 54.47 736 GLY A CA 1
ATOM 5869 C C . GLY A 1 736 ? 29.572 -10.966 -1.253 1.00 54.47 736 GLY A C 1
ATOM 5870 O O . GLY A 1 736 ? 28.411 -11.286 -1.492 1.00 54.47 736 GLY A O 1
ATOM 5871 N N . GLU A 1 737 ? 29.982 -10.583 -0.043 1.00 53.72 737 GLU A N 1
ATOM 5872 C CA . GLU A 1 737 ? 29.109 -10.407 1.124 1.00 53.72 737 GLU A CA 1
ATOM 5873 C C . GLU A 1 737 ? 28.086 -9.297 0.891 1.00 53.72 737 GLU A C 1
ATOM 5875 O O . GLU A 1 737 ? 26.887 -9.536 1.017 1.00 53.72 737 GLU A O 1
ATOM 5880 N N . TRP A 1 738 ? 28.538 -8.127 0.433 1.00 56.31 738 TRP A N 1
ATOM 5881 C CA . TRP A 1 738 ? 27.671 -7.007 0.089 1.00 56.31 738 TRP A CA 1
ATOM 5882 C C . TRP A 1 738 ? 26.674 -7.388 -1.002 1.00 56.31 738 TRP A C 1
ATOM 5884 O O . TRP A 1 738 ? 25.499 -7.102 -0.854 1.00 56.31 738 TRP A O 1
ATOM 5894 N N . MET A 1 739 ? 27.086 -8.089 -2.063 1.00 53.38 739 MET A N 1
ATOM 5895 C CA . MET A 1 739 ? 26.192 -8.538 -3.139 1.00 53.38 739 MET A CA 1
ATOM 5896 C C . MET A 1 739 ? 25.222 -9.648 -2.712 1.00 53.38 739 MET A C 1
ATOM 5898 O O . MET A 1 739 ? 24.145 -9.749 -3.299 1.00 53.38 739 MET A O 1
ATOM 5902 N N . HIS A 1 740 ? 25.573 -10.477 -1.721 1.00 50.19 740 HIS A N 1
ATOM 5903 C CA . HIS A 1 740 ? 24.646 -11.443 -1.117 1.00 50.19 740 HIS A CA 1
ATOM 5904 C C . HIS A 1 740 ? 23.594 -10.726 -0.268 1.00 50.19 740 HIS A C 1
ATOM 5906 O O . HIS A 1 740 ? 22.397 -10.952 -0.443 1.00 50.19 740 HIS A O 1
ATOM 5912 N N . GLU A 1 741 ? 24.024 -9.773 0.560 1.00 52.47 741 GLU A N 1
ATOM 5913 C CA . GLU A 1 741 ? 23.131 -8.912 1.340 1.00 52.47 741 GLU A CA 1
ATOM 5914 C C . GLU A 1 741 ? 22.322 -7.937 0.460 1.00 52.47 741 GLU A C 1
ATOM 5916 O O . GLU A 1 741 ? 21.197 -7.588 0.817 1.00 52.47 741 GLU A O 1
ATOM 5921 N N . PHE A 1 742 ? 22.833 -7.540 -0.714 1.00 51.88 742 PHE A N 1
ATOM 5922 C CA . PHE A 1 742 ? 22.222 -6.638 -1.711 1.00 51.88 742 PHE A CA 1
ATOM 5923 C C . PHE A 1 742 ? 21.765 -7.350 -3.005 1.00 51.88 742 PHE A C 1
ATOM 5925 O O . PHE A 1 742 ? 21.708 -6.736 -4.075 1.00 51.88 742 PHE A O 1
ATOM 5932 N N . GLY A 1 743 ? 21.404 -8.636 -2.951 1.00 60.84 743 GLY A N 1
ATOM 5933 C CA . GLY A 1 743 ? 20.922 -9.376 -4.125 1.00 60.84 743 GLY A CA 1
ATOM 5934 C C . GLY A 1 743 ? 19.682 -8.754 -4.801 1.00 60.84 743 GLY A C 1
ATOM 5935 O O . GLY A 1 743 ? 19.078 -7.801 -4.314 1.00 60.84 743 GLY A O 1
ATOM 5936 N N . ILE A 1 744 ? 19.213 -9.324 -5.923 1.00 57.00 744 ILE A N 1
ATOM 5937 C CA . ILE A 1 744 ? 17.961 -8.878 -6.591 1.00 57.00 744 ILE A CA 1
ATOM 5938 C C . ILE A 1 744 ? 16.776 -8.872 -5.607 1.00 57.00 744 ILE A C 1
ATOM 5940 O O . ILE A 1 744 ? 15.887 -8.027 -5.701 1.00 57.00 744 ILE A O 1
ATOM 5944 N N . GLN A 1 745 ? 16.786 -9.783 -4.629 1.00 58.56 745 GLN A N 1
ATOM 5945 C CA . GLN A 1 745 ? 15.819 -9.787 -3.536 1.00 58.56 745 GLN A CA 1
ATOM 5946 C C . GLN A 1 745 ? 15.931 -8.544 -2.653 1.00 58.56 745 GLN A C 1
ATOM 5948 O O . GLN A 1 745 ? 14.908 -8.039 -2.220 1.00 58.56 745 GLN A O 1
ATOM 5953 N N . SER A 1 746 ? 17.124 -8.009 -2.425 1.00 65.56 746 SER A N 1
ATOM 5954 C CA . SER A 1 746 ? 17.348 -6.767 -1.687 1.00 65.56 746 SER A CA 1
ATOM 5955 C C . SER A 1 746 ? 16.935 -5.547 -2.497 1.00 65.56 746 SER A C 1
ATOM 5957 O O . SER A 1 746 ? 16.330 -4.650 -1.933 1.00 65.56 746 SER A O 1
ATOM 5959 N N . LEU A 1 747 ? 17.127 -5.534 -3.822 1.00 68.56 747 LEU A N 1
ATOM 5960 C CA . LEU A 1 747 ? 16.507 -4.516 -4.688 1.00 68.56 747 LEU A CA 1
ATOM 5961 C C . LEU A 1 747 ? 14.978 -4.577 -4.617 1.00 68.56 747 LEU A C 1
ATOM 5963 O O . LEU A 1 747 ? 14.327 -3.538 -4.541 1.00 68.56 747 LEU A O 1
ATOM 5967 N N . TYR A 1 748 ? 14.402 -5.781 -4.593 1.00 72.38 748 TYR A N 1
ATOM 5968 C CA . TYR A 1 748 ? 12.970 -5.962 -4.369 1.00 72.38 748 TYR A CA 1
ATOM 5969 C C . TYR A 1 748 ? 12.552 -5.508 -2.966 1.00 72.38 748 TYR A C 1
ATOM 5971 O O . TYR A 1 748 ? 11.571 -4.787 -2.853 1.00 72.38 748 TYR A O 1
ATOM 5979 N N . ARG A 1 749 ? 13.302 -5.850 -1.909 1.00 70.81 749 ARG A N 1
ATOM 5980 C CA . ARG A 1 749 ? 13.044 -5.415 -0.526 1.00 70.81 749 ARG A CA 1
ATOM 5981 C C . ARG A 1 749 ? 13.171 -3.903 -0.389 1.00 70.81 749 ARG A C 1
ATOM 5983 O O . ARG A 1 749 ? 12.323 -3.305 0.251 1.00 70.81 749 ARG A O 1
ATOM 5990 N N . VAL A 1 750 ? 14.151 -3.270 -1.033 1.00 73.94 750 VAL A N 1
ATOM 5991 C CA . VAL A 1 750 ? 14.314 -1.810 -1.083 1.00 73.94 750 VAL A CA 1
ATOM 5992 C C . VAL A 1 750 ? 13.165 -1.179 -1.858 1.00 73.94 750 VAL A C 1
ATOM 5994 O O . VAL A 1 750 ? 12.574 -0.224 -1.376 1.00 73.94 750 VAL A O 1
ATOM 5997 N N . ALA A 1 751 ? 12.780 -1.716 -3.017 1.00 71.94 751 ALA A N 1
ATOM 5998 C CA . ALA A 1 751 ? 11.627 -1.219 -3.766 1.00 71.94 751 ALA A CA 1
ATOM 5999 C C . ALA A 1 751 ? 10.312 -1.399 -2.986 1.00 71.94 751 ALA A C 1
ATOM 6001 O O . ALA A 1 751 ? 9.468 -0.504 -2.987 1.00 71.94 751 ALA A O 1
ATOM 6002 N N . ALA A 1 752 ? 10.146 -2.525 -2.291 1.00 72.75 752 ALA A N 1
ATOM 6003 C CA . ALA A 1 752 ? 9.004 -2.817 -1.435 1.00 72.75 752 ALA A CA 1
ATOM 6004 C C . ALA A 1 752 ? 8.990 -1.919 -0.193 1.00 72.75 752 ALA A C 1
ATOM 6006 O O . ALA A 1 752 ? 7.931 -1.414 0.169 1.00 72.75 752 ALA A O 1
ATOM 6007 N N . TRP A 1 753 ? 10.153 -1.662 0.408 1.00 78.44 753 TRP A N 1
ATOM 6008 C CA . TRP A 1 753 ? 10.337 -0.732 1.517 1.00 78.44 753 TRP A CA 1
ATOM 6009 C C . TRP A 1 753 ? 10.061 0.705 1.083 1.00 78.44 753 TRP A C 1
ATOM 6011 O O . TRP A 1 753 ? 9.317 1.398 1.761 1.00 78.44 753 TRP A O 1
ATOM 6021 N N . LEU A 1 754 ? 10.552 1.138 -0.080 1.00 76.31 754 LEU A N 1
ATOM 6022 C CA . LEU A 1 754 ? 10.238 2.444 -0.664 1.00 76.31 754 LEU A CA 1
ATOM 6023 C C . LEU A 1 754 ? 8.743 2.568 -0.969 1.00 76.31 754 LEU A C 1
ATOM 6025 O O . LEU A 1 754 ? 8.145 3.598 -0.683 1.00 76.31 754 LEU A O 1
ATOM 6029 N N . ALA A 1 755 ? 8.112 1.522 -1.507 1.00 76.62 755 ALA A N 1
ATOM 6030 C CA . ALA A 1 755 ? 6.669 1.504 -1.733 1.00 76.62 755 ALA A CA 1
ATOM 6031 C C . ALA A 1 755 ? 5.882 1.525 -0.414 1.00 76.62 755 ALA A C 1
ATOM 6033 O O . ALA A 1 755 ? 4.849 2.183 -0.318 1.00 76.62 755 ALA A O 1
ATOM 6034 N N . TRP A 1 756 ? 6.351 0.812 0.612 1.00 80.31 756 TRP A N 1
ATOM 6035 C CA . TRP A 1 756 ? 5.805 0.877 1.965 1.00 80.31 756 TRP A CA 1
ATOM 6036 C C . TRP A 1 756 ? 5.953 2.283 2.547 1.00 80.31 756 TRP A C 1
ATOM 6038 O O . TRP A 1 756 ? 4.951 2.848 2.960 1.00 80.31 756 TRP A O 1
ATOM 6048 N N . LEU A 1 757 ? 7.137 2.889 2.478 1.00 77.19 757 LEU A N 1
ATOM 6049 C CA . LEU A 1 757 ? 7.415 4.238 2.964 1.00 77.19 757 LEU A CA 1
ATOM 6050 C C . LEU A 1 757 ? 6.548 5.273 2.243 1.00 77.19 757 LEU A C 1
ATOM 6052 O O . LEU A 1 757 ? 5.927 6.108 2.890 1.00 77.19 757 LEU A O 1
ATOM 6056 N N . ALA A 1 758 ? 6.449 5.185 0.914 1.00 75.50 758 ALA A N 1
ATOM 6057 C CA . ALA A 1 758 ? 5.573 6.032 0.114 1.00 75.50 758 ALA A CA 1
ATOM 6058 C C . ALA A 1 758 ? 4.115 5.917 0.579 1.00 75.50 758 ALA A C 1
ATOM 6060 O O . ALA A 1 758 ? 3.455 6.935 0.765 1.00 75.50 758 ALA A O 1
ATOM 6061 N N . ARG A 1 759 ? 3.626 4.690 0.822 1.00 77.50 759 ARG A N 1
ATOM 6062 C CA . ARG A 1 759 ? 2.287 4.459 1.387 1.00 77.50 759 ARG A CA 1
ATOM 6063 C C . ARG A 1 759 ? 2.145 5.079 2.773 1.00 77.50 759 ARG A C 1
ATOM 6065 O O . ARG A 1 759 ? 1.207 5.832 2.964 1.00 77.50 759 ARG A O 1
ATOM 6072 N N . GLN A 1 760 ? 3.103 4.879 3.679 1.00 74.75 760 GLN A N 1
ATOM 6073 C CA . GLN A 1 760 ? 3.069 5.489 5.014 1.00 74.75 760 GLN A CA 1
ATOM 6074 C C . GLN A 1 760 ? 3.008 7.018 4.953 1.00 74.75 760 GLN A C 1
ATOM 6076 O O . GLN A 1 760 ? 2.238 7.635 5.684 1.00 74.75 760 GLN A O 1
ATOM 6081 N N . VAL A 1 761 ? 3.783 7.644 4.063 1.00 75.25 761 VAL A N 1
ATOM 6082 C CA . VAL A 1 761 ? 3.745 9.099 3.864 1.00 75.25 761 VAL A CA 1
ATOM 6083 C C . VAL A 1 761 ? 2.375 9.536 3.343 1.00 75.25 761 VAL A C 1
ATOM 6085 O O . VAL A 1 761 ? 1.809 10.498 3.856 1.00 75.25 761 VAL A O 1
ATOM 6088 N N . LEU A 1 762 ? 1.812 8.834 2.357 1.00 75.94 762 LEU A N 1
ATOM 6089 C CA . LEU A 1 762 ? 0.491 9.150 1.802 1.00 75.94 762 LEU A CA 1
ATOM 6090 C C . LEU A 1 762 ? -0.642 8.920 2.809 1.00 75.94 762 LEU A C 1
ATOM 6092 O O . LEU A 1 762 ? -1.570 9.729 2.877 1.00 75.94 762 LEU A O 1
ATOM 6096 N N . ASP A 1 763 ? -0.550 7.866 3.615 1.00 69.69 763 ASP A N 1
ATOM 6097 C CA . ASP A 1 763 ? -1.487 7.556 4.691 1.00 69.69 763 ASP A CA 1
ATOM 6098 C C . ASP A 1 763 ? -1.398 8.622 5.780 1.00 69.69 763 ASP A C 1
ATOM 6100 O O . ASP A 1 763 ? -2.421 9.155 6.199 1.00 69.69 763 ASP A O 1
ATOM 6104 N N . TRP A 1 764 ? -0.188 9.029 6.172 1.00 74.12 764 TRP A N 1
ATOM 6105 C CA . TRP A 1 764 ? 0.020 10.125 7.115 1.00 74.12 764 TRP A CA 1
ATOM 6106 C C . TRP A 1 764 ? -0.553 11.444 6.593 1.00 74.12 764 TRP A C 1
ATOM 6108 O O . TRP A 1 764 ? -1.307 12.106 7.304 1.00 74.12 764 TRP A O 1
ATOM 6118 N N . VAL A 1 765 ? -0.275 11.807 5.336 1.00 74.88 765 VAL A N 1
ATOM 6119 C CA . VAL A 1 765 ? -0.874 12.990 4.699 1.00 74.88 765 VAL A CA 1
ATOM 6120 C C . VAL A 1 765 ? -2.400 12.881 4.707 1.00 74.88 765 VAL A C 1
ATOM 6122 O O . VAL A 1 765 ? -3.086 13.847 5.037 1.00 74.88 765 VAL A O 1
ATOM 6125 N N . SER A 1 766 ? -2.950 11.705 4.408 1.00 70.50 766 SER A N 1
ATOM 6126 C CA . SER A 1 766 ? -4.394 11.464 4.430 1.00 70.50 766 SER A CA 1
ATOM 6127 C C . SER A 1 766 ? -4.980 11.602 5.835 1.00 70.50 766 SER A C 1
ATOM 6129 O O . SER A 1 766 ? -6.017 12.246 5.984 1.00 70.50 766 SER A O 1
ATOM 6131 N N . ILE A 1 767 ? -4.301 11.084 6.862 1.00 68.94 767 ILE A N 1
ATOM 6132 C CA . ILE A 1 767 ? -4.670 11.221 8.277 1.00 68.94 767 ILE A CA 1
ATOM 6133 C C . ILE A 1 767 ? -4.624 12.686 8.701 1.00 68.94 767 ILE A C 1
ATOM 6135 O O . ILE A 1 767 ? -5.550 13.147 9.357 1.00 68.94 767 ILE A O 1
ATOM 6139 N N . VAL A 1 768 ? -3.602 13.447 8.306 1.00 73.12 768 VAL A N 1
ATOM 6140 C CA . VAL A 1 768 ? -3.506 14.883 8.607 1.00 73.12 768 VAL A CA 1
ATOM 6141 C C . VAL A 1 768 ? -4.651 15.645 7.942 1.00 73.12 768 VAL A C 1
ATOM 6143 O O . VAL A 1 768 ? -5.352 16.415 8.598 1.00 73.12 768 VAL A O 1
ATOM 6146 N N . LEU A 1 769 ? -4.903 15.401 6.654 1.00 74.25 769 LEU A N 1
ATOM 6147 C CA . LEU A 1 769 ? -6.000 16.037 5.922 1.00 74.25 769 LEU A CA 1
ATOM 6148 C C . LEU A 1 769 ? -7.376 15.641 6.484 1.00 74.25 769 LEU A C 1
ATOM 6150 O O . LEU A 1 769 ? -8.289 16.471 6.506 1.00 74.25 769 LEU A O 1
ATOM 6154 N N . LEU A 1 770 ? -7.535 14.393 6.934 1.00 69.19 770 LEU A N 1
ATOM 6155 C CA . LEU A 1 770 ? -8.744 13.902 7.592 1.00 69.19 770 LEU A CA 1
ATOM 6156 C C . LEU A 1 770 ? -8.902 14.530 8.976 1.00 69.19 770 LEU A C 1
ATOM 6158 O O . LEU A 1 770 ? -9.976 15.032 9.272 1.00 69.19 770 LEU A O 1
ATOM 6162 N N . GLY A 1 771 ? -7.840 14.589 9.776 1.00 70.19 771 GLY A N 1
ATOM 6163 C CA . GLY A 1 771 ? -7.832 15.191 11.107 1.00 70.19 771 GLY A CA 1
ATOM 6164 C C . GLY A 1 771 ? -8.179 16.676 11.067 1.00 70.19 771 GLY A C 1
ATOM 6165 O O . GLY A 1 771 ? -9.000 17.136 11.857 1.00 70.19 771 GLY A O 1
ATOM 6166 N N . ILE A 1 772 ? -7.657 17.418 10.083 1.00 75.81 772 ILE A N 1
ATOM 6167 C CA . ILE A 1 772 ? -8.075 18.805 9.826 1.00 75.81 772 ILE A CA 1
ATOM 6168 C C . ILE A 1 772 ? -9.570 18.845 9.482 1.00 75.81 772 ILE A C 1
ATOM 6170 O O . ILE A 1 772 ? -10.314 19.654 10.036 1.00 75.81 772 ILE A O 1
ATOM 6174 N N . SER A 1 773 ? -10.041 17.953 8.606 1.00 71.31 773 SER A N 1
ATOM 6175 C CA . SER A 1 773 ? -11.457 17.886 8.230 1.00 71.31 773 SER A CA 1
ATOM 6176 C C . SER A 1 773 ? -12.376 17.517 9.403 1.00 71.31 773 SER A C 1
ATOM 6178 O O . SER A 1 773 ? -13.478 18.052 9.492 1.00 71.31 773 SER A O 1
ATOM 6180 N N . GLU A 1 774 ? -11.963 16.611 10.287 1.00 70.44 774 GLU A N 1
ATOM 6181 C CA . GLU A 1 774 ? -12.708 16.185 11.474 1.00 70.44 774 GLU A CA 1
ATOM 6182 C C . GLU A 1 774 ? -12.711 17.263 12.553 1.00 70.44 774 GLU A C 1
ATOM 6184 O O . GLU A 1 774 ? -13.748 17.527 13.156 1.00 70.44 774 GLU A O 1
ATOM 6189 N N . TRP A 1 775 ? -11.590 17.954 12.755 1.00 73.44 775 TRP A N 1
ATOM 6190 C CA . TRP A 1 775 ? -11.517 19.079 13.684 1.00 73.44 775 TRP A CA 1
ATOM 6191 C C . TRP A 1 775 ? -12.469 20.216 13.281 1.00 73.44 775 TRP A C 1
ATOM 6193 O O . TRP A 1 775 ? -13.140 20.812 14.135 1.00 73.44 775 TRP A O 1
ATOM 6203 N N . LEU A 1 776 ? -12.594 20.457 11.971 1.00 71.75 776 LEU A N 1
ATOM 6204 C CA . LEU A 1 776 ? -13.540 21.410 11.391 1.00 71.75 776 LEU A CA 1
ATOM 6205 C C . LEU A 1 776 ? -15.005 20.947 11.488 1.00 71.75 776 LEU A C 1
ATOM 6207 O O . LEU A 1 776 ? -15.906 21.782 11.376 1.00 71.75 776 LEU A O 1
ATOM 6211 N N . ARG A 1 777 ? -15.284 19.655 11.734 1.00 71.31 777 ARG A N 1
ATOM 6212 C CA . ARG A 1 777 ? -16.656 19.186 11.975 1.00 71.31 777 ARG A CA 1
ATOM 6213 C C . ARG A 1 777 ? -17.143 19.668 13.350 1.00 71.31 777 ARG A C 1
ATOM 6215 O O . ARG A 1 777 ? -16.435 19.540 14.357 1.00 71.31 777 ARG A O 1
ATOM 6222 N N . PRO A 1 778 ? -18.354 20.240 13.440 1.00 66.44 778 PRO A N 1
ATOM 6223 C CA . PRO A 1 778 ? -18.935 20.568 14.733 1.00 66.44 778 PRO A CA 1
ATOM 6224 C C . PRO A 1 778 ? -19.345 19.299 15.471 1.00 66.44 778 PRO A C 1
ATOM 6226 O O . PRO A 1 778 ? -19.921 18.385 14.879 1.00 66.44 778 PRO A O 1
ATOM 6229 N N . LYS A 1 779 ? -19.084 19.276 16.776 1.00 65.62 779 LYS A N 1
ATOM 6230 C CA . LYS A 1 779 ? -19.589 18.246 17.681 1.00 65.62 779 LYS A CA 1
ATOM 6231 C C . LYS A 1 779 ? -21.045 18.557 18.081 1.00 65.62 779 LYS A C 1
ATOM 6233 O O . LYS A 1 779 ? -21.469 19.712 17.987 1.00 65.62 779 LYS A O 1
ATOM 6238 N N . PRO A 1 780 ? -21.833 17.575 18.541 1.00 54.25 780 PRO A N 1
ATOM 6239 C CA . PRO A 1 780 ? -23.220 17.802 18.969 1.00 54.25 780 PRO A CA 1
ATOM 6240 C C . PRO A 1 780 ? -23.362 18.857 20.078 1.00 54.25 780 PRO A C 1
ATOM 6242 O O . PRO A 1 780 ? -24.329 19.607 20.090 1.00 54.25 780 PRO A O 1
ATOM 6245 N N . GLU A 1 781 ? -22.353 18.951 20.941 1.00 55.06 781 GLU A N 1
ATOM 6246 C CA . GLU A 1 781 ? -22.222 19.881 22.071 1.00 55.06 781 GLU A CA 1
ATOM 6247 C C . GLU A 1 781 ? -21.698 21.285 21.699 1.00 55.06 781 GLU A C 1
ATOM 6249 O O . GLU A 1 781 ? -21.568 22.149 22.563 1.00 55.06 781 GLU A O 1
ATOM 6254 N N . THR A 1 782 ? -21.365 21.544 20.423 1.00 60.50 782 THR A N 1
ATOM 6255 C CA . THR A 1 782 ? -20.876 22.877 20.017 1.00 60.50 782 THR A CA 1
ATOM 6256 C C . THR A 1 782 ? -22.023 23.869 19.830 1.00 60.50 782 THR A C 1
ATOM 6258 O O . THR A 1 782 ? -22.736 23.817 18.828 1.00 60.50 782 THR A O 1
ATOM 6261 N N . GLU A 1 783 ? -22.145 24.825 20.752 1.00 72.75 783 GLU A N 1
ATOM 6262 C CA . GLU A 1 783 ? -23.150 25.892 20.703 1.00 72.75 783 GLU A CA 1
ATOM 6263 C C . GLU A 1 783 ? -22.599 27.240 20.194 1.00 72.75 783 GLU A C 1
ATOM 6265 O O . GLU A 1 783 ? -21.411 27.565 20.308 1.00 72.75 783 GLU A O 1
ATOM 6270 N N . GLY A 1 784 ? -23.501 28.042 19.617 1.00 73.19 784 GLY A N 1
ATOM 6271 C CA . GLY A 1 784 ? -23.312 29.469 19.343 1.00 73.19 784 GLY A CA 1
ATOM 6272 C C . GLY A 1 784 ? -22.094 29.821 18.482 1.00 73.19 784 GLY A C 1
ATOM 6273 O O . GLY A 1 784 ? -22.003 29.457 17.308 1.00 73.19 784 GLY A O 1
ATOM 6274 N N . ALA A 1 785 ? -21.165 30.584 19.062 1.00 71.81 785 ALA A N 1
ATOM 6275 C CA . ALA A 1 785 ? -20.026 31.176 18.358 1.00 71.81 785 ALA A CA 1
ATOM 6276 C C . ALA A 1 785 ? -19.047 30.134 17.785 1.00 71.81 785 ALA A C 1
ATOM 6278 O O . ALA A 1 785 ? -18.495 30.342 16.705 1.00 71.81 785 ALA A O 1
ATOM 6279 N N . SER A 1 786 ? -18.870 28.993 18.461 1.00 73.81 786 SER A N 1
ATOM 6280 C CA . SER A 1 786 ? -17.969 27.924 18.001 1.00 73.81 786 SER A CA 1
ATOM 6281 C C . SER A 1 786 ? -18.498 27.237 16.737 1.00 73.81 786 SER A C 1
ATOM 6283 O O . SER A 1 786 ? -17.731 26.920 15.827 1.00 73.81 786 SER A O 1
ATOM 6285 N N . LEU A 1 787 ? -19.824 27.087 16.626 1.00 76.50 787 LEU A N 1
ATOM 6286 C CA . LEU A 1 787 ? -20.476 26.545 15.433 1.00 76.50 787 LEU A CA 1
ATOM 6287 C C . LEU A 1 787 ? -20.273 27.461 14.216 1.00 76.50 787 LEU A C 1
ATOM 6289 O O . LEU A 1 787 ? -19.935 26.983 13.133 1.00 76.50 787 LEU A O 1
ATOM 6293 N N . ILE A 1 788 ? -20.439 28.775 14.406 1.00 76.94 788 ILE A N 1
ATOM 6294 C CA . ILE A 1 788 ? -20.235 29.785 13.355 1.00 76.94 788 ILE A CA 1
ATOM 6295 C C . ILE A 1 788 ? -18.762 29.828 12.938 1.00 76.94 788 ILE A C 1
ATOM 6297 O O . ILE A 1 788 ? -18.461 29.768 11.746 1.00 76.94 788 ILE A O 1
ATOM 6301 N N . PHE A 1 789 ? -17.842 29.860 13.906 1.00 79.38 789 PHE A N 1
ATOM 6302 C CA . PHE A 1 789 ? -16.402 29.861 13.653 1.00 79.38 789 PHE A CA 1
ATOM 6303 C C . PHE A 1 789 ? -15.961 28.628 12.853 1.00 79.38 789 PHE A C 1
ATOM 6305 O O . PHE A 1 789 ? -15.337 28.768 11.800 1.00 79.38 789 PHE A O 1
ATOM 6312 N N . LYS A 1 790 ? -16.354 27.421 13.288 1.00 79.50 790 LYS A N 1
ATOM 6313 C CA . LYS A 1 790 ? -16.073 26.175 12.557 1.00 79.50 790 LYS A CA 1
ATOM 6314 C C . LYS A 1 790 ? -16.731 26.145 11.177 1.00 79.50 790 LYS A C 1
ATOM 6316 O O . LYS A 1 790 ? -16.131 25.638 10.235 1.00 79.50 790 LYS A O 1
ATOM 6321 N N . GLY A 1 791 ? -17.926 26.721 11.031 1.00 76.62 791 GLY A N 1
ATOM 6322 C CA . GLY A 1 791 ? -18.609 26.853 9.744 1.00 76.62 791 GLY A CA 1
ATOM 6323 C C . GLY A 1 791 ? -17.846 27.725 8.738 1.00 76.62 791 GLY A C 1
ATOM 6324 O O . GLY A 1 791 ? -17.667 27.312 7.592 1.00 76.62 791 GLY A O 1
ATOM 6325 N N . ILE A 1 792 ? -17.356 28.897 9.163 1.00 81.06 792 ILE A N 1
ATOM 6326 C CA . ILE A 1 792 ? -16.567 29.816 8.320 1.00 81.06 792 ILE A CA 1
ATOM 6327 C C . ILE A 1 792 ? -15.213 29.195 7.973 1.00 81.06 792 ILE A C 1
ATOM 6329 O O . ILE A 1 792 ? -14.833 29.138 6.803 1.00 81.06 792 ILE A O 1
ATOM 6333 N N . LEU A 1 793 ? -14.501 28.689 8.981 1.00 83.50 793 LEU A N 1
ATOM 6334 C CA . LEU A 1 793 ? -13.188 28.084 8.789 1.00 83.50 793 LEU A CA 1
ATOM 6335 C C . LEU A 1 793 ? -13.283 26.846 7.890 1.00 83.50 793 LEU A C 1
ATOM 6337 O O . LEU A 1 793 ? -12.493 26.689 6.963 1.00 83.50 793 LEU A O 1
ATOM 6341 N N . GLY A 1 794 ? -14.316 26.022 8.088 1.00 79.62 794 GLY A N 1
ATOM 6342 C CA . GLY A 1 794 ? -14.639 24.900 7.215 1.00 79.62 794 GLY A CA 1
ATOM 6343 C C . GLY A 1 794 ? -14.877 25.337 5.771 1.00 79.62 794 GLY A C 1
ATOM 6344 O O . GLY A 1 794 ? -14.345 24.716 4.854 1.00 79.62 794 GLY A O 1
ATOM 6345 N N . ALA A 1 795 ? -15.609 26.430 5.539 1.00 79.56 795 ALA A N 1
ATOM 6346 C CA . ALA A 1 795 ? -15.818 26.951 4.190 1.00 79.56 795 ALA A CA 1
ATOM 6347 C C . ALA A 1 795 ? -14.495 27.358 3.511 1.00 79.56 795 ALA A C 1
ATOM 6349 O O . ALA A 1 795 ? -14.272 27.005 2.356 1.00 79.56 795 ALA A O 1
ATOM 6350 N N . ILE A 1 796 ? -13.586 28.029 4.218 1.00 83.50 796 ILE A N 1
ATOM 6351 C CA . ILE A 1 796 ? -12.299 28.464 3.649 1.00 83.50 796 ILE A CA 1
ATOM 6352 C C . ILE A 1 796 ? -11.361 27.274 3.393 1.00 83.50 796 ILE A C 1
ATOM 6354 O O . ILE A 1 796 ? -10.707 27.210 2.354 1.00 83.50 796 ILE A O 1
ATOM 6358 N N . PHE A 1 797 ? -11.305 26.309 4.312 1.00 84.75 797 PHE A N 1
ATOM 6359 C CA . PHE A 1 797 ? -10.347 25.204 4.235 1.00 84.75 797 PHE A CA 1
ATOM 6360 C C . PHE A 1 797 ? -10.746 24.092 3.260 1.00 84.75 797 PHE A C 1
ATOM 6362 O O . PHE A 1 797 ? -9.867 23.425 2.724 1.00 84.75 797 PHE A O 1
ATOM 6369 N N . GLN A 1 798 ? -12.034 23.883 2.976 1.00 80.75 798 GLN A N 1
ATOM 6370 C CA . GLN A 1 798 ? -12.474 22.844 2.031 1.00 80.75 798 GLN A CA 1
ATOM 6371 C C . GLN A 1 798 ? -11.833 22.938 0.627 1.00 80.75 798 GLN A C 1
ATOM 6373 O O . GLN A 1 798 ? -11.303 21.920 0.173 1.00 80.75 798 GLN A O 1
ATOM 6378 N N . PRO A 1 799 ? -11.803 24.099 -0.067 1.00 82.75 799 PRO A N 1
ATOM 6379 C CA . PRO A 1 799 ? -11.122 24.205 -1.361 1.00 82.75 799 PRO A CA 1
ATOM 6380 C C . PRO A 1 799 ? -9.606 23.987 -1.252 1.00 82.75 799 PRO A C 1
ATOM 6382 O O . PRO A 1 799 ? -9.023 23.347 -2.125 1.00 82.75 799 PRO A O 1
ATOM 6385 N N . ILE A 1 800 ? -8.976 24.438 -0.161 1.00 87.19 800 ILE A N 1
ATOM 6386 C CA . ILE A 1 800 ? -7.542 24.222 0.097 1.00 87.19 800 ILE A CA 1
ATOM 6387 C C . ILE A 1 800 ? -7.249 22.726 0.251 1.00 87.19 800 ILE A C 1
ATOM 6389 O O . ILE A 1 800 ? -6.330 22.209 -0.377 1.00 87.19 800 ILE A O 1
ATOM 6393 N N . LEU A 1 801 ? -8.062 22.005 1.029 1.00 84.38 801 LEU A N 1
ATOM 6394 C CA . LEU A 1 801 ? -7.949 20.554 1.175 1.00 84.38 801 LEU A CA 1
ATOM 6395 C C . LEU A 1 801 ? -8.162 19.837 -0.168 1.00 84.38 801 LEU A C 1
ATOM 6397 O O . LEU A 1 801 ? -7.477 18.858 -0.442 1.00 84.38 801 LEU A O 1
ATOM 6401 N N . GLY A 1 802 ? -9.077 20.313 -1.017 1.00 83.62 802 GLY A N 1
ATOM 6402 C CA . GLY A 1 802 ? -9.249 19.800 -2.381 1.00 83.62 802 GLY A CA 1
ATOM 6403 C C . GLY A 1 802 ? -7.992 19.978 -3.239 1.00 83.62 802 GLY A C 1
ATOM 6404 O O . GLY A 1 802 ? -7.519 19.018 -3.847 1.00 83.62 802 GLY A O 1
ATOM 6405 N N . PHE A 1 803 ? -7.401 21.176 -3.227 1.00 87.81 803 PHE A N 1
ATOM 6406 C CA . PHE A 1 803 ? -6.163 21.468 -3.955 1.00 87.81 803 PHE A CA 1
ATOM 6407 C C . PHE A 1 803 ? -4.973 20.648 -3.447 1.00 87.81 803 PHE A C 1
ATOM 6409 O O . PHE A 1 803 ? -4.251 20.059 -4.247 1.00 87.81 803 PHE A O 1
ATOM 6416 N N . LEU A 1 804 ? -4.791 20.547 -2.127 1.00 87.81 804 LEU A N 1
ATOM 6417 C CA . LEU A 1 804 ? -3.724 19.736 -1.535 1.00 87.81 804 LEU A CA 1
ATOM 6418 C C . LEU A 1 804 ? -3.836 18.275 -1.961 1.00 87.81 804 LEU A C 1
ATOM 6420 O O . LEU A 1 804 ? -2.837 17.652 -2.299 1.00 87.81 804 LEU A O 1
ATOM 6424 N N . ARG A 1 805 ? -5.052 17.731 -2.020 1.00 86.06 805 ARG A N 1
ATOM 6425 C CA . ARG A 1 805 ? -5.267 16.359 -2.491 1.00 86.06 805 ARG A CA 1
ATOM 6426 C C . ARG A 1 805 ? -5.005 16.196 -3.977 1.00 86.06 805 ARG A C 1
ATOM 6428 O O . ARG A 1 805 ? -4.478 15.164 -4.362 1.00 86.06 805 ARG A O 1
ATOM 6435 N N . PHE A 1 806 ? -5.346 17.191 -4.795 1.00 88.62 806 PHE A N 1
ATOM 6436 C CA . PHE A 1 806 ? -4.952 17.207 -6.203 1.00 88.62 806 PHE A CA 1
ATOM 6437 C C . PHE A 1 806 ? -3.426 17.187 -6.344 1.00 88.62 806 PHE A C 1
ATOM 6439 O O . PHE A 1 806 ? -2.892 16.319 -7.028 1.00 88.62 806 PHE A O 1
ATOM 6446 N N . ALA A 1 807 ? -2.719 18.085 -5.652 1.00 88.12 807 ALA A N 1
ATOM 6447 C CA . ALA A 1 807 ? -1.261 18.140 -5.691 1.00 88.12 807 ALA A CA 1
ATOM 6448 C C . ALA A 1 807 ? -0.643 16.814 -5.223 1.00 88.12 807 ALA A C 1
ATOM 6450 O O . ALA A 1 807 ? 0.244 16.277 -5.884 1.00 88.12 807 ALA A O 1
ATOM 6451 N N . VAL A 1 808 ? -1.162 16.238 -4.136 1.00 88.19 808 VAL A N 1
ATOM 6452 C CA . VAL A 1 808 ? -0.680 14.960 -3.608 1.00 88.19 808 VAL A CA 1
ATOM 6453 C C . VAL A 1 808 ? -0.950 13.812 -4.578 1.00 88.19 808 VAL A C 1
ATOM 6455 O O . VAL A 1 808 ? -0.009 13.123 -4.939 1.00 88.19 808 VAL A O 1
ATOM 6458 N N . ALA A 1 809 ? -2.180 13.615 -5.051 1.00 85.25 809 ALA A N 1
ATOM 6459 C CA . ALA A 1 809 ? -2.530 12.456 -5.878 1.00 85.25 809 ALA A CA 1
ATOM 6460 C C . ALA A 1 809 ? -1.971 12.529 -7.311 1.00 85.25 809 ALA A C 1
ATOM 6462 O O . ALA A 1 809 ? -1.593 11.511 -7.891 1.00 85.25 809 ALA A O 1
ATOM 6463 N N . VAL A 1 810 ? -1.923 13.728 -7.903 1.00 89.50 810 VAL A N 1
ATOM 6464 C CA . VAL A 1 810 ? -1.556 13.911 -9.317 1.00 89.50 810 VAL A CA 1
ATOM 6465 C C . VAL A 1 810 ? -0.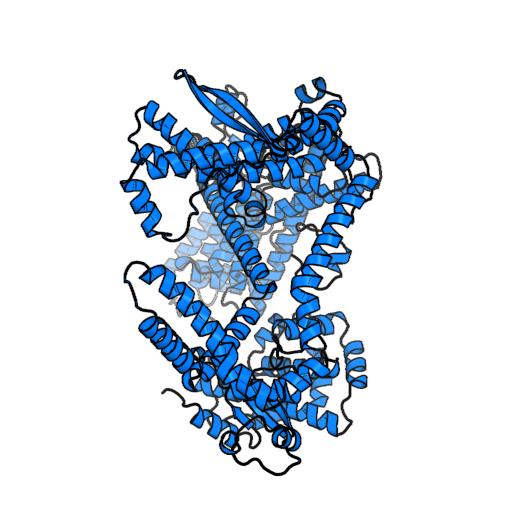077 14.230 -9.489 1.00 89.50 810 VAL A C 1
ATOM 6467 O O . VAL A 1 810 ? 0.545 13.720 -10.417 1.00 89.50 810 VAL A O 1
ATOM 6470 N N . LEU A 1 811 ? 0.502 15.066 -8.623 1.00 88.25 811 LEU A N 1
ATOM 6471 C CA . LEU A 1 811 ? 1.873 15.552 -8.801 1.00 88.25 811 LEU A CA 1
ATOM 6472 C C . LEU A 1 811 ? 2.875 14.802 -7.922 1.00 88.25 811 LEU A C 1
ATOM 6474 O O . LEU A 1 811 ? 3.936 14.442 -8.418 1.00 88.25 811 LEU A O 1
ATOM 6478 N N . ILE A 1 812 ? 2.546 14.533 -6.656 1.00 87.56 812 ILE A N 1
ATOM 6479 C CA . ILE A 1 812 ? 3.510 14.013 -5.669 1.00 87.56 812 ILE A CA 1
ATOM 6480 C C . ILE A 1 812 ? 3.511 12.477 -5.612 1.00 87.56 812 ILE A C 1
ATOM 6482 O O . ILE A 1 812 ? 4.563 11.855 -5.747 1.00 87.56 812 ILE A O 1
ATOM 6486 N N . GLU A 1 813 ? 2.352 11.839 -5.443 1.00 87.31 813 GLU A N 1
ATOM 6487 C CA . GLU A 1 813 ? 2.218 10.385 -5.290 1.00 87.31 813 GLU A CA 1
ATOM 6488 C C . GLU A 1 813 ? 2.930 9.618 -6.414 1.00 87.31 813 GLU A C 1
ATOM 6490 O O . GLU A 1 813 ? 3.709 8.711 -6.101 1.00 87.31 813 GLU A O 1
ATOM 6495 N N . PRO A 1 814 ? 2.735 9.942 -7.710 1.00 89.12 814 PRO A N 1
ATOM 6496 C CA . PRO A 1 814 ? 3.378 9.192 -8.782 1.00 89.12 814 PRO A CA 1
ATOM 6497 C C . PRO A 1 814 ? 4.902 9.344 -8.784 1.00 89.12 814 PRO A C 1
ATOM 6499 O O . PRO A 1 814 ? 5.594 8.458 -9.281 1.00 89.12 814 PRO A O 1
ATOM 6502 N N . GLN A 1 815 ? 5.425 10.447 -8.238 1.00 85.62 815 GLN A N 1
ATOM 6503 C CA . GLN A 1 815 ? 6.861 10.691 -8.141 1.00 85.62 815 GLN A CA 1
ATOM 6504 C C . GLN A 1 815 ? 7.508 9.899 -7.008 1.00 85.62 815 GLN A C 1
ATOM 6506 O O . GLN A 1 815 ? 8.628 9.432 -7.183 1.00 85.62 815 GLN A O 1
ATOM 6511 N N . ILE A 1 816 ? 6.819 9.730 -5.879 1.00 84.38 816 ILE A N 1
ATOM 6512 C CA . ILE A 1 816 ? 7.362 9.016 -4.714 1.00 84.38 816 ILE A CA 1
ATOM 6513 C C . ILE A 1 816 ? 7.145 7.504 -4.848 1.00 84.38 816 ILE A C 1
ATOM 6515 O O . ILE A 1 816 ? 7.993 6.712 -4.443 1.00 84.38 816 ILE A O 1
ATOM 6519 N N . ASN A 1 817 ? 6.021 7.074 -5.427 1.00 82.31 817 ASN A N 1
ATOM 6520 C CA . ASN A 1 817 ? 5.703 5.657 -5.558 1.00 82.31 817 ASN A CA 1
ATOM 6521 C C . ASN A 1 817 ? 6.599 4.996 -6.625 1.00 82.31 817 ASN A C 1
ATOM 6523 O O . ASN A 1 817 ? 6.389 5.254 -7.812 1.00 82.31 817 ASN A O 1
ATOM 6527 N N . PRO A 1 818 ? 7.526 4.083 -6.268 1.00 80.75 818 PRO A N 1
ATOM 6528 C CA . PRO A 1 818 ? 8.492 3.519 -7.214 1.00 80.75 818 PRO A CA 1
ATOM 6529 C C . PRO A 1 818 ? 7.823 2.757 -8.368 1.00 80.75 818 PRO A C 1
ATOM 6531 O O . PRO A 1 818 ? 8.316 2.770 -9.495 1.00 80.75 818 PRO A O 1
ATOM 6534 N N . ILE A 1 819 ? 6.656 2.152 -8.119 1.00 78.88 819 ILE A N 1
ATOM 6535 C CA . ILE A 1 819 ? 5.886 1.407 -9.125 1.00 78.88 819 ILE A CA 1
ATOM 6536 C C . ILE A 1 819 ? 5.360 2.352 -10.216 1.00 78.88 819 ILE A C 1
ATOM 6538 O O . ILE A 1 819 ? 5.310 1.983 -11.391 1.00 78.88 819 ILE A O 1
ATOM 6542 N N . LYS A 1 820 ? 4.983 3.579 -9.838 1.00 79.12 820 LYS A N 1
ATOM 6543 C CA . LYS A 1 820 ? 4.535 4.622 -10.772 1.00 79.12 820 LYS A CA 1
ATOM 6544 C C . LYS A 1 820 ? 5.719 5.412 -11.342 1.00 79.12 820 LYS A C 1
ATOM 6546 O O . LYS A 1 820 ? 5.692 5.785 -12.518 1.00 79.12 820 LYS A O 1
ATOM 6551 N N . HIS A 1 821 ? 6.765 5.594 -10.537 1.00 80.50 821 HIS A N 1
ATOM 6552 C CA . HIS A 1 821 ? 7.898 6.447 -10.847 1.00 80.50 821 HIS A CA 1
ATOM 6553 C C . HIS A 1 821 ? 8.728 5.897 -12.012 1.00 80.50 821 HIS A C 1
ATOM 6555 O O . HIS A 1 821 ? 8.806 6.518 -13.074 1.00 80.50 821 HIS A O 1
ATOM 6561 N N . PHE A 1 822 ? 9.303 4.702 -11.842 1.00 77.12 822 PHE A N 1
ATOM 6562 C CA . PHE A 1 822 ? 10.314 4.174 -12.764 1.00 77.12 822 PHE A CA 1
ATOM 6563 C C . PHE A 1 822 ? 9.815 3.942 -14.199 1.00 77.12 822 PHE A C 1
ATOM 6565 O O . PHE A 1 822 ? 10.525 4.318 -15.134 1.00 77.12 822 PHE A O 1
ATOM 6572 N N . PRO A 1 823 ? 8.614 3.372 -14.436 1.00 75.75 823 PRO A N 1
ATOM 6573 C CA . PRO A 1 823 ? 8.182 3.092 -15.802 1.00 75.75 823 PRO A CA 1
ATOM 6574 C C . PRO A 1 823 ? 7.736 4.337 -16.568 1.00 75.75 823 PRO A C 1
ATOM 6576 O O . PRO A 1 823 ? 7.808 4.341 -17.790 1.00 75.75 823 PRO A O 1
ATOM 6579 N N . THR A 1 824 ? 7.205 5.359 -15.883 1.00 79.44 824 THR A N 1
ATOM 6580 C CA . THR A 1 824 ? 6.467 6.452 -16.546 1.00 79.44 824 THR A CA 1
ATOM 6581 C C . THR A 1 824 ? 6.973 7.834 -16.165 1.00 79.44 824 THR A C 1
ATOM 6583 O O . THR A 1 824 ? 7.256 8.651 -17.037 1.00 79.44 824 THR A O 1
ATOM 6586 N N . VAL A 1 825 ? 7.120 8.117 -14.874 1.00 83.75 825 VAL A N 1
ATOM 6587 C CA . VAL A 1 825 ? 7.527 9.448 -14.409 1.00 83.75 825 VAL A CA 1
ATOM 6588 C C . VAL A 1 825 ? 8.990 9.719 -14.741 1.00 83.75 825 VAL A C 1
ATOM 6590 O O . VAL A 1 825 ? 9.307 10.826 -15.157 1.00 83.75 825 VAL A O 1
ATOM 6593 N N . THR A 1 826 ? 9.886 8.733 -14.642 1.00 81.88 826 THR A N 1
ATOM 6594 C CA . THR A 1 826 ? 11.293 8.882 -15.066 1.00 81.88 826 THR A CA 1
ATOM 6595 C C . THR A 1 826 ? 11.399 9.197 -16.555 1.00 81.88 826 THR A C 1
ATOM 6597 O O . THR A 1 826 ? 12.218 10.011 -16.974 1.00 81.88 826 THR A O 1
ATOM 6600 N N . ILE A 1 827 ? 10.539 8.573 -17.360 1.00 81.12 827 ILE A N 1
ATOM 6601 C CA . ILE A 1 827 ? 10.414 8.885 -18.778 1.00 81.12 827 ILE A CA 1
ATOM 6602 C C . ILE A 1 827 ? 9.941 10.341 -18.939 1.00 81.12 827 ILE A C 1
ATOM 6604 O O . ILE A 1 827 ? 10.600 11.111 -19.630 1.00 81.12 827 ILE A O 1
ATOM 6608 N N . GLY A 1 828 ? 8.885 10.752 -18.228 1.00 83.00 828 GLY A N 1
ATOM 6609 C CA . GLY A 1 828 ? 8.396 12.136 -18.196 1.00 83.00 828 GLY A CA 1
ATOM 6610 C C . GLY A 1 828 ? 9.461 13.163 -17.794 1.00 83.00 828 GLY A C 1
ATOM 6611 O O . GLY A 1 828 ? 9.563 14.202 -18.433 1.00 83.00 828 GLY A O 1
ATOM 6612 N N . HIS A 1 829 ? 10.309 12.861 -16.807 1.00 80.94 829 HIS A N 1
ATOM 6613 C CA . HIS A 1 829 ? 11.444 13.714 -16.439 1.00 80.94 829 HIS A CA 1
ATOM 6614 C C . HIS A 1 829 ? 12.413 13.877 -17.607 1.00 80.94 829 HIS A C 1
ATOM 6616 O O . HIS A 1 829 ? 12.767 14.996 -17.952 1.00 80.94 829 HIS A O 1
ATOM 6622 N N . LYS A 1 830 ? 12.792 12.781 -18.274 1.00 78.31 830 LYS A N 1
ATOM 6623 C CA . LYS A 1 830 ? 13.676 12.838 -19.449 1.00 78.31 830 LYS A CA 1
ATOM 6624 C C . LYS A 1 830 ? 13.070 13.660 -20.588 1.00 78.31 830 LYS A C 1
ATOM 6626 O O . LYS A 1 830 ? 13.794 14.409 -21.231 1.00 78.31 830 LYS A O 1
ATOM 6631 N N . PHE A 1 831 ? 11.757 13.549 -20.798 1.00 75.75 831 PHE A N 1
ATOM 6632 C CA . PHE A 1 831 ? 11.016 14.368 -21.761 1.00 75.75 831 PHE A CA 1
ATOM 6633 C C . PHE A 1 831 ? 11.028 15.860 -21.382 1.00 75.75 831 PHE A C 1
ATOM 6635 O O . PHE A 1 831 ? 11.245 16.710 -22.239 1.00 75.75 831 PHE A O 1
ATOM 6642 N N . MET A 1 832 ? 10.805 16.187 -20.106 1.00 81.38 832 MET A N 1
ATOM 6643 C CA . MET A 1 832 ? 10.644 17.569 -19.637 1.00 81.38 832 MET A CA 1
ATOM 6644 C C . MET A 1 832 ? 11.973 18.293 -19.386 1.00 81.38 832 MET A C 1
ATOM 6646 O O . MET A 1 832 ? 12.007 19.515 -19.479 1.00 81.38 832 MET A O 1
ATOM 6650 N N . LEU A 1 833 ? 13.070 17.577 -19.101 1.00 78.88 833 LEU A N 1
ATOM 6651 C CA . LEU A 1 833 ? 14.402 18.160 -18.856 1.00 78.88 833 LEU A CA 1
ATOM 6652 C C . LEU A 1 833 ? 14.873 19.056 -20.002 1.00 78.88 833 LEU A C 1
ATOM 6654 O O . LEU A 1 833 ? 15.496 20.090 -19.785 1.00 78.88 833 LEU A O 1
ATOM 6658 N N . VAL A 1 834 ? 14.506 18.688 -21.221 1.00 71.50 834 VAL A N 1
ATOM 6659 C CA . VAL A 1 834 ? 14.831 19.441 -22.428 1.00 71.50 834 VAL A CA 1
ATOM 6660 C C . VAL A 1 834 ? 14.077 20.775 -22.516 1.00 71.50 834 VAL A C 1
ATOM 6662 O O . VAL A 1 834 ? 14.553 21.720 -23.136 1.00 71.50 834 VAL A O 1
ATOM 6665 N N . LEU A 1 835 ? 12.943 20.900 -21.824 1.00 75.12 835 LEU A N 1
ATOM 6666 C CA . LEU A 1 835 ? 12.125 22.112 -21.804 1.00 75.12 835 LEU A CA 1
ATOM 6667 C C . LEU A 1 835 ? 12.588 23.148 -20.770 1.00 75.12 835 LEU A C 1
ATOM 6669 O O . LEU A 1 835 ? 12.025 24.240 -20.739 1.00 75.12 835 LEU A O 1
ATOM 6673 N N . VAL A 1 836 ? 13.614 22.854 -19.958 1.00 78.25 836 VAL A N 1
ATOM 6674 C CA . VAL A 1 836 ? 14.109 23.792 -18.933 1.00 78.25 836 VAL A CA 1
ATOM 6675 C C . VAL A 1 836 ? 14.552 25.121 -19.556 1.00 78.25 836 VAL A C 1
ATOM 6677 O O . VAL A 1 836 ? 14.156 26.183 -19.089 1.00 78.25 836 VAL A O 1
ATOM 6680 N N . VAL A 1 837 ? 15.337 25.085 -20.636 1.00 74.75 837 VAL A N 1
ATOM 6681 C CA . VAL A 1 837 ? 15.834 26.313 -21.281 1.00 74.75 837 VAL A CA 1
ATOM 6682 C C . VAL A 1 837 ? 14.714 27.092 -21.988 1.00 74.75 837 VAL A C 1
ATOM 6684 O O . VAL A 1 837 ? 14.602 28.292 -21.738 1.00 74.75 837 VAL A O 1
ATOM 6687 N N . PRO A 1 838 ? 13.844 26.470 -22.813 1.00 72.56 838 PRO A N 1
ATOM 6688 C CA . PRO A 1 838 ? 12.717 27.176 -23.427 1.00 72.56 838 PRO A CA 1
ATOM 6689 C C . PRO A 1 838 ? 11.767 27.836 -22.420 1.00 72.56 838 PRO A C 1
ATOM 6691 O O . PRO A 1 838 ? 11.361 28.980 -22.624 1.00 72.56 838 PRO A O 1
ATOM 6694 N N . ILE A 1 839 ? 11.423 27.142 -21.328 1.00 79.81 839 ILE A N 1
ATOM 6695 C CA . ILE A 1 839 ? 10.529 27.680 -20.294 1.00 79.81 839 ILE A CA 1
ATOM 6696 C C . ILE A 1 839 ? 11.215 28.831 -19.554 1.00 79.81 839 ILE A C 1
ATOM 6698 O O . ILE A 1 839 ? 10.607 29.887 -19.394 1.00 79.81 839 ILE A O 1
ATOM 6702 N N . ALA A 1 840 ? 12.484 28.676 -19.160 1.00 77.12 840 ALA A N 1
ATOM 6703 C CA . ALA A 1 840 ? 13.249 29.758 -18.544 1.00 77.12 840 ALA A CA 1
ATOM 6704 C C . ALA A 1 840 ? 13.338 30.990 -19.462 1.00 77.12 840 ALA A C 1
ATOM 6706 O O . ALA A 1 840 ? 13.079 32.101 -19.012 1.00 77.12 840 ALA A O 1
ATOM 6707 N N . GLY A 1 841 ? 13.591 30.802 -20.761 1.00 75.69 841 GLY A N 1
ATOM 6708 C CA . GLY A 1 841 ? 13.624 31.895 -21.737 1.00 75.69 841 GLY A CA 1
ATOM 6709 C C . GLY A 1 841 ? 12.285 32.631 -21.875 1.00 75.69 841 GLY A C 1
ATOM 6710 O O . GLY A 1 841 ? 12.264 33.854 -21.997 1.00 75.69 841 GLY A O 1
ATOM 6711 N N . GLN A 1 842 ? 11.153 31.922 -21.800 1.00 82.94 842 GLN A N 1
ATOM 6712 C CA . GLN A 1 842 ? 9.830 32.561 -21.762 1.00 82.94 842 GLN A CA 1
ATOM 6713 C C . GLN A 1 842 ? 9.586 33.317 -20.451 1.00 82.94 842 GLN A C 1
ATOM 6715 O O . GLN A 1 842 ? 9.013 34.403 -20.464 1.00 82.94 842 GLN A O 1
ATOM 6720 N N . LEU A 1 843 ? 10.031 32.773 -19.317 1.00 84.19 843 LEU A N 1
ATOM 6721 C CA . LEU A 1 843 ? 9.927 33.436 -18.016 1.00 84.19 843 LEU A CA 1
ATOM 6722 C C . LEU A 1 843 ? 10.773 34.719 -17.965 1.00 84.19 843 LEU A C 1
ATOM 6724 O O . LEU A 1 843 ? 10.310 35.733 -17.445 1.00 84.19 843 LEU A O 1
ATOM 6728 N N . GLU A 1 844 ? 11.960 34.717 -18.570 1.00 83.44 844 GLU A N 1
ATOM 6729 C CA . GLU A 1 844 ? 12.782 35.921 -18.740 1.00 83.44 844 GLU A CA 1
ATOM 6730 C C . GLU A 1 844 ? 12.071 36.984 -19.587 1.00 83.44 844 GLU A C 1
ATOM 6732 O O . GLU A 1 844 ? 12.050 38.157 -19.216 1.00 83.44 844 GLU A O 1
ATOM 6737 N N . GLN A 1 845 ? 11.408 36.585 -20.680 1.00 87.19 845 GLN A N 1
ATOM 6738 C CA . GLN A 1 845 ? 10.598 37.503 -21.496 1.00 87.19 845 GLN A CA 1
ATOM 6739 C C . GLN A 1 845 ? 9.412 38.099 -20.723 1.00 87.19 845 GLN A C 1
ATOM 6741 O O . GLN A 1 845 ? 8.978 39.210 -21.022 1.00 87.19 845 GLN A O 1
ATOM 6746 N N . LEU A 1 846 ? 8.909 37.389 -19.711 1.00 88.25 846 LEU A N 1
ATOM 6747 C CA . LEU A 1 846 ? 7.881 37.875 -18.785 1.00 88.25 846 LEU A CA 1
ATOM 6748 C C . LEU A 1 846 ? 8.447 38.761 -17.657 1.00 88.25 846 LEU A C 1
ATOM 6750 O O . LEU A 1 846 ? 7.684 39.217 -16.806 1.00 88.25 846 LEU A O 1
ATOM 6754 N N . GLY A 1 847 ? 9.756 39.035 -17.654 1.00 88.31 847 GLY A N 1
ATOM 6755 C CA . GLY A 1 847 ? 10.417 39.958 -16.729 1.00 88.31 847 GLY A CA 1
ATOM 6756 C C . GLY A 1 847 ? 11.027 39.309 -15.485 1.00 88.31 847 GLY A C 1
ATOM 6757 O O . GLY A 1 847 ? 11.387 40.027 -14.553 1.00 88.31 847 GLY A O 1
ATOM 6758 N N . LEU A 1 848 ? 11.142 37.976 -15.435 1.00 86.38 848 LEU A N 1
ATOM 6759 C CA . LEU A 1 848 ? 11.847 37.292 -14.347 1.00 86.38 848 LEU A CA 1
ATOM 6760 C C . LEU A 1 848 ? 13.364 37.387 -14.531 1.00 86.38 848 LEU A C 1
ATOM 6762 O O . LEU A 1 848 ? 13.890 37.225 -15.630 1.00 86.38 848 LEU A O 1
ATOM 6766 N N . GLU A 1 849 ? 14.079 37.600 -13.427 1.00 87.50 849 GLU A N 1
ATOM 6767 C CA . GLU A 1 849 ? 15.536 37.501 -13.407 1.00 87.50 849 GLU A CA 1
ATOM 6768 C C . GLU A 1 849 ? 15.974 36.083 -13.799 1.00 87.50 849 GLU A C 1
ATOM 6770 O O . GLU A 1 849 ? 15.386 35.102 -13.341 1.00 87.50 849 GLU A O 1
ATOM 6775 N N . LYS A 1 850 ? 17.041 35.971 -14.598 1.00 76.44 850 LYS A N 1
ATOM 6776 C CA . LYS A 1 850 ? 17.592 34.709 -15.115 1.00 76.44 850 LYS A CA 1
ATOM 6777 C C . LYS A 1 850 ? 17.688 33.606 -14.054 1.00 76.44 850 LYS A C 1
ATOM 6779 O O . LYS A 1 850 ? 17.146 32.524 -14.246 1.00 76.44 850 LYS A O 1
ATOM 6784 N N . ALA A 1 851 ? 18.299 33.866 -12.897 1.00 74.69 851 ALA A N 1
ATOM 6785 C CA . ALA A 1 851 ? 18.430 32.851 -11.846 1.00 74.69 851 ALA A CA 1
ATOM 6786 C C . ALA A 1 851 ? 17.067 32.333 -11.342 1.00 74.69 851 ALA A C 1
ATOM 6788 O O . ALA A 1 851 ? 16.882 31.127 -11.148 1.00 74.69 851 ALA A O 1
ATOM 6789 N N . VAL A 1 852 ? 16.089 33.230 -11.187 1.00 78.12 852 VAL A N 1
ATOM 6790 C CA . VAL A 1 852 ? 14.726 32.886 -10.767 1.00 78.12 852 VAL A CA 1
ATOM 6791 C C . VAL A 1 852 ? 13.999 32.139 -11.883 1.00 78.12 852 VAL A C 1
ATOM 6793 O O . VAL A 1 852 ? 13.411 31.100 -11.615 1.00 78.12 852 VAL A O 1
ATOM 6796 N N . ALA A 1 853 ? 14.099 32.592 -13.134 1.00 77.56 853 ALA A N 1
ATOM 6797 C CA . ALA A 1 853 ? 13.494 31.941 -14.294 1.00 77.56 853 ALA A CA 1
ATOM 6798 C C . ALA A 1 853 ? 13.977 30.490 -14.460 1.00 77.56 853 ALA A C 1
ATOM 6800 O O . ALA A 1 853 ? 13.161 29.577 -14.596 1.00 77.56 853 ALA A O 1
ATOM 6801 N N . TYR A 1 854 ? 15.288 30.255 -14.362 1.00 80.19 854 TYR A N 1
ATOM 6802 C CA . TYR A 1 854 ? 15.871 28.912 -14.424 1.00 80.19 854 TYR A CA 1
ATOM 6803 C C . TYR A 1 854 ? 15.464 28.046 -13.232 1.00 80.19 854 TYR A C 1
ATOM 6805 O O . TYR A 1 854 ? 15.069 26.896 -13.421 1.00 80.19 854 TYR A O 1
ATOM 6813 N N . THR A 1 855 ? 15.482 28.592 -12.014 1.00 79.19 855 THR A N 1
ATOM 6814 C CA . THR A 1 855 ? 15.061 27.854 -10.811 1.00 79.19 855 THR A CA 1
ATOM 6815 C C . THR A 1 855 ? 13.577 27.491 -10.874 1.00 79.19 855 THR A C 1
ATOM 6817 O O . THR A 1 855 ? 13.207 26.345 -10.627 1.00 79.19 855 THR A O 1
ATOM 6820 N N . THR A 1 856 ? 12.711 28.430 -11.260 1.00 83.81 856 THR A N 1
ATOM 6821 C CA . THR A 1 856 ? 11.274 28.195 -11.450 1.00 83.81 856 THR A CA 1
ATOM 6822 C C . THR A 1 856 ? 11.022 27.181 -12.560 1.00 83.81 856 THR A C 1
ATOM 6824 O O . THR A 1 856 ? 10.199 26.283 -12.386 1.00 83.81 856 THR A O 1
ATOM 6827 N N . SER A 1 857 ? 11.759 27.263 -13.669 1.00 84.12 857 SER A N 1
ATOM 6828 C CA . SER A 1 857 ? 11.665 26.283 -14.746 1.00 84.12 857 SER A CA 1
ATOM 6829 C C . SER A 1 857 ? 12.093 24.886 -14.294 1.00 84.12 857 SER A C 1
ATOM 6831 O O . SER A 1 857 ? 11.448 23.904 -14.656 1.00 84.12 857 SER A O 1
ATOM 6833 N N . LEU A 1 858 ? 13.153 24.777 -13.491 1.00 82.31 858 LEU A N 1
ATOM 6834 C CA . LEU A 1 858 ? 13.610 23.509 -12.930 1.00 82.31 858 LEU A CA 1
ATOM 6835 C C . LEU A 1 858 ? 12.547 22.924 -11.990 1.00 82.31 858 LEU A C 1
ATOM 6837 O O . LEU A 1 858 ? 12.141 21.776 -12.151 1.00 82.31 858 LEU A O 1
ATOM 6841 N N . LEU A 1 859 ? 12.018 23.735 -11.068 1.00 84.25 859 LEU A N 1
ATOM 6842 C CA . LEU A 1 859 ? 10.934 23.334 -10.165 1.00 84.25 859 LEU A CA 1
ATOM 6843 C C . LEU A 1 859 ? 9.691 22.869 -10.934 1.00 84.25 859 LEU A C 1
ATOM 6845 O O . LEU A 1 859 ? 9.071 21.876 -10.558 1.00 84.25 859 LEU A O 1
ATOM 6849 N N . PHE A 1 860 ? 9.347 23.537 -12.035 1.00 84.62 860 PHE A N 1
ATOM 6850 C CA . PHE A 1 860 ? 8.248 23.128 -12.904 1.00 84.62 860 PHE A CA 1
ATOM 6851 C C . PHE A 1 860 ? 8.534 21.784 -13.592 1.00 84.62 860 PHE A C 1
ATOM 6853 O O . PHE A 1 860 ? 7.710 20.870 -13.549 1.00 84.62 860 PHE A O 1
ATOM 6860 N N . VAL A 1 861 ? 9.724 21.624 -14.173 1.00 83.62 861 VAL A N 1
ATOM 6861 C CA . VAL A 1 861 ? 10.138 20.412 -14.897 1.00 83.62 861 VAL A CA 1
ATOM 6862 C C . VAL A 1 861 ? 10.256 19.186 -13.993 1.00 83.62 861 VAL A C 1
ATOM 6864 O O . VAL A 1 861 ? 9.975 18.087 -14.458 1.00 83.62 861 VAL A O 1
ATOM 6867 N N . PHE A 1 862 ? 10.611 19.349 -12.719 1.00 81.81 862 PHE A N 1
ATOM 6868 C CA . PHE A 1 862 ? 10.612 18.255 -11.740 1.00 81.81 862 PHE A CA 1
ATOM 6869 C C . PHE A 1 862 ? 9.254 18.075 -11.037 1.00 81.81 862 PHE A C 1
ATOM 6871 O O . PHE A 1 862 ? 8.916 16.971 -10.621 1.00 81.81 862 PHE A O 1
ATOM 6878 N N . GLY A 1 863 ? 8.423 19.117 -10.944 1.00 80.50 863 GLY A N 1
ATOM 6879 C CA . GLY A 1 863 ? 7.105 19.052 -10.301 1.00 80.50 863 GLY A CA 1
ATOM 6880 C C . GLY A 1 863 ? 5.992 18.463 -11.179 1.00 80.50 863 GLY A C 1
ATOM 6881 O O . GLY A 1 863 ? 5.084 17.803 -10.675 1.00 80.50 863 GLY A O 1
ATOM 6882 N N . VAL A 1 864 ? 6.054 18.667 -12.497 1.00 86.88 864 VAL A N 1
ATOM 6883 C CA . VAL A 1 864 ? 5.004 18.259 -13.449 1.00 86.88 864 VAL A CA 1
ATOM 6884 C C . VAL A 1 864 ? 5.026 16.775 -13.848 1.00 86.88 864 VAL A C 1
ATOM 6886 O O . VAL A 1 864 ? 3.939 16.228 -14.027 1.00 86.88 864 VAL A O 1
ATOM 6889 N N . PRO A 1 865 ? 6.168 16.061 -13.971 1.00 87.44 865 PRO A N 1
ATOM 6890 C CA . PRO A 1 865 ? 6.193 14.690 -14.489 1.00 87.44 865 PRO A CA 1
ATOM 6891 C C . PRO A 1 865 ? 5.314 13.683 -13.746 1.00 87.44 865 PRO A C 1
ATOM 6893 O O . PRO A 1 865 ? 4.889 12.690 -14.343 1.00 87.44 865 PRO A O 1
ATOM 6896 N N . GLY A 1 866 ? 4.994 13.952 -12.474 1.00 86.25 866 GLY A N 1
ATOM 6897 C CA . GLY A 1 866 ? 3.989 13.198 -11.722 1.00 86.25 866 GLY A CA 1
ATOM 6898 C C . GLY A 1 866 ? 2.658 13.070 -12.471 1.00 86.25 866 GLY A C 1
ATOM 6899 O O . GLY A 1 866 ? 2.096 11.977 -12.522 1.00 86.25 866 GLY A O 1
ATOM 6900 N N . PHE A 1 867 ? 2.234 14.125 -13.175 1.00 89.56 867 PHE A N 1
ATOM 6901 C CA . PHE A 1 867 ? 1.035 14.134 -14.012 1.00 89.56 867 PHE A CA 1
ATOM 6902 C C . PHE A 1 867 ? 1.053 13.037 -15.084 1.00 89.56 867 PHE A C 1
ATOM 6904 O O . PHE A 1 867 ? 0.046 12.361 -15.268 1.00 89.56 867 PHE A O 1
ATOM 6911 N N . PHE A 1 868 ? 2.181 12.798 -15.766 1.00 86.38 868 PHE A N 1
ATOM 6912 C CA . PHE A 1 868 ? 2.265 11.727 -16.770 1.00 86.38 868 PHE A CA 1
ATOM 6913 C C . PHE A 1 868 ? 2.125 10.345 -16.132 1.00 86.38 868 PHE A C 1
ATOM 6915 O O . PHE A 1 868 ? 1.431 9.484 -16.672 1.00 86.38 868 PHE A O 1
ATOM 6922 N N . GLY A 1 869 ? 2.744 10.150 -14.962 1.00 85.44 869 GLY A N 1
ATOM 6923 C CA . GLY A 1 869 ? 2.571 8.941 -14.161 1.00 85.44 869 GLY A CA 1
ATOM 6924 C C . GLY A 1 869 ? 1.108 8.719 -13.793 1.00 85.44 869 GLY A C 1
ATOM 6925 O O . GLY A 1 869 ? 0.563 7.654 -14.072 1.00 85.44 869 GLY A O 1
ATOM 6926 N N . PHE A 1 870 ? 0.457 9.740 -13.233 1.00 89.50 870 PHE A N 1
ATOM 6927 C CA . PHE A 1 870 ? -0.971 9.717 -12.926 1.00 89.50 870 PHE A CA 1
ATOM 6928 C C . PHE A 1 870 ? -1.801 9.360 -14.167 1.00 89.50 870 PHE A C 1
ATOM 6930 O O . PHE A 1 870 ? -2.524 8.371 -14.150 1.00 89.50 870 PHE A O 1
ATOM 6937 N N . MET A 1 871 ? -1.623 10.081 -15.277 1.00 88.69 871 MET A N 1
ATOM 6938 C CA . MET A 1 871 ? -2.376 9.884 -16.518 1.00 88.69 871 MET A CA 1
ATOM 6939 C C . MET A 1 871 ? -2.262 8.464 -17.072 1.00 88.69 871 MET A C 1
ATOM 6941 O O . MET A 1 871 ? -3.280 7.860 -17.389 1.00 88.69 871 MET A O 1
ATOM 6945 N N . VAL A 1 872 ? -1.054 7.905 -17.191 1.00 86.75 872 VAL A N 1
ATOM 6946 C CA . VAL A 1 872 ? -0.870 6.552 -17.748 1.00 86.75 872 VAL A CA 1
ATOM 6947 C C . VAL A 1 872 ? -1.563 5.500 -16.889 1.00 86.75 872 VAL A C 1
ATOM 6949 O O . VAL A 1 872 ? -2.205 4.595 -17.425 1.00 86.75 872 VAL A O 1
ATOM 6952 N N . TRP A 1 873 ? -1.451 5.611 -15.565 1.00 86.00 873 TRP A N 1
ATOM 6953 C CA . TRP A 1 873 ? -2.069 4.654 -14.652 1.00 86.00 873 TRP A CA 1
ATOM 6954 C C . TRP A 1 873 ? -3.589 4.798 -14.603 1.00 86.00 873 TRP A C 1
ATOM 6956 O O . TRP A 1 873 ? -4.290 3.794 -14.707 1.00 86.00 873 TRP A O 1
ATOM 6966 N N . GLU A 1 874 ? -4.095 6.025 -14.532 1.00 86.81 874 GLU A N 1
ATOM 6967 C CA . GLU A 1 874 ? -5.529 6.317 -14.515 1.00 86.81 874 GLU A CA 1
ATOM 6968 C C . GLU A 1 874 ? -6.203 5.909 -15.825 1.00 86.81 874 GLU A C 1
ATOM 6970 O O . GLU A 1 874 ? -7.193 5.187 -15.816 1.00 86.81 874 GLU A O 1
ATOM 6975 N N . LEU A 1 875 ? -5.627 6.272 -16.973 1.00 88.38 875 LEU A N 1
ATOM 6976 C CA . LEU A 1 875 ? -6.156 5.884 -18.281 1.00 88.38 875 LEU A CA 1
ATOM 6977 C C . LEU A 1 875 ? -6.135 4.366 -18.488 1.00 88.38 875 LEU A C 1
ATOM 6979 O O . LEU A 1 875 ? -7.047 3.819 -19.107 1.00 88.38 875 LEU A O 1
ATOM 6983 N N . LYS A 1 876 ? -5.110 3.675 -17.982 1.00 85.94 876 LYS A N 1
ATOM 6984 C CA . LYS A 1 876 ? -5.038 2.212 -18.036 1.00 85.94 876 LYS A CA 1
ATOM 6985 C C . LYS A 1 876 ? -6.116 1.561 -17.175 1.00 85.94 876 LYS A C 1
ATOM 6987 O O . LYS A 1 876 ? -6.676 0.547 -17.590 1.00 85.94 876 LYS A O 1
ATOM 6992 N N . GLU A 1 877 ? -6.385 2.099 -15.989 1.00 83.94 877 GLU A N 1
ATOM 6993 C CA . GLU A 1 877 ? -7.393 1.525 -15.100 1.00 83.94 877 GLU A CA 1
ATOM 6994 C C . GLU A 1 877 ? -8.807 1.800 -15.617 1.00 83.94 877 GLU A C 1
ATOM 6996 O O . GLU A 1 877 ? -9.618 0.878 -15.690 1.00 83.94 877 GLU A O 1
ATOM 7001 N N . ASN A 1 878 ? -9.057 3.004 -16.137 1.00 88.25 878 ASN A N 1
ATOM 7002 C CA . ASN A 1 878 ? -10.340 3.373 -16.734 1.00 88.25 878 ASN A CA 1
ATOM 7003 C C . ASN A 1 878 ? -10.688 2.499 -17.954 1.00 88.25 878 ASN A C 1
ATOM 7005 O O . ASN A 1 878 ? -11.844 2.135 -18.157 1.00 88.25 878 ASN A O 1
ATOM 7009 N N . TRP A 1 879 ? -9.689 2.077 -18.742 1.00 86.38 879 TRP A N 1
ATOM 7010 C CA . TRP A 1 879 ? -9.894 1.142 -19.856 1.00 86.38 879 TRP A CA 1
ATOM 7011 C C . TRP A 1 879 ? -10.548 -0.174 -19.408 1.00 86.38 879 TRP A C 1
ATOM 7013 O O . TRP A 1 879 ? -11.393 -0.718 -20.117 1.00 86.38 879 TRP A O 1
ATOM 7023 N N . ARG A 1 880 ? -10.186 -0.689 -18.226 1.00 84.88 880 ARG A N 1
ATOM 7024 C CA . ARG A 1 880 ? -10.635 -1.999 -17.714 1.00 84.88 880 ARG A CA 1
ATOM 7025 C C . ARG A 1 880 ? -12.058 -2.006 -17.161 1.00 84.88 880 ARG A C 1
ATOM 7027 O O . ARG A 1 880 ? -12.567 -3.082 -16.835 1.00 84.88 880 ARG A O 1
ATOM 7034 N N . LEU A 1 881 ? -12.673 -0.837 -17.009 1.00 86.44 881 LEU A N 1
ATOM 7035 C CA . LEU A 1 881 ? -13.989 -0.700 -16.391 1.00 86.44 881 LEU A CA 1
ATOM 7036 C C . LEU A 1 881 ? -15.130 -1.107 -17.323 1.00 86.44 881 LEU A C 1
ATOM 7038 O O . LEU A 1 881 ? -16.146 -1.605 -16.846 1.00 86.44 881 LEU A O 1
ATOM 7042 N N . TYR A 1 882 ? -14.966 -0.909 -18.631 1.00 86.12 882 TYR A N 1
ATOM 7043 C CA . TYR A 1 882 ? -16.049 -1.025 -19.609 1.00 86.12 882 TYR A CA 1
ATOM 7044 C C . TYR A 1 882 ? -16.209 -2.443 -20.165 1.00 86.12 882 TYR A C 1
ATOM 7046 O O . TYR A 1 882 ? -15.226 -3.152 -20.407 1.00 86.12 882 TYR A O 1
ATOM 7054 N N . ALA A 1 883 ? -17.462 -2.855 -20.382 1.00 79.81 883 ALA A N 1
ATOM 7055 C CA . ALA A 1 883 ? -17.830 -4.216 -20.766 1.00 79.81 883 ALA A CA 1
ATOM 7056 C C . ALA A 1 883 ? -17.141 -4.688 -22.044 1.00 79.81 883 ALA A C 1
ATOM 7058 O O . ALA A 1 883 ? -16.612 -5.799 -22.079 1.00 79.81 883 ALA A O 1
ATOM 7059 N N . ALA A 1 884 ? -17.055 -3.851 -23.073 1.00 77.00 884 ALA A N 1
ATOM 7060 C CA . ALA A 1 884 ? -16.427 -4.285 -24.312 1.00 77.00 884 ALA A CA 1
ATOM 7061 C C . ALA A 1 884 ? -14.883 -4.257 -24.291 1.00 77.00 884 ALA A C 1
ATOM 7063 O O . ALA A 1 884 ? -14.256 -4.597 -25.294 1.00 77.00 884 ALA A O 1
ATOM 7064 N N . ASN A 1 885 ? -14.271 -3.931 -23.145 1.00 78.88 885 ASN A N 1
ATOM 7065 C CA . ASN A 1 885 ? -12.844 -4.133 -22.869 1.00 78.88 885 ASN A CA 1
ATOM 7066 C C . ASN A 1 885 ? -12.586 -5.342 -21.948 1.00 78.88 885 ASN A C 1
ATOM 7068 O O . ASN A 1 885 ? -11.452 -5.561 -21.507 1.00 78.88 885 ASN A O 1
ATOM 7072 N N . ARG A 1 886 ? -13.625 -6.135 -21.649 1.00 76.12 886 ARG A N 1
ATOM 7073 C CA . ARG A 1 886 ? -13.522 -7.355 -20.847 1.00 76.12 886 ARG A CA 1
ATOM 7074 C C . ARG A 1 886 ? -12.595 -8.373 -21.529 1.00 76.12 886 ARG A C 1
ATOM 7076 O O . ARG A 1 886 ? -12.691 -8.577 -22.739 1.00 76.12 886 ARG A O 1
ATOM 7083 N N . PRO A 1 887 ? -11.693 -9.035 -20.783 1.00 71.31 887 PRO A N 1
ATOM 7084 C CA . PRO A 1 887 ? -10.851 -10.078 -21.354 1.00 71.31 887 PRO A CA 1
ATOM 7085 C C . PRO A 1 887 ? -11.691 -11.263 -21.858 1.00 71.31 887 PRO A C 1
ATOM 7087 O O . PRO A 1 887 ? -12.600 -11.728 -21.179 1.00 71.31 887 PRO A O 1
ATOM 7090 N N . ASN A 1 888 ? -11.320 -11.821 -23.017 1.00 69.31 888 ASN A N 1
ATOM 7091 C CA . ASN A 1 888 ? -11.989 -12.986 -23.631 1.00 69.31 888 ASN A CA 1
ATOM 7092 C C . ASN A 1 888 ? -11.850 -14.294 -22.825 1.00 69.31 888 ASN A C 1
ATOM 7094 O O . ASN A 1 888 ? -12.388 -15.328 -23.213 1.00 69.31 888 ASN A O 1
ATOM 7098 N N . ARG A 1 889 ? -11.075 -14.282 -21.738 1.00 72.38 889 ARG A N 1
ATOM 7099 C CA . ARG A 1 889 ? -10.919 -15.400 -20.807 1.00 72.38 889 ARG A CA 1
ATOM 7100 C C . ARG A 1 889 ? -11.374 -14.918 -19.441 1.00 72.38 889 ARG A C 1
ATOM 7102 O O . ARG A 1 889 ? -10.885 -13.885 -18.988 1.00 72.38 889 ARG A O 1
ATOM 7109 N N . LEU A 1 890 ? -12.260 -15.681 -18.805 1.00 67.12 890 LEU A N 1
ATOM 7110 C CA . LEU A 1 890 ? -12.671 -15.434 -17.425 1.00 67.12 890 LEU A CA 1
ATOM 7111 C C . LEU A 1 890 ? -11.428 -15.407 -16.530 1.00 67.12 890 LEU A C 1
ATOM 7113 O O . LEU A 1 890 ? -10.604 -16.329 -16.569 1.00 67.12 890 LEU A O 1
ATOM 7117 N N . GLY A 1 891 ? -11.271 -14.324 -15.771 1.00 64.06 891 GLY A N 1
ATOM 7118 C CA . GLY A 1 891 ? -10.222 -14.220 -14.772 1.00 64.06 891 GLY A CA 1
ATOM 7119 C C . GLY A 1 891 ? -10.469 -15.191 -13.619 1.00 64.06 891 GLY A C 1
ATOM 7120 O O . GLY A 1 891 ? -11.585 -15.657 -13.393 1.00 64.06 891 GLY A O 1
ATOM 7121 N N . ARG A 1 892 ? -9.418 -15.503 -12.856 1.00 64.81 892 ARG A N 1
ATOM 7122 C CA . ARG A 1 892 ? -9.605 -16.158 -11.555 1.00 64.81 892 ARG A CA 1
ATOM 7123 C C . ARG A 1 892 ? -10.335 -15.179 -10.635 1.00 64.81 892 ARG A C 1
ATOM 7125 O O . ARG A 1 892 ? -9.897 -14.032 -10.538 1.00 64.81 892 ARG A O 1
ATOM 7132 N N . LEU A 1 893 ? -11.397 -15.637 -9.969 1.00 62.47 893 LEU A N 1
ATOM 7133 C CA . LEU A 1 893 ? -12.084 -14.846 -8.950 1.00 62.47 893 LEU A CA 1
ATOM 7134 C C . LEU A 1 893 ? -11.072 -14.457 -7.866 1.00 62.47 893 LEU A C 1
ATOM 7136 O O . LEU A 1 893 ? -10.316 -15.306 -7.376 1.00 62.47 893 LEU A O 1
ATOM 7140 N N . ARG A 1 894 ? -11.030 -13.163 -7.563 1.00 64.12 894 ARG A N 1
ATOM 7141 C CA . ARG A 1 894 ? -10.217 -12.597 -6.491 1.00 64.12 894 ARG A CA 1
ATOM 7142 C C . ARG A 1 894 ? -11.085 -12.479 -5.238 1.00 64.12 894 ARG A C 1
ATOM 7144 O O . ARG A 1 894 ? -12.270 -12.202 -5.360 1.00 64.12 894 ARG A O 1
ATOM 7151 N N . ILE A 1 895 ? -10.506 -12.748 -4.078 1.00 58.56 895 ILE A N 1
ATOM 7152 C CA . ILE A 1 895 ? -11.145 -12.812 -2.767 1.00 58.56 895 ILE A CA 1
ATOM 7153 C C . ILE A 1 895 ? -10.371 -11.865 -1.838 1.00 58.56 895 ILE A C 1
ATOM 7155 O O . ILE A 1 895 ? -9.138 -11.838 -1.870 1.00 58.56 895 ILE A O 1
ATOM 7159 N N . GLY A 1 896 ? -11.099 -11.087 -1.033 1.00 52.94 896 GLY A N 1
ATOM 7160 C CA . GLY A 1 896 ? -10.548 -10.182 -0.019 1.00 52.94 896 GLY A CA 1
ATOM 7161 C C . GLY A 1 896 ? -10.105 -8.811 -0.548 1.00 52.94 896 GLY A C 1
ATOM 7162 O O . GLY A 1 896 ? -9.883 -8.616 -1.747 1.00 52.94 896 GLY A O 1
ATOM 7163 N N . SER A 1 897 ? -9.909 -7.858 0.374 1.00 44.75 897 SER A N 1
ATOM 7164 C CA . SER A 1 897 ? -9.497 -6.462 0.108 1.00 44.75 897 SER A CA 1
ATOM 7165 C C . SER A 1 897 ? -8.196 -6.334 -0.687 1.00 44.75 897 SER A C 1
ATOM 7167 O O . SER A 1 897 ? -7.951 -5.328 -1.360 1.00 44.75 897 SER A O 1
ATOM 7169 N N . HIS A 1 898 ? -7.368 -7.373 -0.647 1.00 53.75 898 HIS A N 1
ATOM 7170 C CA . HIS A 1 898 ? -6.079 -7.414 -1.314 1.00 53.75 898 HIS A CA 1
ATOM 7171 C C . HIS A 1 898 ? -6.119 -8.044 -2.713 1.00 53.75 898 HIS A C 1
ATOM 7173 O O . HIS A 1 898 ? -5.190 -7.868 -3.507 1.00 53.75 898 HIS A O 1
ATOM 7179 N N . GLY A 1 899 ? -7.253 -8.637 -3.101 1.00 54.62 899 GLY A N 1
ATOM 7180 C CA . GLY A 1 899 ? -7.481 -9.166 -4.443 1.00 54.62 899 GLY A CA 1
ATOM 7181 C C . GLY A 1 899 ? -6.734 -10.470 -4.721 1.00 54.62 899 GLY A C 1
ATOM 7182 O O . GLY A 1 899 ? -6.257 -10.680 -5.842 1.00 54.62 899 GLY A O 1
ATOM 7183 N N . GLU A 1 900 ? -6.628 -11.334 -3.719 1.00 66.75 900 GLU A N 1
ATOM 7184 C CA . GLU A 1 900 ? -5.929 -12.611 -3.810 1.00 66.75 900 GLU A CA 1
ATOM 7185 C C . GLU A 1 900 ? -6.771 -13.638 -4.554 1.00 66.75 900 GLU A C 1
ATOM 7187 O O . GLU A 1 900 ? -7.987 -13.666 -4.440 1.00 66.75 900 GLU A O 1
ATOM 7192 N N . SER A 1 901 ? -6.163 -14.506 -5.361 1.00 62.69 901 SER A N 1
ATOM 7193 C CA . SER A 1 901 ? -6.948 -15.597 -5.960 1.00 62.69 901 SER A CA 1
ATOM 7194 C C . SER A 1 901 ? -7.210 -16.693 -4.930 1.00 62.69 901 SER A C 1
ATOM 7196 O O . SER A 1 901 ? -6.358 -16.918 -4.078 1.00 62.69 901 SER A O 1
ATOM 7198 N N . PHE A 1 902 ? -8.303 -17.453 -5.065 1.00 63.38 902 PHE A N 1
ATOM 7199 C CA . PHE A 1 902 ? -8.547 -18.643 -4.230 1.00 63.38 902 PHE A CA 1
ATOM 7200 C C . PHE A 1 902 ? -7.301 -19.539 -4.153 1.00 63.38 902 PHE A C 1
ATOM 7202 O O . PHE A 1 902 ? -6.831 -19.860 -3.077 1.00 63.38 902 PHE A O 1
ATOM 7209 N N . LEU A 1 903 ? -6.661 -19.831 -5.292 1.00 56.59 903 LEU A N 1
ATOM 7210 C CA . LEU A 1 903 ? -5.421 -20.615 -5.333 1.00 56.59 903 LEU A CA 1
ATOM 7211 C C . LEU A 1 903 ? -4.243 -19.948 -4.590 1.00 56.59 903 LEU A C 1
ATOM 7213 O O . LEU A 1 903 ? -3.375 -20.651 -4.086 1.00 56.59 903 LEU A O 1
ATOM 7217 N N . SER A 1 904 ? -4.202 -18.611 -4.547 1.00 54.78 904 SER A N 1
ATOM 7218 C CA . SER A 1 904 ? -3.196 -17.841 -3.799 1.00 54.78 904 SER A CA 1
ATOM 7219 C C . SER A 1 904 ? -3.359 -18.081 -2.308 1.00 54.78 904 SER A C 1
ATOM 7221 O O . SER A 1 904 ? -2.382 -18.452 -1.685 1.00 54.78 904 SER A O 1
ATOM 7223 N N . LEU A 1 905 ? -4.590 -18.016 -1.788 1.00 57.41 905 LEU A N 1
ATOM 7224 C CA . LEU A 1 905 ? -4.899 -18.299 -0.380 1.00 57.41 905 LEU A CA 1
ATOM 7225 C C . LEU A 1 905 ? -4.489 -19.722 0.052 1.00 57.41 905 LEU A C 1
ATOM 7227 O O . LEU A 1 905 ? -4.157 -19.941 1.210 1.00 57.41 905 LEU A O 1
ATOM 7231 N N . PHE A 1 906 ? -4.466 -20.690 -0.875 1.00 51.53 906 PHE A N 1
ATOM 7232 C CA . PHE A 1 906 ? -3.965 -22.056 -0.623 1.00 51.53 906 PHE A CA 1
ATOM 7233 C C . PHE A 1 906 ? -2.469 -22.249 -0.941 1.00 51.53 906 PHE A C 1
ATOM 7235 O O . PHE A 1 906 ? -1.918 -23.332 -0.725 1.00 51.53 906 PHE A O 1
ATOM 7242 N N . SER A 1 907 ? -1.799 -21.228 -1.478 1.00 37.75 907 SER A N 1
ATOM 7243 C CA . SER A 1 907 ? -0.360 -21.237 -1.766 1.00 37.75 907 SER A CA 1
ATOM 7244 C C . SER A 1 907 ? 0.414 -20.633 -0.584 1.00 37.75 907 SER A C 1
ATOM 7246 O O . SER A 1 907 ? -0.099 -19.748 0.077 1.00 37.75 907 SER A O 1
ATOM 7248 N N . PRO A 1 908 ? 1.642 -21.073 -0.276 1.00 32.44 908 PRO A N 1
ATOM 7249 C CA . PRO A 1 908 ? 2.442 -20.494 0.809 1.00 32.44 908 PRO A CA 1
ATOM 7250 C C . PRO A 1 908 ? 3.003 -19.115 0.410 1.00 32.44 908 PRO A C 1
ATOM 7252 O O . PRO A 1 908 ? 3.445 -18.939 -0.728 1.00 32.44 908 PRO A O 1
ATOM 7255 N N . GLY A 1 909 ? 3.027 -18.163 1.342 1.00 38.38 909 GLY A N 1
ATOM 7256 C CA . GLY A 1 909 ? 3.608 -16.826 1.167 1.00 38.38 909 GLY A CA 1
ATOM 7257 C C . GLY A 1 909 ? 2.912 -15.775 2.034 1.00 38.38 909 GLY A C 1
ATOM 7258 O O . GLY A 1 909 ? 1.874 -16.062 2.625 1.00 38.38 909 GLY A O 1
ATOM 7259 N N . PHE A 1 910 ? 3.474 -14.563 2.099 1.00 33.88 910 PHE A N 1
ATOM 7260 C CA . PHE A 1 910 ? 2.795 -13.412 2.701 1.00 33.88 910 PHE A CA 1
ATOM 7261 C C . PHE A 1 910 ? 1.581 -13.039 1.850 1.00 33.88 910 PHE A C 1
ATOM 7263 O O . PHE A 1 910 ? 1.702 -12.354 0.829 1.00 33.88 910 PHE A O 1
ATOM 7270 N N . HIS A 1 911 ? 0.432 -13.536 2.287 1.00 37.12 911 HIS A N 1
ATOM 7271 C CA . HIS A 1 911 ? -0.879 -13.018 1.933 1.00 37.12 911 HIS A CA 1
ATOM 7272 C C . HIS A 1 911 ? -1.119 -11.764 2.762 1.00 37.12 911 HIS A C 1
ATOM 7274 O O . HIS A 1 911 ? -0.645 -11.652 3.894 1.00 37.12 911 HIS A O 1
ATOM 7280 N N . SER A 1 912 ? -1.751 -10.784 2.146 1.00 39.69 912 SER A N 1
ATOM 7281 C CA . SER A 1 912 ? -1.961 -9.453 2.720 1.00 39.69 912 SER A CA 1
ATOM 7282 C C . SER A 1 912 ? -3.285 -9.317 3.439 1.00 39.69 912 SER A C 1
ATOM 7284 O O . SER A 1 912 ? -4.271 -9.927 2.966 1.00 39.69 912 SER A O 1
#

Sequence (912 aa):
MTWSVEELGTLATKTVPSARIVSRQLLRNILQAHLGYPGLAWNLPHSEIYLIPYASLSNMGVFAPEELPSLGGPDQTVLLIAQPAVAQTRSWDRNQALTWLWRNLFHGRIHAAVHRAKIAGVWDDARAGDWVDRLGWMEYREIRTVLLEENLIAPDAETGQVLEEFLSVVLELLVFETDRVGDWFPLLEPGRIQDLLALVGSPRDHLAASRPEGAIHPATLRALVPEKTFVPADREFDGREYDLCIRTAKRHEAEGRNFEAALTYLDAALVEPTRSRGRMQKAAWKHLAQTLGGEGLFEVGGAVPDWALHWLDVAANQKTTGGLEYQALHAVFDARVILTQKPSELRPWSWLISLGKAPIRKSLPGVELLSARSSLLKARLLILRSDL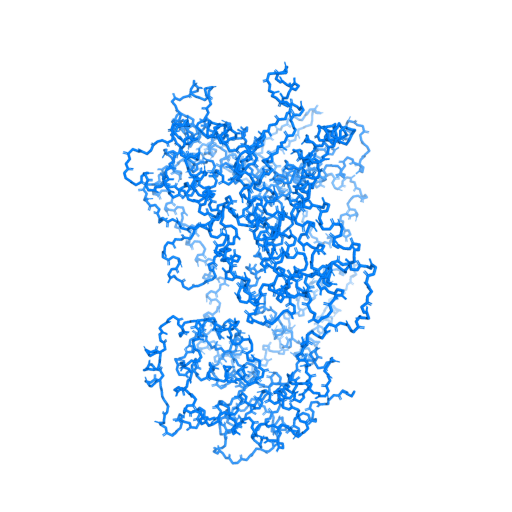EETVIGAIITNLEASVQQLEKQIRDTFSPRFQKAMEEASFAPTHLVEKAARDAIIEDMVERLLQSRQLSFGDLRDILARNELKLPDLTGVSGWWHGDPLRKLDKAMARGIPGAYRPGEFYTTGLEAFSSLFYATNTGRLVLLWAILPFLMTIVLWKFPQYMHEELLKFAGFVSRNPDLYDALLETEAAHLPTFETTSWTTPVLASVEDYDNHNGEMEKRIVLGSPPLLAITFIYFLCMLHVGLVKSLTLSFFSQLAKGFRFIFWILPKDFFRTPIVRTLLELPPIRWLWTLGLKPALLAALVYWLLASRLAGIGFGPILQILVFGILMAIFASRPFIRANAWLWDLFGEWMHEFGIQSLYRVAAWLAWLARQVLDWVSIVLLGISEWLRPKPETEGASLIFKGILGAIFQPILGFLRFAVAVLIEPQINPIKHFPTVTIGHKFMLVLVVPIAGQLEQLGLEKAVAYTTSLLFVFGVPGFFGFMVWELKENWRLYAANRPNRLGRLRIGSHGESFLSLFSPGFHS

Foldseek 3Di:
DQDDPVNLQVLQCVLPVQEGEAALVVLVQLQCQLVVPDPLPLAGAPSFKDKDQPLSVVPSPRDDPVRDPDDDDRGDIHMYGHDDDPVVRPPDDPQRSQLVQLLRLLLSLLLVLLVVCVVVVVDDLVVLVVLCVVQDVVQLVLLQVLCVVVRNDDPPDGSSSSVSSSLSVLLSCVFQPVVCSCVSRVPDDPVSCVVVCVSRDDSVVSSVSSRGPPHDGNVVVVVVPDLPPPDQPPADADPVLLVVLQVQLVVCVVVVVLQSSLLSLLVSLSRDPPDCNVVSLLSSLVSLCVLCVDLQLFPDDNDDDPLNSVLSNVLSVCVVVVALSVLLSVLLSVLSVLLVDFAKFADPPVCVVVVNPDDRIDTQPLLSLLSSLVSLVSSLVSLVVDSDDPVSSVVSNVRSVSNSVSSLVVSLVQCLVLLVVLCVQLVQDDPDPQSVVLSSQLSVLQSQVCNVPVAAELVSNLVSLLLTQRFFAAAPAPVSLVVPGSSRSSLVSCCVSRPPRYHHDFCVLRVLLSVLSNLQRDPVSVCCVLQPVPLLVVLCCVWVLVQLLVVLVVVVVVVCVVDVVNVVVVVVPDDDDDDPDPPDPPPDVQAWDWDFDQDPVRDTDTGIHGDDPVRSVVSSVLSSCCRPPPVSVVVVVVVVVVVVVVCCCVVPVVVVVCCVDPVNVVVCPPPVNVCCCLLNDVQLVVLVVVLVVVCSVCVVPDDDPVVSVVSSVVSSCVCNDPVNSVVVVVVVVVVSNVCSVCPVVVVVVVLVVLQVVLVVVVVVVVVVLVVVQVVLGDDPPDDDPRVVVSNVVNVVCVVVSSVVVCLCLQFNSLCSNPVLNPPFLVVQLSSLVSCLVVQLVVVVVVPDDSVVSSVVSVCCSNRRSSNRSNSVVSSVSSSSRYNVSRDPDDDAQFDDNQRHHPVRVVDDDDDD